Protein 1L0W (pdb70)

Foldseek 3Di:
DDWPDEALPDAPVQAFPKTKYKAWFLDWDDPDQKIWTWGDDLNATAIEIEHPVAPAVVVSVPADGGFIKMWIFGKHADPDFDPQRRHRGIHGYTNHMGTPGHDDDDPAHQRQQRSVHDDDDDDPLSCQQPVVSVCSHNLLVLLQVLLVQLVVLLCVLCVVVQADEDDDDQFADDFPDDADWDWAFDLVDFPDITTGAQDCVLVVLLVLLVPSAKYWYFDKHAGPDLDLVQDARIFTKTWMKGFPDALVVFLVSVQVSVQSSCCRRVVDGDDDDAAEAACVRCCQFQVDLFDFVLDHFTKFWCLVLAPVPDDVQSPVFPTKIKTKAQADDDPVLLVVLQVLLCVLPFPTKFKWAAADLFIHDGPRVSCNVRVVVVCVRHVYDHRIMMMMTGHYSSSRSNSVSSSSVVSCVVVVPDRDDKHKYKYFFAQQWDCPDPDDFTAGPPDLFWAWDPVCLVCVPVPSPRTTTQKMFMHISRHTFKIKHWTDLALVVSVVSCVRNVPDPVSCCVRPVVSSVSSVSDRGGMMHMMGRSLVVSCVVSVHPHSCSNDSNGAHSVNARSNVRPVDDDDQVVVVSSVDDDDPD/DDWDDEAQPDAPVQAFPKTKYKAWFLDWDDPDQKIWTWGDDLNATAIEIEHPVAPAVVVSVPADGGFIKMWIFGKHADPDFDPQGRHRGIHGYTNHMGTPGHDDDDPAHQRQQRSVHDGDDDDPLSCQQPVVSVCSHNLLVLLQVLLVQLVVLLCVLVVVVQADEDDDDQFADDFPDDADWDWAFDLVDFPDITTGAQDCVLVVLLVLLVPSAKYWYFDKHAGPDLDLVQDARIATKTWMKGFPDALVVFLVSVQVSVQSSCCRRVVDGDDDDAAEAACVRCCQFQVDLFDFVLDHFTKFWCLVLPPVPDDVQSDVFPTKIKTKAQADDDPVLLVVLQVLLCVLPFPTKFKWAAADLFIHDGPRVSCNVRVVVVCVRHVYDHRIMMMMTGHYSSSRSNSVSSSSVVSCVVVVPDRDDKRKYKYFFAQQWDCPDPDDFTAGPPDLFWAWDPVCLVCVPVPSPRTTTQKMFMHIRSHTFKIKHWTDLALVVSVVSCVRNVQDPVSCCVRPVVSSVSSVSDRGGMMHMMGRSLVVSCVVSVHPHSVSNDSNGAHSVNARSNVRPPDDDDQVVVVSSVDDDDPD

Organism: Thermus thermophilus (NCBI:txid274)

Structure (mmCIF, N/CA/C/O backbone):
data_1L0W
#
_entry.id  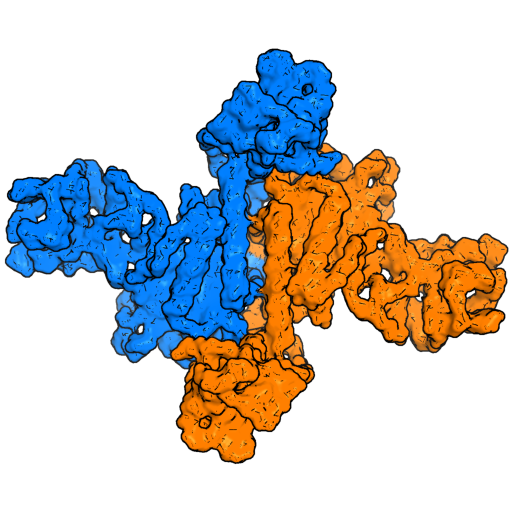 1L0W
#
_cell.length_a   62.020
_cell.length_b   156.100
_cell.length_c   177.980
_cell.angle_alpha   90.00
_cell.angle_beta   90.00
_cell.angle_gamma   90.00
#
_symmetry.space_group_name_H-M   'P 21 21 21'
#
loop_
_entity.id
_entity.type
_entity.pdbx_description
1 polymer 'Aspartyl-tRNA synthetase'
2 water water
#
loop_
_atom_site.group_PDB
_atom_site.id
_atom_site.type_symbol
_atom_site.label_atom_id
_atom_site.label_alt_id
_atom_site.label_comp_id
_atom_site.label_asym_id
_atom_site.label_entity_id
_atom_site.label_seq_id
_atom_site.pdbx_PDB_ins_code
_atom_site.Cartn_x
_atom_site.Cartn_y
_atom_site.Cartn_z
_atom_site.occupancy
_atom_site.B_iso_or_equiv
_atom_site.auth_seq_id
_atom_site.auth_comp_id
_atom_site.auth_asym_id
_atom_site.auth_atom_id
_atom_site.pdbx_PDB_model_num
ATOM 1 N N . MET A 1 1 ? -8.850 -30.510 -65.623 1.00 57.03 1 MET A N 1
ATOM 2 C CA . MET A 1 1 ? -10.262 -30.425 -65.147 1.00 54.29 1 MET A CA 1
ATOM 3 C C . MET A 1 1 ? -10.375 -30.726 -63.660 1.00 51.30 1 MET A C 1
ATOM 4 O O . MET A 1 1 ? -10.744 -29.854 -62.878 1.00 54.29 1 MET A O 1
ATOM 9 N N . ARG A 1 2 ? -10.057 -31.957 -63.271 1.00 47.83 2 ARG A N 1
ATOM 10 C CA . ARG A 1 2 ? -10.131 -32.368 -61.877 1.00 41.63 2 ARG A CA 1
ATOM 11 C C . ARG A 1 2 ? -9.626 -31.266 -60.932 1.00 40.62 2 ARG A C 1
ATOM 12 O O . ARG A 1 2 ? -8.610 -30.620 -61.178 1.00 39.58 2 ARG A O 1
ATOM 20 N N . ARG A 1 3 ? -10.371 -31.050 -59.853 1.00 38.33 3 ARG A N 1
ATOM 21 C CA . ARG A 1 3 ? -10.040 -30.046 -58.854 1.00 35.61 3 ARG A CA 1
ATOM 22 C C . ARG A 1 3 ? -8.850 -30.558 -58.059 1.00 34.19 3 ARG A C 1
ATOM 23 O O . ARG A 1 3 ? -8.618 -31.764 -57.989 1.00 32.62 3 ARG A O 1
ATOM 31 N N . THR A 1 4 ? -8.110 -29.644 -57.445 1.00 30.53 4 THR A N 1
ATOM 32 C CA . THR A 1 4 ? -6.973 -30.044 -56.635 1.00 30.90 4 THR A CA 1
ATOM 33 C C . THR A 1 4 ? -7.360 -30.030 -55.172 1.00 30.13 4 THR A C 1
ATOM 34 O O . THR A 1 4 ? -6.857 -30.817 -54.390 1.00 31.26 4 THR A O 1
ATOM 38 N N . HIS A 1 5 ? -8.258 -29.121 -54.800 1.00 30.78 5 HIS A N 1
ATOM 39 C CA . HIS A 1 5 ? -8.698 -29.019 -53.412 1.00 29.78 5 HIS A CA 1
ATOM 40 C C . HIS A 1 5 ? -10.151 -28.579 -53.341 1.00 28.11 5 HIS A C 1
ATOM 41 O O . HIS A 1 5 ? -10.703 -28.093 -54.320 1.00 27.25 5 HIS A O 1
ATOM 48 N N . TYR A 1 6 ? -10.780 -28.765 -52.188 1.00 26.99 6 TYR A N 1
ATOM 49 C CA . TYR A 1 6 ? -12.138 -28.266 -52.010 1.00 26.97 6 TYR A CA 1
ATOM 50 C C . TYR A 1 6 ? -11.898 -26.779 -51.757 1.00 28.76 6 TYR A C 1
ATOM 51 O O . TYR A 1 6 ? -10.906 -26.415 -51.115 1.00 29.17 6 TYR A O 1
ATOM 60 N N . ALA A 1 7 ? -12.786 -25.921 -52.249 1.00 28.23 7 ALA A N 1
ATOM 61 C CA . ALA A 1 7 ? -12.619 -24.489 -52.063 1.00 28.50 7 ALA A CA 1
ATOM 62 C C . ALA A 1 7 ? -12.430 -24.074 -50.606 1.00 28.00 7 ALA A C 1
ATOM 63 O O . ALA A 1 7 ? -11.492 -23.352 -50.282 1.00 30.74 7 ALA A O 1
ATOM 65 N N . GLY A 1 8 ? -13.298 -24.524 -49.710 1.00 28.97 8 GLY A N 1
ATOM 66 C CA . GLY A 1 8 ? -13.153 -24.114 -48.324 1.00 26.98 8 GLY A CA 1
ATOM 67 C C . GLY A 1 8 ? -12.031 -24.751 -47.521 1.00 29.81 8 GLY A C 1
ATOM 68 O O . GLY A 1 8 ? -11.923 -24.504 -46.314 1.00 29.51 8 GLY A O 1
ATOM 69 N N . SER A 1 9 ? -11.187 -25.549 -48.169 1.00 28.82 9 SER A N 1
ATOM 70 C CA . SER A 1 9 ? -10.102 -26.227 -47.459 1.00 33.55 9 SER A CA 1
ATOM 71 C C . SER A 1 9 ? -8.755 -25.507 -47.509 1.00 33.94 9 SER A C 1
ATOM 72 O O . SER A 1 9 ? -7.821 -25.892 -46.802 1.00 35.44 9 SER A O 1
ATOM 75 N N . LEU A 1 10 ? -8.653 -24.470 -48.334 1.00 32.84 10 LEU A N 1
ATOM 76 C CA . LEU A 1 10 ? -7.412 -23.721 -48.466 1.00 33.55 10 LEU A CA 1
ATOM 77 C C . LEU A 1 10 ? -6.975 -23.067 -47.164 1.00 34.82 10 LEU A C 1
ATOM 78 O O . LEU A 1 10 ? -7.781 -22.491 -46.425 1.00 33.23 10 LEU A O 1
ATOM 83 N N . ARG A 1 11 ? -5.680 -23.159 -46.897 1.00 35.77 11 ARG A N 1
ATOM 84 C CA . ARG A 1 11 ? -5.122 -22.606 -45.674 1.00 38.86 11 ARG A CA 1
ATOM 85 C C . ARG A 1 11 ? -3.774 -21.933 -45.966 1.00 39.75 11 ARG A C 1
ATOM 86 O O . ARG A 1 11 ? -3.241 -22.026 -47.077 1.00 37.93 11 ARG A O 1
ATOM 94 N N . GLU A 1 12 ? -3.235 -21.247 -44.964 1.00 42.86 12 GLU A N 1
ATOM 95 C CA . GLU A 1 12 ? -1.965 -20.547 -45.107 1.00 44.29 12 GLU A CA 1
ATOM 96 C C . GLU A 1 12 ? -0.857 -21.491 -45.575 1.00 44.87 12 GLU A C 1
ATOM 97 O O . GLU A 1 12 ? 0.148 -21.058 -46.138 1.00 46.21 12 GLU A O 1
ATOM 103 N N . THR A 1 13 ? -1.055 -22.785 -45.353 1.00 44.92 13 THR A N 1
ATOM 104 C CA . THR A 1 13 ? -0.081 -23.786 -45.750 1.00 43.66 13 THR A CA 1
ATOM 105 C C . THR A 1 13 ? -0.071 -24.051 -47.259 1.00 43.83 13 THR A C 1
ATOM 106 O O . THR A 1 13 ? 0.839 -24.711 -47.768 1.00 44.01 13 THR A O 1
ATOM 110 N N . HIS A 1 14 ? -1.066 -23.531 -47.982 1.00 42.33 14 HIS A N 1
ATOM 111 C CA . HIS A 1 14 ? -1.122 -23.741 -49.430 1.00 40.03 14 HIS A CA 1
ATOM 112 C C . HIS A 1 14 ? -0.548 -22.574 -50.226 1.00 40.24 14 HIS A C 1
ATOM 113 O O . HIS A 1 14 ? -0.565 -22.581 -51.457 1.00 39.64 14 HIS A O 1
ATOM 120 N N . VAL A 1 15 ? -0.036 -21.566 -49.528 1.00 42.16 15 VAL A N 1
ATOM 121 C CA . VAL A 1 15 ? 0.530 -20.405 -50.202 1.00 42.51 15 VAL A CA 1
ATOM 122 C C . VAL A 1 15 ? 1.636 -20.826 -51.166 1.00 42.96 15 VAL A C 1
ATOM 123 O O . VAL A 1 15 ? 2.534 -21.587 -50.803 1.00 42.85 15 VAL A O 1
ATOM 127 N N . GLY A 1 16 ? 1.558 -20.338 -52.399 1.00 42.25 16 GLY A N 1
ATOM 128 C CA . GLY A 1 16 ? 2.560 -20.675 -53.391 1.00 42.51 16 GLY A CA 1
ATOM 129 C C . GLY A 1 16 ? 2.135 -21.762 -54.358 1.00 44.19 16 GLY A C 1
ATOM 130 O O . GLY A 1 16 ? 2.671 -21.859 -55.464 1.00 45.92 16 GLY A O 1
ATOM 131 N N . GLU A 1 17 ? 1.172 -22.588 -53.966 1.00 44.46 17 GLU A N 1
ATOM 132 C CA . GLU A 1 17 ? 0.722 -23.659 -54.843 1.00 44.74 17 GLU A CA 1
ATOM 133 C C . GLU A 1 17 ? -0.212 -23.179 -55.941 1.00 43.01 17 GLU A C 1
ATOM 134 O O . GLU A 1 17 ? -0.899 -22.171 -55.788 1.00 43.19 17 GLU A O 1
ATOM 140 N N . GLU A 1 18 ? -0.209 -23.902 -57.056 1.00 41.49 18 GLU A N 1
ATOM 141 C CA . GLU A 1 18 ? -1.081 -23.606 -58.189 1.00 43.64 18 GLU A CA 1
ATOM 142 C C . GLU A 1 18 ? -2.295 -24.499 -57.926 1.00 42.79 18 GLU A C 1
ATOM 143 O O . GLU A 1 18 ? -2.144 -25.710 -57.737 1.00 42.26 18 GLU A O 1
ATOM 149 N N . VAL A 1 19 ? -3.490 -23.916 -57.908 1.00 40.31 19 VAL A N 1
ATOM 150 C CA . VAL A 1 19 ? -4.689 -24.692 -57.623 1.00 37.50 19 VAL A CA 1
ATOM 151 C C . VAL A 1 19 ? -5.767 -24.623 -58.710 1.00 35.65 19 VAL A C 1
ATOM 152 O O . VAL A 1 19 ? -5.784 -23.701 -59.531 1.00 34.94 19 VAL A O 1
ATOM 156 N N . VAL A 1 20 ? -6.638 -25.632 -58.723 1.00 32.43 20 VAL A N 1
ATOM 157 C CA . VAL A 1 20 ? -7.771 -25.696 -59.645 1.00 31.44 20 VAL A CA 1
ATOM 158 C C . VAL A 1 20 ? -8.985 -25.906 -58.738 1.00 31.76 20 VAL A C 1
ATOM 159 O O . VAL A 1 20 ? -9.049 -26.901 -58.006 1.00 31.60 20 VAL A O 1
ATOM 163 N N . LEU A 1 21 ? -9.934 -24.972 -58.775 1.00 29.43 21 LEU A N 1
ATOM 164 C CA . LEU A 1 21 ? -11.131 -25.049 -57.938 1.00 26.48 21 LEU A CA 1
ATOM 165 C C . LEU A 1 21 ? -12.412 -25.070 -58.774 1.00 27.22 21 LEU A C 1
ATOM 166 O O . LEU A 1 21 ? -12.462 -24.482 -59.860 1.00 25.56 21 LEU A O 1
ATOM 171 N N . GLU A 1 22 ? -13.438 -25.755 -58.266 1.00 24.07 22 GLU A N 1
ATOM 172 C CA . GLU A 1 22 ? -14.734 -25.852 -58.939 1.00 22.55 22 GLU A CA 1
ATOM 173 C C . GLU A 1 22 ? -15.837 -25.597 -57.905 1.00 22.03 22 GLU A C 1
ATOM 174 O O . GLU A 1 22 ? -15.820 -26.172 -56.824 1.00 19.76 22 GLU A O 1
ATOM 180 N N . GLY A 1 23 ? -16.783 -24.719 -58.224 1.00 23.39 23 GLY A N 1
ATOM 181 C CA . GLY A 1 23 ? -17.838 -24.426 -57.269 1.00 23.40 23 GLY A CA 1
ATOM 182 C C . GLY A 1 23 ? -18.822 -23.390 -57.785 1.00 21.15 23 GLY A C 1
ATOM 183 O O . GLY A 1 23 ? -18.904 -23.151 -58.979 1.00 20.27 23 GLY A O 1
ATOM 184 N N . TRP A 1 24 ? -19.567 -22.786 -56.864 1.00 20.27 24 TRP A N 1
ATOM 185 C CA . TRP A 1 24 ? -20.594 -21.786 -57.187 1.00 20.33 24 TRP A CA 1
ATOM 186 C C . TRP A 1 24 ? -20.162 -20.381 -56.791 1.00 19.57 24 TRP A C 1
ATOM 187 O O . TRP A 1 24 ? -19.464 -20.186 -55.791 1.00 18.66 24 TRP A O 1
ATOM 198 N N . VAL A 1 25 ? -20.590 -19.387 -57.553 1.00 17.97 25 VAL A N 1
ATOM 199 C CA . VAL A 1 25 ? -20.258 -18.016 -57.206 1.00 18.15 25 VAL A CA 1
ATOM 200 C C . VAL A 1 25 ? -21.228 -17.564 -56.112 1.00 19.94 25 VAL A C 1
ATOM 201 O O . VAL A 1 25 ? -22.424 -17.404 -56.361 1.00 19.93 25 VAL A O 1
ATOM 205 N N . ASN A 1 26 ? -20.718 -17.380 -54.898 1.00 19.75 26 ASN A N 1
ATOM 206 C CA . ASN A 1 26 ? -21.546 -16.960 -53.773 1.00 20.99 26 ASN A CA 1
ATOM 207 C C . ASN A 1 26 ? -21.837 -15.453 -53.836 1.00 21.75 26 ASN A C 1
ATOM 208 O O . ASN A 1 26 ? -22.930 -14.995 -53.487 1.00 20.08 26 ASN A O 1
ATOM 213 N N . ARG A 1 27 ? -20.849 -14.688 -54.289 1.00 23.37 27 ARG A N 1
ATOM 214 C CA . ARG A 1 27 ? -20.993 -13.247 -54.390 1.00 24.55 27 ARG A CA 1
ATOM 215 C C . ARG A 1 27 ? -19.884 -12.648 -55.253 1.00 26.43 27 ARG A C 1
ATOM 216 O O . ARG A 1 27 ? -18.768 -13.163 -55.302 1.00 25.97 27 ARG A O 1
ATOM 224 N N . ARG A 1 28 ? -20.192 -11.568 -55.951 1.00 27.86 28 ARG A N 1
ATOM 225 C CA . ARG A 1 28 ? -19.169 -10.903 -56.739 1.00 30.51 28 ARG A CA 1
ATOM 226 C C . ARG A 1 28 ? -19.142 -9.440 -56.333 1.00 30.75 28 ARG A C 1
ATOM 227 O O . ARG A 1 28 ? -20.201 -8.831 -56.160 1.00 28.68 28 ARG A O 1
ATOM 235 N N . ARG A 1 29 ? -17.938 -8.895 -56.147 1.00 30.42 29 ARG A N 1
ATOM 236 C CA . ARG A 1 29 ? -17.776 -7.487 -55.791 1.00 32.98 29 ARG A CA 1
ATOM 237 C C . ARG A 1 29 ? -16.775 -6.835 -56.741 1.00 34.57 29 ARG A C 1
ATOM 238 O O . ARG A 1 29 ? -15.651 -7.334 -56.922 1.00 34.01 29 ARG A O 1
ATOM 246 N N . ASP A 1 30 ? -17.197 -5.733 -57.351 1.00 33.29 30 ASP A N 1
ATOM 247 C CA . ASP A 1 30 ? -16.351 -4.972 -58.269 1.00 35.46 30 ASP A CA 1
ATOM 248 C C . ASP A 1 30 ? -15.801 -3.794 -57.468 1.00 35.27 30 ASP A C 1
ATOM 249 O O . ASP A 1 30 ? -16.541 -2.860 -57.141 1.00 34.03 30 ASP A O 1
ATOM 254 N N . LEU A 1 31 ? -14.516 -3.845 -57.134 1.00 36.80 31 LEU A N 1
ATOM 255 C CA . LEU A 1 31 ? -13.899 -2.780 -56.347 1.00 40.21 31 LEU A CA 1
ATOM 256 C C . LEU A 1 31 ? -13.192 -1.717 -57.180 1.00 41.86 31 LEU A C 1
ATOM 257 O O . LEU A 1 31 ? -12.339 -0.986 -56.672 1.00 44.03 31 LEU A O 1
ATOM 262 N N . GLY A 1 32 ? -13.556 -1.618 -58.453 1.00 41.94 32 GLY A N 1
ATOM 263 C CA . GLY A 1 32 ? -12.939 -0.626 -59.318 1.00 44.62 32 GLY A CA 1
ATOM 264 C C . GLY A 1 32 ? -11.644 -1.126 -59.927 1.00 45.25 32 GLY A C 1
ATOM 265 O O . GLY A 1 32 ? -10.572 -0.979 -59.329 1.00 44.81 32 GLY A O 1
ATOM 266 N N . GLY A 1 33 ? -11.751 -1.720 -61.114 1.00 45.26 33 GLY A N 1
ATOM 267 C CA . GLY A 1 33 ? -10.580 -2.244 -61.794 1.00 46.73 33 GLY A CA 1
ATOM 268 C C . GLY A 1 33 ? -10.009 -3.436 -61.059 1.00 47.20 33 GLY A C 1
ATOM 269 O O . GLY A 1 33 ? -8.815 -3.748 -61.157 1.00 49.10 33 GLY A O 1
ATOM 270 N N . LEU A 1 34 ? -10.871 -4.113 -60.312 1.00 45.53 34 LEU A N 1
ATOM 271 C CA . LEU A 1 34 ? -10.452 -5.272 -59.543 1.00 42.09 34 LEU A CA 1
ATOM 272 C C . LEU A 1 34 ? -11.723 -5.996 -59.136 1.00 40.51 34 LEU A C 1
ATOM 273 O O . LEU A 1 34 ? -12.582 -5.414 -58.461 1.00 39.26 34 LEU A O 1
ATOM 278 N N . ILE A 1 35 ? -11.850 -7.253 -59.556 1.00 38.28 35 ILE A N 1
ATOM 279 C CA . ILE A 1 35 ? -13.036 -8.048 -59.230 1.00 35.80 35 ILE A CA 1
ATOM 280 C C . ILE A 1 35 ? -12.765 -9.175 -58.232 1.00 35.33 35 ILE A C 1
ATOM 281 O O . ILE A 1 35 ? -11.869 -10.000 -58.429 1.00 36.17 35 ILE A O 1
ATOM 286 N N . PHE A 1 36 ? -13.547 -9.215 -57.161 1.00 34.97 36 PHE A N 1
ATOM 287 C CA . PHE A 1 36 ? -13.394 -10.259 -56.152 1.00 33.78 36 PHE A CA 1
ATOM 288 C C . PHE A 1 36 ? -14.590 -11.208 -56.256 1.00 32.83 36 PHE A C 1
ATOM 289 O O . PHE A 1 36 ? -15.734 -10.769 -56.337 1.00 31.06 36 PHE A O 1
ATOM 297 N N . LEU A 1 37 ? -14.324 -12.508 -56.298 1.00 31.06 37 LEU A N 1
ATOM 298 C CA . LEU A 1 37 ? -15.403 -13.480 -56.368 1.00 30.83 37 LEU A CA 1
ATOM 299 C C . LEU A 1 37 ? -15.270 -14.454 -55.208 1.00 29.29 37 LEU A C 1
ATOM 300 O O . LEU A 1 37 ? -14.187 -14.994 -54.964 1.00 31.64 37 LEU A O 1
ATOM 305 N N . ASP A 1 38 ? -16.358 -14.667 -54.477 1.00 26.99 38 ASP A N 1
ATOM 306 C CA . ASP A 1 38 ? -16.334 -15.619 -53.358 1.00 27.80 38 ASP A CA 1
ATOM 307 C C . ASP A 1 38 ? -16.868 -16.942 -53.919 1.00 25.75 38 ASP A C 1
ATOM 308 O O . ASP A 1 38 ? -18.066 -17.052 -54.222 1.00 24.96 38 ASP A O 1
ATOM 313 N N . LEU A 1 39 ? -15.977 -17.927 -54.060 1.00 24.05 39 LEU A N 1
ATOM 314 C CA . LEU A 1 39 ? -16.313 -19.249 -54.602 1.00 23.88 39 LEU A CA 1
ATOM 315 C C . LEU A 1 39 ? -16.743 -20.171 -53.465 1.00 23.95 39 LEU A C 1
ATOM 316 O O . LEU A 1 39 ? -16.113 -20.212 -52.411 1.00 25.20 39 LEU A O 1
ATOM 321 N N . ARG A 1 40 ? -17.808 -20.927 -53.691 1.00 24.24 40 ARG A N 1
ATOM 322 C CA . ARG A 1 40 ? -18.341 -21.805 -52.657 1.00 24.12 40 ARG A CA 1
ATOM 323 C C . ARG A 1 40 ? -18.476 -23.260 -53.058 1.00 20.93 40 ARG A C 1
ATOM 324 O O . ARG A 1 40 ? -18.774 -23.565 -54.203 1.00 17.36 40 ARG A O 1
ATOM 332 N N . ASP A 1 41 ? -18.210 -24.140 -52.091 1.00 23.73 41 ASP A N 1
ATOM 333 C CA . ASP A 1 41 ? -18.465 -25.565 -52.222 1.00 18.87 41 ASP A CA 1
ATOM 334 C C . ASP A 1 41 ? -18.790 -26.072 -50.812 1.00 21.55 41 ASP A C 1
ATOM 335 O O . ASP A 1 41 ? -18.832 -25.276 -49.857 1.00 21.25 41 ASP A O 1
ATOM 340 N N . ARG A 1 42 ? -19.067 -27.365 -50.670 1.00 21.59 42 ARG A N 1
ATOM 341 C CA . ARG A 1 42 ? -19.470 -27.927 -49.381 1.00 24.08 42 ARG A CA 1
ATOM 342 C C . ARG A 1 42 ? -18.564 -27.552 -48.203 1.00 24.45 42 ARG A C 1
ATOM 343 O O . ARG A 1 42 ? -19.031 -27.411 -47.079 1.00 24.41 42 ARG A O 1
ATOM 351 N N . GLU A 1 43 ? -17.270 -27.400 -48.447 1.00 24.85 43 GLU A N 1
ATOM 352 C CA . GLU A 1 43 ? -16.370 -27.073 -47.349 1.00 25.09 43 GLU A CA 1
ATOM 353 C C . GLU A 1 43 ? -16.298 -25.600 -46.965 1.00 24.94 43 GLU A C 1
ATOM 354 O O . GLU A 1 43 ? -15.766 -25.264 -45.912 1.00 27.61 43 GLU A O 1
ATOM 360 N N . GLY A 1 44 ? -16.850 -24.714 -47.789 1.00 26.06 44 GLY A N 1
ATOM 361 C CA . GLY A 1 44 ? -16.815 -23.305 -47.442 1.00 24.07 44 GLY A CA 1
ATOM 362 C C . GLY A 1 44 ? -16.512 -22.359 -48.587 1.00 23.99 44 GLY A C 1
ATOM 363 O O . GLY A 1 44 ? -16.610 -22.731 -49.755 1.00 23.89 44 GLY A O 1
ATOM 364 N N . LEU A 1 45 ? -16.121 -21.135 -48.228 1.00 24.33 45 LEU A N 1
ATOM 365 C CA . LEU A 1 45 ? -15.823 -20.062 -49.179 1.00 24.41 45 LEU A CA 1
ATOM 366 C C . LEU A 1 45 ? -14.343 -19.716 -49.330 1.00 26.37 45 LEU A C 1
ATOM 367 O O . LEU A 1 45 ? -13.573 -19.840 -48.381 1.00 27.22 45 LEU A O 1
ATOM 372 N N . VAL A 1 46 ? -13.963 -19.271 -50.529 1.00 26.27 46 VAL A N 1
ATOM 373 C CA . VAL A 1 46 ? -12.596 -18.813 -50.803 1.00 27.64 46 VAL A CA 1
ATOM 374 C C . VAL A 1 46 ? -12.722 -17.576 -51.669 1.00 27.34 46 VAL A C 1
ATOM 375 O O . VAL A 1 46 ? -13.550 -17.527 -52.577 1.00 25.28 46 VAL A O 1
ATOM 379 N N . GLN A 1 47 ? -11.878 -16.584 -51.407 1.00 29.54 47 GLN A N 1
ATOM 380 C CA . GLN A 1 47 ? -11.887 -15.347 -52.185 1.00 27.28 47 GLN A CA 1
ATOM 381 C C . GLN A 1 47 ? -10.999 -15.507 -53.417 1.00 27.23 47 GLN A C 1
ATOM 382 O O . GLN A 1 47 ? -9.843 -15.919 -53.296 1.00 28.73 47 GLN A O 1
ATOM 388 N N . LEU A 1 48 ? -11.541 -15.209 -54.598 1.00 25.44 48 LEU A N 1
ATOM 389 C CA . LEU A 1 48 ? -10.770 -15.274 -55.837 1.00 27.04 48 LEU A CA 1
ATOM 390 C C . LEU A 1 48 ? -10.587 -13.818 -56.253 1.00 29.72 48 LEU A C 1
ATOM 391 O O . LEU A 1 48 ? -11.506 -13.005 -56.099 1.00 29.08 48 LEU A O 1
ATOM 396 N N . VAL A 1 49 ? -9.408 -13.495 -56.776 1.00 30.88 49 VAL A N 1
ATOM 397 C CA . VAL A 1 49 ? -9.118 -12.130 -57.195 1.00 33.05 49 VAL A CA 1
ATOM 398 C C . VAL A 1 49 ? -8.709 -12.077 -58.658 1.00 33.21 49 VAL A C 1
ATOM 399 O O . VAL A 1 49 ? -7.768 -12.751 -59.081 1.00 34.07 49 VAL A O 1
ATOM 403 N N . ALA A 1 50 ? -9.442 -11.286 -59.434 1.00 33.60 50 ALA A N 1
ATOM 404 C CA . ALA A 1 50 ? -9.169 -11.133 -60.854 1.00 35.14 50 ALA A CA 1
ATOM 405 C C . ALA A 1 50 ? -8.728 -9.699 -61.135 1.00 38.13 50 ALA A C 1
ATOM 406 O O . ALA A 1 50 ? -9.430 -8.747 -60.790 1.00 40.22 50 ALA A O 1
ATOM 408 N N . HIS A 1 51 ? -7.552 -9.564 -61.746 1.00 42.37 51 HIS A N 1
ATOM 409 C CA . HIS A 1 51 ? -6.977 -8.263 -62.097 1.00 45.58 51 HIS A CA 1
ATOM 410 C C . HIS A 1 51 ? -7.117 -8.074 -63.603 1.00 45.52 51 HIS A C 1
ATOM 411 O O . HIS A 1 51 ? -7.189 -9.049 -64.354 1.00 46.86 51 HIS A O 1
ATOM 418 N N . PRO A 1 52 ? -7.145 -6.817 -64.070 1.00 46.16 52 PRO A N 1
ATOM 419 C CA . PRO A 1 52 ? -7.277 -6.523 -65.502 1.00 45.53 52 PRO A CA 1
ATOM 420 C C . PRO A 1 52 ? -6.193 -7.167 -66.371 1.00 44.50 52 PRO A C 1
ATOM 421 O O . PRO A 1 52 ? -6.408 -7.399 -67.557 1.00 45.09 52 PRO A O 1
ATOM 425 N N . ALA A 1 53 ? -5.037 -7.456 -65.776 1.00 45.37 53 ALA A N 1
ATOM 426 C CA . ALA A 1 53 ? -3.924 -8.062 -66.508 1.00 46.64 53 ALA A CA 1
ATOM 427 C C . ALA A 1 53 ? -4.100 -9.568 -66.681 1.00 46.67 53 ALA A C 1
ATOM 428 O O . ALA A 1 53 ? -3.370 -10.203 -67.452 1.00 47.15 53 ALA A O 1
ATOM 430 N N . SER A 1 54 ? -5.065 -10.134 -65.960 1.00 46.37 54 SER A N 1
ATOM 431 C CA . SER A 1 54 ? -5.333 -11.566 -66.020 1.00 44.14 54 SER A CA 1
ATOM 432 C C . SER A 1 54 ? -6.261 -11.940 -67.161 1.00 42.42 54 SER A C 1
ATOM 433 O O . SER A 1 54 ? -7.177 -11.195 -67.502 1.00 42.00 54 SER A O 1
ATOM 436 N N . PRO A 1 55 ? -6.022 -13.106 -67.782 1.00 41.77 55 PRO A N 1
ATOM 437 C CA . PRO A 1 55 ? -6.860 -13.569 -68.889 1.00 39.98 55 PRO A CA 1
ATOM 438 C C . PRO A 1 55 ? -8.263 -13.942 -68.399 1.00 40.60 55 PRO A C 1
ATOM 439 O O . PRO A 1 55 ? -9.186 -14.113 -69.199 1.00 39.56 55 PRO A O 1
ATOM 443 N N . ALA A 1 56 ? -8.418 -14.058 -67.082 1.00 39.46 56 ALA A N 1
ATOM 444 C CA . ALA A 1 56 ? -9.705 -14.415 -66.487 1.00 39.95 56 ALA A CA 1
ATOM 445 C C . ALA A 1 56 ? -10.586 -13.198 -66.185 1.00 39.44 56 ALA A C 1
ATOM 446 O O . ALA A 1 56 ? -11.763 -13.345 -65.862 1.00 39.47 56 ALA A O 1
ATOM 448 N N . TYR A 1 57 ? -10.024 -12.000 -66.301 1.00 38.53 57 TYR A N 1
ATOM 449 C CA . TYR A 1 57 ? -10.777 -10.792 -65.998 1.00 38.71 57 TYR A CA 1
ATOM 450 C C . TYR A 1 57 ? -12.054 -10.632 -66.808 1.00 38.19 57 TYR A C 1
ATOM 451 O O . TYR A 1 57 ? -13.095 -10.251 -66.268 1.00 39.55 57 TYR A O 1
ATOM 460 N N . ALA A 1 58 ? -11.977 -10.908 -68.102 1.00 36.83 58 ALA A N 1
ATOM 461 C CA . ALA A 1 58 ? -13.141 -10.764 -68.963 1.00 39.03 58 ALA A CA 1
ATOM 462 C C . ALA A 1 58 ? -14.313 -11.609 -68.474 1.00 41.27 58 ALA A C 1
ATOM 463 O O . ALA A 1 58 ? -15.451 -11.137 -68.436 1.00 43.22 58 ALA A O 1
ATOM 465 N N . THR A 1 59 ? -14.033 -12.857 -68.106 1.00 41.49 59 THR A N 1
ATOM 466 C CA . THR A 1 59 ? -15.066 -13.773 -67.631 1.00 39.81 59 THR A CA 1
ATOM 467 C C . THR A 1 59 ? -15.582 -13.369 -66.254 1.00 38.17 59 THR A C 1
ATOM 468 O O . THR A 1 59 ? -16.782 -13.446 -65.988 1.00 39.32 59 THR A O 1
ATOM 472 N N . ALA A 1 60 ? -14.678 -12.937 -65.383 1.00 36.58 60 ALA A N 1
ATOM 473 C CA . ALA A 1 60 ? -15.056 -12.530 -64.035 1.00 38.23 60 ALA A CA 1
ATOM 474 C C . ALA A 1 60 ? -16.035 -11.363 -64.080 1.00 39.56 60 ALA A C 1
ATOM 475 O O . ALA A 1 60 ? -16.849 -11.175 -63.177 1.00 39.64 60 ALA A O 1
ATOM 477 N N . GLU A 1 61 ? -15.951 -10.587 -65.150 1.00 41.04 61 GLU A N 1
ATOM 478 C CA . GLU A 1 61 ? -16.798 -9.421 -65.324 1.00 42.95 61 GLU A CA 1
ATOM 479 C C . GLU A 1 61 ? -18.234 -9.768 -65.720 1.00 42.40 61 GLU A C 1
ATOM 480 O O . GLU A 1 61 ? -19.137 -8.949 -65.553 1.00 44.55 61 GLU A O 1
ATOM 486 N N . ARG A 1 62 ? -18.466 -10.975 -66.224 1.00 39.16 62 ARG A N 1
ATOM 487 C CA . ARG A 1 62 ? -19.823 -11.327 -66.636 1.00 38.19 62 ARG A CA 1
ATOM 488 C C . ARG A 1 62 ? -20.527 -12.329 -65.719 1.00 35.24 62 ARG A C 1
ATOM 489 O O . ARG A 1 62 ? -21.703 -12.623 -65.898 1.00 34.25 62 ARG A O 1
ATOM 497 N N . VAL A 1 63 ? -19.811 -12.840 -64.729 1.00 33.60 63 VAL A N 1
ATOM 498 C CA . VAL A 1 63 ? -20.374 -13.819 -63.807 1.00 31.48 63 VAL A CA 1
ATOM 499 C C . VAL A 1 63 ? -21.393 -13.254 -62.803 1.00 29.57 63 VAL A C 1
ATOM 500 O O . VAL A 1 63 ? -21.254 -12.131 -62.313 1.00 26.94 63 VAL A O 1
ATOM 504 N N . ARG A 1 64 ? -22.409 -14.056 -62.499 1.00 26.56 64 ARG A N 1
ATOM 505 C CA . ARG A 1 64 ? -23.479 -13.680 -61.565 1.00 26.19 64 ARG A CA 1
ATOM 506 C C . ARG A 1 64 ? -23.570 -14.744 -60.453 1.00 26.52 64 ARG A C 1
ATOM 507 O O . ARG A 1 64 ? -23.000 -15.827 -60.578 1.00 28.20 64 ARG A O 1
ATOM 515 N N . PRO A 1 65 ? -24.295 -14.446 -59.359 1.00 25.65 65 PRO A N 1
ATOM 516 C CA . PRO A 1 65 ? -24.455 -15.390 -58.246 1.00 23.70 65 PRO A CA 1
ATOM 517 C C . PRO A 1 65 ? -25.016 -16.738 -58.705 1.00 22.44 65 PRO A C 1
ATOM 518 O O . PRO A 1 65 ? -25.841 -16.797 -59.619 1.00 20.98 65 PRO A O 1
ATOM 522 N N . GLU A 1 66 ? -24.547 -17.814 -58.071 1.00 22.25 66 GLU A N 1
ATOM 523 C CA . GLU A 1 66 ? -24.973 -19.190 -58.347 1.00 20.70 66 GLU A CA 1
ATOM 524 C C . GLU A 1 66 ? -24.525 -19.831 -59.657 1.00 22.51 66 GLU A C 1
ATOM 525 O O . GLU A 1 66 ? -24.899 -20.970 -59.946 1.00 21.28 66 GLU A O 1
ATOM 531 N N . TRP A 1 67 ? -23.732 -19.112 -60.448 1.00 22.66 67 TRP A N 1
ATOM 532 C CA . TRP A 1 67 ? -23.190 -19.684 -61.683 1.00 23.49 67 TRP A CA 1
ATOM 533 C C . TRP A 1 67 ? -22.140 -20.693 -61.207 1.00 22.70 67 TRP A C 1
ATOM 534 O O . TRP A 1 67 ? -21.517 -20.477 -60.179 1.00 23.10 67 TRP A O 1
ATOM 545 N N . VAL A 1 68 ? -21.951 -21.776 -61.955 1.00 24.01 68 VAL A N 1
ATOM 546 C CA . VAL A 1 68 ? -20.959 -22.796 -61.613 1.00 22.14 68 VAL A CA 1
ATOM 547 C C . VAL A 1 68 ? -19.727 -22.541 -62.487 1.00 23.04 68 VAL A C 1
ATOM 548 O O . VAL A 1 68 ? -19.837 -22.441 -63.703 1.00 23.29 68 VAL A O 1
ATOM 552 N N . VAL A 1 69 ? -18.558 -22.443 -61.867 1.00 22.62 69 VAL A N 1
ATOM 553 C CA . VAL A 1 69 ? -17.336 -22.173 -62.612 1.00 22.42 69 VAL A CA 1
ATOM 554 C C . VAL A 1 69 ? -16.155 -23.047 -62.187 1.00 24.51 69 VAL A C 1
ATOM 555 O O . VAL A 1 69 ? -16.193 -23.733 -61.156 1.00 23.61 69 VAL A O 1
ATOM 559 N N . ARG A 1 70 ? -15.107 -23.004 -63.000 1.00 22.58 70 ARG A N 1
ATOM 560 C CA . ARG A 1 70 ? -13.868 -23.712 -62.717 1.00 24.81 70 ARG A CA 1
ATOM 561 C C . ARG A 1 70 ? -12.812 -22.609 -62.717 1.00 25.79 70 ARG A C 1
ATOM 562 O O . ARG A 1 70 ? -12.703 -21.837 -63.669 1.00 24.66 70 ARG A O 1
ATOM 570 N N . ALA A 1 71 ? -12.032 -22.530 -61.653 1.00 26.92 71 ALA A N 1
ATOM 571 C CA . ALA A 1 71 ? -11.031 -21.492 -61.560 1.00 27.84 71 ALA A CA 1
ATOM 572 C C . ALA A 1 71 ? -9.640 -22.066 -61.368 1.00 31.31 71 ALA A C 1
ATOM 573 O O . ALA A 1 71 ? -9.475 -23.092 -60.719 1.00 32.56 71 ALA A O 1
ATOM 575 N N . LYS A 1 72 ? -8.642 -21.399 -61.945 1.00 32.82 72 LYS A N 1
ATOM 576 C CA . LYS A 1 72 ? -7.247 -21.813 -61.816 1.00 34.27 72 LYS A CA 1
ATOM 577 C C . LYS A 1 72 ? -6.454 -20.585 -61.389 1.00 33.16 72 LYS A C 1
ATOM 578 O O . LYS A 1 72 ? -6.629 -19.511 -61.951 1.00 35.65 72 LYS A O 1
ATOM 584 N N . GLY A 1 73 ? -5.586 -20.740 -60.398 1.00 34.19 73 GLY A N 1
ATOM 585 C CA . GLY A 1 73 ? -4.809 -19.604 -59.944 1.00 34.63 73 GLY A CA 1
ATOM 586 C C . GLY A 1 73 ? -3.745 -19.967 -58.932 1.00 34.76 73 GLY A C 1
ATOM 587 O O . GLY A 1 73 ? -3.544 -21.138 -58.623 1.00 34.62 73 GLY A O 1
ATOM 588 N N . LEU A 1 74 ? -3.074 -18.944 -58.411 1.00 35.47 74 LEU A N 1
ATOM 589 C CA . LEU A 1 74 ? -2.008 -19.112 -57.428 1.00 36.35 74 LEU A CA 1
ATOM 590 C C . LEU A 1 74 ? -2.507 -18.646 -56.069 1.00 36.78 74 LEU A C 1
ATOM 591 O O . LEU A 1 74 ? -3.121 -17.581 -55.958 1.00 37.90 74 LEU A O 1
ATOM 596 N N . VAL A 1 75 ? -2.256 -19.439 -55.035 1.00 36.49 75 VAL A N 1
ATOM 597 C CA . VAL A 1 75 ? -2.676 -19.070 -53.694 1.00 37.19 75 VAL A CA 1
ATOM 598 C C . VAL A 1 75 ? -1.644 -18.097 -53.130 1.00 40.03 75 VAL A C 1
ATOM 599 O O . VAL A 1 75 ? -0.436 -18.314 -53.260 1.00 40.58 75 VAL A O 1
ATOM 603 N N . ARG A 1 76 ? -2.117 -17.018 -52.515 1.00 42.46 76 ARG A N 1
ATOM 604 C CA . ARG A 1 76 ? -1.220 -16.035 -51.920 1.00 44.95 76 ARG A CA 1
ATOM 605 C C . ARG A 1 76 ? -1.833 -15.497 -50.635 1.00 47.29 76 ARG A C 1
ATOM 606 O O . ARG A 1 76 ? -3.054 -15.524 -50.462 1.00 48.58 76 ARG A O 1
ATOM 614 N N . LEU A 1 77 ? -0.987 -15.021 -49.725 1.00 49.65 77 LEU A N 1
ATOM 615 C CA . LEU A 1 77 ? -1.466 -14.470 -48.464 1.00 50.42 77 LEU A CA 1
ATOM 616 C C . LEU A 1 77 ? -2.273 -13.197 -48.713 1.00 51.16 77 LEU A C 1
ATOM 617 O O . LEU A 1 77 ? -1.992 -12.425 -49.634 1.00 49.97 77 LEU A O 1
ATOM 622 N N . ARG A 1 78 ? -3.290 -12.994 -47.890 1.00 52.82 78 ARG A N 1
ATOM 623 C CA . ARG A 1 78 ? -4.164 -11.839 -48.008 1.00 55.41 78 ARG A CA 1
ATOM 624 C C . ARG A 1 78 ? -3.507 -10.641 -47.323 1.00 58.05 78 ARG A C 1
ATOM 625 O O . ARG A 1 78 ? -2.906 -10.776 -46.253 1.00 57.59 78 ARG A O 1
ATOM 633 N N . PRO A 1 79 ? -3.596 -9.456 -47.943 1.00 60.04 79 PRO A N 1
ATOM 634 C CA . PRO A 1 79 ? -2.997 -8.263 -47.340 1.00 62.40 79 PRO A CA 1
ATOM 635 C C . PRO A 1 79 ? -3.688 -7.975 -46.003 1.00 64.53 79 PRO A C 1
ATOM 636 O O . PRO A 1 79 ? -3.103 -7.371 -45.106 1.00 64.98 79 PRO A O 1
ATOM 640 N N . GLU A 1 80 ? -4.936 -8.430 -45.889 1.00 67.33 80 GLU A N 1
ATOM 641 C CA . GLU A 1 80 ? -5.751 -8.252 -44.687 1.00 69.78 80 GLU A CA 1
ATOM 642 C C . GLU A 1 80 ? -6.588 -9.513 -44.436 1.00 69.05 80 GLU A C 1
ATOM 643 O O . GLU A 1 80 ? -7.455 -9.866 -45.237 1.00 69.62 80 GLU A O 1
ATOM 649 N N . PRO A 1 81 ? -6.335 -10.206 -43.316 1.00 67.76 81 PRO A N 1
ATOM 650 C CA . PRO A 1 81 ? -7.053 -11.430 -42.948 1.00 67.37 81 PRO A CA 1
ATOM 651 C C . PRO A 1 81 ? -8.502 -11.201 -42.528 1.00 66.90 81 PRO A C 1
ATOM 652 O O . PRO A 1 81 ? -8.823 -10.190 -41.905 1.00 66.92 81 PRO A O 1
ATOM 656 N N . ASN A 1 82 ? -9.369 -12.150 -42.875 1.00 66.71 82 ASN A N 1
ATOM 657 C CA . ASN A 1 82 ? -10.783 -12.081 -42.521 1.00 66.40 82 ASN A CA 1
ATOM 658 C C . ASN A 1 82 ? -11.024 -13.118 -41.427 1.00 66.06 82 ASN A C 1
ATOM 659 O O . ASN A 1 82 ? -11.189 -14.303 -41.708 1.00 66.37 82 ASN A O 1
ATOM 664 N N . PRO A 1 83 ? -11.040 -12.673 -40.161 1.00 65.91 83 PRO A N 1
ATOM 665 C CA . PRO A 1 83 ? -11.242 -13.481 -38.953 1.00 66.42 83 PRO A CA 1
ATOM 666 C C . PRO A 1 83 ? -12.645 -14.037 -38.712 1.00 67.10 83 PRO A C 1
ATOM 667 O O . PRO A 1 83 ? -13.306 -13.661 -37.744 1.00 68.70 83 PRO A O 1
ATOM 671 N N . ARG A 1 84 ? -13.101 -14.924 -39.586 1.00 67.33 84 ARG A N 1
ATOM 672 C CA . ARG A 1 84 ? -14.411 -15.551 -39.427 1.00 66.50 84 ARG A CA 1
ATOM 673 C C . ARG A 1 84 ? -14.664 -16.481 -40.602 1.00 62.11 84 ARG A C 1
ATOM 674 O O . ARG A 1 84 ? -15.766 -16.999 -40.785 1.00 62.33 84 ARG A O 1
ATOM 682 N N . LEU A 1 85 ? -13.623 -16.663 -41.406 1.00 56.64 85 LEU A N 1
ATOM 683 C CA . LEU A 1 85 ? -13.648 -17.558 -42.553 1.00 50.19 85 LEU A CA 1
ATOM 684 C C . LEU A 1 85 ? -12.416 -18.427 -42.357 1.00 46.11 85 LEU A C 1
ATOM 685 O O . LEU A 1 85 ? -11.324 -17.914 -42.106 1.00 44.27 85 LEU A O 1
ATOM 690 N N . ALA A 1 86 ? -12.588 -19.738 -42.444 1.00 42.16 86 ALA A N 1
ATOM 691 C CA . ALA A 1 86 ? -11.471 -20.655 -42.273 1.00 38.91 86 ALA A CA 1
ATOM 692 C C . ALA A 1 86 ? -10.354 -20.375 -43.272 1.00 37.12 86 ALA A C 1
ATOM 693 O O . ALA A 1 86 ? -9.191 -20.660 -42.990 1.00 38.54 86 ALA A O 1
ATOM 695 N N . THR A 1 87 ? -10.696 -19.830 -44.439 1.00 35.40 87 THR A N 1
ATOM 696 C CA . THR A 1 87 ? -9.680 -19.542 -45.456 1.00 34.70 87 THR A CA 1
ATOM 697 C C . THR A 1 87 ? -9.312 -18.060 -45.453 1.00 33.20 87 THR A C 1
ATOM 698 O O . THR A 1 87 ? -8.608 -17.587 -46.342 1.00 32.62 87 THR A O 1
ATOM 702 N N . GLY A 1 88 ? -9.778 -17.355 -44.427 1.00 32.82 88 GLY A N 1
ATOM 703 C CA . GLY A 1 88 ? -9.553 -15.925 -44.308 1.00 38.09 88 GLY A CA 1
ATOM 704 C C . GLY A 1 88 ? -8.169 -15.329 -44.503 1.00 38.71 88 GLY A C 1
ATOM 705 O O . GLY A 1 88 ? -8.056 -14.146 -44.836 1.00 39.86 88 GLY A O 1
ATOM 706 N N . ARG A 1 89 ? -7.122 -16.123 -44.302 1.00 39.19 89 ARG A N 1
ATOM 707 C CA . ARG A 1 89 ? -5.757 -15.619 -44.441 1.00 40.75 89 ARG A CA 1
ATOM 708 C C . ARG A 1 89 ? -5.229 -15.655 -45.872 1.00 40.73 89 ARG A C 1
ATOM 709 O O . ARG A 1 89 ? -4.196 -15.053 -46.170 1.00 42.38 89 ARG A O 1
ATOM 717 N N . VAL A 1 90 ? -5.924 -16.346 -46.770 1.00 38.69 90 VAL A N 1
ATOM 718 C CA . VAL A 1 90 ? -5.457 -16.407 -48.147 1.00 37.12 90 VAL A CA 1
ATOM 719 C C . VAL A 1 90 ? -6.508 -15.998 -49.173 1.00 35.56 90 VAL A C 1
ATOM 720 O O . VAL A 1 90 ? -7.653 -15.705 -48.839 1.00 34.96 90 VAL A O 1
ATOM 724 N N . GLU A 1 91 ? -6.080 -15.968 -50.429 1.00 34.39 91 GLU A N 1
ATOM 725 C CA . GLU A 1 91 ? -6.927 -15.632 -51.560 1.00 35.49 91 GLU A CA 1
ATOM 726 C C . GLU A 1 91 ? -6.280 -16.254 -52.794 1.00 34.62 91 GLU A C 1
ATOM 727 O O . GLU A 1 91 ? -5.118 -16.662 -52.755 1.00 37.08 91 GLU A O 1
ATOM 733 N N . VAL A 1 92 ? -7.016 -16.342 -53.892 1.00 34.92 92 VAL A N 1
ATOM 734 C CA . VAL A 1 92 ? -6.463 -16.953 -55.092 1.00 34.59 92 VAL A CA 1
ATOM 735 C C . VAL A 1 92 ? -6.372 -15.982 -56.260 1.00 36.12 92 VAL A C 1
ATOM 736 O O . VAL A 1 92 ? -7.386 -15.457 -56.725 1.00 36.34 92 VAL A O 1
ATOM 740 N N . GLU A 1 93 ? -5.151 -15.738 -56.730 1.00 36.25 93 GLU A N 1
ATOM 741 C CA . GLU A 1 93 ? -4.955 -14.843 -57.861 1.00 35.80 93 GLU A CA 1
ATOM 742 C C . GLU A 1 93 ? -5.287 -15.641 -59.105 1.00 36.01 93 GLU A C 1
ATOM 743 O O . GLU A 1 93 ? -4.592 -16.597 -59.435 1.00 38.06 93 GLU A O 1
ATOM 749 N N . LEU A 1 94 ? -6.339 -15.240 -59.812 1.00 35.73 94 LEU A N 1
ATOM 750 C CA . LEU A 1 94 ? -6.772 -15.980 -60.986 1.00 35.36 94 LEU A CA 1
ATOM 751 C C . LEU A 1 94 ? -5.934 -15.881 -62.257 1.00 35.91 94 LEU A C 1
ATOM 752 O O . LEU A 1 94 ? -5.506 -14.798 -62.665 1.00 34.92 94 LEU A O 1
ATOM 757 N N . SER A 1 95 ? -5.716 -17.034 -62.884 1.00 33.59 95 SER A N 1
ATOM 758 C CA . SER A 1 95 ? -4.988 -17.085 -64.136 1.00 34.11 95 SER A CA 1
ATOM 759 C C . SER A 1 95 ? -5.989 -17.517 -65.200 1.00 34.38 95 SER A C 1
ATOM 760 O O . SER A 1 95 ? -5.811 -17.216 -66.381 1.00 35.01 95 SER A O 1
ATOM 763 N N . ALA A 1 96 ? -7.054 -18.209 -64.779 1.00 32.56 96 ALA A N 1
ATOM 764 C CA . ALA A 1 96 ? -8.091 -18.679 -65.706 1.00 31.18 96 ALA A CA 1
ATOM 765 C C . ALA A 1 96 ? -9.445 -18.862 -65.001 1.00 30.81 96 ALA A C 1
ATOM 766 O O . ALA A 1 96 ? -9.493 -19.155 -63.812 1.00 30.42 96 ALA A O 1
ATOM 768 N N . LEU A 1 97 ? -10.540 -18.695 -65.738 1.00 28.59 97 LEU A N 1
ATOM 769 C CA . LEU A 1 97 ? -11.872 -18.846 -65.163 1.00 29.88 97 LEU A CA 1
ATOM 770 C C . LEU A 1 97 ? -12.798 -19.260 -66.275 1.00 29.37 97 LEU A C 1
ATOM 771 O O . LEU A 1 97 ? -12.868 -18.590 -67.293 1.00 32.60 97 LEU A O 1
ATOM 776 N N . GLU A 1 98 ? -13.516 -20.360 -66.080 1.00 28.41 98 GLU A N 1
ATOM 777 C CA . GLU A 1 98 ? -14.422 -20.872 -67.099 1.00 30.00 98 GLU A CA 1
ATOM 778 C C . GLU A 1 98 ? -15.818 -21.135 -66.526 1.00 28.82 98 GLU A C 1
ATOM 779 O O . GLU A 1 98 ? -15.942 -21.631 -65.407 1.00 28.34 98 GLU A O 1
ATOM 785 N N . VAL A 1 99 ? -16.855 -20.803 -67.294 1.00 27.17 99 VAL A N 1
ATOM 786 C CA . VAL A 1 99 ? -18.244 -21.005 -66.863 1.00 28.20 99 VAL A CA 1
ATOM 787 C C . VAL A 1 99 ? -18.749 -22.378 -67.281 1.00 27.02 99 VAL A C 1
ATOM 788 O O . VAL A 1 99 ? -18.791 -22.696 -68.473 1.00 27.62 99 VAL A O 1
ATOM 792 N N . LEU A 1 100 ? -19.137 -23.194 -66.304 1.00 24.33 100 LEU A N 1
ATOM 793 C CA . LEU A 1 100 ? -19.636 -24.531 -66.597 1.00 22.00 100 LEU A CA 1
ATOM 794 C C . LEU A 1 100 ? -21.160 -24.508 -66.714 1.00 21.83 100 LEU A C 1
ATOM 795 O O . LEU A 1 100 ? -21.740 -25.315 -67.421 1.00 24.06 100 LEU A O 1
ATOM 800 N N . ALA A 1 101 ? -21.811 -23.582 -66.013 1.00 22.09 101 ALA A N 1
ATOM 801 C CA . ALA A 1 101 ? -23.263 -23.478 -66.083 1.00 23.43 101 ALA A CA 1
ATOM 802 C C . ALA A 1 101 ? -23.741 -22.133 -65.565 1.00 26.16 101 ALA A C 1
ATOM 803 O O . ALA A 1 101 ? -23.247 -21.632 -64.554 1.00 27.52 101 ALA A O 1
ATOM 805 N N . GLU A 1 102 ? -24.701 -21.544 -66.261 1.00 25.12 102 GLU A N 1
ATOM 806 C CA . GLU A 1 102 ? -25.244 -20.267 -65.825 1.00 28.01 102 GLU A CA 1
ATOM 807 C C . GLU A 1 102 ? -26.430 -20.586 -64.906 1.00 26.37 102 GLU A C 1
ATOM 808 O O . GLU A 1 102 ? -26.868 -21.729 -64.823 1.00 25.96 102 GLU A O 1
ATOM 814 N N . ALA A 1 103 ? -26.946 -19.584 -64.214 1.00 24.89 103 ALA A N 1
ATOM 815 C CA . ALA A 1 103 ? -28.067 -19.824 -63.325 1.00 26.19 103 ALA A CA 1
ATOM 816 C C . ALA A 1 103 ? -28.961 -18.610 -63.277 1.00 25.41 103 ALA A C 1
ATOM 817 O O . ALA A 1 103 ? -28.473 -17.490 -63.268 1.00 27.02 103 ALA A O 1
ATOM 819 N N . LYS A 1 104 ? -30.268 -18.814 -63.255 1.00 25.83 104 LYS A N 1
ATOM 820 C CA . LYS A 1 104 ? -31.144 -17.661 -63.142 1.00 25.42 104 LYS A CA 1
ATOM 821 C C . LYS A 1 104 ? -31.214 -17.257 -61.669 1.00 25.90 104 LYS A C 1
ATOM 822 O O . LYS A 1 104 ? -30.669 -17.949 -60.806 1.00 22.89 104 LYS A O 1
ATOM 828 N N . THR A 1 105 ? -31.865 -16.131 -61.389 1.00 22.81 105 THR A N 1
ATOM 829 C CA . THR A 1 105 ? -31.981 -15.609 -60.024 1.00 23.23 105 THR A CA 1
ATOM 830 C C . THR A 1 105 ? -32.804 -16.528 -59.118 1.00 22.53 105 THR A C 1
ATOM 831 O O . THR A 1 105 ? -33.926 -16.875 -59.444 1.00 23.21 105 THR A O 1
ATOM 835 N N . PRO A 1 106 ? -32.242 -16.934 -57.969 1.00 25.07 106 PRO A N 1
ATOM 836 C CA . PRO A 1 106 ? -32.936 -17.812 -57.015 1.00 23.77 106 PRO A CA 1
ATOM 837 C C . PRO A 1 106 ? -34.107 -17.053 -56.371 1.00 25.37 106 PRO A C 1
ATOM 838 O O . PRO A 1 106 ? -34.019 -15.841 -56.193 1.00 25.31 106 PRO A O 1
ATOM 842 N N . PRO A 1 107 ? -35.203 -17.750 -56.009 1.00 24.70 107 PRO A N 1
ATOM 843 C CA . PRO A 1 107 ? -36.379 -17.135 -55.378 1.00 24.20 107 PRO A CA 1
ATOM 844 C C . PRO A 1 107 ? -36.107 -16.549 -53.984 1.00 26.23 107 PRO A C 1
ATOM 845 O O . PRO A 1 107 ? -36.882 -15.723 -53.489 1.00 25.38 107 PRO A O 1
ATOM 849 N N . PHE A 1 108 ? -35.015 -16.990 -53.357 1.00 24.99 108 PHE A N 1
ATOM 850 C CA . PHE A 1 108 ? -34.582 -16.511 -52.034 1.00 23.59 108 PHE A CA 1
ATOM 851 C C . PHE A 1 108 ? -33.053 -16.693 -51.948 1.00 24.19 108 PHE A C 1
ATOM 852 O O . PHE A 1 108 ? -32.482 -17.532 -52.634 1.00 25.52 108 PHE A O 1
ATOM 860 N N . PRO A 1 109 ? -32.375 -15.880 -51.126 1.00 25.40 109 PRO A N 1
ATOM 861 C CA . PRO A 1 109 ? -30.913 -15.953 -50.977 1.00 25.48 109 PRO A CA 1
ATOM 862 C C . PRO A 1 109 ? -30.355 -17.142 -50.203 1.00 25.71 109 PRO A C 1
ATOM 863 O O . PRO A 1 109 ? -30.916 -17.566 -49.195 1.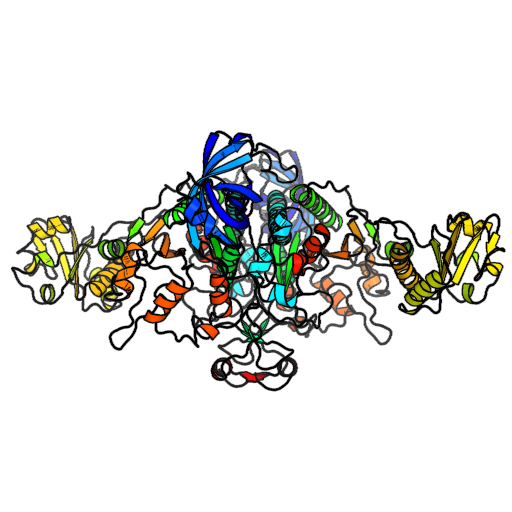00 23.89 109 PRO A O 1
ATOM 867 N N . VAL A 1 110 ? -29.222 -17.654 -50.667 1.00 23.68 110 VAL A N 1
ATOM 868 C CA . VAL A 1 110 ? -28.599 -18.787 -50.006 1.00 23.61 110 VAL A CA 1
ATOM 869 C C . VAL A 1 110 ? -27.150 -18.474 -49.660 1.00 22.54 110 VAL A C 1
ATOM 870 O O . VAL A 1 110 ? -26.428 -19.357 -49.243 1.00 21.59 110 VAL A O 1
ATOM 874 N N . ASP A 1 111 ? -26.737 -17.210 -49.807 1.00 20.49 111 ASP A N 1
ATOM 875 C CA . ASP A 1 111 ? -25.335 -16.835 -49.575 1.00 24.35 111 ASP A CA 1
ATOM 876 C C . ASP A 1 111 ? -24.865 -16.403 -48.196 1.00 26.46 111 ASP A C 1
ATOM 877 O O . ASP A 1 111 ? -23.693 -16.600 -47.845 1.00 26.78 111 ASP A O 1
ATOM 882 N N . ALA A 1 112 ? -25.763 -15.800 -47.429 1.00 24.86 112 ALA A N 1
ATOM 883 C CA . ALA A 1 112 ? -25.452 -15.278 -46.108 1.00 26.56 112 ALA A CA 1
ATOM 884 C C . ALA A 1 112 ? -24.880 -16.259 -45.086 1.00 26.46 112 ALA A C 1
ATOM 885 O O . ALA A 1 112 ? -23.892 -15.947 -44.408 1.00 23.25 112 ALA A O 1
ATOM 887 N N . GLY A 1 113 ? -25.502 -17.430 -44.965 1.00 21.26 113 GLY A N 1
ATOM 888 C CA . GLY A 1 113 ? -25.035 -18.408 -43.997 1.00 23.34 113 GLY A CA 1
ATOM 889 C C . GLY A 1 113 ? -23.572 -18.786 -44.139 1.00 24.36 113 GLY A C 1
ATOM 890 O O . GLY A 1 113 ? -22.870 -19.010 -43.142 1.00 24.88 113 GLY A O 1
ATOM 891 N N . TRP A 1 114 ? -23.109 -18.858 -45.380 1.00 23.63 114 TRP A N 1
ATOM 892 C CA . TRP A 1 114 ? -21.729 -19.216 -45.663 1.00 26.23 114 TRP A CA 1
ATOM 893 C C . TRP A 1 114 ? -20.727 -18.169 -45.187 1.00 29.98 114 TRP A C 1
ATOM 894 O O . TRP A 1 114 ? -19.536 -18.465 -45.041 1.00 29.93 114 TRP A O 1
ATOM 905 N N . ARG A 1 115 ? -21.211 -16.950 -44.952 1.00 32.43 115 ARG A N 1
ATOM 906 C CA . ARG A 1 115 ? -20.358 -15.865 -44.460 1.00 36.62 115 ARG A CA 1
ATOM 907 C C . ARG A 1 115 ? -20.453 -15.758 -42.932 1.00 39.03 115 ARG A C 1
ATOM 908 O O . ARG A 1 115 ? -19.722 -14.990 -42.312 1.00 40.47 115 ARG A O 1
ATOM 916 N N . GLY A 1 116 ? -21.357 -16.524 -42.332 1.00 40.31 116 GLY A N 1
ATOM 917 C CA . GLY A 1 116 ? -21.528 -16.462 -40.892 1.00 45.28 116 GLY A CA 1
ATOM 918 C C . GLY A 1 116 ? -22.575 -15.421 -40.521 1.00 48.29 116 GLY A C 1
ATOM 919 O O . GLY A 1 116 ? -22.839 -15.178 -39.343 1.00 49.52 116 GLY A O 1
ATOM 920 N N . GLU A 1 117 ? -23.175 -14.800 -41.529 1.00 49.89 117 GLU A N 1
ATOM 921 C CA . GLU A 1 117 ? -24.199 -13.785 -41.299 1.00 52.42 117 GLU A CA 1
ATOM 922 C C . GLU A 1 117 ? -25.542 -14.407 -40.934 1.00 54.70 117 GLU A C 1
ATOM 923 O O . GLU A 1 117 ? -25.808 -15.567 -41.247 1.00 55.60 117 GLU A O 1
ATOM 929 N N . GLU A 1 118 ? -26.392 -13.624 -40.278 1.00 57.37 118 GLU A N 1
ATOM 930 C CA . GLU A 1 118 ? -27.715 -14.099 -39.899 1.00 59.50 118 GLU A CA 1
ATOM 931 C C . GLU A 1 118 ? -28.496 -14.315 -41.186 1.00 58.52 118 GLU A C 1
ATOM 932 O O . GLU A 1 118 ? -28.495 -13.464 -42.075 1.00 58.30 118 GLU A O 1
ATOM 938 N N . GLU A 1 119 ? -29.168 -15.453 -41.288 1.00 57.49 119 GLU A N 1
ATOM 939 C CA . GLU A 1 119 ? -29.910 -15.748 -42.499 1.00 56.96 119 GLU A CA 1
ATOM 940 C C . GLU A 1 119 ? -31.408 -15.510 -42.397 1.00 57.62 119 GLU A C 1
ATOM 941 O O . GLU A 1 119 ? -32.051 -15.895 -41.423 1.00 58.03 119 GLU A O 1
ATOM 947 N N . LYS A 1 120 ? -31.949 -14.860 -43.421 1.00 58.49 120 LYS A N 1
ATOM 948 C CA . LYS A 1 120 ? -33.371 -14.559 -43.496 1.00 60.12 120 LYS A CA 1
ATOM 949 C C . LYS A 1 120 ? -34.085 -15.693 -44.223 1.00 59.20 120 LYS A C 1
ATOM 950 O O . LYS A 1 120 ? -33.929 -15.857 -45.433 1.00 59.20 120 LYS A O 1
ATOM 956 N N . GLU A 1 121 ? -34.863 -16.475 -43.482 1.00 58.33 121 GLU A N 1
ATOM 957 C CA . GLU A 1 121 ? -35.592 -17.596 -44.071 1.00 57.35 121 GLU A CA 1
ATOM 958 C C . GLU A 1 121 ? -36.877 -17.165 -44.760 1.00 53.90 121 GLU A C 1
ATOM 959 O O . GLU A 1 121 ? -37.573 -16.261 -44.294 1.00 53.22 121 GLU A O 1
ATOM 965 N N . ALA A 1 122 ? -37.184 -17.823 -45.872 1.00 49.01 122 ALA A N 1
ATOM 966 C CA . ALA A 1 122 ? -38.402 -17.541 -46.623 1.00 45.01 122 ALA A CA 1
ATOM 967 C C . ALA A 1 122 ? -39.493 -18.479 -46.118 1.00 41.94 122 ALA A C 1
ATOM 968 O O . ALA A 1 122 ? -39.221 -19.392 -45.331 1.00 39.77 122 ALA A O 1
ATOM 970 N N . SER A 1 123 ? -40.721 -18.265 -46.578 1.00 39.07 123 SER A N 1
ATOM 971 C CA . SER A 1 123 ? -41.822 -19.116 -46.161 1.00 39.12 123 SER A CA 1
ATOM 972 C C . SER A 1 123 ? -41.461 -20.564 -46.424 1.00 38.34 123 SER A C 1
ATOM 973 O O . SER A 1 123 ? -40.692 -20.880 -47.339 1.00 37.11 123 SER A O 1
ATOM 976 N N . GLU A 1 124 ? -42.030 -21.432 -45.600 1.00 38.62 124 GLU A N 1
ATOM 977 C CA . GLU A 1 124 ? -41.804 -22.860 -45.673 1.00 38.50 124 GLU A CA 1
ATOM 978 C C . GLU A 1 124 ? -42.290 -23.457 -46.973 1.00 35.38 124 GLU A C 1
ATOM 979 O O . GLU A 1 124 ? -41.687 -24.399 -47.481 1.00 35.06 124 GLU A O 1
ATOM 985 N N . GLU A 1 125 ? -43.379 -22.916 -47.513 1.00 33.57 125 GLU A N 1
ATOM 986 C CA . GLU A 1 125 ? -43.924 -23.429 -48.760 1.00 34.41 125 GLU A CA 1
ATOM 987 C C . GLU A 1 125 ? -42.965 -23.165 -49.918 1.00 32.50 125 GLU A C 1
ATOM 988 O O . GLU A 1 125 ? -42.855 -23.980 -50.827 1.00 30.95 125 GLU A O 1
ATOM 994 N N . LEU A 1 126 ? -42.269 -22.029 -49.873 1.00 31.03 126 LEU A N 1
ATOM 995 C CA . LEU A 1 126 ? -41.293 -21.689 -50.910 1.00 29.78 126 LEU A CA 1
ATOM 996 C C . LEU A 1 126 ? -40.053 -22.578 -50.749 1.00 27.11 126 LEU A C 1
ATOM 997 O O . LEU A 1 126 ? -39.524 -23.113 -51.718 1.00 27.58 126 LEU A O 1
ATOM 1002 N N . ARG A 1 127 ? -39.585 -22.716 -49.516 1.00 25.48 127 ARG A N 1
ATOM 1003 C CA . ARG A 1 127 ? -38.413 -23.545 -49.263 1.00 23.68 127 ARG A CA 1
ATOM 1004 C C . ARG A 1 127 ? -38.654 -24.971 -49.769 1.00 22.74 127 ARG A C 1
ATOM 1005 O O . ARG A 1 127 ? -37.769 -25.580 -50.374 1.00 22.39 127 ARG A O 1
ATOM 1013 N N . LEU A 1 128 ? -39.851 -25.499 -49.521 1.00 21.74 128 LEU A N 1
ATOM 1014 C CA . LEU A 1 128 ? -40.185 -26.851 -49.937 1.00 22.75 128 LEU A CA 1
ATOM 1015 C C . LEU A 1 128 ? -40.349 -26.978 -51.456 1.00 22.55 128 LEU A C 1
ATOM 1016 O O . LEU A 1 128 ? -39.884 -27.944 -52.063 1.00 24.32 128 LEU A O 1
ATOM 1021 N N . LYS A 1 129 ? -41.013 -26.007 -52.071 1.00 22.95 129 LYS A N 1
ATOM 1022 C CA . LYS A 1 129 ? -41.193 -26.025 -53.514 1.00 21.93 129 LYS A CA 1
ATOM 1023 C C . LYS A 1 129 ? -39.830 -25.998 -54.212 1.00 22.07 129 LYS A C 1
ATOM 1024 O O . LYS A 1 129 ? -39.655 -26.640 -55.251 1.00 23.52 129 LYS A O 1
ATOM 1030 N N . TYR A 1 130 ? -38.863 -25.264 -53.651 1.00 21.39 130 TYR A N 1
ATOM 1031 C CA . TYR A 1 130 ? -37.515 -25.195 -54.243 1.00 21.14 130 TYR A CA 1
ATOM 1032 C C . TYR A 1 130 ? -36.513 -25.803 -53.253 1.00 20.39 130 TYR A C 1
ATOM 1033 O O . TYR A 1 130 ? -35.486 -25.199 -52.932 1.00 18.25 130 TYR A O 1
ATOM 1042 N N . ARG A 1 131 ? -36.814 -27.005 -52.775 1.00 19.14 131 ARG A N 1
ATOM 1043 C CA . ARG A 1 131 ? -35.952 -27.624 -51.770 1.00 20.65 131 ARG A CA 1
ATOM 1044 C C . ARG A 1 131 ? -34.489 -27.796 -52.164 1.00 18.54 131 ARG A C 1
ATOM 1045 O O . ARG A 1 131 ? -33.626 -27.769 -51.293 1.00 20.59 131 ARG A O 1
ATOM 1053 N N . TYR A 1 132 ? -34.200 -27.958 -53.456 1.00 18.80 132 TYR A N 1
ATOM 1054 C CA . TYR A 1 132 ? -32.814 -28.139 -53.919 1.00 19.51 132 TYR A CA 1
ATOM 1055 C C . TYR A 1 132 ? -31.989 -26.855 -53.820 1.00 20.76 132 TYR A C 1
ATOM 1056 O O . TYR A 1 132 ? -30.761 -26.889 -53.911 1.00 19.23 132 TYR A O 1
ATOM 1065 N N . LEU A 1 133 ? -32.667 -25.725 -53.642 1.00 18.58 133 LEU A N 1
ATOM 1066 C CA . LEU A 1 133 ? -31.978 -24.456 -53.467 1.00 19.11 133 LEU A CA 1
ATOM 1067 C C . LEU A 1 133 ? -31.876 -24.223 -51.967 1.00 18.20 133 LEU A C 1
ATOM 1068 O O . LEU A 1 133 ? -30.891 -23.672 -51.480 1.00 19.48 133 LEU A O 1
ATOM 1073 N N . ASP A 1 134 ? -32.888 -24.656 -51.221 1.00 17.20 134 ASP A N 1
ATOM 1074 C CA . ASP A 1 134 ? -32.869 -24.482 -49.764 1.00 19.66 134 ASP A CA 1
ATOM 1075 C C . ASP A 1 134 ? -31.697 -25.298 -49.185 1.00 17.93 134 ASP A C 1
ATOM 1076 O O . ASP A 1 134 ? -31.004 -24.860 -48.251 1.00 20.36 134 ASP A O 1
ATOM 1081 N N . LEU A 1 135 ? -31.468 -26.472 -49.767 1.00 16.45 135 LEU A N 1
ATOM 1082 C CA . LEU A 1 135 ? -30.397 -27.357 -49.330 1.00 17.26 135 LEU A CA 1
ATOM 1083 C C . LEU A 1 135 ? -28.964 -26.840 -49.633 1.00 18.92 135 LEU A C 1
ATOM 1084 O O . LEU A 1 135 ? -27.995 -27.471 -49.233 1.00 18.59 135 LEU A O 1
ATOM 1089 N N . ARG A 1 136 ? -28.841 -25.706 -50.335 1.00 18.71 136 ARG A N 1
ATOM 1090 C CA . ARG A 1 136 ? -27.533 -25.086 -50.605 1.00 15.19 136 ARG A CA 1
ATOM 1091 C C . ARG A 1 136 ? -27.083 -24.246 -49.401 1.00 18.37 136 ARG A C 1
ATOM 1092 O O . ARG A 1 136 ? -25.907 -23.815 -49.309 1.00 16.52 136 ARG A O 1
ATOM 1100 N N . ARG A 1 137 ? -28.011 -23.971 -48.485 1.00 17.18 137 ARG A N 1
ATOM 1101 C CA . ARG A 1 137 ? -27.688 -23.159 -47.318 1.00 18.38 137 ARG A CA 1
ATOM 1102 C C . ARG A 1 137 ? -26.845 -23.917 -46.303 1.00 21.13 137 ARG A C 1
ATOM 1103 O O . ARG A 1 137 ? -27.083 -25.101 -46.033 1.00 19.55 137 ARG A O 1
ATOM 1111 N N . ARG A 1 138 ? -25.874 -23.212 -45.730 1.00 19.69 138 ARG A N 1
ATOM 1112 C CA . ARG A 1 138 ? -24.968 -23.812 -44.775 1.00 22.39 138 ARG A CA 1
ATOM 1113 C C . ARG A 1 138 ? -25.640 -24.606 -43.653 1.00 21.47 138 ARG A C 1
ATOM 1114 O O . ARG A 1 138 ? -25.225 -25.729 -43.362 1.00 20.18 138 ARG A O 1
ATOM 1122 N N . ARG A 1 139 ? -26.676 -24.041 -43.033 1.00 19.85 139 ARG A N 1
ATOM 1123 C CA . ARG A 1 139 ? -27.353 -24.727 -41.932 1.00 21.08 139 ARG A CA 1
ATOM 1124 C C . ARG A 1 139 ? -28.043 -26.022 -42.359 1.00 19.96 139 ARG A C 1
ATOM 1125 O O . ARG A 1 139 ? -28.055 -26.998 -41.615 1.00 19.12 139 ARG A O 1
ATOM 1133 N N . MET A 1 140 ? -28.622 -26.045 -43.554 1.00 19.30 140 MET A N 1
ATOM 1134 C CA . MET A 1 140 ? -29.266 -27.263 -44.011 1.00 19.14 140 MET A CA 1
ATOM 1135 C C . MET A 1 140 ? -28.218 -28.345 -44.286 1.00 17.78 140 MET A C 1
ATOM 1136 O O . MET A 1 140 ? -28.436 -29.509 -43.963 1.00 19.05 140 MET A O 1
ATOM 1141 N N . GLN A 1 141 ? -27.076 -27.974 -44.866 1.00 18.61 141 GLN A N 1
ATOM 1142 C CA . GLN A 1 141 ? -26.047 -28.978 -45.140 1.00 18.38 141 GLN A CA 1
ATOM 1143 C C . GLN A 1 141 ? -25.443 -29.497 -43.840 1.00 18.48 141 GLN A C 1
ATOM 1144 O O . GLN A 1 141 ? -25.120 -30.686 -43.736 1.00 18.76 141 GLN A O 1
ATOM 1150 N N . GLU A 1 142 ? -25.289 -28.619 -42.852 1.00 18.75 142 GLU A N 1
ATOM 1151 C CA . GLU A 1 142 ? -24.760 -29.035 -41.557 1.00 21.36 142 GLU A CA 1
ATOM 1152 C C . GLU A 1 142 ? -25.705 -30.085 -40.949 1.00 20.46 142 GLU A C 1
ATOM 1153 O O . GLU A 1 142 ? -25.259 -31.084 -40.390 1.00 21.28 142 GLU A O 1
ATOM 1159 N N . ASN A 1 143 ? -27.012 -29.858 -41.067 1.00 19.07 143 ASN A N 1
ATOM 1160 C CA . ASN A 1 143 ? -27.995 -30.804 -40.530 1.00 18.59 143 ASN A CA 1
ATOM 1161 C C . ASN A 1 143 ? -27.861 -32.181 -41.197 1.00 21.65 143 ASN A C 1
ATOM 1162 O O . ASN A 1 143 ? -27.803 -33.218 -40.512 1.00 20.43 143 ASN A O 1
ATOM 1167 N N . LEU A 1 144 ? -27.801 -32.194 -42.530 1.00 18.65 144 LEU A N 1
ATOM 1168 C CA . LEU A 1 144 ? -27.691 -33.447 -43.255 1.00 19.46 144 LEU A CA 1
ATOM 1169 C C . LEU A 1 144 ? -26.381 -34.180 -42.987 1.00 17.44 144 LEU A C 1
ATOM 1170 O O . LEU A 1 144 ? -26.350 -35.400 -42.940 1.00 18.54 144 LEU A O 1
ATOM 1175 N N . ARG A 1 145 ? -25.290 -33.443 -42.841 1.00 18.47 145 ARG A N 1
ATOM 1176 C CA . ARG A 1 145 ? -24.008 -34.084 -42.561 1.00 20.72 145 ARG A CA 1
ATOM 1177 C C . ARG A 1 145 ? -24.003 -34.646 -41.149 1.00 20.44 145 ARG A C 1
ATOM 1178 O O . ARG A 1 145 ? -23.394 -35.692 -40.884 1.00 20.40 145 ARG A O 1
ATOM 1186 N N . LEU A 1 146 ? -24.692 -33.966 -40.238 1.00 20.37 146 LEU A N 1
ATOM 1187 C CA . LEU A 1 146 ? -24.769 -34.440 -38.861 1.00 19.40 146 LEU A CA 1
ATOM 1188 C C . LEU A 1 146 ? -25.585 -35.735 -38.825 1.00 16.24 146 LEU A C 1
ATOM 1189 O O . LEU A 1 146 ? -25.274 -36.649 -38.072 1.00 15.46 146 LEU A O 1
ATOM 1194 N N . ARG A 1 147 ? -26.633 -35.800 -39.641 1.00 17.73 147 ARG A N 1
ATOM 1195 C CA . ARG A 1 147 ? -27.481 -36.998 -39.691 1.00 15.02 147 ARG A CA 1
ATOM 1196 C C . ARG A 1 147 ? -26.636 -38.194 -40.182 1.00 17.43 147 ARG A C 1
ATOM 1197 O O . ARG A 1 147 ? -26.757 -39.315 -39.656 1.00 17.92 147 ARG A O 1
ATOM 1205 N N . HIS A 1 148 ? -25.764 -37.945 -41.168 1.00 16.66 148 HIS A N 1
ATOM 1206 C CA . HIS A 1 148 ? -24.869 -38.970 -41.704 1.00 15.83 148 HIS A CA 1
ATOM 1207 C C . HIS A 1 148 ? -23.951 -39.497 -40.585 1.00 17.97 148 HIS A C 1
ATOM 1208 O O . HIS A 1 148 ? -23.834 -40.720 -40.372 1.00 17.32 148 HIS A O 1
ATOM 1215 N N . ARG A 1 149 ? -23.313 -38.568 -39.868 1.00 18.44 149 ARG A N 1
ATOM 1216 C CA . ARG A 1 149 ? -22.392 -38.890 -38.769 1.00 18.38 149 ARG A CA 1
ATOM 1217 C C . ARG A 1 149 ? -23.060 -39.686 -37.652 1.00 18.72 149 ARG A C 1
ATOM 1218 O O . ARG A 1 149 ? -22.481 -40.625 -37.124 1.00 19.64 149 ARG A O 1
ATOM 1226 N N . VAL A 1 150 ? -24.281 -39.311 -37.287 1.00 17.95 150 VAL A N 1
ATOM 1227 C CA . VAL A 1 150 ? -24.995 -40.044 -36.248 1.00 15.75 150 VAL A CA 1
ATOM 1228 C C . VAL A 1 150 ? -25.279 -41.491 -36.666 1.00 17.10 150 VAL A C 1
ATOM 1229 O O . VAL A 1 150 ? -25.061 -42.426 -35.880 1.00 17.62 150 VAL A O 1
ATOM 1233 N N . ILE A 1 151 ? -25.752 -41.692 -37.900 1.00 16.21 151 ILE A N 1
ATOM 1234 C CA . ILE A 1 151 ? -26.077 -43.032 -38.383 1.00 13.95 151 ILE A CA 1
ATOM 1235 C C . ILE A 1 151 ? -24.804 -43.876 -38.533 1.00 16.70 151 ILE A C 1
ATOM 1236 O O . ILE A 1 151 ? -24.801 -45.067 -38.193 1.00 16.03 151 ILE A O 1
ATOM 1241 N N . LYS A 1 152 ? -23.714 -43.264 -38.996 1.00 16.41 152 LYS A N 1
ATOM 1242 C CA . LYS A 1 152 ? -22.452 -43.992 -39.108 1.00 16.29 152 LYS A CA 1
ATOM 1243 C C . LYS A 1 152 ? -21.983 -44.387 -37.684 1.00 18.16 152 LYS A C 1
ATOM 1244 O O . LYS A 1 152 ? -21.532 -45.512 -37.476 1.00 19.64 152 LYS A O 1
ATOM 1250 N N . ALA A 1 153 ? -22.106 -43.480 -36.709 1.00 17.23 153 ALA A N 1
ATOM 1251 C CA . ALA A 1 153 ? -21.701 -43.777 -35.319 1.00 18.06 153 ALA A CA 1
ATOM 1252 C C . ALA A 1 153 ? -22.473 -44.970 -34.753 1.00 17.04 153 ALA A C 1
ATOM 1253 O O . ALA A 1 153 ? -21.913 -45.798 -34.028 1.00 20.01 153 ALA A O 1
ATOM 1255 N N . ILE A 1 154 ? -23.762 -45.040 -35.074 1.00 17.62 154 ILE A N 1
ATOM 1256 C CA . ILE A 1 154 ? -24.634 -46.126 -34.641 1.00 15.78 154 ILE A CA 1
ATOM 1257 C C . ILE A 1 154 ? -24.146 -47.431 -35.281 1.00 17.21 154 ILE A C 1
ATOM 1258 O O . ILE A 1 154 ? -24.012 -48.454 -34.602 1.00 18.60 154 ILE A O 1
ATOM 1263 N N . TRP A 1 155 ? -23.871 -47.419 -36.581 1.00 16.19 155 TRP A N 1
ATOM 1264 C CA . TRP A 1 155 ? -23.365 -48.637 -37.209 1.00 15.05 155 TRP A CA 1
ATOM 1265 C C . TRP A 1 155 ? -22.051 -49.087 -36.540 1.00 17.25 155 TRP A C 1
ATOM 1266 O O . TRP A 1 155 ? -21.894 -50.268 -36.233 1.00 17.06 155 TRP A O 1
ATOM 1277 N N . ASP A 1 156 ? -21.107 -48.168 -36.317 1.00 15.87 156 ASP A N 1
ATOM 1278 C CA . ASP A 1 156 ? -19.822 -48.574 -35.712 1.00 16.90 156 ASP A CA 1
ATOM 1279 C C . ASP A 1 156 ? -19.971 -49.268 -34.354 1.00 17.48 156 ASP A C 1
ATOM 1280 O O . ASP A 1 156 ? -19.394 -50.341 -34.128 1.00 16.95 156 ASP A O 1
ATOM 1285 N N . PHE A 1 157 ? -20.722 -48.635 -33.452 1.00 19.31 157 PHE A N 1
ATOM 1286 C CA . PHE A 1 157 ? -20.954 -49.132 -32.091 1.00 18.97 157 PHE A CA 1
ATOM 1287 C C . PHE A 1 157 ? -21.693 -50.474 -32.081 1.00 19.33 157 PHE A C 1
ATOM 1288 O O . PHE A 1 157 ? -21.229 -51.445 -31.456 1.00 19.19 157 PHE A O 1
ATOM 1296 N N . LEU A 1 158 ? -22.853 -50.536 -32.739 1.00 15.05 158 LEU A N 1
ATOM 1297 C CA . LEU A 1 158 ? -23.615 -51.781 -32.741 1.00 16.94 158 LEU A CA 1
ATOM 1298 C C . LEU A 1 158 ? -22.872 -52.929 -33.430 1.00 16.77 158 LEU A C 1
ATOM 1299 O O . LEU A 1 158 ? -22.940 -54.063 -32.977 1.00 16.56 158 LEU A O 1
ATOM 1304 N N . ASP A 1 159 ? -22.138 -52.642 -34.499 1.00 16.56 159 ASP A N 1
ATOM 1305 C CA . ASP A 1 159 ? -21.382 -53.702 -35.175 1.00 20.14 159 ASP A CA 1
ATOM 1306 C C . ASP A 1 159 ? -20.334 -54.271 -34.193 1.00 21.55 159 ASP A C 1
ATOM 1307 O O . ASP A 1 159 ? -20.074 -55.478 -34.146 1.00 19.70 159 ASP A O 1
ATOM 1312 N N . ARG A 1 160 ? -19.725 -53.375 -33.427 1.00 22.56 160 ARG A N 1
ATOM 1313 C CA . ARG A 1 160 ? -18.712 -53.745 -32.457 1.00 24.10 160 ARG A CA 1
ATOM 1314 C C . ARG A 1 160 ? -19.324 -54.581 -31.333 1.00 22.83 160 ARG A C 1
ATOM 1315 O O . ARG A 1 160 ? -18.682 -55.487 -30.821 1.00 23.95 160 ARG A O 1
ATOM 1323 N N . GLU A 1 161 ? -20.568 -54.299 -30.966 1.00 20.15 161 GLU A N 1
ATOM 1324 C CA . GLU A 1 161 ? -21.234 -55.053 -29.911 1.00 21.06 161 GLU A CA 1
ATOM 1325 C C . GLU A 1 161 ? -21.899 -56.344 -30.411 1.00 21.37 161 GLU A C 1
ATOM 1326 O O . GLU A 1 161 ? -22.644 -56.982 -29.678 1.00 19.59 161 GLU A O 1
ATOM 1332 N N . GLY A 1 162 ? -21.653 -56.709 -31.664 1.00 20.09 162 GLY A N 1
ATOM 1333 C CA . GLY A 1 162 ? -22.217 -57.951 -32.184 1.00 21.73 162 GLY A CA 1
ATOM 1334 C C . GLY A 1 162 ? -23.615 -57.966 -32.775 1.00 20.16 162 GLY A C 1
ATOM 1335 O O . GLY A 1 162 ? -24.188 -59.043 -32.996 1.00 21.62 162 GLY A O 1
ATOM 1336 N N . PHE A 1 163 ? -24.178 -56.796 -33.039 1.00 19.33 163 PHE A N 1
ATOM 1337 C CA . PHE A 1 163 ? -25.505 -56.728 -33.624 1.00 17.47 163 PHE A CA 1
ATOM 1338 C C . PHE A 1 163 ? -25.435 -56.958 -35.132 1.00 18.75 163 PHE A C 1
ATOM 1339 O O . PHE A 1 163 ? -24.469 -56.570 -35.797 1.00 17.82 163 PHE A O 1
ATOM 1347 N N . VAL A 1 164 ? -26.473 -57.591 -35.665 1.00 17.67 164 VAL A N 1
ATOM 1348 C CA . VAL A 1 164 ? -26.556 -57.856 -37.087 1.00 17.81 164 VAL A CA 1
ATOM 1349 C C . VAL A 1 164 ? -27.669 -56.970 -37.656 1.00 17.17 164 VAL A C 1
ATOM 1350 O O . VAL A 1 164 ? -28.798 -57.011 -37.179 1.00 16.61 164 VAL A O 1
ATOM 1354 N N . GLN A 1 165 ? -27.339 -56.163 -38.657 1.00 12.67 165 GLN A N 1
ATOM 1355 C CA . GLN A 1 165 ? -28.339 -55.305 -39.279 1.00 16.34 165 GLN A CA 1
ATOM 1356 C C . GLN A 1 165 ? -29.200 -56.197 -40.168 1.00 14.35 165 GLN A C 1
ATOM 1357 O O . GLN A 1 165 ? -28.650 -56.949 -40.979 1.00 15.62 165 GLN A O 1
ATOM 1363 N N . VAL A 1 166 ? -30.522 -56.138 -40.030 1.00 14.33 166 VAL A N 1
ATOM 1364 C CA . VAL A 1 166 ? -31.378 -56.939 -40.924 1.00 16.19 166 VAL A CA 1
ATOM 1365 C C . VAL A 1 166 ? -32.461 -56.036 -41.562 1.00 16.71 166 VAL A C 1
ATOM 1366 O O . VAL A 1 166 ? -33.139 -55.298 -40.861 1.00 19.17 166 VAL A O 1
ATOM 1370 N N . GLU A 1 167 ? -32.588 -56.082 -42.891 1.00 15.61 167 GLU A N 1
ATOM 1371 C CA . GLU A 1 167 ? -33.602 -55.297 -43.614 1.00 17.13 167 GLU A CA 1
ATOM 1372 C C . GLU A 1 167 ? -34.922 -56.047 -43.616 1.00 19.03 167 GLU A C 1
ATOM 1373 O O . GLU A 1 167 ? -34.968 -57.225 -44.011 1.00 17.87 167 GLU A O 1
ATOM 1379 N N . THR A 1 168 ? -35.975 -55.342 -43.196 1.00 17.43 168 THR A N 1
ATOM 1380 C CA . THR A 1 168 ? -37.371 -55.835 -43.034 1.00 19.50 168 THR A CA 1
ATOM 1381 C C . THR A 1 168 ? -38.300 -55.489 -44.219 1.00 17.92 168 THR A C 1
ATOM 1382 O O . THR A 1 168 ? -38.059 -54.515 -44.916 1.00 16.61 168 THR A O 1
ATOM 1386 N N . PRO A 1 169 ? -39.382 -56.268 -44.449 1.00 19.55 169 PRO A N 1
ATOM 1387 C CA . PRO A 1 169 ? -40.279 -55.967 -45.583 1.00 18.23 169 PRO A CA 1
ATOM 1388 C C . PRO A 1 169 ? -41.041 -54.638 -45.559 1.00 19.40 169 PRO A C 1
ATOM 1389 O O . PRO A 1 169 ? -41.420 -54.130 -44.494 1.00 17.21 169 PRO A O 1
ATOM 1393 N N . PHE A 1 170 ? -41.264 -54.068 -46.736 1.00 19.76 170 PHE A N 1
ATOM 1394 C CA . PHE A 1 170 ? -42.012 -52.824 -46.842 1.00 23.14 170 PHE A CA 1
ATOM 1395 C C . PHE A 1 170 ? -43.444 -53.120 -47.275 1.00 23.58 170 PHE A C 1
ATOM 1396 O O . PHE A 1 170 ? -44.336 -52.325 -47.036 1.00 25.48 170 PHE A O 1
ATOM 1404 N N . LEU A 1 171 ? -43.656 -54.259 -47.926 1.00 20.51 171 LEU A N 1
ATOM 1405 C CA . LEU A 1 171 ? -44.998 -54.626 -48.341 1.00 22.10 171 LEU A CA 1
ATOM 1406 C C . LEU A 1 171 ? -45.431 -55.754 -47.429 1.00 22.52 171 LEU A C 1
ATOM 1407 O O . LEU A 1 171 ? -44.966 -56.874 -47.585 1.00 22.55 171 LEU A O 1
ATOM 1412 N N . THR A 1 172 ? -46.292 -55.438 -46.462 1.00 26.18 172 THR A N 1
ATOM 1413 C CA . THR A 1 172 ? -46.770 -56.415 -45.484 1.00 29.99 172 THR A CA 1
ATOM 1414 C C . THR A 1 172 ? -48.288 -56.501 -45.363 1.00 32.13 172 THR A C 1
ATOM 1415 O O . THR A 1 172 ? -49.029 -55.994 -46.207 1.00 30.20 172 THR A O 1
ATOM 1419 N N . LYS A 1 173 ? -48.751 -57.143 -44.300 1.00 35.50 173 LYS A N 1
ATOM 1420 C CA . LYS A 1 173 ? -50.181 -57.319 -44.095 1.00 41.97 173 LYS A CA 1
ATOM 1421 C C . LYS A 1 173 ? -50.816 -56.202 -43.289 1.00 43.51 173 LYS A C 1
ATOM 1422 O O . LYS A 1 173 ? -50.244 -55.731 -42.313 1.00 41.63 173 LYS A O 1
ATOM 1428 N N . SER A 1 174 ? -52.007 -55.793 -43.707 1.00 48.55 174 SER A N 1
ATOM 1429 C CA . SER A 1 174 ? -52.757 -54.746 -43.022 1.00 56.23 174 SER A CA 1
ATOM 1430 C C . SER A 1 174 ? -53.391 -55.321 -41.759 1.00 61.31 174 SER A C 1
ATOM 1431 O O . SER A 1 174 ? -53.776 -56.486 -41.732 1.00 61.74 174 SER A O 1
ATOM 1434 N N . THR A 1 175 ? -53.497 -54.503 -40.717 1.00 69.20 175 THR A N 1
ATOM 1435 C CA . THR A 1 175 ? -54.096 -54.940 -39.455 1.00 76.31 175 THR A CA 1
ATOM 1436 C C . THR A 1 175 ? -55.307 -54.082 -39.099 1.00 80.08 175 THR A C 1
ATOM 1437 O O . THR A 1 175 ? -55.247 -52.853 -39.167 1.00 80.48 175 THR A O 1
ATOM 1441 N N . PRO A 1 176 ? -56.427 -54.724 -38.716 1.00 84.26 176 PRO A N 1
ATOM 1442 C CA . PRO A 1 176 ? -57.682 -54.063 -38.339 1.00 86.79 176 PRO A CA 1
ATOM 1443 C C . PRO A 1 176 ? -57.571 -52.963 -37.278 1.00 88.52 176 PRO A C 1
ATOM 1444 O O . PRO A 1 176 ? -58.363 -52.018 -37.285 1.00 89.03 176 PRO A O 1
ATOM 1448 N N . GLU A 1 177 ? -56.605 -53.080 -36.368 1.00 89.69 177 GLU A N 1
ATOM 1449 C CA . GLU A 1 177 ? -56.453 -52.062 -35.333 1.00 90.62 177 GLU A CA 1
ATOM 1450 C C . GLU A 1 177 ? -55.032 -51.635 -34.978 1.00 88.54 177 GLU A C 1
ATOM 1451 O O . GLU A 1 177 ? -54.074 -52.404 -35.077 1.00 89.52 177 GLU A O 1
ATOM 1457 N N . GLY A 1 178 ? -54.938 -50.381 -34.547 1.00 85.37 178 GLY A N 1
ATOM 1458 C CA . GLY A 1 178 ? -53.682 -49.753 -34.181 1.00 79.85 178 GLY A CA 1
ATOM 1459 C C . GLY A 1 178 ? -53.821 -48.346 -34.732 1.00 75.29 178 GLY A C 1
ATOM 1460 O O . GLY A 1 178 ? -54.621 -47.555 -34.239 1.00 76.33 178 GLY A O 1
ATOM 1461 N N . ALA A 1 179 ? -53.049 -48.028 -35.759 1.00 69.82 179 ALA A N 1
ATOM 1462 C CA . ALA A 1 179 ? -53.159 -46.725 -36.394 1.00 63.01 179 ALA A CA 1
ATOM 1463 C C . ALA A 1 179 ? -53.624 -47.055 -37.803 1.00 57.81 179 ALA A C 1
ATOM 1464 O O . ALA A 1 179 ? -53.632 -48.224 -38.190 1.00 58.02 179 ALA A O 1
ATOM 1466 N N . ARG A 1 180 ? -54.032 -46.059 -38.573 1.00 51.58 180 ARG A N 1
ATOM 1467 C CA . ARG A 1 180 ? -54.484 -46.359 -39.921 1.00 45.36 180 ARG A CA 1
ATOM 1468 C C . ARG A 1 180 ? -53.296 -46.704 -40.818 1.00 41.37 180 ARG A C 1
ATOM 1469 O O . ARG A 1 180 ? -52.255 -46.061 -40.763 1.00 40.30 180 ARG A O 1
ATOM 1477 N N . ASP A 1 181 ? -53.454 -47.733 -41.639 1.00 36.95 181 ASP A N 1
ATOM 1478 C CA . ASP A 1 181 ? -52.394 -48.149 -42.554 1.00 34.50 181 ASP A CA 1
ATOM 1479 C C . ASP A 1 181 ? -52.492 -47.460 -43.905 1.00 30.58 181 ASP A C 1
ATOM 1480 O O . ASP A 1 181 ? -53.579 -47.062 -44.323 1.00 30.88 181 ASP A O 1
ATOM 1485 N N . PHE A 1 182 ? -51.348 -47.302 -44.574 1.00 28.83 182 PHE A N 1
ATOM 1486 C CA . PHE A 1 182 ? -51.314 -46.769 -45.931 1.00 26.07 182 PHE A CA 1
ATOM 1487 C C . PHE A 1 182 ? -51.424 -48.076 -46.700 1.00 26.45 182 PHE A C 1
ATOM 1488 O O . PHE A 1 182 ? -50.762 -49.053 -46.341 1.00 26.44 182 PHE A O 1
ATOM 1496 N N . LEU A 1 183 ? -52.257 -48.127 -47.732 1.00 25.17 183 LEU A N 1
ATOM 1497 C CA . LEU A 1 183 ? -52.435 -49.363 -48.477 1.00 25.07 183 LEU A CA 1
ATOM 1498 C C . LEU A 1 183 ? -51.839 -49.301 -49.877 1.00 24.60 183 LEU A C 1
ATOM 1499 O O . LEU A 1 183 ? -51.675 -48.225 -50.444 1.00 24.21 183 LEU A O 1
ATOM 1504 N N . VAL A 1 184 ? -51.552 -50.476 -50.424 1.00 22.20 184 VAL A N 1
ATOM 1505 C CA . VAL A 1 184 ? -50.976 -50.609 -51.753 1.00 22.65 184 VAL A CA 1
ATOM 1506 C C . VAL A 1 184 ? -51.757 -51.706 -52.481 1.00 24.43 184 VAL A C 1
ATOM 1507 O O . VAL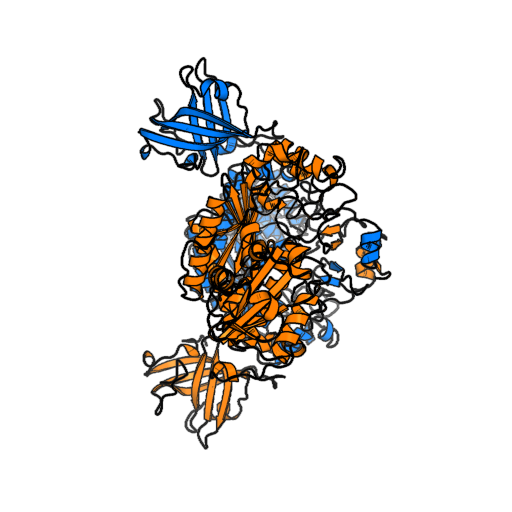 A 1 184 ? -51.720 -52.864 -52.079 1.00 24.07 184 VAL A O 1
ATOM 1511 N N . PRO A 1 185 ? -52.478 -51.351 -53.560 1.00 26.95 185 PRO A N 1
ATOM 1512 C CA . PRO A 1 185 ? -53.274 -52.306 -54.344 1.00 27.64 185 PRO A CA 1
ATOM 1513 C C . PRO A 1 185 ? -52.475 -53.451 -54.957 1.00 28.98 185 PRO A C 1
ATOM 1514 O O . PRO A 1 185 ? -51.391 -53.238 -55.495 1.00 29.12 185 PRO A O 1
ATOM 1518 N N . TYR A 1 186 ? -53.026 -54.659 -54.889 1.00 29.93 186 TYR A N 1
ATOM 1519 C CA . TYR A 1 186 ? -52.395 -55.832 -55.481 1.00 30.89 186 TYR A CA 1
ATOM 1520 C C . TYR A 1 186 ? -53.070 -56.051 -56.838 1.00 32.04 186 TYR A C 1
ATOM 1521 O O . TYR A 1 186 ? -54.200 -56.548 -56.915 1.00 32.32 186 TYR A O 1
ATOM 1530 N N . ARG A 1 187 ? -52.353 -55.681 -57.892 1.00 32.28 187 ARG A N 1
ATOM 1531 C CA . ARG A 1 187 ? -52.819 -55.753 -59.272 1.00 37.16 187 ARG A CA 1
ATOM 1532 C C . ARG A 1 187 ? -53.467 -57.057 -59.731 1.00 39.92 187 ARG A C 1
ATOM 1533 O O . ARG A 1 187 ? -54.563 -57.051 -60.296 1.00 38.55 187 ARG A O 1
ATOM 1541 N N . HIS A 1 188 ? -52.795 -58.170 -59.479 1.00 41.80 188 HIS A N 1
ATOM 1542 C CA . HIS A 1 188 ? -53.279 -59.470 -59.914 1.00 44.13 188 HIS A CA 1
ATOM 1543 C C . HIS A 1 188 ? -54.587 -59.977 -59.306 1.00 44.77 188 HIS A C 1
ATOM 1544 O O . HIS A 1 188 ? -55.129 -60.980 -59.763 1.00 45.60 188 HIS A O 1
ATOM 1551 N N . GLU A 1 189 ? -55.102 -59.298 -58.289 1.00 45.91 189 GLU A N 1
ATOM 1552 C CA . GLU A 1 189 ? -56.355 -59.716 -57.665 1.00 47.48 189 GLU A CA 1
ATOM 1553 C C . GLU A 1 189 ? -57.030 -58.568 -56.925 1.00 48.79 189 GLU A C 1
ATOM 1554 O O . GLU A 1 189 ? -56.611 -58.196 -55.829 1.00 49.19 189 GLU A O 1
ATOM 1560 N N . PRO A 1 190 ? -58.124 -58.032 -57.490 1.00 48.39 190 PRO A N 1
ATOM 1561 C CA . PRO A 1 190 ? -58.878 -56.919 -56.904 1.00 46.89 190 PRO A CA 1
ATOM 1562 C C . PRO A 1 190 ? -59.356 -57.248 -55.503 1.00 45.96 190 PRO A C 1
ATOM 1563 O O . PRO A 1 190 ? -59.747 -58.385 -55.228 1.00 47.30 190 PRO A O 1
ATOM 1567 N N . GLY A 1 191 ? -59.350 -56.251 -54.624 1.00 42.78 191 GLY A N 1
ATOM 1568 C CA . GLY A 1 191 ? -59.789 -56.489 -53.263 1.00 39.89 191 GLY A CA 1
ATOM 1569 C C . GLY A 1 191 ? -58.639 -56.888 -52.360 1.00 36.78 191 GLY A C 1
ATOM 1570 O O . GLY A 1 191 ? -58.788 -56.913 -51.140 1.00 39.12 191 GLY A O 1
ATOM 1571 N N . LEU A 1 192 ? -57.495 -57.217 -52.958 1.00 34.52 192 LEU A N 1
ATOM 1572 C CA . LEU A 1 192 ? -56.300 -57.593 -52.189 1.00 30.80 192 LEU A CA 1
ATOM 1573 C C . LEU A 1 192 ? -55.350 -56.400 -52.142 1.00 29.61 192 LEU A C 1
ATOM 1574 O O . LEU A 1 192 ? -55.100 -55.747 -53.162 1.00 25.85 192 LEU A O 1
ATOM 1579 N N . PHE A 1 193 ? -54.822 -56.129 -50.952 1.00 27.99 193 PHE A N 1
ATOM 1580 C CA . PHE A 1 193 ? -53.931 -55.000 -50.728 1.00 28.13 193 PHE A CA 1
ATOM 1581 C C . PHE A 1 193 ? -52.749 -55.384 -49.822 1.00 29.98 193 PHE A C 1
ATOM 1582 O O . PHE A 1 193 ? -52.858 -56.298 -48.995 1.00 28.63 193 PHE A O 1
ATOM 1590 N N . TYR A 1 194 ? -51.632 -54.680 -49.999 1.00 27.32 194 TYR A N 1
ATOM 1591 C CA . TYR A 1 194 ? -50.467 -54.835 -49.129 1.00 25.33 194 TYR A CA 1
ATOM 1592 C C . TYR A 1 194 ? -50.637 -53.602 -48.242 1.00 24.43 194 TYR A C 1
ATOM 1593 O O . TYR A 1 194 ? -51.385 -52.671 -48.586 1.00 25.07 194 TYR A O 1
ATOM 1602 N N . ALA A 1 195 ? -49.947 -53.581 -47.115 1.00 22.76 195 ALA A N 1
ATOM 1603 C CA . ALA A 1 195 ? -49.966 -52.416 -46.241 1.00 22.26 195 ALA A CA 1
ATOM 1604 C C . ALA A 1 195 ? -48.493 -52.045 -45.984 1.00 24.17 195 ALA A C 1
ATOM 1605 O O . ALA A 1 195 ? -47.631 -52.934 -45.891 1.00 22.59 195 ALA A O 1
ATOM 1607 N N . LEU A 1 196 ? -48.197 -50.746 -45.915 1.00 22.82 196 LEU A N 1
ATOM 1608 C CA . LEU A 1 196 ? -46.841 -50.294 -45.620 1.00 23.08 196 LEU A CA 1
ATOM 1609 C C . LEU A 1 196 ? -46.716 -50.525 -44.112 1.00 21.61 196 LEU A C 1
ATOM 1610 O O . LEU A 1 196 ? -47.709 -50.448 -43.398 1.00 23.53 196 LEU A O 1
ATOM 1615 N N . PRO A 1 197 ? -45.505 -50.817 -43.607 1.00 21.97 197 PRO A N 1
ATOM 1616 C CA . PRO A 1 197 ? -45.298 -51.074 -42.171 1.00 23.89 197 PRO A CA 1
ATOM 1617 C C . PRO A 1 197 ? -45.380 -49.900 -41.188 1.00 24.90 197 PRO A C 1
ATOM 1618 O O . PRO A 1 197 ? -44.793 -48.848 -41.420 1.00 22.64 197 PRO A O 1
ATOM 1622 N N . GLN A 1 198 ? -46.104 -50.085 -40.081 1.00 25.23 198 GLN A N 1
ATOM 1623 C CA . GLN A 1 198 ? -46.180 -49.027 -39.070 1.00 25.39 198 GLN A CA 1
ATOM 1624 C C . GLN A 1 198 ? -44.956 -49.154 -38.181 1.00 25.72 198 GLN A C 1
ATOM 1625 O O . GLN A 1 198 ? -44.511 -48.185 -37.560 1.00 25.84 198 GLN A O 1
ATOM 1631 N N . SER A 1 199 ? -44.407 -50.364 -38.137 1.00 24.99 199 SER A N 1
ATOM 1632 C CA . SER A 1 199 ? -43.207 -50.657 -37.365 1.00 26.59 199 SER A CA 1
ATOM 1633 C C . SER A 1 199 ? -42.786 -52.091 -37.710 1.00 26.08 199 SER A C 1
ATOM 1634 O O . SER A 1 199 ? -43.611 -52.895 -38.151 1.00 26.84 199 SER A O 1
ATOM 1637 N N . PRO A 1 200 ? -41.493 -52.417 -37.554 1.00 24.71 200 PRO A N 1
ATOM 1638 C CA . PRO A 1 200 ? -40.956 -53.758 -37.850 1.00 24.03 200 PRO A CA 1
ATOM 1639 C C . PRO A 1 200 ? -41.131 -54.724 -36.683 1.00 22.97 200 PRO A C 1
ATOM 1640 O O . PRO A 1 200 ? -40.554 -55.822 -36.666 1.00 23.34 200 PRO A O 1
ATOM 1644 N N . GLN A 1 201 ? -41.916 -54.291 -35.706 1.00 22.29 201 GLN A N 1
ATOM 1645 C CA . GLN A 1 201 ? -42.167 -55.056 -34.490 1.00 26.11 201 GLN A CA 1
ATOM 1646 C C . GLN A 1 201 ? -42.216 -56.578 -34.605 1.00 22.50 201 GLN A C 1
ATOM 1647 O O . GLN A 1 201 ? -41.380 -57.268 -34.015 1.00 22.58 201 GLN A O 1
ATOM 1653 N N . LEU A 1 202 ? -43.191 -57.103 -35.344 1.00 20.04 202 LEU A N 1
ATOM 1654 C CA . LEU A 1 202 ? -43.328 -58.558 -35.460 1.00 20.84 202 LEU A CA 1
ATOM 1655 C C . LEU A 1 202 ? -42.142 -59.244 -36.145 1.00 21.36 202 LEU A C 1
ATOM 1656 O O . LEU A 1 202 ? -41.773 -60.378 -35.797 1.00 21.46 202 LEU A O 1
ATOM 1661 N N . PHE A 1 203 ? -41.533 -58.559 -37.105 1.00 19.98 203 PHE A N 1
ATOM 1662 C CA . PHE A 1 203 ? -40.380 -59.121 -37.774 1.00 19.29 203 PHE A CA 1
ATOM 1663 C C . PHE A 1 203 ? -39.153 -59.199 -36.851 1.00 19.28 203 PHE A C 1
ATOM 1664 O O . PHE A 1 203 ? -38.475 -60.212 -36.837 1.00 19.32 203 PHE A O 1
ATOM 1672 N N . LYS A 1 204 ? -38.865 -58.168 -36.054 1.00 17.40 204 LYS A N 1
ATOM 1673 C CA . LYS A 1 204 ? -37.685 -58.273 -35.203 1.00 13.80 204 LYS A CA 1
ATOM 1674 C C . LYS A 1 204 ? -37.889 -59.330 -34.105 1.00 16.62 204 LYS A C 1
ATOM 1675 O O . LYS A 1 204 ? -36.926 -59.983 -33.694 1.00 17.54 204 LYS A O 1
ATOM 1681 N N . GLN A 1 205 ? -39.127 -59.521 -33.644 1.00 16.46 205 GLN A N 1
ATOM 1682 C CA . GLN A 1 205 ? -39.378 -60.568 -32.652 1.00 16.78 205 GLN A CA 1
ATOM 1683 C C . GLN A 1 205 ? -39.191 -61.940 -33.332 1.00 18.03 205 GLN A C 1
ATOM 1684 O O . GLN A 1 205 ? -38.633 -62.847 -32.731 1.00 21.16 205 GLN A O 1
ATOM 1690 N N . MET A 1 206 ? -39.629 -62.103 -34.582 1.00 17.41 206 MET A N 1
ATOM 1691 C CA . MET A 1 206 ? -39.419 -63.398 -35.249 1.00 18.51 206 MET A CA 1
ATOM 1692 C C . MET A 1 206 ? -37.927 -63.658 -35.500 1.00 19.10 206 MET A C 1
ATOM 1693 O O . MET A 1 206 ? -37.499 -64.812 -35.602 1.00 20.52 206 MET A O 1
ATOM 1698 N N . LEU A 1 207 ? -37.144 -62.586 -35.605 1.00 14.86 207 LEU A N 1
ATOM 1699 C CA . LEU A 1 207 ? -35.692 -62.697 -35.818 1.00 15.95 207 LEU A CA 1
ATOM 1700 C C . LEU A 1 207 ? -35.032 -63.201 -34.518 1.00 14.57 207 LEU A C 1
ATOM 1701 O O . LEU A 1 207 ? -33.959 -63.806 -34.561 1.00 17.92 207 LEU A O 1
ATOM 1706 N N . MET A 1 208 ? -35.673 -62.961 -33.370 1.00 12.94 208 MET A N 1
ATOM 1707 C CA . MET A 1 208 ? -35.178 -63.473 -32.090 1.00 14.98 208 MET A CA 1
ATOM 1708 C C . MET A 1 208 ? -35.552 -64.957 -32.044 1.00 13.60 208 MET A C 1
ATOM 1709 O O . MET A 1 208 ? -34.746 -65.811 -31.653 1.00 14.48 208 MET A O 1
ATOM 1714 N N . VAL A 1 209 ? -36.778 -65.281 -32.458 1.00 14.73 209 VAL A N 1
ATOM 1715 C CA . VAL A 1 209 ? -37.187 -66.678 -32.485 1.00 17.52 209 VAL A CA 1
ATOM 1716 C C . VAL A 1 209 ? -36.251 -67.468 -33.413 1.00 19.41 209 VAL A C 1
ATOM 1717 O O . VAL A 1 209 ? -35.982 -68.649 -33.170 1.00 21.40 209 VAL A O 1
ATOM 1721 N N . ALA A 1 210 ? -35.744 -66.801 -34.463 1.00 19.88 210 ALA A N 1
ATOM 1722 C CA . ALA A 1 210 ? -34.842 -67.424 -35.453 1.00 18.73 210 ALA A CA 1
ATOM 1723 C C . ALA A 1 210 ? -33.437 -67.641 -34.898 1.00 20.55 210 ALA A C 1
ATOM 1724 O O . ALA A 1 210 ? -32.609 -68.319 -35.521 1.00 22.99 210 ALA A O 1
ATOM 1726 N N . GLY A 1 211 ? -33.145 -67.061 -33.739 1.00 18.98 211 GLY A N 1
ATOM 1727 C CA . GLY A 1 211 ? -31.830 -67.280 -33.154 1.00 19.08 211 GLY A CA 1
ATOM 1728 C C . GLY A 1 211 ? -30.757 -66.258 -33.474 1.00 21.26 211 GLY A C 1
ATOM 1729 O O . GLY A 1 211 ? -29.561 -66.513 -33.254 1.00 19.08 211 GLY A O 1
ATOM 1730 N N . LEU A 1 212 ? -31.159 -65.123 -34.038 1.00 19.51 212 LEU A N 1
ATOM 1731 C CA . LEU A 1 212 ? -30.217 -64.060 -34.328 1.00 26.86 212 LEU A CA 1
ATOM 1732 C C . LEU A 1 212 ? -30.223 -63.311 -32.986 1.00 30.29 212 LEU A C 1
ATOM 1733 O O . LEU A 1 212 ? -31.115 -62.526 -32.697 1.00 40.70 212 LEU A O 1
ATOM 1738 N N . ASP A 1 213 ? -29.249 -63.582 -32.163 1.00 29.12 213 ASP A N 1
ATOM 1739 C CA . ASP A 1 213 ? -29.121 -62.985 -30.840 1.00 21.92 213 ASP A CA 1
ATOM 1740 C C . ASP A 1 213 ? -29.434 -61.482 -30.662 1.00 19.63 213 ASP A C 1
ATOM 1741 O O . ASP A 1 213 ? -30.040 -61.078 -29.669 1.00 20.12 213 ASP A O 1
ATOM 1746 N N . ARG A 1 214 ? -28.992 -60.652 -31.595 1.00 16.26 214 ARG A N 1
ATOM 1747 C CA . ARG A 1 214 ? -29.201 -59.212 -31.514 1.00 16.69 214 ARG A CA 1
ATOM 1748 C C . ARG A 1 214 ? -29.253 -58.609 -32.911 1.00 17.24 214 ARG A C 1
ATOM 1749 O O . ARG A 1 214 ? -28.425 -58.927 -33.780 1.00 16.09 214 ARG A O 1
ATOM 1757 N N . TYR A 1 215 ? -30.234 -57.740 -33.106 1.00 17.32 215 TYR A N 1
ATOM 1758 C CA . TYR A 1 215 ? -30.514 -57.105 -34.386 1.00 17.39 215 TYR A CA 1
ATOM 1759 C C . TYR A 1 215 ? -30.775 -55.616 -34.283 1.00 16.34 215 TYR A C 1
ATOM 1760 O O . TYR A 1 215 ? -31.174 -55.112 -33.225 1.00 16.07 215 TYR A O 1
ATOM 1769 N N . PHE A 1 216 ? -30.567 -54.912 -35.385 1.00 15.69 216 PHE A N 1
ATOM 1770 C CA . PHE A 1 216 ? -30.890 -53.491 -35.465 1.00 12.50 216 PHE A CA 1
ATOM 1771 C C . PHE A 1 216 ? -31.161 -53.140 -36.919 1.00 16.97 216 PHE A C 1
ATOM 1772 O O . PHE A 1 216 ? -30.816 -53.895 -37.829 1.00 16.81 216 PHE A O 1
ATOM 1780 N N . GLN A 1 217 ? -31.781 -51.986 -37.125 1.00 17.66 217 GLN A N 1
ATOM 1781 C CA . GLN A 1 217 ? -32.108 -51.511 -38.463 1.00 16.54 217 GLN A CA 1
ATOM 1782 C C . GLN A 1 217 ? -32.491 -50.057 -38.332 1.00 16.25 217 GLN A C 1
ATOM 1783 O O . GLN A 1 217 ? -33.103 -49.672 -37.329 1.00 15.70 217 GLN A O 1
ATOM 1789 N N . ILE A 1 218 ? -32.101 -49.242 -39.310 1.00 15.59 218 ILE A N 1
ATOM 1790 C CA . ILE A 1 218 ? -32.516 -47.842 -39.330 1.00 16.85 218 ILE A CA 1
ATOM 1791 C C . ILE A 1 218 ? -33.756 -48.081 -40.214 1.00 19.34 218 ILE A C 1
ATOM 1792 O O . ILE A 1 218 ? -33.615 -48.254 -41.427 1.00 17.66 218 ILE A O 1
ATOM 1797 N N . ALA A 1 219 ? -34.946 -48.129 -39.609 1.00 17.13 219 ALA A N 1
ATOM 1798 C CA . ALA A 1 219 ? -36.178 -48.440 -40.349 1.00 17.36 219 ALA A CA 1
ATOM 1799 C C . ALA A 1 219 ? -37.125 -47.284 -40.687 1.00 20.30 219 ALA A C 1
ATOM 1800 O O . ALA A 1 219 ? -37.307 -46.378 -39.884 1.00 21.77 219 ALA A O 1
ATOM 1802 N N . ARG A 1 220 ? -37.746 -47.334 -41.866 1.00 18.44 220 ARG A N 1
ATOM 1803 C CA . ARG A 1 220 ? -38.701 -46.293 -42.262 1.00 22.66 220 ARG A CA 1
ATOM 1804 C C . ARG A 1 220 ? -40.089 -46.835 -41.870 1.00 22.75 220 ARG A C 1
ATOM 1805 O O . ARG A 1 220 ? -40.419 -47.976 -42.188 1.00 20.97 220 ARG A O 1
ATOM 1813 N N . CYS A 1 221 ? -40.868 -46.030 -41.150 1.00 21.08 221 CYS A N 1
ATOM 1814 C CA . CYS A 1 221 ? -42.201 -46.418 -40.683 1.00 22.42 221 CYS A CA 1
ATOM 1815 C C . CYS A 1 221 ? -43.252 -45.511 -41.316 1.00 22.97 221 CYS A C 1
ATOM 1816 O O . CYS A 1 221 ? -42.968 -44.351 -41.626 1.00 20.78 221 CYS A O 1
ATOM 1819 N N . PHE A 1 222 ? -44.451 -46.053 -41.524 1.00 21.20 222 PHE A N 1
ATOM 1820 C CA . PHE A 1 222 ? -45.540 -45.312 -42.172 1.00 24.86 222 PHE A CA 1
ATOM 1821 C C . PHE A 1 222 ? -46.839 -45.372 -41.388 1.00 27.81 222 PHE A C 1
ATOM 1822 O O . PHE A 1 222 ? -47.326 -46.462 -41.065 1.00 26.61 222 PHE A O 1
ATOM 1830 N N . ARG A 1 223 ? -47.416 -44.203 -41.113 1.00 30.98 223 ARG A N 1
ATOM 1831 C CA . ARG A 1 223 ? -48.665 -44.131 -40.370 1.00 34.23 223 ARG A CA 1
ATOM 1832 C C . ARG A 1 223 ? -49.581 -43.058 -40.967 1.00 35.37 223 ARG A C 1
ATOM 1833 O O . ARG A 1 223 ? -49.214 -41.886 -41.016 1.00 32.09 223 ARG A O 1
ATOM 1841 N N . ASP A 1 224 ? -50.760 -43.463 -41.433 1.00 35.33 224 ASP A N 1
ATOM 1842 C CA . ASP A 1 224 ? -51.698 -42.520 -42.031 1.00 42.40 224 ASP A CA 1
ATOM 1843 C C . ASP A 1 224 ? -52.536 -41.897 -40.927 1.00 47.95 224 ASP A C 1
ATOM 1844 O O . ASP A 1 224 ? -53.690 -42.263 -40.724 1.00 47.34 224 ASP A O 1
ATOM 1849 N N . GLU A 1 225 ? -51.942 -40.949 -40.215 1.00 56.50 225 GLU A N 1
ATOM 1850 C CA . GLU A 1 225 ? -52.628 -40.296 -39.116 1.00 66.95 225 GLU A CA 1
ATOM 1851 C C . GLU A 1 225 ? -53.028 -38.865 -39.454 1.00 72.37 225 GLU A C 1
ATOM 1852 O O . GLU A 1 225 ? -52.452 -38.246 -40.344 1.00 72.50 225 GLU A O 1
ATOM 1858 N N . ASP A 1 226 ? -54.035 -38.356 -38.749 1.00 79.79 226 ASP A N 1
ATOM 1859 C CA . ASP A 1 226 ? -54.512 -36.991 -38.943 1.00 86.83 226 ASP A CA 1
ATOM 1860 C C . ASP A 1 226 ? -53.549 -36.095 -38.174 1.00 91.05 226 ASP A C 1
ATOM 1861 O O . ASP A 1 226 ? -53.950 -35.319 -37.303 1.00 91.93 226 ASP A O 1
ATOM 1866 N N . LEU A 1 227 ? -52.271 -36.208 -38.518 1.00 95.24 227 LEU A N 1
ATOM 1867 C CA . LEU A 1 227 ? -51.205 -35.468 -37.857 1.00 99.57 227 LEU A CA 1
ATOM 1868 C C . LEU A 1 227 ? -50.898 -34.078 -38.402 1.00 100.76 227 LEU A C 1
ATOM 1869 O O . LEU A 1 227 ? -50.745 -33.882 -39.608 1.00 101.23 227 LEU A O 1
ATOM 1874 N N . ARG A 1 228 ? -50.796 -33.127 -37.479 1.00 101.68 228 ARG A N 1
ATOM 1875 C CA . ARG A 1 228 ? -50.472 -31.744 -37.791 1.00 102.19 228 ARG A CA 1
ATOM 1876 C C . ARG A 1 228 ? -49.462 -31.314 -36.726 1.00 100.18 228 ARG A C 1
ATOM 1877 O O . ARG A 1 228 ? -48.777 -30.296 -36.863 1.00 100.76 228 ARG A O 1
ATOM 1885 N N . ALA A 1 229 ? -49.379 -32.120 -35.669 1.00 96.51 229 ALA A N 1
ATOM 1886 C CA . ALA A 1 229 ? -48.469 -31.872 -34.555 1.00 91.67 229 ALA A CA 1
ATOM 1887 C C . ALA A 1 229 ? -47.023 -32.142 -34.964 1.00 87.58 229 ALA A C 1
ATOM 1888 O O . ALA A 1 229 ? -46.296 -32.867 -34.279 1.00 87.22 229 ALA A O 1
ATOM 1890 N N . ASP A 1 230 ? -46.613 -31.545 -36.079 1.00 81.77 230 ASP A N 1
ATOM 1891 C CA . ASP A 1 230 ? -45.262 -31.708 -36.601 1.00 74.86 230 ASP A CA 1
ATOM 1892 C C . ASP A 1 230 ? -44.887 -33.171 -36.794 1.00 69.75 230 ASP A C 1
ATOM 1893 O O . ASP A 1 230 ? -43.900 -33.647 -36.235 1.00 68.49 230 ASP A O 1
ATOM 1898 N N . ARG A 1 231 ? -45.691 -33.887 -37.571 1.00 63.99 231 ARG A N 1
ATOM 1899 C CA . ARG A 1 231 ? -45.418 -35.285 -37.852 1.00 57.64 231 ARG A CA 1
ATOM 1900 C C . ARG A 1 231 ? -45.503 -35.514 -39.361 1.00 48.48 231 ARG A C 1
ATOM 1901 O O . ARG A 1 231 ? -46.243 -34.837 -40.065 1.00 45.96 231 ARG A O 1
ATOM 1909 N N . GLN A 1 232 ? -44.722 -36.463 -39.851 1.00 39.32 232 GLN A N 1
ATOM 1910 C CA . GLN A 1 232 ? -44.678 -36.772 -41.274 1.00 32.07 232 GLN A CA 1
ATOM 1911 C C . GLN A 1 232 ? -45.435 -38.065 -41.552 1.00 29.56 232 GLN A C 1
ATOM 1912 O O . GLN A 1 232 ? -45.640 -38.866 -40.645 1.00 31.65 232 GLN A O 1
ATOM 1918 N N . PRO A 1 233 ? -45.886 -38.274 -42.799 1.00 27.71 233 PRO A N 1
ATOM 1919 C CA . PRO A 1 233 ? -46.616 -39.512 -43.115 1.00 27.11 233 PRO A CA 1
ATOM 1920 C C . PRO A 1 233 ? -45.704 -40.736 -42.890 1.00 25.80 233 PRO A C 1
ATOM 1921 O O . PRO A 1 233 ? -46.179 -41.815 -42.546 1.00 28.22 233 PRO A O 1
ATOM 1925 N N . ASP A 1 234 ? -44.402 -40.566 -43.111 1.00 27.12 234 ASP A N 1
ATOM 1926 C CA . ASP A 1 234 ? -43.440 -41.646 -42.856 1.00 29.10 234 ASP A CA 1
ATOM 1927 C C . ASP A 1 234 ? -42.248 -41.057 -42.092 1.00 28.36 234 ASP A C 1
ATOM 1928 O O . ASP A 1 234 ? -41.880 -39.903 -42.299 1.00 32.40 234 ASP A O 1
ATOM 1933 N N . PHE A 1 235 ? -41.667 -41.835 -41.189 1.00 26.02 235 PHE A N 1
ATOM 1934 C CA . PHE A 1 235 ? -40.563 -41.353 -40.375 1.00 24.65 235 PHE A CA 1
ATOM 1935 C C . PHE A 1 235 ? -39.526 -42.460 -40.147 1.00 23.33 235 PHE A C 1
ATOM 1936 O O . PHE A 1 235 ? -39.792 -43.621 -40.428 1.00 24.39 235 PHE A O 1
ATOM 1944 N N . THR A 1 236 ? -38.365 -42.095 -39.605 1.00 21.80 236 THR A N 1
ATOM 1945 C CA . THR A 1 236 ? -37.278 -43.056 -39.393 1.00 20.08 236 THR A CA 1
ATOM 1946 C C . THR A 1 236 ? -37.028 -43.401 -37.933 1.00 22.61 236 THR A C 1
ATOM 1947 O O . THR A 1 236 ? -37.037 -42.526 -37.068 1.00 21.81 236 THR A O 1
ATOM 1951 N N . GLN A 1 237 ? -36.789 -44.681 -37.663 1.00 20.96 237 GLN A N 1
ATOM 1952 C CA . GLN A 1 237 ? -36.500 -45.099 -36.296 1.00 21.22 237 GLN A CA 1
ATOM 1953 C C . GLN A 1 237 ? -35.277 -45.976 -36.250 1.00 19.17 237 GLN A C 1
ATOM 1954 O O . GLN A 1 237 ? -34.984 -46.672 -37.213 1.00 20.50 237 GLN A O 1
ATOM 1960 N N . LEU A 1 238 ? -34.559 -45.925 -35.130 1.00 18.80 238 LEU A N 1
ATOM 1961 C CA . LEU A 1 238 ? -33.454 -46.841 -34.910 1.00 16.41 238 LEU A CA 1
ATOM 1962 C C . LEU A 1 238 ? -34.234 -47.950 -34.212 1.00 18.16 238 LEU A C 1
ATOM 1963 O O . LEU A 1 238 ? -34.842 -47.721 -33.160 1.00 18.48 238 LEU A O 1
ATOM 1968 N N . ASP A 1 239 ? -34.233 -49.142 -34.788 1.00 15.93 239 ASP A N 1
ATOM 1969 C CA . ASP A 1 239 ? -34.990 -50.254 -34.237 1.00 17.83 239 ASP A CA 1
ATOM 1970 C C . ASP A 1 239 ? -33.972 -51.268 -33.737 1.00 19.71 239 ASP A C 1
ATOM 1971 O O . ASP A 1 239 ? -33.026 -51.569 -34.456 1.00 20.99 239 ASP A O 1
ATOM 1976 N N . LEU A 1 240 ? -34.172 -51.793 -32.522 1.00 17.26 240 LEU A N 1
ATOM 1977 C CA . LEU A 1 240 ? -33.231 -52.739 -31.939 1.00 18.22 240 LEU A CA 1
ATOM 1978 C C . LEU A 1 240 ? -33.916 -53.814 -31.090 1.00 17.77 240 LEU A C 1
ATOM 1979 O O . LEU A 1 240 ? -34.901 -53.535 -30.403 1.00 15.98 240 LEU A O 1
ATOM 1984 N N . GLU A 1 241 ? -33.421 -55.047 -31.153 1.00 17.20 241 GLU A N 1
ATOM 1985 C CA . GLU A 1 241 ? -33.996 -56.138 -30.361 1.00 17.34 241 GLU A CA 1
ATOM 1986 C C . GLU A 1 241 ? -32.855 -57.051 -29.899 1.00 18.55 241 GLU A C 1
ATOM 1987 O O . GLU A 1 241 ? -31.894 -57.265 -30.644 1.00 18.59 241 GLU A O 1
ATOM 1993 N N . MET A 1 242 ? -32.947 -57.573 -28.678 1.00 17.57 242 MET A N 1
ATOM 1994 C CA . MET A 1 242 ? -31.915 -58.451 -28.127 1.00 20.73 242 MET A CA 1
ATOM 1995 C C . MET A 1 242 ? -32.551 -59.629 -27.410 1.00 18.88 242 MET A C 1
ATOM 1996 O O . MET A 1 242 ? -33.667 -59.498 -26.896 1.00 18.44 242 MET A O 1
ATOM 2001 N N . SER A 1 243 ? -31.825 -60.754 -27.341 1.00 17.86 243 SER A N 1
ATOM 2002 C CA . SER A 1 243 ? -32.290 -61.973 -26.647 1.00 18.21 243 SER A CA 1
ATOM 2003 C C . SER A 1 243 ? -31.597 -62.237 -25.297 1.00 19.97 243 SER A C 1
ATOM 2004 O O . SER A 1 243 ? -30.449 -61.820 -25.082 1.00 19.32 243 SER A O 1
ATOM 2007 N N . PHE A 1 244 ? -32.296 -62.947 -24.405 1.00 18.54 244 PHE A N 1
ATOM 2008 C CA . PHE A 1 244 ? -31.768 -63.336 -23.093 1.00 18.75 244 PHE A CA 1
ATOM 2009 C C . PHE A 1 244 ? -31.365 -62.145 -22.233 1.00 22.04 244 PHE A C 1
ATOM 2010 O O . PHE A 1 244 ? -30.338 -62.169 -21.541 1.00 20.44 244 PHE A O 1
ATOM 2018 N N . VAL A 1 245 ? -32.178 -61.102 -22.268 1.00 21.72 245 VAL A N 1
ATOM 2019 C CA . VAL A 1 245 ? -31.887 -59.891 -21.525 1.00 21.58 245 VAL A CA 1
ATOM 2020 C C . VAL A 1 245 ? -32.960 -59.550 -20.502 1.00 23.21 245 VAL A C 1
ATOM 2021 O O . VAL A 1 245 ? -34.105 -60.020 -20.595 1.00 22.74 245 VAL A O 1
ATOM 2025 N N . GLU A 1 246 ? -32.565 -58.736 -19.525 1.00 24.81 246 GLU A N 1
ATOM 2026 C CA . GLU A 1 246 ? -33.473 -58.217 -18.516 1.00 27.70 246 GLU A CA 1
ATOM 2027 C C . GLU A 1 246 ? -33.509 -56.712 -18.808 1.00 27.62 246 GLU A C 1
ATOM 2028 O O . GLU A 1 246 ? -32.673 -56.213 -19.561 1.00 26.05 246 GLU A O 1
ATOM 2034 N N . VAL A 1 247 ? -34.461 -55.995 -18.222 1.00 27.71 247 VAL A N 1
ATOM 2035 C CA . VAL A 1 247 ? -34.584 -54.552 -18.452 1.00 28.60 247 VAL A CA 1
ATOM 2036 C C . VAL A 1 247 ? -33.236 -53.827 -18.367 1.00 28.13 247 VAL A C 1
ATOM 2037 O O . VAL A 1 247 ? -32.880 -53.065 -19.266 1.00 28.95 247 VAL A O 1
ATOM 2041 N N . GLU A 1 248 ? -32.478 -54.094 -17.309 1.00 27.35 248 GLU A N 1
ATOM 2042 C CA . GLU A 1 248 ? -31.190 -53.440 -17.122 1.00 29.64 248 GLU A CA 1
ATOM 2043 C C . GLU A 1 248 ? -30.171 -53.654 -18.250 1.00 28.49 248 GLU A C 1
ATOM 2044 O O . GLU A 1 248 ? -29.350 -52.770 -18.512 1.00 31.05 248 GLU A O 1
ATOM 2050 N N . ASP A 1 249 ? -30.191 -54.805 -18.916 1.00 25.03 249 ASP A N 1
ATOM 2051 C CA . ASP A 1 249 ? -29.238 -55.009 -20.011 1.00 23.93 249 ASP A CA 1
ATOM 2052 C C . ASP A 1 249 ? -29.575 -54.059 -21.169 1.00 22.40 249 ASP A C 1
ATOM 2053 O O . ASP A 1 249 ? -28.688 -53.517 -21.824 1.00 22.78 249 ASP A O 1
ATOM 2058 N N . VAL A 1 250 ? -30.859 -53.844 -21.416 1.00 22.50 250 VAL A N 1
ATOM 2059 C CA . VAL A 1 250 ? -31.274 -52.967 -22.512 1.00 21.20 250 VAL A CA 1
ATOM 2060 C C . VAL A 1 250 ? -30.935 -51.510 -22.212 1.00 23.70 250 VAL A C 1
ATOM 2061 O O . VAL A 1 250 ? -30.389 -50.806 -23.063 1.00 23.98 250 VAL A O 1
ATOM 2065 N N . LEU A 1 251 ? -31.241 -51.065 -20.995 1.00 22.82 251 LEU A N 1
ATOM 2066 C CA . LEU A 1 251 ? -30.952 -49.688 -20.602 1.00 21.15 251 LEU A CA 1
ATOM 2067 C C . LEU A 1 251 ? -29.463 -49.371 -20.678 1.00 21.85 251 LEU A C 1
ATOM 2068 O O . LEU A 1 251 ? -29.058 -48.325 -21.191 1.00 23.80 251 LEU A O 1
ATOM 2073 N N . GLU A 1 252 ? -28.641 -50.267 -20.154 1.00 20.84 252 GLU A N 1
ATOM 2074 C CA . GLU A 1 252 ? -27.201 -50.039 -20.163 1.00 25.86 252 GLU A CA 1
ATOM 2075 C C . GLU A 1 252 ? -26.634 -49.976 -21.581 1.00 24.27 252 GLU A C 1
ATOM 2076 O O . GLU A 1 252 ? -25.816 -49.117 -21.899 1.00 24.77 252 GLU A O 1
ATOM 2082 N N . LEU A 1 253 ? -27.058 -50.891 -22.438 1.00 24.34 253 LEU A N 1
ATOM 2083 C CA . LEU A 1 253 ? -26.570 -50.884 -23.819 1.00 25.22 253 LEU A CA 1
ATOM 2084 C C . LEU A 1 253 ? -26.919 -49.563 -24.517 1.00 22.38 253 LEU A C 1
ATOM 2085 O O . LEU A 1 253 ? -26.077 -48.970 -25.198 1.00 21.39 253 LEU A O 1
ATOM 2090 N N . ASN A 1 254 ? -28.157 -49.108 -24.340 1.00 21.18 254 ASN A N 1
ATOM 2091 C CA . ASN A 1 254 ? -28.624 -47.865 -24.943 1.00 22.35 254 ASN A CA 1
ATOM 2092 C C . ASN A 1 254 ? -27.927 -46.618 -24.397 1.00 24.16 254 ASN A C 1
ATOM 2093 O O . ASN A 1 254 ? -27.697 -45.665 -25.146 1.00 23.26 254 ASN A O 1
ATOM 2098 N N . GLU A 1 255 ? -27.588 -46.618 -23.106 1.00 21.56 255 GLU A N 1
ATOM 2099 C CA . GLU A 1 255 ? -26.894 -45.467 -22.548 1.00 21.96 255 GLU A CA 1
ATOM 2100 C C . GLU A 1 255 ? -25.513 -45.347 -23.185 1.00 21.32 255 GLU A C 1
ATOM 2101 O O . GLU A 1 255 ? -25.075 -44.253 -23.536 1.00 21.75 255 GLU A O 1
ATOM 2107 N N . ARG A 1 256 ? -24.822 -46.469 -23.332 1.00 20.18 256 ARG A N 1
ATOM 2108 C CA . ARG A 1 256 ? -23.486 -46.440 -23.930 1.00 21.83 256 ARG A CA 1
ATOM 2109 C C . ARG A 1 256 ? -23.577 -46.090 -25.430 1.00 21.59 256 ARG A C 1
ATOM 2110 O O . ARG A 1 256 ? -22.709 -45.409 -25.970 1.00 20.25 256 ARG A O 1
ATOM 2118 N N . LEU A 1 257 ? -24.643 -46.522 -26.096 1.00 20.31 257 LEU A N 1
ATOM 2119 C CA . LEU A 1 257 ? -24.808 -46.215 -27.522 1.00 18.70 257 LEU A CA 1
ATOM 2120 C C . LEU A 1 257 ? -25.022 -44.708 -27.645 1.00 19.52 257 LEU A C 1
ATOM 2121 O O . LEU A 1 257 ? -24.363 -44.041 -28.435 1.00 17.63 257 LEU A O 1
ATOM 2126 N N . MET A 1 258 ? -25.927 -44.166 -26.839 1.00 20.01 258 MET A N 1
ATOM 2127 C CA . MET A 1 258 ? -26.215 -42.735 -26.890 1.00 23.51 258 MET A CA 1
ATOM 2128 C C . MET A 1 258 ? -24.992 -41.863 -26.563 1.00 23.67 258 MET A C 1
ATOM 2129 O O . MET A 1 258 ? -24.773 -40.835 -27.208 1.00 22.16 258 MET A O 1
ATOM 2134 N N . ALA A 1 259 ? -24.212 -42.256 -25.556 1.00 23.24 259 ALA A N 1
ATOM 2135 C CA . ALA A 1 259 ? -23.024 -41.493 -25.193 1.00 24.31 259 ALA A CA 1
ATOM 2136 C C . ALA A 1 259 ? -22.036 -41.543 -26.352 1.00 25.10 259 ALA A C 1
ATOM 2137 O O . ALA A 1 259 ? -21.340 -40.562 -26.611 1.00 26.89 259 ALA A O 1
ATOM 2139 N N . HIS A 1 260 ? -21.967 -42.683 -27.047 1.00 24.01 260 HIS A N 1
ATOM 2140 C CA . HIS A 1 260 ? -21.074 -42.822 -28.206 1.00 23.85 260 HIS A CA 1
ATOM 2141 C C . HIS A 1 260 ? -21.507 -41.870 -29.339 1.00 21.99 260 HIS A C 1
ATOM 2142 O O . HIS A 1 260 ? -20.681 -41.161 -29.918 1.00 22.21 260 HIS A O 1
ATOM 2149 N N . VAL A 1 261 ? -22.801 -41.868 -29.657 1.00 21.67 261 VAL A N 1
ATOM 2150 C CA . VAL A 1 261 ? -23.331 -41.001 -30.704 1.00 21.27 261 VAL A CA 1
ATOM 2151 C C . VAL A 1 261 ? -23.022 -39.525 -30.362 1.00 24.02 261 VAL A C 1
ATOM 2152 O O . VAL A 1 261 ? -22.449 -38.806 -31.186 1.00 20.72 261 VAL A O 1
ATOM 2156 N N . PHE A 1 262 ? -23.375 -39.075 -29.155 1.00 23.62 262 PHE A N 1
ATOM 2157 C CA . PHE A 1 262 ? -23.125 -37.669 -28.792 1.00 26.58 262 PHE A CA 1
ATOM 2158 C C . PHE A 1 262 ? -21.653 -37.255 -28.804 1.00 29.05 262 PHE A C 1
ATOM 2159 O O . PHE A 1 262 ? -21.318 -36.114 -29.157 1.00 31.34 262 PHE A O 1
ATOM 2167 N N . ARG A 1 263 ? -20.773 -38.176 -28.431 1.00 30.47 263 ARG A N 1
ATOM 2168 C CA . ARG A 1 263 ? -19.344 -37.902 -28.421 1.00 32.03 263 ARG A CA 1
ATOM 2169 C C . ARG A 1 263 ? -18.813 -37.786 -29.859 1.00 33.29 263 ARG A C 1
ATOM 2170 O O . ARG A 1 263 ? -18.091 -36.846 -30.188 1.00 32.39 263 ARG A O 1
ATOM 2178 N N . GLU A 1 264 ? -19.194 -38.723 -30.720 1.00 32.69 264 GLU A N 1
ATOM 2179 C CA . GLU A 1 264 ? -18.739 -38.715 -32.110 1.00 33.96 264 GLU A CA 1
ATOM 2180 C C . GLU A 1 264 ? -19.352 -37.620 -32.962 1.00 33.74 264 GLU A C 1
ATOM 2181 O O . GLU A 1 264 ? -18.663 -36.999 -33.767 1.00 34.27 264 GLU A O 1
ATOM 2187 N N . ALA A 1 265 ? -20.650 -37.389 -32.789 1.00 32.30 265 ALA A N 1
ATOM 2188 C CA . ALA A 1 265 ? -21.364 -36.403 -33.578 1.00 31.69 265 ALA A CA 1
ATOM 2189 C C . ALA A 1 265 ? -21.248 -34.951 -33.156 1.00 32.16 265 ALA A C 1
ATOM 2190 O O . ALA A 1 265 ? -21.086 -34.077 -34.010 1.00 32.98 265 ALA A O 1
ATOM 2192 N N . LEU A 1 266 ? -21.359 -34.683 -31.858 1.00 30.68 266 LEU A N 1
ATOM 2193 C CA . LEU A 1 266 ? -21.300 -33.308 -31.352 1.00 30.42 266 LEU A CA 1
ATOM 2194 C C . LEU A 1 266 ? -20.077 -33.023 -30.509 1.00 31.89 266 LEU A C 1
ATOM 2195 O O . LEU A 1 266 ? -19.790 -31.864 -30.189 1.00 31.47 266 LEU A O 1
ATOM 2200 N N . GLY A 1 267 ? -19.367 -34.077 -30.127 1.00 31.94 267 GLY A N 1
ATOM 2201 C CA . GLY A 1 267 ? -18.202 -33.894 -29.296 1.00 31.93 267 GLY A CA 1
ATOM 2202 C C . GLY A 1 267 ? -18.631 -33.524 -27.890 1.00 33.29 267 GLY A C 1
ATOM 2203 O O . GLY A 1 267 ? -17.924 -32.793 -27.193 1.00 33.79 267 GLY A O 1
ATOM 2204 N N . VAL A 1 268 ? -19.798 -34.022 -27.483 1.00 33.34 268 VAL A N 1
ATOM 2205 C CA . VAL A 1 268 ? -20.348 -33.780 -26.148 1.00 34.97 268 VAL A CA 1
ATOM 2206 C C . VAL A 1 268 ? -20.246 -35.036 -25.282 1.00 36.02 268 VAL A C 1
ATOM 2207 O O . VAL A 1 268 ? -20.530 -36.144 -25.739 1.00 36.64 268 VAL A O 1
ATOM 2211 N N . GLU A 1 269 ? -19.833 -34.860 -24.034 1.00 36.13 269 GLU A N 1
ATOM 2212 C CA . GLU A 1 269 ? -19.688 -35.982 -23.118 1.00 37.20 269 GLU A CA 1
ATOM 2213 C C . GLU A 1 269 ? -20.889 -36.045 -22.196 1.00 37.32 269 GLU A C 1
ATOM 2214 O O . GLU A 1 269 ? -21.129 -35.114 -21.421 1.00 37.53 269 GLU A O 1
ATOM 2220 N N . LEU A 1 270 ? -21.638 -37.141 -22.277 1.00 34.21 270 LEU A N 1
ATOM 2221 C CA . LEU A 1 270 ? -22.821 -37.316 -21.449 1.00 33.01 270 LEU A CA 1
ATOM 2222 C C . LEU A 1 270 ? -22.483 -38.088 -20.178 1.00 34.01 270 LEU A C 1
ATOM 2223 O O . LEU A 1 270 ? -21.735 -39.063 -20.207 1.00 33.49 270 LEU A O 1
ATOM 2228 N N . PRO A 1 271 ? -23.025 -37.654 -19.033 1.00 34.48 271 PRO A N 1
ATOM 2229 C CA . PRO A 1 271 ? -22.711 -38.390 -17.811 1.00 34.73 271 PRO A CA 1
ATOM 2230 C C . PRO A 1 271 ? -23.574 -39.644 -17.690 1.00 35.09 271 PRO A C 1
ATOM 2231 O O . PRO A 1 271 ? -24.787 -39.598 -17.897 1.00 36.73 271 PRO A O 1
ATOM 2235 N N . LEU A 1 272 ? -22.944 -40.767 -17.375 1.00 35.47 272 LEU A N 1
ATOM 2236 C CA . LEU A 1 272 ? -23.653 -42.033 -17.209 1.00 37.55 272 LEU A CA 1
ATOM 2237 C C . LEU A 1 272 ? -23.543 -42.497 -15.760 1.00 38.02 272 LEU A C 1
ATOM 2238 O O . LEU A 1 272 ? -22.550 -42.224 -15.086 1.00 39.73 272 LEU A O 1
ATOM 2243 N N . PRO A 1 273 ? -24.552 -43.234 -15.261 1.00 38.33 273 PRO A N 1
ATOM 2244 C CA . PRO A 1 273 ? -25.760 -43.630 -15.995 1.00 37.25 273 PRO A CA 1
ATOM 2245 C C . PRO A 1 273 ? -26.776 -42.505 -16.044 1.00 36.59 273 PRO A C 1
ATOM 2246 O O . PRO A 1 273 ? -26.571 -41.451 -15.444 1.00 37.65 273 PRO A O 1
ATOM 2250 N N . PHE A 1 274 ? -27.875 -42.725 -16.759 1.00 33.67 274 PHE A N 1
ATOM 2251 C CA . PHE A 1 274 ? -28.935 -41.728 -16.836 1.00 33.47 274 PHE A CA 1
ATOM 2252 C C . PHE A 1 274 ? -29.846 -41.932 -15.622 1.00 34.14 274 PHE A C 1
ATOM 2253 O O . PHE A 1 274 ? -30.005 -43.053 -15.130 1.00 29.89 274 PHE A O 1
ATOM 2261 N N . PRO A 1 275 ? -30.447 -40.849 -15.112 1.00 34.97 275 PRO A N 1
ATOM 2262 C CA . PRO A 1 275 ? -31.328 -41.030 -13.961 1.00 34.04 275 PRO A CA 1
ATOM 2263 C C . PRO A 1 275 ? -32.508 -41.884 -14.394 1.00 35.17 275 PRO A C 1
ATOM 2264 O O . PRO A 1 275 ? -32.922 -41.822 -15.556 1.00 35.19 275 PRO A O 1
ATOM 2268 N N . ARG A 1 276 ? -33.030 -42.681 -13.461 1.00 35.23 276 ARG A N 1
ATOM 2269 C CA . ARG A 1 276 ? -34.165 -43.569 -13.695 1.00 34.71 276 ARG A CA 1
ATOM 2270 C C . ARG A 1 276 ? -35.279 -43.211 -12.718 1.00 36.06 276 ARG A C 1
ATOM 2271 O O . ARG A 1 276 ? -35.067 -43.205 -11.505 1.00 38.72 276 ARG A O 1
ATOM 2279 N N . LEU A 1 277 ? -36.465 -42.905 -13.231 1.00 34.03 277 LEU A N 1
ATOM 2280 C CA . LEU A 1 277 ? -37.585 -42.555 -12.365 1.00 33.85 277 LEU A CA 1
ATOM 2281 C C . LEU A 1 277 ? -38.773 -43.451 -12.673 1.00 34.31 277 LEU A C 1
ATOM 2282 O O . LEU A 1 277 ? -39.030 -43.750 -13.838 1.00 32.64 277 LEU A O 1
ATOM 2287 N N . SER A 1 278 ? -39.503 -43.882 -11.644 1.00 31.22 278 SER A N 1
ATOM 2288 C CA . SER A 1 278 ? -40.670 -44.718 -11.898 1.00 31.70 278 SER A CA 1
ATOM 2289 C C . SER A 1 278 ? -41.786 -43.798 -12.347 1.00 31.05 278 SER A C 1
ATOM 2290 O O . SER A 1 278 ? -41.767 -42.601 -12.060 1.00 34.10 278 SER A O 1
ATOM 2293 N N . TYR A 1 279 ? -42.760 -44.351 -13.053 1.00 30.89 279 TYR A N 1
ATOM 2294 C CA . TYR A 1 279 ? -43.895 -43.577 -13.532 1.00 32.25 279 TYR A CA 1
ATOM 2295 C C . TYR A 1 279 ? -44.533 -42.767 -12.392 1.00 35.30 279 TYR A C 1
ATOM 2296 O O . TYR A 1 279 ? -44.855 -41.583 -12.555 1.00 34.68 279 TYR A O 1
ATOM 2305 N N . GLU A 1 280 ? -44.722 -43.407 -11.241 1.00 36.88 280 GLU A N 1
ATOM 2306 C CA . GLU A 1 280 ? -45.318 -42.734 -10.085 1.00 39.92 280 GLU A CA 1
ATOM 2307 C C . GLU A 1 280 ? -44.429 -41.590 -9.585 1.00 37.33 280 GLU A C 1
ATOM 2308 O O . GLU A 1 280 ? -44.905 -40.482 -9.381 1.00 38.53 280 GLU A O 1
ATOM 2314 N N . GLU A 1 281 ? -43.141 -41.867 -9.405 1.00 37.85 281 GLU A N 1
ATOM 2315 C CA . GLU A 1 281 ? -42.172 -40.880 -8.930 1.00 39.42 281 GLU A CA 1
ATOM 2316 C C . GLU A 1 281 ? -42.125 -39.653 -9.856 1.00 39.60 281 GLU A C 1
ATOM 2317 O O . GLU A 1 281 ? -41.997 -38.517 -9.396 1.00 40.79 281 GLU A O 1
ATOM 2323 N N . ALA A 1 282 ? -42.233 -39.889 -11.162 1.00 37.50 282 ALA A N 1
ATOM 2324 C CA . ALA A 1 282 ? -42.179 -38.816 -12.149 1.00 37.29 282 ALA A CA 1
ATOM 2325 C C . ALA A 1 282 ? -43.433 -37.965 -12.124 1.00 38.32 282 ALA A C 1
ATOM 2326 O O . ALA A 1 282 ? -43.372 -36.747 -12.295 1.00 37.88 282 ALA A O 1
ATOM 2328 N N . MET A 1 283 ? -44.572 -38.611 -11.921 1.00 37.83 283 MET A N 1
ATOM 2329 C CA . MET A 1 283 ? -45.835 -37.897 -11.878 1.00 39.95 283 MET A CA 1
ATOM 2330 C C . MET A 1 283 ? -45.937 -37.053 -10.601 1.00 41.71 283 MET A C 1
ATOM 2331 O O . MET A 1 283 ? -46.451 -35.932 -10.638 1.00 42.46 283 MET A O 1
ATOM 2336 N N . GLU A 1 284 ? -45.433 -37.580 -9.486 1.00 40.51 284 GLU A N 1
ATOM 2337 C CA . GLU A 1 284 ? -45.497 -36.862 -8.217 1.00 42.27 284 GLU A CA 1
ATOM 2338 C C . GLU A 1 284 ? -44.520 -35.705 -8.125 1.00 42.33 284 GLU A C 1
ATOM 2339 O O . GLU A 1 284 ? -44.851 -34.648 -7.586 1.00 41.83 284 GLU A O 1
ATOM 2345 N N . ARG A 1 285 ? -43.317 -35.900 -8.656 1.00 40.72 285 ARG A N 1
ATOM 2346 C CA . ARG A 1 285 ? -42.297 -34.872 -8.586 1.00 38.92 285 ARG A CA 1
ATOM 2347 C C . ARG A 1 285 ? -42.382 -33.807 -9.670 1.00 37.95 285 ARG A C 1
ATOM 2348 O O . ARG A 1 285 ? -42.049 -32.646 -9.418 1.00 38.05 285 ARG A O 1
ATOM 2356 N N . TYR A 1 286 ? -42.829 -34.186 -10.868 1.00 34.62 286 TYR A N 1
ATOM 2357 C CA . TYR A 1 286 ? -42.898 -33.234 -11.977 1.00 32.79 286 TYR A CA 1
ATOM 2358 C C . TYR A 1 286 ? -44.239 -33.140 -12.683 1.00 31.29 286 TYR A C 1
ATOM 2359 O O . TYR A 1 286 ? -44.413 -32.326 -13.585 1.00 32.19 286 TYR A O 1
ATOM 2368 N N . GLY A 1 287 ? -45.177 -33.985 -12.299 1.00 30.41 287 GLY A N 1
ATOM 2369 C CA . GLY A 1 287 ? -46.486 -33.946 -12.929 1.00 31.65 287 GLY A CA 1
ATOM 2370 C C . GLY A 1 287 ? -46.484 -34.366 -14.388 1.00 34.01 287 GLY A C 1
ATOM 2371 O O . GLY A 1 287 ? -47.359 -33.966 -15.155 1.00 33.22 287 GLY A O 1
ATOM 2372 N N . SER A 1 288 ? -45.519 -35.194 -14.779 1.00 34.85 288 SER A N 1
ATOM 2373 C CA . SER A 1 288 ? -45.451 -35.619 -16.171 1.00 36.17 288 SER A CA 1
ATOM 2374 C C . SER A 1 288 ? -44.662 -36.910 -16.346 1.00 34.83 288 SER A C 1
ATOM 2375 O O . SER A 1 288 ? -43.729 -37.184 -15.585 1.00 35.41 288 SER A O 1
ATOM 2378 N N . ASP A 1 289 ? -45.040 -37.702 -17.346 1.00 35.41 289 ASP A N 1
ATOM 2379 C CA . ASP A 1 289 ? -44.334 -38.954 -17.619 1.00 36.06 289 ASP A CA 1
ATOM 2380 C C . ASP A 1 289 ? -43.170 -38.700 -18.584 1.00 34.41 289 ASP A C 1
ATOM 2381 O O . ASP A 1 289 ? -42.497 -39.633 -19.017 1.00 32.15 289 ASP A O 1
ATOM 2386 N N . LYS A 1 290 ? -42.946 -37.432 -18.926 1.00 32.40 290 LYS A N 1
ATOM 2387 C CA . LYS A 1 290 ? -41.822 -37.053 -19.788 1.00 33.48 290 LYS A CA 1
ATOM 2388 C C . LYS A 1 290 ? -41.229 -35.765 -19.226 1.00 32.41 290 LYS A C 1
ATOM 2389 O O . LYS A 1 290 ? -41.186 -34.734 -19.889 1.00 32.80 290 LYS A O 1
ATOM 2395 N N . PRO A 1 291 ? -40.742 -35.825 -17.979 1.00 33.26 291 PRO A N 1
ATOM 2396 C CA . PRO A 1 291 ? -40.148 -34.695 -17.267 1.00 32.55 291 PRO A CA 1
ATOM 2397 C C . PRO A 1 291 ? -38.950 -34.036 -17.920 1.00 32.57 291 PRO A C 1
ATOM 2398 O O . PRO A 1 291 ? -38.057 -34.715 -18.439 1.00 33.17 291 PRO A O 1
ATOM 2402 N N . ASP A 1 292 ? -38.936 -32.709 -17.867 1.00 30.80 292 ASP A N 1
ATOM 2403 C CA . ASP A 1 292 ? -37.839 -31.885 -18.384 1.00 29.45 292 ASP A CA 1
ATOM 2404 C C . ASP A 1 292 ? -37.011 -31.594 -17.121 1.00 30.18 292 ASP A C 1
ATOM 2405 O O . ASP A 1 292 ? -37.505 -30.936 -16.191 1.00 30.71 292 ASP A O 1
ATOM 2410 N N . LEU A 1 293 ? -35.779 -32.101 -17.066 1.00 30.04 293 LEU A N 1
ATOM 2411 C CA . LEU A 1 293 ? -34.916 -31.921 -15.890 1.00 30.13 293 LEU A CA 1
ATOM 2412 C C . LEU A 1 293 ? -33.867 -30.814 -16.006 1.00 33.05 293 LEU A C 1
ATOM 2413 O O . LEU A 1 293 ? -32.911 -30.774 -15.213 1.00 33.39 293 LEU A O 1
ATOM 2418 N N . ARG A 1 294 ? -34.025 -29.927 -16.987 1.00 32.50 294 ARG A N 1
ATOM 2419 C CA . ARG A 1 294 ? -33.081 -28.831 -17.177 1.00 32.35 294 ARG A CA 1
ATOM 2420 C C . ARG A 1 294 ? -33.265 -27.745 -16.093 1.00 34.85 294 ARG A C 1
ATOM 2421 O O . ARG A 1 294 ? -32.485 -26.792 -16.017 1.00 35.10 294 ARG A O 1
ATOM 2429 N N . PHE A 1 295 ? -34.296 -27.894 -15.261 1.00 33.83 295 PHE A N 1
ATOM 2430 C CA . PHE A 1 295 ? -34.558 -26.957 -14.158 1.00 34.95 295 PHE A CA 1
ATOM 2431 C C . PHE A 1 295 ? -35.311 -27.673 -13.035 1.00 36.37 295 PHE A C 1
ATOM 2432 O O . PHE A 1 295 ? -35.788 -28.796 -13.227 1.00 37.29 295 PHE A O 1
ATOM 2440 N N . GLY A 1 296 ? -35.428 -27.025 -11.873 1.00 38.31 296 GLY A N 1
ATOM 2441 C CA . GLY A 1 296 ? -36.089 -27.636 -10.729 1.00 35.80 296 GLY A CA 1
ATOM 2442 C C . GLY A 1 296 ? -37.599 -27.503 -10.621 1.00 37.20 296 GLY A C 1
ATOM 2443 O O . GLY A 1 296 ? -38.340 -28.253 -11.253 1.00 35.96 296 GLY A O 1
ATOM 2444 N N . LEU A 1 297 ? -38.054 -26.572 -9.781 1.00 36.77 297 LEU A N 1
ATOM 2445 C CA . LEU A 1 297 ? -39.480 -26.323 -9.575 1.00 35.65 297 LEU A CA 1
ATOM 2446 C C . LEU A 1 297 ? -40.300 -27.596 -9.367 1.00 35.19 297 LEU A C 1
ATOM 2447 O O . LEU A 1 297 ? -41.356 -27.786 -9.978 1.00 32.76 297 LEU A O 1
ATOM 2452 N N . GLU A 1 298 ? -39.824 -28.457 -8.484 1.00 35.91 298 GLU A N 1
ATOM 2453 C CA . GLU A 1 298 ? -40.511 -29.711 -8.195 1.00 39.89 298 GLU A CA 1
ATOM 2454 C C . GLU A 1 298 ? -41.873 -29.510 -7.511 1.00 39.66 298 GLU A C 1
ATOM 2455 O O . GLU A 1 298 ? -42.047 -28.594 -6.699 1.00 40.20 298 GLU A O 1
ATOM 2461 N N . LEU A 1 299 ? -42.841 -30.361 -7.841 1.00 38.72 299 LEU A N 1
ATOM 2462 C CA . LEU A 1 299 ? -44.170 -30.270 -7.241 1.00 38.36 299 LEU A CA 1
ATOM 2463 C C . LEU A 1 299 ? -44.157 -30.868 -5.826 1.00 41.00 299 LEU A C 1
ATOM 2464 O O . LEU A 1 299 ? -43.424 -31.825 -5.550 1.00 39.71 299 LEU A O 1
ATOM 2469 N N . LYS A 1 300 ? -44.979 -30.303 -4.941 1.00 41.34 300 LYS A N 1
ATOM 2470 C CA . LYS A 1 300 ? -45.071 -30.757 -3.556 1.00 41.39 300 LYS A CA 1
ATOM 2471 C C . LYS A 1 300 ? -46.514 -31.081 -3.173 1.00 41.60 300 LYS A C 1
ATOM 2472 O O . LYS A 1 300 ? -47.433 -30.338 -3.505 1.00 42.75 300 LYS A O 1
ATOM 2478 N N . GLU A 1 301 ? -46.714 -32.194 -2.472 1.00 42.01 301 GLU A N 1
ATOM 2479 C CA . GLU A 1 301 ? -48.047 -32.566 -2.011 1.00 42.19 301 GLU A CA 1
ATOM 2480 C C . GLU A 1 301 ? -48.196 -31.899 -0.637 1.00 42.51 301 GLU A C 1
ATOM 2481 O O . GLU A 1 301 ? -47.364 -32.117 0.247 1.00 42.35 301 GLU A O 1
ATOM 2487 N N . VAL A 1 302 ? -49.221 -31.063 -0.476 1.00 41.89 302 VAL A N 1
ATOM 2488 C CA . VAL A 1 302 ? -49.447 -30.368 0.795 1.00 43.28 302 VAL A CA 1
ATOM 2489 C C . VAL A 1 302 ? -50.872 -30.576 1.297 1.00 44.96 302 VAL A C 1
ATOM 2490 O O . VAL A 1 302 ? -51.301 -29.938 2.263 1.00 45.16 302 VAL A O 1
ATOM 2494 N N . GLY A 1 303 ? -51.603 -31.464 0.634 1.00 46.39 303 GLY A N 1
ATOM 2495 C CA . GLY A 1 303 ? -52.967 -31.744 1.040 1.00 51.07 303 GLY A CA 1
ATOM 2496 C C . GLY A 1 303 ? -53.097 -32.122 2.511 1.00 54.46 303 GLY A C 1
ATOM 2497 O O . GLY A 1 303 ? -54.038 -31.673 3.167 1.00 54.61 303 GLY A O 1
ATOM 2498 N N . PRO A 1 304 ? -52.174 -32.932 3.064 1.00 57.40 304 PRO A N 1
ATOM 2499 C CA . PRO A 1 304 ? -52.243 -33.332 4.474 1.00 60.04 304 PRO A CA 1
ATOM 2500 C C . PRO A 1 304 ? -52.232 -32.156 5.454 1.00 62.57 304 PRO A C 1
ATOM 2501 O O . PRO A 1 304 ? -52.921 -32.189 6.476 1.00 62.89 304 PRO A O 1
ATOM 2505 N N . LEU A 1 305 ? -51.456 -31.122 5.139 1.00 65.19 305 LEU A N 1
ATOM 2506 C CA . LEU A 1 305 ? -51.356 -29.946 5.999 1.00 68.07 305 LEU A CA 1
ATOM 2507 C C . LEU A 1 305 ? -52.666 -29.182 6.142 1.00 71.46 305 LEU A C 1
ATOM 2508 O O . LEU A 1 305 ? -52.760 -28.273 6.970 1.00 71.71 305 LEU A O 1
ATOM 2513 N N . PHE A 1 306 ? -53.681 -29.539 5.363 1.00 76.26 306 PHE A N 1
ATOM 2514 C CA . PHE A 1 306 ? -54.926 -28.787 5.436 1.00 82.05 306 PHE A CA 1
ATOM 2515 C C . PHE A 1 306 ? -56.169 -29.381 6.095 1.00 85.73 306 PHE A C 1
ATOM 2516 O O . PHE A 1 306 ? -57.161 -28.670 6.250 1.00 86.05 306 PHE A O 1
ATOM 2524 N N . ARG A 1 307 ? -56.152 -30.652 6.487 1.00 91.09 307 ARG A N 1
ATOM 2525 C CA . ARG A 1 307 ? -57.346 -31.196 7.129 1.00 96.97 307 ARG A CA 1
ATOM 2526 C C . ARG A 1 307 ? -57.227 -31.373 8.640 1.00 99.73 307 ARG A C 1
ATOM 2527 O O . ARG A 1 307 ? -57.010 -32.479 9.145 1.00 100.52 307 ARG A O 1
ATOM 2535 N N . GLN A 1 308 ? -57.385 -30.254 9.339 1.00 102.79 308 GLN A N 1
ATOM 2536 C CA . GLN A 1 308 ? -57.338 -30.151 10.799 1.00 105.40 308 GLN A CA 1
ATOM 2537 C C . GLN A 1 308 ? -57.904 -28.755 10.996 1.00 104.88 308 GLN A C 1
ATOM 2538 O O . GLN A 1 308 ? -58.509 -28.429 12.022 1.00 105.14 308 GLN A O 1
ATOM 2544 N N . SER A 1 309 ? -57.684 -27.941 9.966 1.00 103.54 309 SER A N 1
ATOM 2545 C CA . SER A 1 309 ? -58.159 -26.568 9.894 1.00 101.40 309 SER A CA 1
ATOM 2546 C C . SER A 1 309 ? -59.389 -26.641 8.992 1.00 100.00 309 SER A C 1
ATOM 2547 O O . SER A 1 309 ? -60.332 -27.372 9.295 1.00 100.02 309 SER A O 1
ATOM 2550 N N . GLY A 1 310 ? -59.384 -25.910 7.881 1.00 97.95 310 GLY A N 1
ATOM 2551 C CA . GLY A 1 310 ? -60.534 -25.987 7.004 1.00 95.40 310 GLY A CA 1
ATOM 2552 C C . GLY A 1 310 ? -60.796 -24.894 5.988 1.00 93.91 310 GLY A C 1
ATOM 2553 O O . GLY A 1 310 ? -61.404 -23.870 6.299 1.00 93.79 310 GLY A O 1
ATOM 2554 N N . PHE A 1 311 ? -60.330 -25.112 4.764 1.00 92.30 311 PHE A N 1
ATOM 2555 C CA . PHE A 1 311 ? -60.572 -24.178 3.669 1.00 91.07 311 PHE A CA 1
ATOM 2556 C C . PHE A 1 311 ? -61.263 -25.005 2.590 1.00 91.04 311 PHE A C 1
ATOM 2557 O O . PHE A 1 311 ? -60.620 -25.788 1.893 1.00 91.43 311 PHE A O 1
ATOM 2565 N N . ARG A 1 312 ? -62.578 -24.843 2.482 1.00 91.04 312 ARG A N 1
ATOM 2566 C CA . ARG A 1 312 ? -63.394 -25.571 1.513 1.00 91.59 312 ARG A CA 1
ATOM 2567 C C . ARG A 1 312 ? -62.635 -26.341 0.432 1.00 89.79 312 ARG A C 1
ATOM 2568 O O . ARG A 1 312 ? -62.337 -27.528 0.593 1.00 89.80 312 ARG A O 1
ATOM 2576 N N . VAL A 1 313 ? -62.329 -25.657 -0.667 1.00 87.02 313 VAL A N 1
ATOM 2577 C CA . VAL A 1 313 ? -61.626 -26.254 -1.800 1.00 83.39 313 VAL A CA 1
ATOM 2578 C C . VAL A 1 313 ? -60.467 -27.183 -1.437 1.00 81.53 313 VAL A C 1
ATOM 2579 O O . VAL A 1 313 ? -60.343 -28.269 -1.999 1.00 81.04 313 VAL A O 1
ATOM 2583 N N . PHE A 1 314 ? -59.628 -26.759 -0.498 1.00 79.65 314 PHE A N 1
ATOM 2584 C CA . PHE A 1 314 ? -58.462 -27.543 -0.093 1.00 78.87 314 PHE A CA 1
ATOM 2585 C C . PHE A 1 314 ? -58.702 -28.824 0.711 1.00 81.39 314 PHE A C 1
ATOM 2586 O O . PHE A 1 314 ? -57.740 -29.435 1.177 1.00 81.45 314 PHE A O 1
ATOM 2594 N N . GLN A 1 315 ? -59.956 -29.244 0.880 1.00 84.90 315 GLN A N 1
ATOM 2595 C CA . GLN A 1 315 ? -60.213 -30.466 1.646 1.00 88.27 315 GLN A CA 1
ATOM 2596 C C . GLN A 1 315 ? -61.080 -31.493 0.928 1.00 89.50 315 GLN A C 1
ATOM 2597 O O . GLN A 1 315 ? -60.918 -32.695 1.129 1.00 90.44 315 GLN A O 1
ATOM 2603 N N . GLU A 1 316 ? -62.013 -31.029 0.107 1.00 90.96 316 GLU A N 1
ATOM 2604 C CA . GLU A 1 316 ? -62.857 -31.956 -0.633 1.00 92.54 316 GLU A CA 1
ATOM 2605 C C . GLU A 1 316 ? -61.958 -32.692 -1.620 1.00 91.43 316 GLU A C 1
ATOM 2606 O O . GLU A 1 316 ? -62.291 -33.778 -2.099 1.00 92.34 316 GLU A O 1
ATOM 2612 N N . ALA A 1 317 ? -60.810 -32.085 -1.914 1.00 88.63 317 ALA A N 1
ATOM 2613 C CA . ALA A 1 317 ? -59.838 -32.655 -2.837 1.00 84.47 317 ALA A CA 1
ATOM 2614 C C . ALA A 1 317 ? -58.915 -33.611 -2.099 1.00 81.42 317 ALA A C 1
ATOM 2615 O O . ALA A 1 317 ? -58.453 -33.315 -0.998 1.00 80.74 317 ALA A O 1
ATOM 2617 N N . GLU A 1 318 ? -58.649 -34.760 -2.708 1.00 78.15 318 GLU A N 1
ATOM 2618 C CA . GLU A 1 318 ? -57.774 -35.744 -2.093 1.00 75.21 318 GLU A CA 1
ATOM 2619 C C . GLU A 1 318 ? -56.335 -35.278 -2.191 1.00 70.29 318 GLU A C 1
ATOM 2620 O O . GLU A 1 318 ? -55.469 -35.745 -1.451 1.00 68.59 318 GLU A O 1
ATOM 2626 N N . SER A 1 319 ? -56.090 -34.351 -3.113 1.00 65.23 319 SER A N 1
ATOM 2627 C CA . SER A 1 319 ? -54.749 -33.827 -3.324 1.00 59.17 319 SER A CA 1
ATOM 2628 C C . SER A 1 319 ? -54.684 -32.320 -3.535 1.00 54.70 319 SER A C 1
ATOM 2629 O O . SER A 1 319 ? -55.557 -31.717 -4.168 1.00 52.92 319 SER A O 1
ATOM 2632 N N . VAL A 1 320 ? -53.629 -31.732 -2.982 1.00 50.90 320 VAL A N 1
ATOM 2633 C CA . VAL A 1 320 ? -53.341 -30.311 -3.112 1.00 46.80 320 VAL A CA 1
ATOM 2634 C C . VAL A 1 320 ? -51.853 -30.255 -3.418 1.00 43.51 320 VAL A C 1
ATOM 2635 O O . VAL A 1 320 ? -51.018 -30.570 -2.563 1.00 40.93 320 VAL A O 1
ATOM 2639 N N . LYS A 1 321 ? -51.533 -29.882 -4.654 1.00 42.01 321 LYS A N 1
ATOM 2640 C CA . LYS A 1 321 ? -50.147 -29.798 -5.102 1.00 39.87 321 LYS A CA 1
ATOM 2641 C C . LYS A 1 321 ? -49.703 -28.342 -5.056 1.00 38.37 321 LYS A C 1
ATOM 2642 O O . LYS A 1 321 ? -50.456 -27.443 -5.441 1.00 38.62 321 LYS A O 1
ATOM 2648 N N . ALA A 1 322 ? -48.480 -28.116 -4.595 1.00 36.18 322 ALA A N 1
ATOM 2649 C CA . ALA A 1 322 ? -47.951 -26.766 -4.506 1.00 37.18 322 ALA A CA 1
ATOM 2650 C C . ALA A 1 322 ? -46.660 -26.620 -5.292 1.00 37.44 322 ALA A C 1
ATOM 2651 O O . ALA A 1 322 ? -45.912 -27.587 -5.47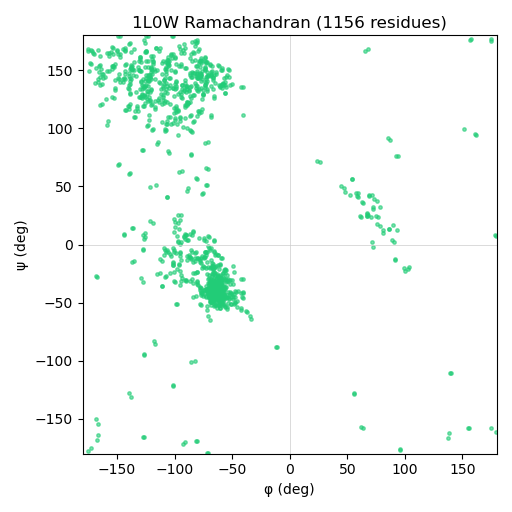4 1.00 37.49 322 ALA A O 1
ATOM 2653 N N . LEU A 1 323 ? -46.408 -25.396 -5.742 1.00 36.55 323 LEU A N 1
ATOM 2654 C CA . LEU A 1 323 ? -45.223 -25.065 -6.505 1.00 36.31 323 LEU A CA 1
ATOM 2655 C C . LEU A 1 323 ? -44.701 -23.722 -6.013 1.00 36.44 323 LEU A C 1
ATOM 2656 O O . LEU A 1 323 ? -45.459 -22.759 -5.909 1.00 36.46 323 LEU A O 1
ATOM 2661 N N . ALA A 1 324 ? -43.410 -23.653 -5.712 1.00 36.37 324 ALA A N 1
ATOM 2662 C CA . ALA A 1 324 ? -42.808 -22.413 -5.232 1.00 38.41 324 ALA A CA 1
ATOM 2663 C C . ALA A 1 324 ? -41.957 -21.743 -6.311 1.00 39.62 324 ALA A C 1
ATOM 2664 O O . ALA A 1 324 ? -40.886 -22.245 -6.654 1.00 42.34 324 ALA A O 1
ATOM 2666 N N . LEU A 1 325 ? -42.430 -20.612 -6.839 1.00 40.89 325 LEU A N 1
ATOM 2667 C CA . LEU A 1 325 ? -41.694 -19.877 -7.874 1.00 40.46 325 LEU A CA 1
ATOM 2668 C C . LEU A 1 325 ? -40.776 -18.824 -7.246 1.00 42.15 325 LEU A C 1
ATOM 2669 O O . LEU A 1 325 ? -41.203 -18.054 -6.376 1.00 42.30 325 LEU A O 1
ATOM 2674 N N . PRO A 1 326 ? -39.511 -18.760 -7.694 1.00 41.05 326 PRO A N 1
ATOM 2675 C CA . PRO A 1 326 ? -38.526 -17.804 -7.176 1.00 43.16 326 PRO A CA 1
ATOM 2676 C C . PRO A 1 326 ? -38.720 -16.372 -7.693 1.00 43.68 326 PRO A C 1
ATOM 2677 O O . PRO A 1 326 ? -37.750 -15.699 -8.059 1.00 45.53 326 PRO A O 1
ATOM 2681 N N . LYS A 1 327 ? -39.970 -15.913 -7.723 1.00 42.93 327 LYS A N 1
ATOM 2682 C CA . LYS A 1 327 ? -40.278 -14.566 -8.191 1.00 42.27 327 LYS A CA 1
ATOM 2683 C C . LYS A 1 327 ? -41.664 -14.106 -7.749 1.00 42.22 327 LYS A C 1
ATOM 2684 O O . LYS A 1 327 ? -42.587 -14.906 -7.651 1.00 40.65 327 LYS A O 1
ATOM 2690 N N . ALA A 1 328 ? -41.805 -12.810 -7.484 1.00 43.15 328 ALA A N 1
ATOM 2691 C CA . ALA A 1 328 ? -43.099 -12.248 -7.091 1.00 41.18 328 ALA A CA 1
ATOM 2692 C C . ALA A 1 328 ? -43.862 -11.975 -8.388 1.00 41.03 328 ALA A C 1
ATOM 2693 O O . ALA A 1 328 ? -43.562 -11.024 -9.109 1.00 41.32 328 ALA A O 1
ATOM 2695 N N . LEU A 1 329 ? -44.849 -12.809 -8.682 1.00 40.17 329 LEU A N 1
ATOM 2696 C CA . LEU A 1 329 ? -45.615 -12.671 -9.910 1.00 42.10 329 LEU A CA 1
ATOM 2697 C C . LEU A 1 329 ? -46.561 -11.480 -9.939 1.00 43.75 329 LEU A C 1
ATOM 2698 O O . LEU A 1 329 ? -46.961 -10.964 -8.897 1.00 45.09 329 LEU A O 1
ATOM 2703 N N . SER A 1 330 ? -46.911 -11.052 -11.148 1.00 43.72 330 SER A N 1
ATOM 2704 C CA . SER A 1 330 ? -47.844 -9.950 -11.354 1.00 45.95 330 SER A CA 1
ATOM 2705 C C . SER A 1 330 ? -49.200 -10.607 -11.575 1.00 47.63 330 SER A C 1
ATOM 2706 O O . SER A 1 330 ? -49.288 -11.824 -11.728 1.00 47.10 330 SER A O 1
ATOM 2709 N N . ARG A 1 331 ? -50.255 -9.805 -11.596 1.00 49.67 331 ARG A N 1
ATOM 2710 C CA . ARG A 1 331 ? -51.598 -10.332 -11.797 1.00 51.90 331 ARG A CA 1
ATOM 2711 C C . ARG A 1 331 ? -51.765 -10.932 -13.190 1.00 51.40 331 ARG A C 1
ATOM 2712 O O . ARG A 1 331 ? -52.519 -11.889 -13.370 1.00 50.82 331 ARG A O 1
ATOM 2720 N N . LYS A 1 332 ? -51.065 -10.369 -14.173 1.00 50.82 332 LYS A N 1
ATOM 2721 C CA . LYS A 1 332 ? -51.159 -10.851 -15.548 1.00 50.29 332 LYS A CA 1
ATOM 2722 C C . LYS A 1 332 ? -50.464 -12.199 -15.691 1.00 48.34 332 LYS A C 1
ATOM 2723 O O . LYS A 1 332 ? -50.951 -13.087 -16.398 1.00 47.79 332 LYS A O 1
ATOM 2729 N N . GLU A 1 333 ? -49.327 -12.345 -15.015 1.00 46.68 333 GLU A N 1
ATOM 2730 C CA . GLU A 1 333 ? -48.571 -13.589 -15.054 1.00 46.29 333 GLU A CA 1
ATOM 2731 C C . GLU A 1 333 ? -49.386 -14.704 -14.392 1.00 45.85 333 GLU A C 1
ATOM 2732 O O . GLU A 1 333 ? -49.402 -15.836 -14.869 1.00 47.34 333 GLU A O 1
ATOM 2738 N N . VAL A 1 334 ? -50.065 -14.379 -13.295 1.00 46.24 334 VAL A N 1
ATOM 2739 C CA . VAL A 1 334 ? -50.895 -15.352 -12.579 1.00 45.09 334 VAL A CA 1
ATOM 2740 C C . VAL A 1 334 ? -52.079 -15.794 -13.435 1.00 45.39 334 VAL A C 1
ATOM 2741 O O . VAL A 1 334 ? -52.423 -16.981 -13.477 1.00 45.31 334 VAL A O 1
ATOM 2745 N N . ALA A 1 335 ? -52.699 -14.833 -14.114 1.00 44.96 335 ALA A N 1
ATOM 2746 C CA . ALA A 1 335 ? -53.847 -15.110 -14.971 1.00 45.28 335 ALA A CA 1
ATOM 2747 C C . ALA A 1 335 ? -53.454 -16.007 -16.132 1.00 46.46 335 ALA A C 1
ATOM 2748 O O . ALA A 1 335 ? -54.216 -16.886 -16.529 1.00 47.83 335 ALA A O 1
ATOM 2750 N N . GLU A 1 336 ? -52.262 -15.783 -16.677 1.00 46.90 336 GLU A N 1
ATOM 2751 C CA . GLU A 1 336 ? -51.792 -16.591 -17.791 1.00 48.14 336 GLU A CA 1
ATOM 2752 C C . GLU A 1 336 ? -51.617 -18.048 -17.332 1.00 47.36 336 GLU A C 1
ATOM 2753 O O . GLU A 1 336 ? -52.028 -18.978 -18.038 1.00 45.73 336 GLU A O 1
ATOM 2759 N N . LEU A 1 337 ? -51.011 -18.233 -16.155 1.00 45.49 337 LEU A N 1
ATOM 2760 C CA . LEU A 1 337 ? -50.783 -19.565 -15.590 1.00 46.58 337 LEU A CA 1
ATOM 2761 C C . LEU A 1 337 ? -52.095 -20.265 -15.244 1.00 48.42 337 LEU A C 1
ATOM 2762 O O . LEU A 1 337 ? -52.198 -21.489 -15.329 1.00 48.66 337 LEU A O 1
ATOM 2767 N N . GLU A 1 338 ? -53.096 -19.487 -14.847 1.00 50.51 338 GLU A N 1
ATOM 2768 C CA . GLU A 1 338 ? -54.387 -20.057 -14.502 1.00 53.18 338 GLU A CA 1
ATOM 2769 C C . GLU A 1 338 ? -55.079 -20.609 -15.745 1.00 53.80 338 GLU A C 1
ATOM 2770 O O . GLU A 1 338 ? -55.857 -21.562 -15.661 1.00 52.82 338 GLU A O 1
ATOM 2776 N N . GLU A 1 339 ? -54.796 -20.006 -16.896 1.00 54.95 339 GLU A N 1
ATOM 2777 C CA . GLU A 1 339 ? -55.378 -20.462 -18.155 1.00 56.77 339 GLU A CA 1
ATOM 2778 C C . GLU A 1 339 ? -54.824 -21.844 -18.488 1.00 55.20 339 GLU A C 1
ATOM 2779 O O . GLU A 1 339 ? -55.565 -22.745 -18.881 1.00 54.94 339 GLU A O 1
ATOM 2785 N N . VAL A 1 340 ? -53.516 -22.006 -18.320 1.00 54.38 340 VAL A N 1
ATOM 2786 C CA . VAL A 1 340 ? -52.863 -23.282 -18.582 1.00 53.32 340 VAL A CA 1
ATOM 2787 C C . VAL A 1 340 ? -53.463 -24.368 -17.687 1.00 54.02 340 VAL A C 1
ATOM 2788 O O . VAL A 1 340 ? -53.768 -25.468 -18.150 1.00 53.58 340 VAL A O 1
ATOM 2792 N N . ALA A 1 341 ? -53.639 -24.047 -16.407 1.00 53.78 341 ALA A N 1
ATOM 2793 C CA . ALA A 1 341 ? -54.207 -24.988 -15.448 1.00 55.16 341 ALA A CA 1
ATOM 2794 C C . ALA A 1 341 ? -55.604 -25.456 -15.872 1.00 57.13 341 ALA A C 1
ATOM 2795 O O . ALA A 1 341 ? -55.932 -26.642 -15.779 1.00 56.91 341 ALA A O 1
ATOM 2797 N N . LYS A 1 342 ? -56.423 -24.517 -16.335 1.00 59.37 342 LYS A N 1
ATOM 2798 C CA . LYS A 1 342 ? -57.783 -24.826 -16.760 1.00 62.09 342 LYS A CA 1
ATOM 2799 C C . LYS A 1 342 ? -57.819 -25.627 -18.054 1.00 62.90 342 LYS A C 1
ATOM 2800 O O . LYS A 1 342 ? -58.749 -26.400 -18.287 1.00 62.88 342 LYS A O 1
ATOM 2806 N N . ARG A 1 343 ? -56.812 -25.434 -18.900 1.00 64.79 343 ARG A N 1
ATOM 2807 C CA . ARG A 1 343 ? -56.736 -26.161 -20.163 1.00 66.32 343 ARG A CA 1
ATOM 2808 C C . ARG A 1 343 ? -56.717 -27.651 -19.842 1.00 65.83 343 ARG A C 1
ATOM 2809 O O . ARG A 1 343 ? -57.408 -28.444 -20.478 1.00 65.53 343 ARG A O 1
ATOM 2817 N N . HIS A 1 344 ? -55.915 -28.022 -18.848 1.00 66.34 344 HIS A N 1
ATOM 2818 C CA . HIS A 1 344 ? -55.803 -29.410 -18.416 1.00 67.55 344 HIS A CA 1
ATOM 2819 C C . HIS A 1 344 ? -56.877 -29.638 -17.363 1.00 69.31 344 HIS A C 1
ATOM 2820 O O . HIS A 1 344 ? -56.626 -30.183 -16.287 1.00 69.59 344 HIS A O 1
ATOM 2827 N N . LYS A 1 345 ? -58.079 -29.201 -17.717 1.00 72.34 345 LYS A N 1
ATOM 2828 C CA . LYS A 1 345 ? -59.275 -29.280 -16.894 1.00 75.39 345 LYS A CA 1
ATOM 2829 C C . LYS A 1 345 ? -59.100 -29.377 -15.380 1.00 75.44 345 LYS A C 1
ATOM 2830 O O . LYS A 1 345 ? -59.330 -30.425 -14.774 1.00 75.94 345 LYS A O 1
ATOM 2836 N N . ALA A 1 346 ? -58.691 -28.261 -14.786 1.00 74.82 346 ALA A N 1
ATOM 2837 C CA . ALA A 1 346 ? -58.530 -28.137 -13.341 1.00 73.58 346 ALA A CA 1
ATOM 2838 C C . ALA A 1 346 ? -59.450 -26.952 -13.045 1.00 73.13 346 ALA A C 1
ATOM 2839 O O . ALA A 1 346 ? -59.503 -26.008 -13.832 1.00 73.36 346 ALA A O 1
ATOM 2841 N N . GLN A 1 347 ? -60.179 -26.994 -11.934 1.00 72.51 347 GLN A N 1
ATOM 2842 C CA . GLN A 1 347 ? -61.118 -25.916 -11.620 1.00 71.25 347 GLN A CA 1
ATOM 2843 C C . GLN A 1 347 ? -60.504 -24.529 -11.482 1.00 69.09 347 GLN A C 1
ATOM 2844 O O . GLN A 1 347 ? -61.177 -23.530 -11.741 1.00 70.10 347 GLN A O 1
ATOM 2850 N N . GLY A 1 348 ? -59.242 -24.457 -11.068 1.00 65.67 348 GLY A N 1
ATOM 2851 C CA . GLY A 1 348 ? -58.610 -23.159 -10.922 1.00 60.48 348 GLY A CA 1
ATOM 2852 C C . GLY A 1 348 ? -57.212 -23.163 -10.336 1.00 57.29 348 GLY A C 1
ATOM 2853 O O . GLY A 1 348 ? -56.678 -24.204 -9.951 1.00 57.27 348 GLY A O 1
ATOM 2854 N N . LEU A 1 349 ? -56.618 -21.979 -10.263 1.00 54.05 349 LEU A N 1
ATOM 2855 C CA . LEU A 1 349 ? -55.277 -21.833 -9.729 1.00 51.58 349 LEU A CA 1
ATOM 2856 C C . LEU A 1 349 ? -55.305 -20.891 -8.520 1.00 50.16 349 LEU A C 1
ATOM 2857 O O . LEU A 1 349 ? -55.720 -19.738 -8.631 1.00 51.94 349 LEU A O 1
ATOM 2862 N N . ALA A 1 350 ? -54.882 -21.390 -7.364 1.00 46.08 350 ALA A N 1
ATOM 2863 C CA . ALA A 1 350 ? -54.848 -20.568 -6.156 1.00 44.35 350 ALA A CA 1
ATOM 2864 C C . ALA A 1 350 ? -53.417 -20.099 -5.981 1.00 42.89 350 ALA A C 1
ATOM 2865 O O . ALA A 1 350 ? -52.481 -20.807 -6.358 1.00 43.06 350 ALA A O 1
ATOM 2867 N N . TRP A 1 351 ? -53.241 -18.914 -5.410 1.00 41.61 351 TRP A N 1
ATOM 2868 C CA . TRP A 1 351 ? -51.903 -18.372 -5.222 1.00 42.64 351 TRP A CA 1
ATOM 2869 C C . TRP A 1 351 ? -51.786 -17.468 -4.005 1.00 42.12 351 TRP A C 1
ATOM 2870 O O . TRP A 1 351 ? -52.788 -17.040 -3.423 1.00 43.03 351 TRP A O 1
ATOM 2881 N N . ALA A 1 352 ? -50.548 -17.163 -3.642 1.00 40.95 352 ALA A N 1
ATOM 2882 C CA . ALA A 1 352 ? -50.268 -16.296 -2.510 1.00 41.39 352 ALA A CA 1
ATOM 2883 C C . ALA A 1 352 ? -48.788 -15.941 -2.550 1.00 44.40 352 ALA A C 1
ATOM 2884 O O . ALA A 1 352 ? -47.954 -16.798 -2.848 1.00 44.05 352 ALA A O 1
ATOM 2886 N N . ARG A 1 353 ? -48.460 -14.682 -2.266 1.00 47.20 353 ARG A N 1
ATOM 2887 C CA . ARG A 1 353 ? -47.064 -14.253 -2.264 1.00 48.50 353 ARG A CA 1
ATOM 2888 C C . ARG A 1 353 ? -46.457 -14.518 -0.888 1.00 49.07 353 ARG A C 1
ATOM 2889 O O . ARG A 1 353 ? -47.149 -14.451 0.125 1.00 49.46 353 ARG A O 1
ATOM 2897 N N . VAL A 1 354 ? -45.166 -14.829 -0.860 1.00 49.57 354 VAL A N 1
ATOM 2898 C CA . VAL A 1 354 ? -44.489 -15.114 0.392 1.00 51.93 354 VAL A CA 1
ATOM 2899 C C . VAL A 1 354 ? -43.648 -13.922 0.821 1.00 55.49 354 VAL A C 1
ATOM 2900 O O . VAL A 1 354 ? -42.570 -13.676 0.277 1.00 55.40 354 VAL A O 1
ATOM 2904 N N . GLU A 1 355 ? -44.149 -13.180 1.798 1.00 59.69 355 GLU A N 1
ATOM 2905 C CA . GLU A 1 355 ? -43.438 -12.017 2.306 1.00 63.48 355 GLU A CA 1
ATOM 2906 C C . GLU A 1 355 ? -42.751 -12.378 3.614 1.00 65.62 355 GLU A C 1
ATOM 2907 O O . GLU A 1 355 ? -42.852 -13.511 4.085 1.00 65.70 355 GLU A O 1
ATOM 2913 N N . GLU A 1 356 ? -42.047 -11.411 4.189 1.00 68.77 356 GLU A N 1
ATOM 2914 C CA . GLU A 1 356 ? -41.339 -11.621 5.444 1.00 72.21 356 GLU A CA 1
ATOM 2915 C C . GLU A 1 356 ? -42.335 -11.810 6.593 1.00 71.85 356 GLU A C 1
ATOM 2916 O O . GLU A 1 356 ? -43.029 -10.868 6.986 1.00 71.93 356 GLU A O 1
ATOM 2922 N N . GLY A 1 357 ? -42.407 -13.034 7.112 1.00 70.98 357 GLY A N 1
ATOM 2923 C CA . GLY A 1 357 ? -43.310 -13.338 8.208 1.00 69.09 357 GLY A CA 1
ATOM 2924 C C . GLY A 1 357 ? -44.789 -13.300 7.856 1.00 68.71 357 GLY A C 1
ATOM 2925 O O . GLY A 1 357 ? -45.594 -12.784 8.633 1.00 69.98 357 GLY A O 1
ATOM 2926 N N . GLY A 1 358 ? -45.161 -13.846 6.700 1.00 67.19 358 GLY A N 1
ATOM 2927 C CA . GLY A 1 358 ? -46.563 -13.846 6.315 1.00 64.49 358 GLY A CA 1
ATOM 2928 C C . GLY A 1 358 ? -46.802 -13.963 4.821 1.00 63.27 358 GLY A C 1
ATOM 2929 O O . GLY A 1 358 ? -45.854 -13.977 4.033 1.00 62.88 358 GLY A O 1
ATOM 2930 N N . PHE A 1 359 ? -48.072 -14.049 4.430 1.00 61.75 359 PHE A N 1
ATOM 2931 C CA . PHE A 1 359 ? -48.437 -14.164 3.019 1.00 61.64 359 PHE A CA 1
ATOM 2932 C C . PHE A 1 359 ? -49.289 -12.975 2.569 1.00 61.05 359 PHE A C 1
ATOM 2933 O O . PHE A 1 359 ? -49.863 -12.266 3.396 1.00 62.67 359 PHE A O 1
ATOM 2941 N N . SER A 1 360 ? -49.373 -12.770 1.256 1.00 59.19 360 SER A N 1
ATOM 2942 C CA . SER A 1 360 ? -50.152 -11.669 0.692 1.00 58.66 360 SER A CA 1
ATOM 2943 C C . SER A 1 360 ? -50.864 -12.043 -0.606 1.00 57.22 360 SER A C 1
ATOM 2944 O O . SER A 1 360 ? -50.355 -12.828 -1.407 1.00 56.59 360 SER A O 1
ATOM 2947 N N . GLY A 1 361 ? -52.042 -11.464 -0.811 1.00 55.93 361 GLY A N 1
ATOM 2948 C CA . GLY A 1 361 ? -52.804 -11.740 -2.014 1.00 54.23 361 GLY A CA 1
ATOM 2949 C C . GLY A 1 361 ? -53.325 -13.162 -2.090 1.00 53.70 361 GLY A C 1
ATOM 2950 O O . GLY A 1 361 ? -52.932 -14.034 -1.309 1.00 53.04 361 GLY A O 1
ATOM 2951 N N . GLY A 1 362 ? -54.227 -13.389 -3.039 1.00 53.44 362 GLY A N 1
ATOM 2952 C CA . GLY A 1 362 ? -54.793 -14.712 -3.226 1.00 52.05 362 GLY A CA 1
ATOM 2953 C C . GLY A 1 362 ? -55.451 -15.320 -2.003 1.00 50.74 362 GLY A C 1
ATOM 2954 O O . GLY A 1 362 ? -56.299 -14.697 -1.372 1.00 51.89 362 GLY A O 1
ATOM 2955 N N . VAL A 1 363 ? -55.050 -16.544 -1.675 1.00 49.48 363 VAL A N 1
ATOM 2956 C CA . VAL A 1 363 ? -55.603 -17.289 -0.546 1.00 48.27 363 VAL A CA 1
ATOM 2957 C C . VAL A 1 363 ? -54.738 -17.162 0.713 1.00 47.40 363 VAL A C 1
ATOM 2958 O O . VAL A 1 363 ? -54.769 -18.028 1.589 1.00 48.07 363 VAL A O 1
ATOM 2962 N N . ALA A 1 364 ? -53.977 -16.075 0.801 1.00 47.75 364 ALA A N 1
ATOM 2963 C CA . ALA A 1 364 ? -53.080 -15.842 1.934 1.00 49.45 364 ALA A CA 1
ATOM 2964 C C . ALA A 1 364 ? -53.704 -16.070 3.309 1.00 50.11 364 ALA A C 1
ATOM 2965 O O . ALA A 1 364 ? -53.095 -16.700 4.172 1.00 51.34 364 ALA A O 1
ATOM 2967 N N . LYS A 1 365 ? -54.916 -15.568 3.511 1.00 51.81 365 LYS A N 1
ATOM 2968 C CA . LYS A 1 365 ? -55.593 -15.694 4.799 1.00 53.30 365 LYS A CA 1
ATOM 2969 C C . LYS A 1 365 ? -55.744 -17.131 5.301 1.00 53.22 365 LYS A C 1
ATOM 2970 O O . LYS A 1 365 ? -55.736 -17.377 6.513 1.00 52.99 365 LYS A O 1
ATOM 2976 N N . PHE A 1 366 ? -55.861 -18.082 4.383 1.00 52.85 366 PHE A N 1
ATOM 2977 C CA . PHE A 1 366 ? -56.020 -19.475 4.780 1.00 51.99 366 PHE A CA 1
ATOM 2978 C C . PHE A 1 366 ? -54.691 -20.181 4.984 1.00 51.26 366 PHE A C 1
ATOM 2979 O O . PHE A 1 366 ? -54.658 -21.305 5.487 1.00 50.90 366 PHE A O 1
ATOM 2987 N N . LEU A 1 367 ? -53.601 -19.520 4.604 1.00 50.61 367 LEU A N 1
ATOM 2988 C CA . LEU A 1 367 ? -52.268 -20.102 4.738 1.00 50.33 367 LEU A CA 1
ATOM 2989 C C . LEU A 1 367 ? -51.605 -19.762 6.067 1.00 50.08 367 LEU A C 1
ATOM 2990 O O . LEU A 1 367 ? -50.807 -20.548 6.592 1.00 49.94 367 LEU A O 1
ATOM 2995 N N . GLU A 1 368 ? -51.936 -18.592 6.610 1.00 50.73 368 GLU A N 1
ATOM 2996 C CA . GLU A 1 368 ? -51.357 -18.141 7.874 1.00 50.79 368 GLU A CA 1
ATOM 2997 C C . GLU A 1 368 ? -51.440 -19.175 9.001 1.00 49.35 368 GLU A C 1
ATOM 2998 O O . GLU A 1 368 ? -50.479 -19.350 9.753 1.00 49.24 368 GLU A O 1
ATOM 3004 N N . PRO A 1 369 ? -52.580 -19.880 9.129 1.00 49.55 369 PRO A N 1
ATOM 3005 C CA . PRO A 1 369 ? -52.727 -20.888 10.188 1.00 50.30 369 PRO A CA 1
ATOM 3006 C C . PRO A 1 369 ? -51.802 -22.102 10.064 1.00 52.90 369 PRO A C 1
ATOM 3007 O O . PRO A 1 369 ? -51.763 -22.943 10.966 1.00 53.23 369 PRO A O 1
ATOM 3011 N N . VAL A 1 370 ? -51.060 -22.198 8.959 1.00 55.49 370 VAL A N 1
ATOM 3012 C CA . VAL A 1 370 ? -50.145 -23.327 8.743 1.00 57.75 370 VAL A CA 1
ATOM 3013 C C . VAL A 1 370 ? -48.802 -22.863 8.172 1.00 59.33 370 VAL A C 1
ATOM 3014 O O . VAL A 1 370 ? -48.001 -23.670 7.692 1.00 58.72 370 VAL A O 1
ATOM 3018 N N . ARG A 1 371 ? -48.566 -21.558 8.242 1.00 61.57 371 ARG A N 1
ATOM 3019 C CA . ARG A 1 371 ? -47.349 -20.948 7.716 1.00 65.02 371 ARG A CA 1
ATOM 3020 C C . ARG A 1 371 ? -46.062 -21.754 7.903 1.00 65.35 371 ARG A C 1
ATOM 3021 O O . ARG A 1 371 ? -45.379 -22.069 6.928 1.00 64.97 371 ARG A O 1
ATOM 3029 N N . GLU A 1 372 ? -45.733 -22.081 9.148 1.00 65.88 372 GLU A N 1
ATOM 3030 C CA . GLU A 1 372 ? -44.514 -22.827 9.449 1.00 66.85 372 GLU A CA 1
ATOM 3031 C C . GLU A 1 372 ? -44.396 -24.162 8.716 1.00 65.28 372 GLU A C 1
ATOM 3032 O O . GLU A 1 372 ? -43.382 -24.440 8.069 1.00 64.88 372 GLU A O 1
ATOM 3038 N N . ALA A 1 373 ? -45.429 -24.988 8.827 1.00 63.12 373 ALA A N 1
ATOM 3039 C CA . ALA A 1 373 ? -45.434 -26.301 8.194 1.00 61.68 373 ALA A CA 1
ATOM 3040 C C . ALA A 1 373 ? -45.390 -26.213 6.671 1.00 60.82 373 ALA A C 1
ATOM 3041 O O . ALA A 1 373 ? -44.788 -27.058 6.010 1.00 60.50 373 ALA A O 1
ATOM 3043 N N . LEU A 1 374 ? -46.035 -25.189 6.121 1.00 59.37 374 LEU A N 1
ATOM 3044 C CA . LEU A 1 374 ? -46.078 -24.996 4.679 1.00 56.90 374 LEU A CA 1
ATOM 3045 C C . LEU A 1 374 ? -44.718 -24.574 4.133 1.00 56.67 374 LEU A C 1
ATOM 3046 O O . LEU A 1 374 ? -44.269 -25.091 3.110 1.00 56.91 374 LEU A O 1
ATOM 3051 N N . LEU A 1 375 ? -44.060 -23.641 4.813 1.00 56.50 375 LEU A N 1
ATOM 3052 C CA . LEU A 1 375 ? -42.752 -23.168 4.370 1.00 57.58 375 LEU A CA 1
ATOM 3053 C C . LEU A 1 375 ? -41.696 -24.265 4.363 1.00 58.06 375 LEU A C 1
ATOM 3054 O O . LEU A 1 375 ? -40.735 -24.197 3.598 1.00 59.17 375 LEU A O 1
ATOM 3059 N N . GLN A 1 376 ? -41.867 -25.269 5.216 1.00 58.87 376 GLN A N 1
ATOM 3060 C CA . GLN A 1 376 ? -40.915 -26.373 5.267 1.00 58.99 376 GLN A CA 1
ATOM 3061 C C . GLN A 1 376 ? -41.163 -27.322 4.100 1.00 57.35 376 GLN A C 1
ATOM 3062 O O . GLN A 1 376 ? -40.244 -27.665 3.357 1.00 58.21 376 GLN A O 1
ATOM 3068 N N . ALA A 1 377 ? -42.414 -27.744 3.949 1.00 55.50 377 ALA A N 1
ATOM 3069 C CA . ALA A 1 377 ? -42.797 -28.658 2.880 1.00 54.16 377 ALA A CA 1
ATOM 3070 C C . ALA A 1 377 ? -42.445 -28.119 1.499 1.00 53.44 377 ALA A C 1
ATOM 3071 O O . ALA A 1 377 ? -42.014 -28.869 0.625 1.00 54.35 377 ALA A O 1
ATOM 3073 N N . THR A 1 378 ? -42.620 -26.818 1.302 1.00 52.74 378 THR A N 1
ATOM 3074 C CA . THR A 1 378 ? -42.340 -26.199 0.009 1.00 53.01 378 THR A CA 1
ATOM 3075 C C . THR A 1 378 ? -40.962 -25.558 -0.093 1.00 54.11 378 THR A C 1
ATOM 3076 O O . THR A 1 378 ? -40.494 -25.263 -1.193 1.00 54.86 378 THR A O 1
ATOM 3080 N N . GLU A 1 379 ? -40.322 -25.327 1.048 1.00 55.34 379 GLU A N 1
ATOM 3081 C CA . GLU A 1 379 ? -39.000 -24.710 1.073 1.00 57.02 379 GLU A CA 1
ATOM 3082 C C . GLU A 1 379 ? -39.014 -23.307 0.470 1.00 57.51 379 GLU A C 1
ATOM 3083 O O . GLU A 1 379 ? -37.985 -22.816 0.003 1.00 57.66 379 GLU A O 1
ATOM 3089 N N . ALA A 1 380 ? -40.177 -22.663 0.481 1.00 57.90 380 ALA A N 1
ATOM 3090 C CA . ALA A 1 380 ? -40.297 -21.320 -0.080 1.00 58.90 380 ALA A CA 1
ATOM 3091 C C . ALA A 1 380 ? -39.656 -20.273 0.821 1.00 59.52 380 ALA A C 1
ATOM 3092 O O . ALA A 1 380 ? -39.611 -20.430 2.041 1.00 60.45 380 ALA A O 1
ATOM 3094 N N . ARG A 1 381 ? -39.156 -19.207 0.208 1.00 60.77 381 ARG A N 1
ATOM 3095 C CA . ARG A 1 381 ? -38.519 -18.124 0.945 1.00 62.94 381 ARG A CA 1
ATOM 3096 C C . ARG A 1 381 ? -39.206 -16.807 0.600 1.00 60.45 381 ARG A C 1
ATOM 3097 O O . ARG A 1 381 ? -39.971 -16.734 -0.362 1.00 60.27 381 ARG A O 1
ATOM 3105 N N . PRO A 1 382 ? -38.957 -15.749 1.394 1.00 58.44 382 PRO A N 1
ATOM 3106 C CA . PRO A 1 382 ? -39.578 -14.448 1.122 1.00 55.51 382 PRO A CA 1
ATOM 3107 C C . PRO A 1 382 ? -39.266 -13.984 -0.297 1.00 52.97 382 PRO A C 1
ATOM 3108 O O . PRO A 1 382 ? -38.132 -14.082 -0.757 1.00 52.84 382 PRO A O 1
ATOM 3112 N N . GLY A 1 383 ? -40.278 -13.486 -0.994 1.00 51.18 383 GLY A N 1
ATOM 3113 C CA . GLY A 1 383 ? -40.071 -13.041 -2.355 1.00 48.66 383 GLY A CA 1
ATOM 3114 C C . GLY A 1 383 ? -40.623 -14.041 -3.352 1.00 46.84 383 GLY A C 1
ATOM 3115 O O . GLY A 1 383 ? -40.860 -13.701 -4.509 1.00 48.42 383 GLY A O 1
ATOM 3116 N N . ASP A 1 384 ? -40.834 -15.278 -2.910 1.00 45.74 384 ASP A N 1
ATOM 3117 C CA . ASP A 1 384 ? -41.371 -16.308 -3.795 1.00 43.05 384 ASP A CA 1
ATOM 3118 C C . ASP A 1 384 ? -42.890 -16.245 -3.870 1.00 41.54 384 ASP A C 1
ATOM 3119 O O . ASP A 1 384 ? -43.535 -15.586 -3.058 1.00 40.93 384 ASP A O 1
ATOM 3124 N N . THR A 1 385 ? -43.447 -16.937 -4.858 1.00 39.29 385 THR A N 1
ATOM 3125 C CA . THR A 1 385 ? -44.885 -16.981 -5.054 1.00 38.08 385 THR A CA 1
ATOM 3126 C C . THR A 1 385 ? -45.318 -18.444 -5.020 1.00 40.20 385 THR A C 1
ATOM 3127 O O . THR A 1 385 ? -44.709 -19.298 -5.673 1.00 41.24 385 THR A O 1
ATOM 3131 N N . LEU A 1 386 ? -46.364 -18.727 -4.248 1.00 38.66 386 LEU A N 1
ATOM 3132 C CA . LEU A 1 386 ? -46.880 -20.081 -4.123 1.00 38.06 386 LEU A CA 1
ATOM 3133 C C . LEU A 1 386 ? -48.093 -20.289 -5.015 1.00 37.14 386 LEU A C 1
ATOM 3134 O O . LEU A 1 386 ? -48.981 -19.439 -5.076 1.00 38.81 386 LEU A O 1
ATOM 3139 N N . LEU A 1 387 ? -48.121 -21.412 -5.724 1.00 34.72 387 LEU A N 1
ATOM 3140 C CA . LEU A 1 387 ? -49.250 -21.732 -6.587 1.00 35.80 387 LEU A CA 1
ATOM 3141 C C . LEU A 1 387 ? -49.814 -23.067 -6.112 1.00 35.65 387 LEU A C 1
ATOM 3142 O O . LEU A 1 387 ? -49.064 -23.930 -5.655 1.00 34.22 387 LEU A O 1
ATOM 3147 N N . PHE A 1 388 ? -51.132 -23.229 -6.215 1.00 37.38 388 PHE A N 1
ATOM 3148 C CA . PHE A 1 388 ? -51.785 -24.462 -5.776 1.00 37.46 388 PHE A CA 1
ATOM 3149 C C . PHE A 1 388 ? -52.843 -24.928 -6.759 1.00 38.46 388 PHE A C 1
ATOM 3150 O O . PHE A 1 388 ? -53.490 -24.124 -7.437 1.00 38.33 388 PHE A O 1
ATOM 3158 N N . VAL A 1 389 ? -53.031 -26.241 -6.803 1.00 38.60 389 VAL A N 1
ATOM 3159 C CA . VAL A 1 389 ? -54.050 -26.853 -7.637 1.00 40.46 389 VAL A CA 1
ATOM 3160 C C . VAL A 1 389 ? -54.631 -27.979 -6.787 1.00 41.90 389 VAL A C 1
ATOM 3161 O O . VAL A 1 389 ? -53.907 -28.887 -6.371 1.00 42.57 389 VAL A O 1
ATOM 3165 N N . ALA A 1 390 ? -55.931 -27.897 -6.509 1.00 42.27 390 ALA A N 1
ATOM 3166 C CA . ALA A 1 390 ? -56.615 -28.898 -5.697 1.00 43.43 390 ALA A CA 1
ATOM 3167 C C . ALA A 1 390 ? -57.616 -29.700 -6.518 1.00 45.12 390 ALA A C 1
ATOM 3168 O O . ALA A 1 390 ? -58.338 -29.150 -7.348 1.00 46.66 390 ALA A O 1
ATOM 3170 N N . GLY A 1 391 ? -57.666 -31.004 -6.280 1.00 46.18 391 GLY A N 1
ATOM 3171 C CA . GLY A 1 391 ? -58.597 -31.845 -7.013 1.00 47.45 391 GLY A CA 1
ATOM 3172 C C . GLY A 1 391 ? -58.115 -33.279 -7.052 1.00 48.05 391 GLY A C 1
ATOM 3173 O O . GLY A 1 391 ? -57.327 -33.684 -6.191 1.00 47.47 391 GLY A O 1
ATOM 3174 N N . PRO A 1 392 ? -58.583 -34.083 -8.023 1.00 50.02 392 PRO A N 1
ATOM 3175 C CA . PRO A 1 392 ? -58.159 -35.486 -8.135 1.00 51.91 392 PRO A CA 1
ATOM 3176 C C . PRO A 1 392 ? -56.634 -35.548 -8.299 1.00 53.40 392 PRO A C 1
ATOM 3177 O O . PRO A 1 392 ? -56.065 -34.791 -9.086 1.00 54.32 392 PRO A O 1
ATOM 3181 N N . ARG A 1 393 ? -55.983 -36.440 -7.560 1.00 55.17 393 ARG A N 1
ATOM 3182 C CA . ARG A 1 393 ? -54.527 -36.586 -7.621 1.00 58.29 393 ARG A CA 1
ATOM 3183 C C . ARG A 1 393 ? -53.920 -36.497 -9.030 1.00 58.20 393 ARG A C 1
ATOM 3184 O O . ARG A 1 393 ? -52.863 -35.891 -9.211 1.00 58.41 393 ARG A O 1
ATOM 3192 N N . LYS A 1 394 ? -54.583 -37.100 -10.015 1.00 58.04 394 LYS A N 1
ATOM 3193 C CA . LYS A 1 394 ? -54.093 -37.093 -11.396 1.00 57.22 394 LYS A CA 1
ATOM 3194 C C . LYS A 1 394 ? -54.284 -35.751 -12.078 1.00 54.84 394 LYS A C 1
ATOM 3195 O O . LYS A 1 394 ? -53.428 -35.306 -12.843 1.00 54.47 394 LYS A O 1
ATOM 3201 N N . VAL A 1 395 ? -55.418 -35.112 -11.815 1.00 51.97 395 VAL A N 1
ATOM 3202 C CA . VAL A 1 395 ? -55.704 -33.816 -12.409 1.00 49.51 395 VAL A CA 1
ATOM 3203 C C . VAL A 1 395 ? -54.804 -32.745 -11.817 1.00 46.86 395 VAL A C 1
ATOM 3204 O O . VAL A 1 395 ? -54.261 -31.913 -12.540 1.00 48.03 395 VAL A O 1
ATOM 3208 N N . ALA A 1 396 ? -54.643 -32.766 -10.500 1.00 43.49 396 ALA A N 1
ATOM 3209 C CA . ALA A 1 396 ? -53.813 -31.777 -9.831 1.00 41.95 396 ALA A CA 1
ATOM 3210 C C . ALA A 1 396 ? -52.385 -31.812 -10.345 1.00 41.06 396 ALA A C 1
ATOM 3211 O O . ALA A 1 396 ? -51.828 -30.780 -10.710 1.00 41.85 396 ALA A O 1
ATOM 3213 N N . ALA A 1 397 ? -51.800 -33.006 -10.369 1.00 41.10 397 ALA A N 1
ATOM 3214 C CA . ALA A 1 397 ? -50.423 -33.186 -10.821 1.00 40.31 397 ALA A CA 1
ATOM 3215 C C . ALA A 1 397 ? -50.221 -32.769 -12.277 1.00 39.21 397 ALA A C 1
ATOM 3216 O O . ALA A 1 397 ? -49.327 -31.978 -12.582 1.00 37.22 397 ALA A O 1
ATOM 3218 N N . THR A 1 398 ? -51.054 -33.298 -13.169 1.00 39.83 398 THR A N 1
ATOM 3219 C CA . THR A 1 398 ? -50.943 -32.973 -14.592 1.00 41.96 398 THR A CA 1
ATOM 3220 C C . THR A 1 398 ? -51.108 -31.479 -14.836 1.00 41.90 398 THR A C 1
ATOM 3221 O O . THR A 1 398 ? -50.321 -30.876 -15.568 1.00 41.56 398 THR A O 1
ATOM 3225 N N . ALA A 1 399 ? -52.125 -30.884 -14.216 1.00 41.88 399 ALA A N 1
ATOM 3226 C CA . ALA A 1 399 ? -52.390 -29.454 -14.368 1.00 41.07 399 ALA A CA 1
ATOM 3227 C C . ALA A 1 399 ? -51.208 -28.611 -13.894 1.00 39.65 399 ALA A C 1
ATOM 3228 O O . ALA A 1 399 ? -50.729 -27.753 -14.634 1.00 39.60 399 ALA A O 1
ATOM 3230 N N . LEU A 1 400 ? -50.738 -28.851 -12.670 1.00 38.43 400 LEU A N 1
ATOM 3231 C CA . LEU A 1 400 ? -49.609 -28.085 -12.138 1.00 38.13 400 LEU A CA 1
ATOM 3232 C C . LEU A 1 400 ? -48.335 -28.416 -12.909 1.00 37.85 400 LEU A C 1
ATOM 3233 O O . LEU A 1 400 ? -47.400 -27.614 -12.956 1.00 39.33 400 LEU A O 1
ATOM 3238 N N . GLY A 1 401 ? -48.294 -29.610 -13.495 1.00 37.78 401 GLY A N 1
ATOM 3239 C CA . GLY A 1 401 ? -47.133 -30.006 -14.270 1.00 34.90 401 GLY A CA 1
ATOM 3240 C C . GLY A 1 401 ? -46.998 -29.077 -15.462 1.00 34.12 401 GLY A C 1
ATOM 3241 O O . GLY A 1 401 ? -45.896 -28.638 -15.791 1.00 32.15 401 GLY A O 1
ATOM 3242 N N . ALA A 1 402 ? -48.130 -28.780 -16.102 1.00 32.73 402 ALA A N 1
ATOM 3243 C CA . ALA A 1 402 ? -48.168 -27.890 -17.255 1.00 33.59 402 ALA A CA 1
ATOM 3244 C C . ALA A 1 402 ? -47.805 -26.472 -16.816 1.00 35.19 402 ALA A C 1
ATOM 3245 O O . ALA A 1 402 ? -47.135 -25.742 -17.549 1.00 38.04 402 ALA A O 1
ATOM 3247 N N . VAL A 1 403 ? -48.255 -26.081 -15.623 1.00 34.49 403 VAL A N 1
ATOM 3248 C CA . VAL A 1 403 ? -47.951 -24.755 -15.094 1.00 33.61 403 VAL A CA 1
ATOM 3249 C C . VAL A 1 403 ? -46.451 -24.606 -14.883 1.00 34.93 403 VAL A C 1
ATOM 3250 O O . VAL A 1 403 ? -45.885 -23.560 -15.192 1.00 36.19 403 VAL A O 1
ATOM 3254 N N . ARG A 1 404 ? -45.808 -25.653 -14.367 1.00 33.72 404 ARG A N 1
ATOM 3255 C CA . ARG A 1 404 ? -44.366 -25.623 -14.127 1.00 34.65 404 ARG A CA 1
ATOM 3256 C C . ARG A 1 404 ? -43.590 -25.309 -15.418 1.00 36.94 404 ARG A C 1
ATOM 3257 O O . ARG A 1 404 ? -42.624 -24.536 -15.401 1.00 38.72 404 ARG A O 1
ATOM 3265 N N . LEU A 1 405 ? -44.017 -25.910 -16.528 1.00 38.87 405 LEU A N 1
ATOM 3266 C CA . LEU A 1 405 ? -43.363 -25.707 -17.820 1.00 38.85 405 LEU A CA 1
ATOM 3267 C C . LEU A 1 405 ? -43.563 -24.290 -18.335 1.00 40.23 405 LEU A C 1
ATOM 3268 O O . LEU A 1 405 ? -42.600 -23.607 -18.696 1.00 39.45 405 LEU A O 1
ATOM 3273 N N . ARG A 1 406 ? -44.811 -23.843 -18.378 1.00 40.10 406 ARG A N 1
ATOM 3274 C CA . ARG A 1 406 ? -45.088 -22.495 -18.846 1.00 43.25 406 ARG A CA 1
ATOM 3275 C C . ARG A 1 406 ? -44.398 -21.467 -17.944 1.00 43.65 406 ARG A C 1
ATOM 3276 O O . ARG A 1 406 ? -43.983 -20.400 -18.404 1.00 44.77 406 ARG A O 1
ATOM 3284 N N . ALA A 1 407 ? -44.269 -21.803 -16.663 1.00 42.16 407 ALA A N 1
ATOM 3285 C CA . ALA A 1 407 ? -43.633 -20.918 -15.694 1.00 41.79 407 ALA A CA 1
ATOM 3286 C C . ALA A 1 407 ? -42.147 -20.754 -15.999 1.00 42.88 407 ALA A C 1
ATOM 3287 O O . ALA A 1 407 ? -41.563 -19.694 -15.749 1.00 41.97 407 ALA A O 1
ATOM 3289 N N . ALA A 1 408 ? -41.532 -21.808 -16.526 1.00 43.25 408 ALA A N 1
ATOM 3290 C CA . ALA A 1 408 ? -40.118 -21.752 -16.872 1.00 45.21 408 ALA A CA 1
ATOM 3291 C C . ALA A 1 408 ? -39.882 -20.686 -17.944 1.00 46.10 408 ALA A C 1
ATOM 3292 O O . ALA A 1 408 ? -38.845 -20.032 -17.948 1.00 45.83 408 ALA A O 1
ATOM 3294 N N . ASP A 1 409 ? -40.844 -20.509 -18.848 1.00 48.31 409 ASP A N 1
ATOM 3295 C CA . ASP A 1 409 ? -40.703 -19.503 -19.901 1.00 51.05 409 ASP A CA 1
ATOM 3296 C C . ASP A 1 409 ? -40.829 -18.091 -19.343 1.00 51.61 409 ASP A C 1
ATOM 3297 O O . ASP A 1 409 ? -39.951 -17.251 -19.559 1.00 52.65 409 ASP A O 1
ATOM 3302 N N . LEU A 1 410 ? -41.917 -17.831 -18.623 1.00 52.12 410 LEU A N 1
ATOM 3303 C CA . LEU A 1 410 ? -42.144 -16.504 -18.053 1.00 53.03 410 LEU A CA 1
ATOM 3304 C C . LEU A 1 410 ? -40.970 -16.014 -17.203 1.00 52.76 410 LEU A C 1
ATOM 3305 O O . LEU A 1 410 ? -40.553 -14.863 -17.341 1.00 55.17 410 LEU A O 1
ATOM 3310 N N . LEU A 1 411 ? -40.435 -16.877 -16.335 1.00 52.72 411 LEU A N 1
ATOM 3311 C CA . LEU A 1 411 ? -39.316 -16.512 -15.460 1.00 52.89 411 LEU A CA 1
ATOM 3312 C C . LEU A 1 411 ? -37.998 -16.436 -16.225 1.00 54.35 411 LEU A C 1
ATOM 3313 O O . LEU A 1 411 ? -36.986 -15.942 -15.711 1.00 54.46 411 LEU A O 1
ATOM 3318 N N . GLY A 1 412 ? -38.020 -16.932 -17.457 1.00 54.54 412 GLY A N 1
ATOM 3319 C CA . GLY A 1 412 ? -36.829 -16.911 -18.281 1.00 56.29 412 GLY A CA 1
ATOM 3320 C C . GLY A 1 412 ? -35.707 -17.744 -17.699 1.00 57.00 412 GLY A C 1
ATOM 3321 O O . GLY A 1 412 ? -34.539 -17.383 -17.812 1.00 56.67 412 GLY A O 1
ATOM 3322 N N . LEU A 1 413 ? -36.057 -18.857 -17.064 1.00 57.89 413 LEU A N 1
ATOM 3323 C CA . LEU A 1 413 ? -35.051 -19.732 -16.482 1.00 60.05 413 LEU A CA 1
ATOM 3324 C C . LEU A 1 413 ? -34.145 -20.260 -17.587 1.00 62.27 413 LEU A C 1
ATOM 3325 O O . LEU A 1 413 ? -34.556 -20.351 -18.744 1.00 62.26 413 LEU A O 1
ATOM 3330 N N . LYS A 1 414 ? -32.910 -20.599 -17.232 1.00 64.40 414 LYS A N 1
ATOM 3331 C CA . LYS A 1 414 ? -31.955 -21.121 -18.205 1.00 66.62 414 LYS A CA 1
ATOM 3332 C C . LYS A 1 414 ? -32.113 -22.628 -18.376 1.00 65.74 414 LYS A C 1
ATOM 3333 O O . LYS A 1 414 ? -31.826 -23.408 -17.465 1.00 66.12 414 LYS A O 1
ATOM 3339 N N . ARG A 1 415 ? -32.584 -23.023 -19.553 1.00 63.71 415 ARG A N 1
ATOM 3340 C CA . ARG A 1 415 ? -32.792 -24.426 -19.873 1.00 62.52 415 ARG A CA 1
ATOM 3341 C C . ARG A 1 415 ? -31.838 -24.816 -20.998 1.00 61.59 415 ARG A C 1
ATOM 3342 O O . ARG A 1 415 ? -32.186 -24.748 -22.179 1.00 63.10 415 ARG A O 1
ATOM 3350 N N . GLU A 1 416 ? -30.625 -25.210 -20.627 1.00 59.08 416 GLU A N 1
ATOM 3351 C CA . GLU A 1 416 ? -29.637 -25.601 -21.618 1.00 57.35 416 GLU A CA 1
ATOM 3352 C C . GLU A 1 416 ? -28.998 -26.949 -21.298 1.00 52.29 416 GLU A C 1
ATOM 3353 O O . GLU A 1 416 ? -29.059 -27.431 -20.167 1.00 50.52 416 GLU A O 1
ATOM 3359 N N . GLY A 1 417 ? -28.389 -27.553 -22.312 1.00 47.11 417 GLY A N 1
ATOM 3360 C CA . GLY A 1 417 ? -27.762 -28.848 -22.133 1.00 41.12 417 GLY A CA 1
ATOM 3361 C C . GLY A 1 417 ? -28.701 -29.968 -22.549 1.00 36.02 417 GLY A C 1
ATOM 3362 O O . GLY A 1 417 ? -29.799 -29.712 -23.038 1.00 34.53 417 GLY A O 1
ATOM 3363 N N . PHE A 1 418 ? -28.268 -31.208 -22.355 1.00 34.87 418 PHE A N 1
ATOM 3364 C CA . PHE A 1 418 ? -29.080 -32.366 -22.712 1.00 32.91 418 PHE A CA 1
ATOM 3365 C C . PHE A 1 418 ? -29.305 -33.233 -21.482 1.00 32.64 418 PHE A C 1
ATOM 3366 O O . PHE A 1 418 ? -28.376 -33.836 -20.961 1.00 33.76 418 PHE A O 1
ATOM 3374 N N . ARG A 1 419 ? -30.542 -33.280 -21.006 1.00 30.62 419 ARG A N 1
ATOM 3375 C CA . ARG A 1 419 ? -30.836 -34.070 -19.827 1.00 28.36 419 ARG A CA 1
ATOM 3376 C C . ARG A 1 419 ? -31.683 -35.275 -20.182 1.00 26.18 419 ARG A C 1
ATOM 3377 O O . ARG A 1 419 ? -32.888 -35.160 -20.456 1.00 20.96 419 ARG A O 1
ATOM 3385 N N . PHE A 1 420 ? -31.034 -36.435 -20.182 1.00 25.70 420 PHE A N 1
ATOM 3386 C CA . PHE A 1 420 ? -31.684 -37.694 -20.487 1.00 26.75 420 PHE A CA 1
ATOM 3387 C C . PHE A 1 420 ? -32.134 -38.356 -19.193 1.00 28.13 420 PHE A C 1
ATOM 3388 O O . PHE A 1 420 ? -31.546 -38.131 -18.140 1.00 29.50 420 PHE A O 1
ATOM 3396 N N . LEU A 1 421 ? -33.169 -39.184 -19.287 1.00 27.77 421 LEU A N 1
ATOM 3397 C CA . LEU A 1 421 ? -33.648 -39.952 -18.145 1.00 27.07 421 LEU A CA 1
ATOM 3398 C C . LEU A 1 421 ? -34.557 -41.051 -18.662 1.00 26.54 421 LEU A C 1
ATOM 3399 O O . LEU A 1 421 ? -35.140 -40.930 -19.742 1.00 26.28 421 LEU A O 1
ATOM 3404 N N . TRP A 1 422 ? -34.655 -42.124 -17.881 1.00 25.67 422 TRP A N 1
ATOM 3405 C CA . TRP A 1 422 ? -35.506 -43.267 -18.182 1.00 24.59 422 TRP A CA 1
ATOM 3406 C C . TRP A 1 422 ? -36.712 -43.206 -17.268 1.00 25.36 422 TRP A C 1
ATOM 3407 O O . TRP A 1 422 ? -36.559 -42.964 -16.061 1.00 26.32 422 TRP A O 1
ATOM 3418 N N . VAL A 1 423 ? -37.901 -43.427 -17.818 1.00 24.76 423 VAL A N 1
ATOM 3419 C CA . VAL A 1 423 ? -39.108 -43.483 -16.996 1.00 25.96 423 VAL A CA 1
ATOM 3420 C C . VAL A 1 423 ? -39.492 -44.962 -17.092 1.00 29.90 423 VAL A C 1
ATOM 3421 O O . VAL A 1 423 ? -39.712 -45.482 -18.197 1.00 29.36 423 VAL A O 1
ATOM 3425 N N . VAL A 1 424 ? -39.548 -45.636 -15.942 1.00 30.77 424 VAL A N 1
ATOM 3426 C CA . VAL A 1 424 ? -39.856 -47.062 -15.875 1.00 31.69 424 VAL A CA 1
ATOM 3427 C C . VAL A 1 424 ? -41.058 -47.403 -15.000 1.00 36.00 424 VAL A C 1
ATOM 3428 O O . VAL A 1 424 ? -41.674 -46.527 -14.392 1.00 36.14 424 VAL A O 1
ATOM 3432 N N . ASP A 1 425 ? -41.371 -48.696 -14.937 1.00 38.01 425 ASP A N 1
ATOM 3433 C CA . ASP A 1 425 ? -42.471 -49.204 -14.131 1.00 40.41 425 ASP A CA 1
ATOM 3434 C C . ASP A 1 425 ? -43.825 -48.638 -14.503 1.00 41.31 425 ASP A C 1
ATOM 3435 O O . ASP A 1 425 ? -44.595 -48.264 -13.622 1.00 43.57 425 ASP A O 1
ATOM 3440 N N . PHE A 1 426 ? -44.125 -48.550 -15.793 1.00 41.86 426 PHE A N 1
ATOM 3441 C CA . PHE A 1 426 ? -45.432 -48.049 -16.198 1.00 43.43 426 PHE A CA 1
ATOM 3442 C C . PHE A 1 426 ? -46.440 -49.157 -15.895 1.00 46.87 426 PHE A C 1
ATOM 3443 O O . PHE A 1 426 ? -46.066 -50.318 -15.723 1.00 45.53 426 PHE A O 1
ATOM 3451 N N . PRO A 1 427 ? -47.732 -48.811 -15.809 1.00 49.77 427 PRO A N 1
ATOM 3452 C CA . PRO A 1 427 ? -48.739 -49.837 -15.538 1.00 52.17 427 PRO A CA 1
ATOM 3453 C C . PRO A 1 427 ? -48.945 -50.590 -16.853 1.00 55.52 427 PRO A C 1
ATOM 3454 O O . PRO A 1 427 ? -48.680 -50.044 -17.926 1.00 53.97 427 PRO A O 1
ATOM 3458 N N . LEU A 1 428 ? -49.415 -51.831 -16.780 1.00 59.20 428 LEU A N 1
ATOM 3459 C CA . LEU A 1 428 ? -49.624 -52.626 -17.989 1.00 63.18 428 LEU A CA 1
ATOM 3460 C C . LEU A 1 428 ? -50.869 -52.239 -18.791 1.00 67.16 428 LEU A C 1
ATOM 3461 O O . LEU A 1 428 ? -50.827 -52.177 -20.022 1.00 65.59 428 LEU A O 1
ATOM 3466 N N . LEU A 1 429 ? -51.971 -51.977 -18.093 1.00 73.28 429 LEU A N 1
ATOM 3467 C CA . LEU A 1 429 ? -53.227 -51.623 -18.743 1.00 80.03 429 LEU A CA 1
ATOM 3468 C C . LEU A 1 429 ? -53.615 -50.150 -18.590 1.00 86.08 429 LEU A C 1
ATOM 3469 O O . LEU A 1 429 ? -53.273 -49.504 -17.600 1.00 86.80 429 LEU A O 1
ATOM 3474 N N . GLU A 1 430 ? -54.340 -49.639 -19.582 1.00 93.60 430 GLU A N 1
ATOM 3475 C CA . GLU A 1 430 ? -54.772 -48.244 -19.615 1.00 101.86 430 GLU A CA 1
ATOM 3476 C C . GLU A 1 430 ? -56.135 -47.963 -18.989 1.00 107.02 430 GLU A C 1
ATOM 3477 O O . GLU A 1 430 ? -56.731 -48.825 -18.338 1.00 107.30 430 GLU A O 1
ATOM 3483 N N . TRP A 1 431 ? -56.609 -46.737 -19.205 1.00 113.29 431 TRP A N 1
ATOM 3484 C CA . TRP A 1 431 ? -57.897 -46.259 -18.704 1.00 119.65 431 TRP A CA 1
ATOM 3485 C C . TRP A 1 431 ? -59.076 -46.856 -19.470 1.00 121.93 431 TRP A C 1
ATOM 3486 O O . TRP A 1 431 ? -59.561 -46.259 -20.425 1.00 122.17 431 TRP A O 1
ATOM 3497 N N . ASP A 1 432 ? -59.556 -48.024 -19.065 1.00 124.65 432 ASP A N 1
ATOM 3498 C CA . ASP A 1 432 ? -60.683 -48.612 -19.779 1.00 127.79 432 ASP A CA 1
ATOM 3499 C C . ASP A 1 432 ? -61.999 -48.148 -19.169 1.00 129.76 432 ASP A C 1
ATOM 3500 O O . ASP A 1 432 ? -63.070 -48.641 -19.523 1.00 130.15 432 ASP A O 1
ATOM 3505 N N . GLU A 1 433 ? -61.901 -47.195 -18.249 1.00 131.95 433 GLU A N 1
ATOM 3506 C CA . GLU A 1 433 ? -63.064 -46.637 -17.570 1.00 134.19 433 GLU A CA 1
ATOM 3507 C C . GLU A 1 433 ? -63.850 -47.651 -16.745 1.00 135.11 433 GLU A C 1
ATOM 3508 O O . GLU A 1 433 ? -63.316 -48.685 -16.347 1.00 135.17 433 GLU A O 1
ATOM 3514 N N . GLU A 1 434 ? -65.123 -47.361 -16.496 1.00 136.11 434 GLU A N 1
ATOM 3515 C CA . GLU A 1 434 ? -65.958 -48.225 -15.659 1.00 136.83 434 GLU A CA 1
ATOM 3516 C C . GLU A 1 434 ? -66.952 -49.211 -16.267 1.00 136.40 434 GLU A C 1
ATOM 3517 O O . GLU A 1 434 ? -67.562 -49.978 -15.524 1.00 136.47 434 GLU A O 1
ATOM 3523 N N . GLU A 1 435 ? -67.135 -49.224 -17.584 1.00 135.78 435 GLU A N 1
ATOM 3524 C CA . GLU A 1 435 ? -68.086 -50.191 -18.120 1.00 134.58 435 GLU A CA 1
ATOM 3525 C C . GLU A 1 435 ? -67.586 -51.627 -18.050 1.00 133.03 435 GLU A C 1
ATOM 3526 O O . GLU A 1 435 ? -68.185 -52.460 -17.365 1.00 133.04 435 GLU A O 1
ATOM 3532 N N . GLU A 1 436 ? -66.479 -51.918 -18.732 1.00 130.74 436 GLU A N 1
ATOM 3533 C CA . GLU A 1 436 ? -65.967 -53.287 -18.745 1.00 128.09 436 GLU A CA 1
ATOM 3534 C C . GLU A 1 436 ? -64.454 -53.515 -18.612 1.00 125.01 436 GLU A C 1
ATOM 3535 O O . GLU A 1 436 ? -63.803 -52.966 -17.723 1.00 124.63 436 GLU A O 1
ATOM 3541 N N . ALA A 1 437 ? -63.919 -54.341 -19.514 1.00 121.12 437 ALA A N 1
ATOM 3542 C CA . ALA A 1 437 ? -62.506 -54.730 -19.540 1.00 116.79 437 ALA A CA 1
ATOM 3543 C C . ALA A 1 437 ? -61.470 -53.675 -19.918 1.00 113.11 437 ALA A C 1
ATOM 3544 O O . ALA A 1 437 ? -61.754 -52.713 -20.630 1.00 112.78 437 ALA A O 1
ATOM 3546 N N . TRP A 1 438 ? -60.252 -53.895 -19.434 1.00 108.24 438 TRP A N 1
ATOM 3547 C CA . TRP A 1 438 ? -59.119 -53.009 -19.673 1.00 103.49 438 TRP A CA 1
ATOM 3548 C C . TRP A 1 438 ? -58.604 -53.048 -21.106 1.00 99.98 438 TRP A C 1
ATOM 3549 O O . TRP A 1 438 ? -59.125 -53.773 -21.954 1.00 99.55 438 TRP A O 1
ATOM 3560 N N . THR A 1 439 ? -57.565 -52.253 -21.353 1.00 95.96 439 THR A N 1
ATOM 3561 C CA . THR A 1 439 ? -56.909 -52.165 -22.655 1.00 92.25 439 THR A CA 1
ATOM 3562 C C . THR A 1 439 ? -55.412 -51.988 -22.396 1.00 89.75 439 THR A C 1
ATOM 3563 O O . THR A 1 439 ? -55.009 -51.697 -21.269 1.00 89.38 439 THR A O 1
ATOM 3567 N N . TYR A 1 440 ? -54.590 -52.167 -23.425 1.00 86.74 440 TYR A N 1
ATOM 3568 C CA . TYR A 1 440 ? -53.145 -52.034 -23.266 1.00 83.82 440 TYR A CA 1
ATOM 3569 C C . TYR A 1 440 ? -52.668 -50.587 -23.354 1.00 81.22 440 TYR A C 1
ATOM 3570 O O . TYR A 1 440 ? -53.242 -49.780 -24.086 1.00 80.89 440 TYR A O 1
ATOM 3579 N N . MET A 1 441 ? -51.614 -50.273 -22.603 1.00 78.01 441 MET A N 1
ATOM 3580 C CA . MET A 1 441 ? -51.048 -48.929 -22.588 1.00 75.55 441 MET A CA 1
ATOM 3581 C C . MET A 1 441 ? -49.790 -48.854 -23.449 1.00 73.77 441 MET A C 1
ATOM 3582 O O . MET A 1 441 ? -49.348 -47.770 -23.833 1.00 73.21 441 MET A O 1
ATOM 3587 N N . HIS A 1 442 ? -49.216 -50.014 -23.749 1.00 72.52 442 HIS A N 1
ATOM 3588 C CA . HIS A 1 442 ? -48.007 -50.089 -24.564 1.00 70.69 442 HIS A CA 1
ATOM 3589 C C . HIS A 1 442 ? -48.339 -50.852 -25.841 1.00 68.77 442 HIS A C 1
ATOM 3590 O O . HIS A 1 442 ? -48.648 -50.257 -26.877 1.00 69.53 442 HIS A O 1
ATOM 3597 N N . HIS A 1 443 ? -48.252 -52.174 -25.763 1.00 65.48 443 HIS A N 1
ATOM 3598 C CA . HIS A 1 443 ? -48.589 -53.032 -26.884 1.00 61.76 443 HIS A CA 1
ATOM 3599 C C . HIS A 1 443 ? -48.843 -54.420 -26.327 1.00 56.87 443 HIS A C 1
ATOM 3600 O O . HIS A 1 443 ? -48.215 -54.829 -25.352 1.00 56.88 443 HIS A O 1
ATOM 3607 N N . PRO A 1 444 ? -49.803 -55.147 -26.916 1.00 52.63 444 PRO A N 1
ATOM 3608 C CA . PRO A 1 444 ? -50.206 -56.503 -26.527 1.00 49.54 444 PRO A CA 1
ATOM 3609 C C . PRO A 1 444 ? -49.069 -57.453 -26.152 1.00 45.94 444 PRO A C 1
ATOM 3610 O O . PRO A 1 444 ? -49.251 -58.344 -25.325 1.00 45.09 444 PRO A O 1
ATOM 3614 N N . PHE A 1 445 ? -47.897 -57.255 -26.742 1.00 41.82 445 PHE A N 1
ATOM 3615 C CA . PHE A 1 445 ? -46.777 -58.144 -26.464 1.00 40.79 445 PHE A CA 1
ATOM 3616 C C . PHE A 1 445 ? -45.862 -57.697 -25.327 1.00 38.32 445 PHE A C 1
ATOM 3617 O O . PHE A 1 445 ? -44.832 -58.318 -25.080 1.00 38.51 445 PHE A O 1
ATOM 3625 N N . THR A 1 446 ? -46.232 -56.629 -24.627 1.00 33.89 446 THR A N 1
ATOM 3626 C CA . THR A 1 446 ? -45.409 -56.154 -23.527 1.00 32.12 446 THR A CA 1
ATOM 3627 C C . THR A 1 446 ? -45.588 -57.069 -22.323 1.00 32.07 446 THR A C 1
ATOM 3628 O O . THR A 1 446 ? -46.703 -57.404 -21.959 1.00 32.85 446 THR A O 1
ATOM 3632 N N . SER A 1 447 ? -44.476 -57.468 -21.716 1.00 31.81 447 SER A N 1
ATOM 3633 C CA . SER A 1 447 ? -44.496 -58.363 -20.567 1.00 34.86 447 SER A CA 1
ATOM 3634 C C . SER A 1 447 ? -44.832 -57.687 -19.242 1.00 38.24 447 SER A C 1
ATOM 3635 O O . SER A 1 447 ? -44.272 -56.649 -18.897 1.00 38.19 447 SER A O 1
ATOM 3638 N N . PRO A 1 448 ? -45.763 -58.270 -18.476 1.00 41.29 448 PRO A N 1
ATOM 3639 C CA . PRO A 1 448 ? -46.068 -57.629 -17.196 1.00 41.76 448 PRO A CA 1
ATOM 3640 C C . PRO A 1 448 ? -44.929 -57.982 -16.245 1.00 42.61 448 PRO A C 1
ATOM 3641 O O . PRO A 1 448 ? -44.196 -58.946 -16.481 1.00 41.91 448 PRO A O 1
ATOM 3645 N N . HIS A 1 449 ? -44.748 -57.197 -15.192 1.00 43.66 449 HIS A N 1
ATOM 3646 C CA . HIS A 1 449 ? -43.693 -57.496 -14.241 1.00 46.34 449 HIS A CA 1
ATOM 3647 C C . HIS A 1 449 ? -43.978 -58.908 -13.717 1.00 49.22 449 HIS A C 1
ATOM 3648 O O . HIS A 1 449 ? -45.133 -59.265 -13.479 1.00 47.05 449 HIS A O 1
ATOM 3655 N N . PRO A 1 450 ? -42.932 -59.734 -13.556 1.00 52.30 450 PRO A N 1
ATOM 3656 C CA . PRO A 1 450 ? -43.076 -61.109 -13.068 1.00 55.49 450 PRO A CA 1
ATOM 3657 C C . PRO A 1 450 ? -43.665 -61.231 -11.659 1.00 59.77 450 PRO A C 1
ATOM 3658 O O . PRO A 1 450 ? -44.594 -62.015 -11.430 1.00 59.50 450 PRO A O 1
ATOM 3662 N N . GLU A 1 451 ? -43.128 -60.453 -10.722 1.00 62.45 451 GLU A N 1
ATOM 3663 C CA . GLU A 1 451 ? -43.605 -60.489 -9.343 1.00 66.09 451 GLU A CA 1
ATOM 3664 C C . GLU A 1 451 ? -45.077 -60.075 -9.258 1.00 66.58 451 GLU A C 1
ATOM 3665 O O . GLU A 1 451 ? -45.765 -60.400 -8.294 1.00 67.96 451 GLU A O 1
ATOM 3671 N N . ASP A 1 452 ? -45.558 -59.363 -10.272 1.00 65.93 452 ASP A N 1
ATOM 3672 C CA . ASP A 1 452 ? -46.947 -58.906 -10.303 1.00 65.90 452 ASP A CA 1
ATOM 3673 C C . ASP A 1 452 ? -47.840 -59.874 -11.059 1.00 66.01 452 ASP A C 1
ATOM 3674 O O . ASP A 1 452 ? -49.034 -59.630 -11.219 1.00 65.41 452 ASP A O 1
ATOM 3679 N N . LEU A 1 453 ? -47.254 -60.968 -11.527 1.00 66.83 453 LEU A N 1
ATOM 3680 C CA . LEU A 1 453 ? -47.985 -61.962 -12.298 1.00 68.71 453 LEU A CA 1
ATOM 3681 C C . LEU A 1 453 ? -49.319 -62.400 -11.679 1.00 70.24 453 LEU A C 1
ATOM 3682 O O . LEU A 1 453 ? -50.356 -62.376 -12.348 1.00 70.17 453 LEU A O 1
ATOM 3687 N N . PRO A 1 454 ? -49.317 -62.794 -10.394 1.00 71.29 454 PRO A N 1
ATOM 3688 C CA . PRO A 1 454 ? -50.558 -63.229 -9.742 1.00 72.83 454 PRO A CA 1
ATOM 3689 C C . PRO A 1 454 ? -51.665 -62.175 -9.719 1.00 75.14 454 PRO A C 1
ATOM 3690 O O . PRO A 1 454 ? -52.832 -62.481 -9.976 1.00 75.16 454 PRO A O 1
ATOM 3694 N N . LEU A 1 455 ? -51.296 -60.934 -9.415 1.00 77.29 455 LEU A N 1
ATOM 3695 C CA . LEU A 1 455 ? -52.260 -59.840 -9.356 1.00 79.58 455 LEU A CA 1
ATOM 3696 C C . LEU A 1 455 ? -52.970 -59.632 -10.686 1.00 81.14 455 LEU A C 1
ATOM 3697 O O . LEU A 1 455 ? -53.957 -58.904 -10.763 1.00 80.78 455 LEU A O 1
ATOM 3702 N N . LEU A 1 456 ? -52.466 -60.274 -11.732 1.00 84.60 456 LEU A N 1
ATOM 3703 C CA . LEU A 1 456 ? -53.046 -60.130 -13.061 1.00 88.55 456 LEU A CA 1
ATOM 3704 C C . LEU A 1 456 ? -54.520 -60.532 -13.107 1.00 91.14 456 LEU A C 1
ATOM 3705 O O . LEU A 1 456 ? -55.270 -60.062 -13.961 1.00 91.30 456 LEU A O 1
ATOM 3710 N N . GLU A 1 457 ? -54.932 -61.391 -12.179 1.00 94.61 457 GLU A N 1
ATOM 3711 C CA . GLU A 1 457 ? -56.312 -61.870 -12.139 1.00 98.32 457 GLU A CA 1
ATOM 3712 C C . GLU A 1 457 ? -57.220 -61.139 -11.149 1.00 99.30 457 GLU A C 1
ATOM 3713 O O . GLU A 1 457 ? -58.309 -60.687 -11.507 1.00 99.57 457 GLU A O 1
ATOM 3719 N N . LYS A 1 458 ? -56.766 -61.032 -9.904 1.00 100.42 458 LYS A N 1
ATOM 3720 C CA . LYS A 1 458 ? -57.543 -60.395 -8.846 1.00 101.43 458 LYS A CA 1
ATOM 3721 C C . LYS A 1 458 ? -57.502 -58.869 -8.808 1.00 101.33 458 LYS A C 1
ATOM 3722 O O . LYS A 1 458 ? -58.491 -58.233 -8.442 1.00 101.62 458 LYS A O 1
ATOM 3728 N N . ASP A 1 459 ? -56.369 -58.281 -9.174 1.00 101.14 459 ASP A N 1
ATOM 3729 C CA . ASP A 1 459 ? -56.232 -56.826 -9.162 1.00 100.60 459 ASP A CA 1
ATOM 3730 C C . ASP A 1 459 ? -55.272 -56.361 -10.257 1.00 99.29 459 ASP A C 1
ATOM 3731 O O . ASP A 1 459 ? -54.172 -55.886 -9.970 1.00 99.45 459 ASP A O 1
ATOM 3736 N N . PRO A 1 460 ? -55.677 -56.496 -11.530 1.00 97.53 460 PRO A N 1
ATOM 3737 C CA . PRO A 1 460 ? -54.839 -56.083 -12.659 1.00 96.40 460 PRO A CA 1
ATOM 3738 C C . PRO A 1 460 ? -54.629 -54.574 -12.689 1.00 94.97 460 PRO A C 1
ATOM 3739 O O . PRO A 1 460 ? -54.007 -54.040 -13.606 1.00 95.21 460 PRO A O 1
ATOM 3743 N N . GLY A 1 461 ? -55.153 -53.895 -11.676 1.00 93.33 461 GLY A N 1
ATOM 3744 C CA . GLY A 1 461 ? -55.013 -52.455 -11.601 1.00 89.98 461 GLY A CA 1
ATOM 3745 C C . GLY A 1 461 ? -53.585 -52.007 -11.362 1.00 87.50 461 GLY A C 1
ATOM 3746 O O . GLY A 1 461 ? -53.088 -51.127 -12.063 1.00 87.47 461 GLY A O 1
ATOM 3747 N N . ARG A 1 462 ? -52.923 -52.610 -10.378 1.00 85.45 462 ARG A N 1
ATOM 3748 C CA . ARG A 1 462 ? -51.548 -52.247 -10.048 1.00 83.59 462 ARG A CA 1
ATOM 3749 C C . ARG A 1 462 ? -50.501 -53.278 -10.480 1.00 78.24 462 ARG A C 1
ATOM 3750 O O . ARG A 1 462 ? -49.557 -53.583 -9.747 1.00 77.84 462 ARG A O 1
ATOM 3758 N N . VAL A 1 463 ? -50.679 -53.827 -11.675 1.00 71.42 463 VAL A N 1
ATOM 3759 C CA . VAL A 1 463 ? -49.706 -54.768 -12.212 1.00 64.21 463 VAL A CA 1
ATOM 3760 C C . VAL A 1 463 ? -48.850 -53.942 -13.163 1.00 58.44 463 VAL A C 1
ATOM 3761 O O . VAL A 1 463 ? -49.354 -53.388 -14.143 1.00 55.43 463 VAL A O 1
ATOM 3765 N N . ARG A 1 464 ? -47.562 -53.833 -12.852 1.00 52.66 464 ARG A N 1
ATOM 3766 C CA . ARG A 1 464 ? -46.661 -53.056 -13.692 1.00 48.80 464 ARG A CA 1
ATOM 3767 C C . ARG A 1 464 ? -46.140 -53.826 -14.916 1.00 44.99 464 ARG A C 1
ATOM 3768 O O . ARG A 1 464 ? -46.168 -55.057 -14.959 1.00 43.30 464 ARG A O 1
ATOM 3776 N N . ALA A 1 465 ? -45.694 -53.082 -15.923 1.00 39.95 465 ALA A N 1
ATOM 3777 C CA . ALA A 1 465 ? -45.170 -53.686 -17.145 1.00 36.28 465 ALA A CA 1
ATOM 3778 C C . ALA A 1 465 ? -43.655 -53.548 -17.168 1.00 33.12 465 ALA A C 1
ATOM 3779 O O . ALA A 1 465 ? -43.084 -52.744 -16.427 1.00 32.69 465 ALA A O 1
ATOM 3781 N N . LEU A 1 466 ? -42.999 -54.352 -17.997 1.00 29.29 466 LEU A N 1
ATOM 3782 C CA . LEU A 1 466 ? -41.557 -54.257 -18.125 1.00 28.68 466 LEU A CA 1
ATOM 3783 C C . LEU A 1 466 ? -41.321 -53.357 -19.344 1.00 28.33 466 LEU A C 1
ATOM 3784 O O . LEU A 1 466 ? -40.760 -53.789 -20.362 1.00 26.89 466 LEU A O 1
ATOM 3789 N N . ALA A 1 467 ? -41.791 -52.113 -19.241 1.00 27.27 467 ALA A N 1
ATOM 3790 C CA . ALA A 1 467 ? -41.654 -51.129 -20.314 1.00 25.28 467 ALA A CA 1
ATOM 3791 C C . ALA A 1 467 ? -40.849 -49.931 -19.831 1.00 25.60 467 ALA A C 1
ATOM 3792 O O . ALA A 1 467 ? -40.798 -49.644 -18.627 1.00 25.21 467 ALA A O 1
ATOM 3794 N N . TYR A 1 468 ? -40.221 -49.225 -20.771 1.00 22.85 468 TYR A N 1
ATOM 3795 C CA . TYR A 1 468 ? -39.395 -48.076 -20.434 1.00 21.96 468 TYR A CA 1
ATOM 3796 C C . TYR A 1 468 ? -39.411 -47.034 -21.540 1.00 24.69 468 TYR A C 1
ATOM 3797 O O . TYR A 1 468 ? -39.449 -47.375 -22.734 1.00 23.61 468 TYR A O 1
ATOM 3806 N N . ASP A 1 469 ? -39.389 -45.767 -21.140 1.00 25.29 469 ASP A N 1
ATOM 3807 C CA . ASP A 1 469 ? -39.376 -44.651 -22.079 1.00 25.47 469 ASP A CA 1
ATOM 3808 C C . ASP A 1 469 ? -38.078 -43.879 -21.880 1.00 25.92 469 ASP A C 1
ATOM 3809 O O . ASP A 1 469 ? -37.605 -43.723 -20.749 1.00 26.33 469 ASP A O 1
ATOM 3814 N N . LEU A 1 470 ? -37.519 -43.404 -22.988 1.00 24.08 470 LEU A N 1
ATOM 3815 C CA . LEU A 1 470 ? -36.288 -42.626 -22.995 1.00 24.13 470 LEU A CA 1
ATOM 3816 C C . LEU A 1 470 ? -36.734 -41.206 -23.292 1.00 24.62 470 LEU A C 1
ATOM 3817 O O . LEU A 1 470 ? -37.368 -40.948 -24.320 1.00 26.58 470 LEU A O 1
ATOM 3822 N N . VAL A 1 471 ? -36.402 -40.287 -22.395 1.00 25.22 471 VAL A N 1
ATOM 3823 C CA . VAL A 1 471 ? -36.823 -38.900 -22.541 1.00 25.88 471 VAL A CA 1
ATOM 3824 C C . VAL A 1 471 ? -35.617 -37.976 -22.584 1.00 26.44 471 VAL A C 1
ATOM 3825 O O . VAL A 1 471 ? -34.607 -38.220 -21.901 1.00 28.97 471 VAL A O 1
ATOM 3829 N N . LEU A 1 472 ? -35.717 -36.925 -23.395 1.00 23.04 472 LEU A N 1
ATOM 3830 C CA . LEU A 1 472 ? -34.652 -35.937 -23.512 1.00 23.53 472 LEU A CA 1
ATOM 3831 C C . LEU A 1 472 ? -35.278 -34.545 -23.421 1.00 23.01 472 LEU A C 1
ATOM 3832 O O . LEU A 1 472 ? -36.130 -34.188 -24.227 1.00 22.12 472 LEU A O 1
ATOM 3837 N N . ASN A 1 473 ? -34.874 -33.771 -22.420 1.00 24.48 473 ASN A N 1
ATOM 3838 C CA . ASN A 1 473 ? -35.381 -32.415 -22.270 1.00 22.05 473 ASN A CA 1
ATOM 3839 C C . ASN A 1 473 ? -36.892 -32.304 -22.389 1.00 23.57 473 ASN A C 1
ATOM 3840 O O . ASN A 1 473 ? -37.397 -31.415 -23.077 1.00 26.02 473 ASN A O 1
ATOM 3845 N N . GLY A 1 474 ? -37.615 -33.209 -21.735 1.00 23.59 474 GLY A N 1
ATOM 3846 C CA . GLY A 1 474 ? -39.071 -33.156 -21.761 1.00 24.30 474 GLY A CA 1
ATOM 3847 C C . GLY A 1 474 ? -39.745 -33.737 -22.980 1.00 26.13 474 GLY A C 1
ATOM 3848 O O . GLY A 1 474 ? -40.955 -33.577 -23.159 1.00 29.29 474 GLY A O 1
ATOM 3849 N N . VAL A 1 475 ? -38.982 -34.418 -23.826 1.00 25.64 475 VAL A N 1
ATOM 3850 C CA . VAL A 1 475 ? -39.547 -35.015 -25.033 1.00 23.68 475 VAL A CA 1
ATOM 3851 C C . VAL A 1 475 ? -39.251 -36.515 -25.110 1.00 23.83 475 VAL A C 1
ATOM 3852 O O . VAL A 1 475 ? -38.134 -36.950 -24.838 1.00 20.66 475 VAL A O 1
ATOM 3856 N N . GLU A 1 476 ? -40.251 -37.300 -25.495 1.00 23.92 476 GLU A N 1
ATOM 3857 C CA . GLU A 1 476 ? -40.061 -38.742 -25.628 1.00 27.82 476 GLU A CA 1
ATOM 3858 C C . GLU A 1 476 ? -39.278 -39.031 -26.920 1.00 24.31 476 GLU A C 1
ATOM 3859 O O . GLU A 1 476 ? -39.762 -38.733 -28.003 1.00 23.78 476 GLU A O 1
ATOM 3865 N N . VAL A 1 477 ? -38.081 -39.599 -26.809 1.00 24.35 477 VAL A N 1
ATOM 3866 C CA . VAL A 1 477 ? -37.305 -39.907 -28.015 1.00 25.06 477 VAL A CA 1
ATOM 3867 C C . VAL A 1 477 ? -37.226 -41.407 -28.272 1.00 26.47 477 VAL A C 1
ATOM 3868 O O . VAL A 1 477 ? -36.746 -41.836 -29.322 1.00 24.45 477 VAL A O 1
ATOM 3872 N N . GLY A 1 478 ? -37.688 -42.209 -27.313 1.00 25.87 478 GLY A N 1
ATOM 3873 C CA . GLY A 1 478 ? -37.629 -43.650 -27.504 1.00 26.94 478 GLY A CA 1
ATOM 3874 C C . GLY A 1 478 ? -38.464 -44.426 -26.508 1.00 28.59 478 GLY A C 1
ATOM 3875 O O . GLY A 1 478 ? -38.916 -43.876 -25.500 1.00 26.52 478 GLY A O 1
ATOM 3876 N N . GLY A 1 479 ? -38.662 -45.709 -26.779 1.00 26.94 479 GLY A N 1
ATOM 3877 C CA . GLY A 1 479 ? -39.438 -46.536 -25.872 1.00 25.78 479 GLY A CA 1
ATOM 3878 C C . GLY A 1 479 ? -39.438 -47.990 -26.295 1.00 26.64 479 GLY A C 1
ATOM 3879 O O . GLY A 1 479 ? -39.365 -48.304 -27.489 1.00 25.42 479 GLY A O 1
ATOM 3880 N N . GLY A 1 480 ? -39.523 -48.888 -25.317 1.00 25.51 480 GLY A N 1
ATOM 3881 C CA . GLY A 1 480 ? -39.537 -50.300 -25.631 1.00 24.25 480 GLY A CA 1
ATOM 3882 C C . GLY A 1 480 ? -39.973 -51.107 -24.433 1.00 26.80 480 GLY A C 1
ATOM 3883 O O . GLY A 1 480 ? -40.521 -50.557 -23.465 1.00 25.22 480 GLY A O 1
ATOM 3884 N N . SER A 1 481 ? -39.719 -52.410 -24.483 1.00 24.91 481 SER A N 1
ATOM 3885 C CA . SER A 1 481 ? -40.087 -53.294 -23.390 1.00 25.59 481 SER A CA 1
ATOM 3886 C C . SER A 1 481 ? -39.604 -54.713 -23.608 1.00 26.81 481 SER A C 1
ATOM 3887 O O . SER A 1 481 ? -39.184 -55.069 -24.723 1.00 24.64 481 SER A O 1
ATOM 3890 N N . ILE A 1 482 ? -39.658 -55.504 -22.528 1.00 25.21 482 ILE A N 1
ATOM 3891 C CA . ILE A 1 482 ? -39.317 -56.923 -22.567 1.00 23.72 482 ILE A CA 1
ATOM 3892 C C . ILE A 1 482 ? -40.608 -57.523 -23.133 1.00 24.69 482 ILE A C 1
ATOM 3893 O O . ILE A 1 482 ? -41.713 -57.124 -22.727 1.00 26.34 482 ILE A O 1
ATOM 3898 N N . ARG A 1 483 ? -40.485 -58.448 -24.080 1.00 20.54 483 ARG A N 1
ATOM 3899 C CA . ARG A 1 483 ? -41.655 -59.060 -24.712 1.00 23.38 483 ARG A CA 1
ATOM 3900 C C . ARG A 1 483 ? -42.082 -60.346 -23.997 1.00 24.80 483 ARG A C 1
ATOM 3901 O O . ARG A 1 483 ? -41.329 -60.904 -23.210 1.00 24.96 483 ARG A O 1
ATOM 3909 N N . ILE A 1 484 ? -43.298 -60.797 -24.294 1.00 24.44 484 ILE A N 1
ATOM 3910 C CA . ILE A 1 484 ? -43.825 -62.039 -23.740 1.00 27.08 484 ILE A CA 1
ATOM 3911 C C . ILE A 1 484 ? -43.338 -63.152 -24.686 1.00 25.59 484 ILE A C 1
ATOM 3912 O O . ILE A 1 484 ? -43.604 -63.094 -25.881 1.00 25.53 484 ILE A O 1
ATOM 3917 N N . HIS A 1 485 ? -42.621 -64.144 -24.174 1.00 26.36 485 HIS A N 1
ATOM 3918 C CA . HIS A 1 485 ? -42.148 -65.228 -25.036 1.00 29.91 485 HIS A CA 1
ATOM 3919 C C . HIS A 1 485 ? -42.880 -66.546 -24.762 1.00 32.40 485 HIS A C 1
ATOM 3920 O O . HIS A 1 485 ? -42.634 -67.546 -25.431 1.00 31.97 485 HIS A O 1
ATOM 3927 N N . ASP A 1 486 ? -43.769 -66.546 -23.770 1.00 34.31 486 ASP A N 1
ATOM 3928 C CA . ASP A 1 486 ? -44.528 -67.748 -23.425 1.00 36.37 486 ASP A CA 1
ATOM 3929 C C . ASP A 1 486 ? -45.908 -67.673 -24.065 1.00 38.58 486 ASP A C 1
ATOM 3930 O O . ASP A 1 486 ? -46.711 -66.822 -23.701 1.00 40.08 486 ASP A O 1
ATOM 3935 N N . PRO A 1 487 ? -46.200 -68.573 -25.022 1.00 41.56 487 PRO A N 1
ATOM 3936 C CA . PRO A 1 487 ? -47.488 -68.618 -25.723 1.00 44.17 487 PRO A CA 1
ATOM 3937 C C . PRO A 1 487 ? -48.689 -68.705 -24.771 1.00 47.56 487 PRO A C 1
ATOM 3938 O O . PRO A 1 487 ? -49.770 -68.195 -25.081 1.00 47.49 487 PRO A O 1
ATOM 3942 N N . ARG A 1 488 ? -48.500 -69.351 -23.623 1.00 50.47 488 ARG A N 1
ATOM 3943 C CA . ARG A 1 488 ? -49.579 -69.506 -22.647 1.00 55.13 488 ARG A CA 1
ATOM 3944 C C . ARG A 1 488 ? -49.829 -68.194 -21.905 1.00 55.21 488 ARG A C 1
ATOM 3945 O O . ARG A 1 488 ? -50.981 -67.790 -21.717 1.00 56.87 488 ARG A O 1
ATOM 3953 N N . LEU A 1 489 ? -48.752 -67.531 -21.488 1.00 54.03 489 LEU A N 1
ATOM 3954 C CA . LEU A 1 489 ? -48.878 -66.262 -20.782 1.00 51.84 489 LEU A CA 1
ATOM 3955 C C . LEU A 1 489 ? -49.530 -65.250 -21.712 1.00 51.31 489 LEU A C 1
ATOM 3956 O O . LEU A 1 489 ? -50.390 -64.485 -21.295 1.00 52.25 489 LEU A O 1
ATOM 3961 N N . GLN A 1 490 ? -49.115 -65.244 -22.972 1.00 51.19 490 GLN A N 1
ATOM 3962 C CA . GLN A 1 490 ? -49.679 -64.319 -23.945 1.00 52.83 490 GLN A CA 1
ATOM 3963 C C . GLN A 1 490 ? -51.197 -64.465 -23.906 1.00 54.96 490 GLN A C 1
ATOM 3964 O O . GLN A 1 490 ? -51.929 -63.475 -23.854 1.00 54.57 490 GLN A O 1
ATOM 3970 N N . ALA A 1 491 ? -51.656 -65.714 -23.915 1.00 56.74 491 ALA A N 1
ATOM 3971 C CA . ALA A 1 491 ? -53.079 -66.020 -23.875 1.00 58.59 491 ALA A CA 1
ATOM 3972 C C . ALA A 1 491 ? -53.688 -65.466 -22.589 1.00 59.86 491 ALA A C 1
ATOM 3973 O O . ALA A 1 491 ? -54.657 -64.705 -22.628 1.00 60.24 491 ALA A O 1
ATOM 3975 N N . ARG A 1 492 ? -53.111 -65.849 -21.453 1.00 60.93 492 ARG A N 1
ATOM 3976 C CA . ARG A 1 492 ? -53.591 -65.382 -20.156 1.00 61.95 492 ARG A CA 1
ATOM 3977 C C . ARG A 1 492 ? -53.812 -63.876 -20.223 1.00 62.03 492 ARG A C 1
ATOM 3978 O O . ARG A 1 492 ? -54.793 -63.363 -19.690 1.00 62.85 492 ARG A O 1
ATOM 3986 N N . VAL A 1 493 ? -52.892 -63.176 -20.885 1.00 62.89 493 VAL A N 1
ATOM 3987 C CA . VAL A 1 493 ? -52.989 -61.728 -21.045 1.00 62.91 493 VAL A CA 1
ATOM 3988 C C . VAL A 1 493 ? -54.174 -61.414 -21.945 1.00 65.40 493 VAL A C 1
ATOM 3989 O O . VAL A 1 493 ? -55.012 -60.578 -21.609 1.00 66.16 493 VAL A O 1
ATOM 3993 N N . PHE A 1 494 ? -54.243 -62.084 -23.089 1.00 67.63 494 PHE A N 1
ATOM 3994 C CA . PHE A 1 494 ? -55.345 -61.873 -24.022 1.00 72.20 494 PHE A CA 1
ATOM 3995 C C . PHE A 1 494 ? -56.690 -62.125 -23.329 1.00 75.16 494 PHE A C 1
ATOM 3996 O O . PHE A 1 494 ? -57.731 -61.639 -23.780 1.00 73.76 494 PHE A O 1
ATOM 4004 N N . ARG A 1 495 ? -56.658 -62.886 -22.235 1.00 79.25 495 ARG A N 1
ATOM 4005 C CA . ARG A 1 495 ? -57.867 -63.184 -21.470 1.00 83.14 495 ARG A CA 1
ATOM 4006 C C . ARG A 1 495 ? -58.358 -61.879 -20.853 1.00 83.13 495 ARG A C 1
ATOM 4007 O O . ARG A 1 495 ? -59.547 -61.567 -20.900 1.00 83.32 495 ARG A O 1
ATOM 4015 N N . LEU A 1 496 ? -57.429 -61.122 -20.273 1.00 83.12 496 LEU A N 1
ATOM 4016 C CA . LEU A 1 496 ? -57.754 -59.847 -19.643 1.00 82.93 496 LEU A CA 1
ATOM 4017 C C . LEU A 1 496 ? -58.168 -58.788 -20.660 1.00 82.74 496 LEU A C 1
ATOM 4018 O O . LEU A 1 496 ? -59.188 -58.122 -20.487 1.00 83.85 496 LEU A O 1
ATOM 4023 N N . LEU A 1 497 ? -57.377 -58.631 -21.716 1.00 82.09 497 LEU A N 1
ATOM 4024 C CA . LEU A 1 497 ? -57.682 -57.644 -22.747 1.00 81.59 497 LEU A CA 1
ATOM 4025 C C . LEU A 1 497 ? -59.019 -57.918 -23.417 1.00 81.32 497 LEU A C 1
ATOM 4026 O O . LEU A 1 497 ? -59.576 -57.050 -24.083 1.00 81.09 497 LEU A O 1
ATOM 4031 N N . GLY A 1 498 ? -59.527 -59.131 -23.246 1.00 81.54 498 GLY A N 1
ATOM 4032 C CA . GLY A 1 498 ? -60.806 -59.480 -23.834 1.00 82.23 498 GLY A CA 1
ATOM 4033 C C . GLY A 1 498 ? -60.796 -59.730 -25.330 1.00 82.77 498 GLY A C 1
ATOM 4034 O O . GLY A 1 498 ? -61.831 -59.590 -25.985 1.00 82.57 498 GLY A O 1
ATOM 4035 N N . ILE A 1 499 ? -59.641 -60.098 -25.879 1.00 83.40 499 ILE A N 1
ATOM 4036 C CA . ILE A 1 499 ? -59.538 -60.372 -27.311 1.00 82.91 499 ILE A CA 1
ATOM 4037 C C . ILE A 1 499 ? -59.851 -61.844 -27.579 1.00 83.47 499 ILE A C 1
ATOM 4038 O O . ILE A 1 499 ? -59.198 -62.739 -27.035 1.00 82.95 499 ILE A O 1
ATOM 4043 N N . GLY A 1 500 ? -60.856 -62.081 -28.420 1.00 84.21 500 GLY A N 1
ATOM 4044 C CA . GLY A 1 500 ? -61.271 -63.437 -28.744 1.00 85.81 500 GLY A CA 1
ATOM 4045 C C . GLY A 1 500 ? -60.196 -64.313 -29.356 1.00 87.12 500 GLY A C 1
ATOM 4046 O O . GLY A 1 500 ? -59.298 -63.823 -30.038 1.00 87.27 500 GLY A O 1
ATOM 4047 N N . GLU A 1 501 ? -60.295 -65.617 -29.114 1.00 88.56 501 GLU A N 1
ATOM 4048 C CA . GLU A 1 501 ? -59.330 -66.578 -29.636 1.00 90.38 501 GLU A CA 1
ATOM 4049 C C . GLU A 1 501 ? -59.511 -66.768 -31.134 1.00 90.96 501 GLU A C 1
ATOM 4050 O O . GLU A 1 501 ? -58.831 -67.585 -31.753 1.00 91.86 501 GLU A O 1
ATOM 4056 N N . GLU A 1 502 ? -60.440 -66.016 -31.713 1.00 91.38 502 GLU A N 1
ATOM 4057 C CA . GLU A 1 502 ? -60.698 -66.094 -33.143 1.00 91.88 502 GLU A CA 1
ATOM 4058 C C . GLU A 1 502 ? -60.150 -64.832 -33.782 1.00 90.93 502 GLU A C 1
ATOM 4059 O O . GLU A 1 502 ? -59.778 -64.821 -34.954 1.00 91.00 502 GLU A O 1
ATOM 4065 N N . GLU A 1 503 ? -60.105 -63.768 -32.989 1.00 90.09 503 GLU A N 1
ATOM 4066 C CA . GLU A 1 503 ? -59.598 -62.479 -33.437 1.00 88.95 503 GLU A CA 1
ATOM 4067 C C . GLU A 1 503 ? -58.076 -62.496 -33.376 1.00 86.83 503 GLU A C 1
ATOM 4068 O O . GLU A 1 503 ? -57.404 -61.840 -34.174 1.00 86.40 503 GLU A O 1
ATOM 4074 N N . GLN A 1 504 ? -57.540 -63.245 -32.417 1.00 84.13 504 GLN A N 1
ATOM 4075 C CA . GLN A 1 504 ? -56.099 -63.371 -32.258 1.00 81.61 504 GLN A CA 1
ATOM 4076 C C . GLN A 1 504 ? -55.574 -64.137 -33.462 1.00 81.43 504 GLN A C 1
ATOM 4077 O O . GLN A 1 504 ? -54.539 -63.795 -34.033 1.00 80.12 504 GLN A O 1
ATOM 4083 N N . ARG A 1 505 ? -56.306 -65.181 -33.835 1.00 82.20 505 ARG A N 1
ATOM 4084 C CA . ARG A 1 505 ? -55.944 -66.026 -34.962 1.00 83.56 505 ARG A CA 1
ATOM 4085 C C . ARG A 1 505 ? -56.069 -65.278 -36.285 1.00 82.43 505 ARG A C 1
ATOM 4086 O O . ARG A 1 505 ? -55.742 -65.811 -37.345 1.00 82.72 505 ARG A O 1
ATOM 4094 N N . GLU A 1 506 ? -56.539 -64.039 -36.222 1.00 81.38 506 GLU A N 1
ATOM 4095 C CA . GLU A 1 506 ? -56.711 -63.243 -37.428 1.00 80.09 506 GLU A CA 1
ATOM 4096 C C . GLU A 1 506 ? -55.730 -62.084 -37.508 1.00 77.66 506 GLU A C 1
ATOM 4097 O O . GLU A 1 506 ? -55.253 -61.741 -38.590 1.00 77.97 506 GLU A O 1
ATOM 4103 N N . LYS A 1 507 ? -55.422 -61.487 -36.362 1.00 74.49 507 LYS A N 1
ATOM 4104 C CA . LYS A 1 507 ? -54.511 -60.350 -36.330 1.00 71.20 507 LYS A CA 1
ATOM 4105 C C . LYS A 1 507 ? -53.089 -60.693 -35.891 1.00 67.12 507 LYS A C 1
ATOM 4106 O O . LYS A 1 507 ? -52.174 -59.900 -36.097 1.00 67.29 507 LYS A O 1
ATOM 4112 N N . PHE A 1 508 ? -52.902 -61.869 -35.296 1.00 61.19 508 PHE A N 1
ATOM 4113 C CA . PHE A 1 508 ? -51.578 -62.279 -34.827 1.00 55.77 508 PHE A CA 1
ATOM 4114 C C . PHE A 1 508 ? -51.333 -63.778 -35.001 1.00 50.80 508 PHE A C 1
ATOM 4115 O O . PHE A 1 508 ? -50.340 -64.311 -34.510 1.00 48.87 508 PHE A O 1
ATOM 4123 N N . GLY A 1 509 ? -52.241 -64.444 -35.704 1.00 46.75 509 GLY A N 1
ATOM 4124 C CA . GLY A 1 509 ? -52.143 -65.879 -35.920 1.00 41.70 509 GLY A CA 1
ATOM 4125 C C . GLY A 1 509 ? -50.783 -66.460 -36.257 1.00 37.97 509 GLY A C 1
ATOM 4126 O O . GLY A 1 509 ? -50.302 -67.363 -35.571 1.00 37.32 509 GLY A O 1
ATOM 4127 N N . PHE A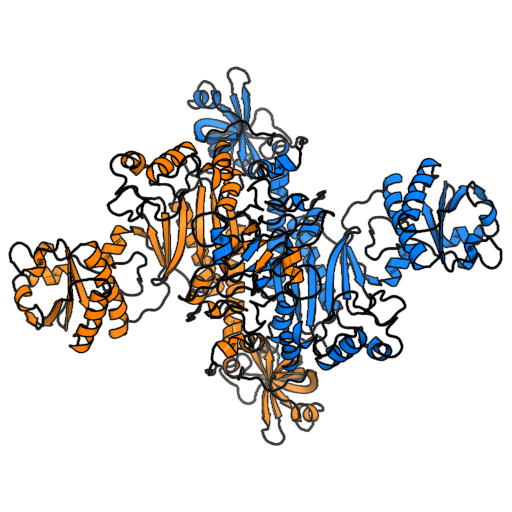 1 510 ? -50.163 -65.960 -37.320 1.00 35.74 510 PHE A N 1
ATOM 4128 C CA . PHE A 1 510 ? -48.859 -66.460 -37.721 1.00 32.88 510 PHE A CA 1
ATOM 4129 C C . PHE A 1 510 ? -47.805 -66.232 -36.631 1.00 33.39 510 PHE A C 1
ATOM 4130 O O . PHE A 1 510 ? -46.906 -67.053 -36.458 1.00 31.82 510 PHE A O 1
ATOM 4138 N N . PHE A 1 511 ? -47.918 -65.140 -35.873 1.00 31.33 511 PHE A N 1
ATOM 4139 C CA . PHE A 1 511 ? -46.930 -64.856 -34.833 1.00 31.27 511 PHE A CA 1
ATOM 4140 C C . PHE A 1 511 ? -47.109 -65.715 -33.574 1.00 32.41 511 PHE A C 1
ATOM 4141 O O . PHE A 1 511 ? -46.123 -66.128 -32.937 1.00 29.14 511 PHE A O 1
ATOM 4149 N N . LEU A 1 512 ? -48.362 -65.977 -33.212 1.00 30.03 512 LEU A N 1
ATOM 4150 C CA . LEU A 1 512 ? -48.644 -66.800 -32.045 1.00 30.18 512 LEU A CA 1
ATOM 4151 C C . LEU A 1 512 ? -48.124 -68.215 -32.285 1.00 28.63 512 LEU A C 1
ATOM 4152 O O . LEU A 1 512 ? -47.697 -68.888 -31.360 1.00 28.62 512 LEU A O 1
ATOM 4157 N N . GLU A 1 513 ? -48.159 -68.666 -33.533 1.00 29.97 513 GLU A N 1
ATOM 4158 C CA . GLU A 1 513 ? -47.678 -70.005 -33.837 1.00 29.55 513 GLU A CA 1
ATOM 4159 C C . GLU A 1 513 ? -46.156 -70.050 -33.717 1.00 27.75 513 GLU A C 1
ATOM 4160 O O . GLU A 1 513 ? -45.590 -71.070 -33.339 1.00 28.41 513 GLU A O 1
ATOM 4166 N N . ALA A 1 514 ? -45.500 -68.941 -34.041 1.00 24.72 514 ALA A N 1
ATOM 4167 C CA . ALA A 1 514 ? -44.046 -68.866 -33.964 1.00 25.63 514 ALA A CA 1
ATOM 4168 C C . ALA A 1 514 ? -43.572 -69.052 -32.525 1.00 24.26 514 ALA A C 1
ATOM 4169 O O . ALA A 1 514 ? -42.544 -69.684 -32.271 1.00 23.97 514 ALA A O 1
ATOM 4171 N N . LEU A 1 515 ? -44.334 -68.512 -31.578 1.00 23.74 515 LEU A N 1
ATOM 4172 C CA . LEU A 1 515 ? -43.977 -68.624 -30.172 1.00 25.56 515 LEU A CA 1
ATOM 4173 C C . LEU A 1 515 ? -43.984 -70.070 -29.680 1.00 26.77 515 LEU A C 1
ATOM 4174 O O . LEU A 1 515 ? -43.377 -70.384 -28.665 1.00 28.07 515 LEU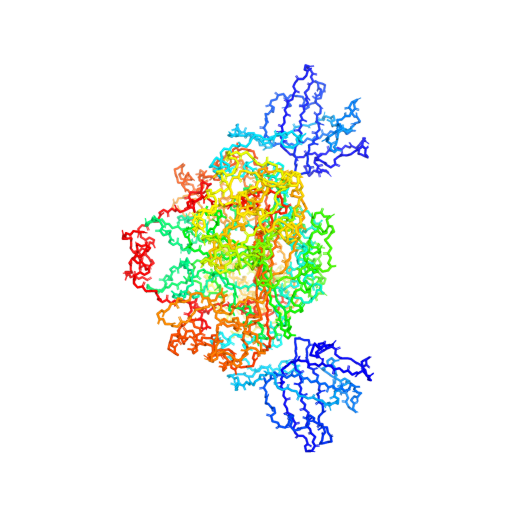 A O 1
ATOM 4179 N N . GLU A 1 516 ? -44.644 -70.959 -30.412 1.00 28.41 516 GLU A N 1
ATOM 4180 C CA . GLU A 1 516 ? -44.715 -72.357 -29.985 1.00 27.75 516 GLU A CA 1
ATOM 4181 C C . GLU A 1 516 ? -43.519 -73.213 -30.346 1.00 26.64 516 GLU A C 1
ATOM 4182 O O . GLU A 1 516 ? -43.421 -74.362 -29.907 1.00 24.71 516 GLU A O 1
ATOM 4188 N N . TYR A 1 517 ? -42.606 -72.650 -31.133 1.00 24.08 517 TYR A N 1
ATOM 4189 C CA . TYR A 1 517 ? -41.420 -73.376 -31.560 1.00 21.78 517 TYR A CA 1
ATOM 4190 C C . TYR A 1 517 ? -40.162 -73.031 -30.779 1.00 23.25 517 TYR A C 1
ATOM 4191 O O . TYR A 1 517 ? -39.051 -73.240 -31.256 1.00 23.58 517 TYR A O 1
ATOM 4200 N N . GLY A 1 518 ? -40.337 -72.500 -29.573 1.00 22.77 518 GLY A N 1
ATOM 4201 C CA . GLY A 1 518 ? -39.186 -72.175 -28.746 1.00 22.34 518 GLY A CA 1
ATOM 4202 C C . GLY A 1 518 ? -38.667 -70.755 -28.889 1.00 23.81 518 GLY A C 1
ATOM 4203 O O . GLY A 1 518 ? -37.644 -70.526 -29.542 1.00 25.11 518 GLY A O 1
ATOM 4204 N N . ALA A 1 519 ? -39.375 -69.803 -28.289 1.00 22.03 519 ALA A N 1
ATOM 4205 C CA . ALA A 1 519 ? -38.972 -68.407 -28.324 1.00 20.35 519 ALA A CA 1
ATOM 4206 C C . ALA A 1 519 ? -38.137 -68.105 -27.086 1.00 21.65 519 ALA A C 1
ATOM 4207 O O . ALA A 1 519 ? -38.491 -68.489 -25.979 1.00 19.58 519 ALA A O 1
ATOM 4209 N N . PRO A 1 520 ? -36.998 -67.428 -27.261 1.00 21.07 520 PRO A N 1
ATOM 4210 C CA . PRO A 1 520 ? -36.175 -67.116 -26.099 1.00 21.58 520 PRO A CA 1
ATOM 4211 C C . PRO A 1 520 ? -36.683 -65.808 -25.481 1.00 22.76 520 PRO A C 1
ATOM 4212 O O . PRO A 1 520 ? -37.462 -65.079 -26.105 1.00 20.57 520 PRO A O 1
ATOM 4216 N N . PRO A 1 521 ? -36.279 -65.518 -24.233 1.00 22.54 521 PRO A N 1
ATOM 4217 C CA . PRO A 1 521 ? -36.709 -64.274 -23.593 1.00 19.82 521 PRO A CA 1
ATOM 4218 C C . PRO A 1 521 ? -36.062 -63.201 -24.455 1.00 19.84 521 PRO A C 1
ATOM 4219 O O . PRO A 1 521 ? -34.906 -63.364 -24.877 1.00 19.76 521 PRO A O 1
ATOM 4223 N N . HIS A 1 522 ? -36.782 -62.125 -24.748 1.00 18.61 522 HIS A N 1
ATOM 4224 C CA . HIS A 1 522 ? -36.195 -61.076 -25.559 1.00 19.42 522 HIS A CA 1
ATOM 4225 C C . HIS A 1 522 ? -36.860 -59.739 -25.267 1.00 20.12 522 HIS A C 1
ATOM 4226 O O . HIS A 1 522 ? -37.867 -59.689 -24.555 1.00 20.99 522 HIS A O 1
ATOM 4233 N N . GLY A 1 523 ? -36.272 -58.658 -25.787 1.00 17.12 523 GLY A N 1
ATOM 4234 C CA . GLY A 1 523 ? -36.826 -57.328 -25.571 1.00 20.22 523 GLY A CA 1
ATOM 4235 C C . GLY A 1 523 ? -36.042 -56.305 -26.370 1.00 20.47 523 GLY A C 1
ATOM 4236 O O . GLY A 1 523 ? -34.963 -56.605 -26.882 1.00 22.68 523 GLY A O 1
ATOM 4237 N N . GLY A 1 524 ? -36.550 -55.090 -26.485 1.00 20.29 524 GLY A N 1
ATOM 4238 C CA . GLY A 1 524 ? -35.812 -54.117 -27.263 1.00 19.97 524 GLY A CA 1
ATOM 4239 C C . GLY A 1 524 ? -36.307 -52.708 -27.113 1.00 20.59 524 GLY A C 1
ATOM 4240 O O . GLY A 1 524 ? -36.870 -52.351 -26.076 1.00 20.97 524 GLY A O 1
ATOM 4241 N N . ILE A 1 525 ? -36.140 -51.911 -28.163 1.00 19.53 525 ILE A N 1
ATOM 4242 C CA . ILE A 1 525 ? -36.525 -50.508 -28.094 1.00 18.19 525 ILE A CA 1
ATOM 4243 C C . ILE A 1 525 ? -36.471 -49.881 -29.473 1.00 20.47 525 ILE A C 1
ATOM 4244 O O . ILE A 1 525 ? -35.868 -50.445 -30.396 1.00 17.73 525 ILE A O 1
ATOM 4249 N N . ALA A 1 526 ? -37.097 -48.716 -29.618 1.00 18.90 526 ALA A N 1
ATOM 4250 C CA . ALA A 1 526 ? -37.058 -47.985 -30.878 1.00 20.94 526 ALA A CA 1
ATOM 4251 C C . ALA A 1 526 ? -36.917 -46.496 -30.558 1.00 22.28 526 ALA A C 1
ATOM 4252 O O . ALA A 1 526 ? -37.588 -45.992 -29.655 1.00 24.78 526 ALA A O 1
ATOM 4254 N N . TRP A 1 527 ? -36.020 -45.810 -31.267 1.00 20.80 527 TRP A N 1
ATOM 4255 C CA . TRP A 1 527 ? -35.795 -44.364 -31.090 1.00 20.77 527 TRP A CA 1
ATOM 4256 C C . TRP A 1 527 ? -36.445 -43.630 -32.272 1.00 21.72 527 TRP A C 1
ATOM 4257 O O . TRP A 1 527 ? -36.378 -44.114 -33.398 1.00 22.33 527 TRP A O 1
ATOM 4268 N N . GLY A 1 528 ? -37.024 -42.458 -32.015 1.00 19.24 528 GLY A N 1
ATOM 4269 C CA . GLY A 1 528 ? -37.597 -41.643 -33.080 1.00 19.39 528 GLY A CA 1
ATOM 4270 C C . GLY A 1 528 ? -36.361 -40.886 -33.530 1.00 19.42 528 GLY A C 1
ATOM 4271 O O . GLY A 1 528 ? -35.969 -39.902 -32.921 1.00 20.29 528 GLY A O 1
ATOM 4272 N N . LEU A 1 529 ? -35.722 -41.354 -34.595 1.00 19.32 529 LEU A N 1
ATOM 4273 C CA . LEU A 1 529 ? -34.483 -40.722 -35.021 1.00 20.43 529 LEU A CA 1
ATOM 4274 C C . LEU A 1 529 ? -34.612 -39.267 -35.499 1.00 20.47 529 LEU A C 1
ATOM 4275 O O . LEU A 1 529 ? -33.735 -38.447 -35.215 1.00 19.68 529 LEU A O 1
ATOM 4280 N N . ASP A 1 530 ? -35.679 -38.953 -36.231 1.00 18.91 530 ASP A N 1
ATOM 4281 C CA . ASP A 1 530 ? -35.892 -37.594 -36.732 1.00 19.19 530 ASP A CA 1
ATOM 4282 C C . ASP A 1 530 ? -36.059 -36.642 -35.541 1.00 19.83 530 ASP A C 1
ATOM 4283 O O . ASP A 1 530 ? -35.511 -35.547 -35.538 1.00 19.10 530 ASP A O 1
ATOM 4288 N N . ARG A 1 531 ? -36.824 -37.056 -34.531 1.00 20.71 531 ARG A N 1
ATOM 4289 C CA . ARG A 1 531 ? -37.031 -36.192 -33.357 1.00 22.83 531 ARG A CA 1
ATOM 4290 C C . ARG A 1 531 ? -35.721 -35.994 -32.572 1.00 22.34 531 ARG A C 1
ATOM 4291 O O . ARG A 1 531 ? -35.439 -34.896 -32.103 1.00 22.18 531 ARG A O 1
ATOM 4299 N N . LEU A 1 532 ? -34.908 -37.040 -32.457 1.00 20.57 532 LEU A N 1
ATOM 4300 C CA . LEU A 1 532 ? -33.632 -36.927 -31.731 1.00 21.55 532 LEU A CA 1
ATOM 4301 C C . LEU A 1 532 ? -32.726 -35.920 -32.443 1.00 21.28 532 LEU A C 1
ATOM 4302 O O . LEU A 1 532 ? -32.069 -35.076 -31.811 1.00 20.77 532 LEU A O 1
ATOM 4307 N N . LEU A 1 533 ? -32.686 -36.021 -33.766 1.00 17.34 533 LEU A N 1
ATOM 4308 C CA . LEU A 1 533 ? -31.853 -35.134 -34.574 1.00 20.37 533 LEU A CA 1
ATOM 4309 C C . LEU A 1 533 ? -32.319 -33.673 -34.456 1.00 20.04 533 LEU A C 1
ATOM 4310 O O . LEU A 1 533 ? -31.495 -32.753 -34.398 1.00 19.03 533 LEU A O 1
ATOM 4315 N N . ALA A 1 534 ? -33.635 -33.467 -34.415 1.00 19.57 534 ALA A N 1
ATOM 4316 C CA . ALA A 1 534 ? -34.163 -32.115 -34.290 1.00 23.18 534 ALA A CA 1
ATOM 4317 C C . ALA A 1 534 ? -33.728 -31.505 -32.954 1.00 22.61 534 ALA A C 1
ATOM 4318 O O . ALA A 1 534 ? -33.391 -30.321 -32.903 1.00 24.10 534 ALA A O 1
ATOM 4320 N N . LEU A 1 535 ? -33.726 -32.302 -31.885 1.00 21.10 535 LEU A N 1
ATOM 4321 C CA . LEU A 1 535 ? -33.307 -31.802 -30.570 1.00 21.88 535 LEU A CA 1
ATOM 4322 C C . LEU A 1 535 ? -31.809 -31.537 -30.512 1.00 22.99 535 LEU A C 1
ATOM 4323 O O . LEU A 1 535 ? -31.382 -30.548 -29.914 1.00 23.65 535 LEU A O 1
ATOM 4328 N N . MET A 1 536 ? -31.010 -32.397 -31.150 1.00 24.11 536 MET A N 1
ATOM 4329 C CA . MET A 1 536 ? -29.549 -32.246 -31.154 1.00 24.19 536 MET A CA 1
ATOM 4330 C C . MET A 1 536 ? -29.131 -30.987 -31.900 1.00 28.05 536 MET A C 1
ATOM 4331 O O . MET A 1 536 ? -28.092 -30.385 -31.610 1.00 28.53 536 MET A O 1
ATOM 4336 N N . THR A 1 537 ? -29.954 -30.599 -32.866 1.00 28.22 537 THR A N 1
ATOM 4337 C CA . THR A 1 537 ? -29.661 -29.457 -33.710 1.00 28.99 537 THR A CA 1
ATOM 4338 C C . THR A 1 537 ? -30.431 -28.190 -33.318 1.00 31.22 537 THR A C 1
ATOM 4339 O O . THR A 1 537 ? -30.236 -27.131 -33.909 1.00 32.02 537 THR A O 1
ATOM 4343 N N . GLY A 1 538 ? -31.305 -28.301 -32.321 1.00 30.80 538 GLY A N 1
ATOM 4344 C CA . GLY A 1 538 ? -32.080 -27.149 -31.893 1.00 30.24 538 GLY A CA 1
ATOM 4345 C C . GLY A 1 538 ? -33.078 -26.694 -32.945 1.00 32.03 538 GLY A C 1
ATOM 4346 O O . GLY A 1 538 ? -33.474 -25.529 -32.966 1.00 32.24 538 GLY A O 1
ATOM 4347 N N . SER A 1 539 ? -33.489 -27.610 -33.821 1.00 29.07 539 SER A N 1
ATOM 4348 C CA . SER A 1 539 ? -34.446 -27.280 -34.868 1.00 29.16 539 SER A CA 1
ATOM 4349 C C . SER A 1 539 ? -35.878 -27.192 -34.338 1.00 31.19 539 SER A C 1
ATOM 4350 O O . SER A 1 539 ? -36.265 -27.935 -33.443 1.00 31.38 539 SER A O 1
ATOM 4353 N N . PRO A 1 540 ? -36.687 -26.284 -34.906 1.00 32.30 540 PRO A N 1
ATOM 4354 C CA . PRO A 1 540 ? -38.080 -26.096 -34.493 1.00 31.83 540 PRO A CA 1
ATOM 4355 C C . PRO A 1 540 ? -39.007 -27.183 -35.037 1.00 32.77 540 PRO A C 1
ATOM 4356 O O . PRO A 1 540 ? -40.134 -27.347 -34.557 1.00 33.25 540 PRO A O 1
ATOM 4360 N N . SER A 1 541 ? -38.531 -27.927 -36.034 1.00 27.63 541 SER A N 1
ATOM 4361 C CA . SER A 1 541 ? -39.341 -28.966 -36.660 1.00 25.90 541 SER A CA 1
ATOM 4362 C C . SER A 1 541 ? -38.465 -30.079 -37.210 1.00 24.80 541 SER A C 1
ATOM 4363 O O . SER A 1 541 ? -37.300 -29.841 -37.534 1.00 25.54 541 SER A O 1
ATOM 4366 N N . ILE A 1 542 ? -39.017 -31.282 -37.348 1.00 22.60 542 ILE A N 1
ATOM 4367 C CA . ILE A 1 542 ? -38.215 -32.373 -37.893 1.00 24.03 542 ILE A CA 1
ATOM 4368 C C . ILE A 1 542 ? -38.036 -32.160 -39.400 1.00 24.03 542 ILE A C 1
ATOM 4369 O O . ILE A 1 542 ? -37.275 -32.891 -40.046 1.00 25.97 542 ILE A O 1
ATOM 4374 N N . ARG A 1 543 ? -38.713 -31.157 -39.970 1.00 22.10 543 ARG A N 1
ATOM 4375 C CA . ARG A 1 543 ? -38.567 -30.903 -41.406 1.00 21.67 543 ARG A CA 1
ATOM 4376 C C . ARG A 1 543 ? -37.181 -30.360 -41.721 1.00 21.34 543 ARG A C 1
ATOM 4377 O O . ARG A 1 543 ? -36.734 -30.410 -42.870 1.00 20.95 543 ARG A O 1
ATOM 4385 N N . GLU A 1 544 ? -36.518 -29.826 -40.698 1.00 19.89 544 GLU A N 1
ATOM 4386 C CA . GLU A 1 544 ? -35.183 -29.261 -40.823 1.00 19.17 544 GLU A CA 1
ATOM 4387 C C . GLU A 1 544 ? -34.083 -30.335 -40.857 1.00 20.36 544 GLU A C 1
ATOM 4388 O O . GLU A 1 544 ? -32.934 -30.023 -41.177 1.00 18.79 544 GLU A O 1
ATOM 4394 N N . VAL A 1 545 ? -34.419 -31.584 -40.526 1.00 19.49 545 VAL A N 1
ATOM 4395 C CA . VAL A 1 545 ? -33.418 -32.663 -40.540 1.00 19.35 545 VAL A CA 1
ATOM 4396 C C . VAL A 1 545 ? -33.766 -33.810 -41.464 1.00 21.34 545 VAL A C 1
ATOM 4397 O O . VAL A 1 545 ? -33.243 -34.921 -41.312 1.00 21.80 545 VAL A O 1
ATOM 4401 N N . ILE A 1 546 ? -34.654 -33.556 -42.423 1.00 21.20 546 ILE A N 1
ATOM 4402 C CA . ILE A 1 546 ? -35.064 -34.549 -43.414 1.00 18.69 546 ILE A CA 1
ATOM 4403 C C . ILE A 1 546 ? -34.824 -33.857 -44.746 1.00 17.04 546 ILE A C 1
ATOM 4404 O O . ILE A 1 546 ? -35.283 -32.745 -44.938 1.00 19.86 546 ILE A O 1
ATOM 4409 N N . ALA A 1 547 ? -34.109 -34.500 -45.667 1.00 16.78 547 ALA A N 1
ATOM 4410 C CA . ALA A 1 547 ? -33.803 -33.868 -46.959 1.00 16.62 547 ALA A CA 1
ATOM 4411 C C . ALA A 1 547 ? -35.010 -33.362 -47.735 1.00 16.44 547 ALA A C 1
ATOM 4412 O O . ALA A 1 547 ? -35.062 -32.177 -48.108 1.00 18.71 547 ALA A O 1
ATOM 4414 N N . PHE A 1 548 ? -35.973 -34.247 -48.003 1.00 15.79 548 PHE A N 1
ATOM 4415 C CA . PHE A 1 548 ? -37.170 -33.859 -48.764 1.00 18.10 548 PHE A CA 1
ATOM 4416 C C . PHE A 1 548 ? -38.467 -34.230 -48.037 1.00 19.55 548 PHE A C 1
ATOM 4417 O O . PHE A 1 548 ? -39.098 -35.241 -48.346 1.00 18.75 548 PHE A O 1
ATOM 4425 N N . PRO A 1 549 ? -38.896 -33.404 -47.076 1.00 19.06 549 PRO A N 1
ATOM 4426 C CA . PRO A 1 549 ? -40.124 -33.673 -46.315 1.00 21.20 549 PRO A CA 1
ATOM 4427 C C . PRO A 1 549 ? -41.418 -33.230 -47.024 1.00 23.64 549 PRO A C 1
ATOM 4428 O O . PRO A 1 549 ? -41.365 -32.621 -48.091 1.00 23.13 549 PRO A O 1
ATOM 4432 N N . LYS A 1 550 ? -42.570 -33.546 -46.416 1.00 24.86 550 LYS A N 1
ATOM 4433 C CA . LYS A 1 550 ? -43.886 -33.163 -46.942 1.00 24.67 550 LYS A CA 1
ATOM 4434 C C . LYS A 1 550 ? -44.353 -31.972 -46.102 1.00 26.68 550 LYS A C 1
ATOM 4435 O O . LYS A 1 550 ? -43.845 -31.766 -44.992 1.00 26.73 550 LYS A O 1
ATOM 4441 N N . ASN A 1 551 ? -45.312 -31.194 -46.610 1.00 26.12 551 ASN A N 1
ATOM 4442 C CA . ASN A 1 551 ? -45.833 -30.074 -45.820 1.00 29.15 551 ASN A CA 1
ATOM 4443 C C . ASN A 1 551 ? -46.856 -30.580 -44.808 1.00 31.71 551 ASN A C 1
ATOM 4444 O O . ASN A 1 551 ? -47.005 -31.785 -44.614 1.00 33.21 551 ASN A O 1
ATOM 4449 N N . LYS A 1 552 ? -47.575 -29.656 -44.178 1.00 35.38 552 LYS A N 1
ATOM 4450 C CA . LYS A 1 552 ? -48.562 -30.015 -43.165 1.00 39.29 552 LYS A CA 1
ATOM 4451 C C . LYS A 1 552 ? -49.752 -30.828 -43.670 1.00 39.00 552 LYS A C 1
ATOM 4452 O O . LYS A 1 552 ? -50.358 -31.569 -42.905 1.00 42.62 552 LYS A O 1
ATOM 4458 N N . GLU A 1 553 ? -50.089 -30.698 -44.946 1.00 38.53 553 GLU A N 1
ATOM 4459 C CA . GLU A 1 553 ? -51.207 -31.451 -45.512 1.00 37.26 553 GLU A CA 1
ATOM 4460 C C . GLU A 1 553 ? -50.745 -32.800 -46.072 1.00 35.79 553 GLU A C 1
ATOM 4461 O O . GLU A 1 553 ? -51.522 -33.516 -46.717 1.00 35.50 553 GLU A O 1
ATOM 4467 N N . GLY A 1 554 ? -49.485 -33.150 -45.821 1.00 32.45 554 GLY A N 1
ATOM 4468 C CA . GLY A 1 554 ? -48.962 -34.407 -46.320 1.00 29.19 554 GLY A CA 1
ATOM 4469 C C . GLY A 1 554 ? -48.672 -34.338 -47.806 1.00 29.91 554 GLY A C 1
ATOM 4470 O O . GLY A 1 554 ? -48.526 -35.373 -48.463 1.00 29.15 554 GLY A O 1
ATOM 4471 N N . LYS A 1 555 ? -48.581 -33.124 -48.346 1.00 29.81 555 LYS A N 1
ATOM 4472 C CA . LYS A 1 555 ? -48.320 -32.954 -49.773 1.00 28.62 555 LYS A CA 1
ATOM 4473 C C . LYS A 1 555 ? -46.871 -32.566 -50.050 1.00 27.26 555 LYS A C 1
ATOM 4474 O O . LYS A 1 555 ? -46.153 -32.117 -49.152 1.00 24.34 555 LYS A O 1
ATOM 4480 N N . ASP A 1 556 ? -46.453 -32.732 -51.302 1.00 25.96 556 ASP A N 1
ATOM 4481 C CA . ASP A 1 556 ? -45.095 -32.404 -51.700 1.00 27.59 556 ASP A CA 1
ATOM 4482 C C . ASP A 1 556 ? -45.073 -31.321 -52.762 1.00 25.39 556 ASP A C 1
ATOM 4483 O O . ASP A 1 556 ? -45.265 -31.605 -53.942 1.00 24.85 556 ASP A O 1
ATOM 4488 N N . PRO A 1 557 ? -44.819 -30.063 -52.355 1.00 26.61 557 PRO A N 1
ATOM 4489 C CA . PRO A 1 557 ? -44.760 -28.916 -53.267 1.00 27.26 557 PRO A CA 1
ATOM 4490 C C . PRO A 1 557 ? -43.683 -29.068 -54.353 1.00 27.37 557 PRO A C 1
ATOM 4491 O O . PRO A 1 557 ? -43.865 -28.608 -55.473 1.00 24.98 557 PRO A O 1
ATOM 4495 N N . LEU A 1 558 ? -42.564 -29.706 -54.020 1.00 28.87 558 LEU A N 1
ATOM 4496 C CA . LEU A 1 558 ? -41.487 -29.900 -55.004 1.00 29.46 558 LEU A CA 1
ATOM 4497 C C . LEU A 1 558 ? -41.923 -30.744 -56.199 1.00 30.71 558 LEU A C 1
ATOM 4498 O O . LEU A 1 558 ? -41.763 -30.348 -57.352 1.00 31.82 558 LEU A O 1
ATOM 4503 N N . THR A 1 559 ? -42.486 -31.911 -55.928 1.00 31.36 559 THR A N 1
ATOM 4504 C CA . THR A 1 559 ? -42.903 -32.796 -56.998 1.00 35.60 559 THR A CA 1
ATOM 4505 C C . THR A 1 559 ? -44.378 -32.708 -57.330 1.00 37.66 559 THR A C 1
ATOM 4506 O O . THR A 1 559 ? -44.793 -33.078 -58.425 1.00 37.90 559 THR A O 1
ATOM 4510 N N . GLY A 1 560 ? -45.165 -32.212 -56.386 1.00 39.97 560 GLY A N 1
ATOM 4511 C CA . GLY A 1 560 ? -46.592 -32.114 -56.600 1.00 42.32 560 GLY A CA 1
ATOM 4512 C C . GLY A 1 560 ? -47.212 -33.493 -56.475 1.00 42.59 560 GLY A C 1
ATOM 4513 O O . GLY A 1 560 ? -48.129 -33.844 -57.213 1.00 45.35 560 GLY A O 1
ATOM 4514 N N . ALA A 1 561 ? -46.702 -34.286 -55.539 1.00 42.96 561 ALA A N 1
ATOM 4515 C CA . ALA A 1 561 ? -47.201 -35.643 -55.309 1.00 42.34 561 ALA A CA 1
ATOM 4516 C C . ALA A 1 561 ? -47.833 -35.631 -53.934 1.00 45.03 561 ALA A C 1
ATOM 4517 O O . ALA A 1 561 ? -47.147 -35.281 -52.973 1.00 49.60 561 ALA A O 1
ATOM 4519 N N . PRO A 1 562 ? -49.092 -36.054 -53.774 1.00 42.09 562 PRO A N 1
ATOM 4520 C CA . PRO A 1 562 ? -50.360 -36.593 -54.260 1.00 40.53 562 PRO A CA 1
ATOM 4521 C C . PRO A 1 562 ? -50.915 -36.082 -55.591 1.00 39.63 562 PRO A C 1
ATOM 4522 O O . PRO A 1 562 ? -51.350 -34.943 -55.670 1.00 40.87 562 PRO A O 1
ATOM 4526 N N . SER A 1 563 ? -50.938 -36.938 -56.603 1.00 38.90 563 SER A N 1
ATOM 4527 C CA . SER A 1 563 ? -51.459 -36.560 -57.924 1.00 40.45 563 SER A CA 1
ATOM 4528 C C . SER A 1 563 ? -52.458 -37.580 -58.482 1.00 41.48 563 SER A C 1
ATOM 4529 O O . SER A 1 563 ? -52.471 -38.736 -58.072 1.00 41.48 563 SER A O 1
ATOM 4532 N N . PRO A 1 564 ? -53.316 -37.150 -59.426 1.00 42.65 564 PRO A N 1
ATOM 4533 C CA . PRO A 1 564 ? -54.320 -38.020 -60.048 1.00 42.03 564 PRO A CA 1
ATOM 4534 C C . PRO A 1 564 ? -53.668 -38.988 -61.020 1.00 42.01 564 PRO A C 1
ATOM 4535 O O . PRO A 1 564 ? -52.619 -38.682 -61.585 1.00 43.25 564 PRO A O 1
ATOM 4539 N N . VAL A 1 565 ? -54.286 -40.147 -61.223 1.00 42.24 565 VAL A N 1
ATOM 4540 C CA . VAL A 1 565 ? -53.752 -41.130 -62.165 1.00 45.46 565 VAL A CA 1
ATOM 4541 C C . VAL A 1 565 ? -54.788 -41.418 -63.252 1.00 48.00 565 VAL A C 1
ATOM 4542 O O . VAL A 1 565 ? -55.986 -41.299 -63.015 1.00 49.21 565 VAL A O 1
ATOM 4546 N N . PRO A 1 566 ? -54.337 -41.793 -64.462 1.00 49.74 566 PRO A N 1
ATOM 4547 C CA . PRO A 1 566 ? -55.267 -42.088 -65.556 1.00 51.55 566 PRO A CA 1
ATOM 4548 C C . PRO A 1 566 ? -56.366 -43.062 -65.129 1.00 53.90 566 PRO A C 1
ATOM 4549 O O . PRO A 1 566 ? -56.107 -44.040 -64.425 1.00 53.22 566 PRO A O 1
ATOM 4553 N N . GLU A 1 567 ? -57.590 -42.787 -65.561 1.00 56.14 567 GLU A N 1
ATOM 4554 C CA . GLU A 1 567 ? -58.728 -43.625 -65.224 1.00 59.32 567 GLU A CA 1
ATOM 4555 C C . GLU A 1 567 ? -58.517 -45.081 -65.623 1.00 60.04 567 GLU A C 1
ATOM 4556 O O . GLU A 1 567 ? -59.054 -45.986 -64.986 1.00 60.04 567 GLU A O 1
ATOM 4562 N N . GLU A 1 568 ? -57.734 -45.311 -66.670 1.00 60.22 568 GLU A N 1
ATOM 4563 C CA . GLU A 1 568 ? -57.481 -46.671 -67.125 1.00 62.04 568 GLU A CA 1
ATOM 4564 C C . GLU A 1 568 ? -56.407 -47.363 -66.294 1.00 60.72 568 GLU A C 1
ATOM 4565 O O . GLU A 1 568 ? -56.363 -48.592 -66.228 1.00 60.33 568 GLU A O 1
ATOM 4571 N N . GLN A 1 569 ? -55.541 -46.575 -65.663 1.00 58.93 569 GLN A N 1
ATOM 4572 C CA . GLN A 1 569 ? -54.485 -47.135 -64.831 1.00 56.36 569 GLN A CA 1
ATOM 4573 C C . GLN A 1 569 ? -55.157 -47.743 -63.599 1.00 53.84 569 GLN A C 1
ATOM 4574 O O . GLN A 1 569 ? -54.772 -48.819 -63.141 1.00 52.80 569 GLN A O 1
ATOM 4580 N N . LEU A 1 570 ? -56.168 -47.051 -63.073 1.00 51.07 570 LEU A N 1
ATOM 4581 C CA . LEU A 1 570 ? -56.892 -47.542 -61.907 1.00 48.61 570 LEU A CA 1
ATOM 4582 C C . LEU A 1 570 ? -57.730 -48.749 -62.269 1.00 47.83 570 LEU A C 1
ATOM 4583 O O . LEU A 1 570 ? -57.778 -49.723 -61.520 1.00 47.37 570 LEU A O 1
ATOM 4588 N N . ARG A 1 571 ? -58.392 -48.683 -63.419 1.00 46.23 571 ARG A N 1
ATOM 4589 C CA . ARG A 1 571 ? -59.219 -49.792 -63.867 1.00 46.32 571 ARG A CA 1
ATOM 4590 C C . ARG A 1 571 ? -58.356 -51.045 -63.950 1.00 45.69 571 ARG A C 1
ATOM 4591 O O . ARG A 1 571 ? -58.814 -52.140 -63.640 1.00 45.87 571 ARG A O 1
ATOM 4599 N N . GLU A 1 572 ? -57.105 -50.866 -64.361 1.00 44.42 572 GLU A N 1
ATOM 4600 C CA . GLU A 1 572 ? -56.148 -51.966 -64.477 1.00 44.91 572 GLU A CA 1
ATOM 4601 C C . GLU A 1 572 ? -55.993 -52.637 -63.118 1.00 42.29 572 GLU A C 1
ATOM 4602 O O . GLU A 1 572 ? -55.815 -53.850 -63.016 1.00 43.07 572 GLU A O 1
ATOM 4608 N N . LEU A 1 573 ? -56.061 -51.829 -62.072 1.00 38.70 573 LEU A N 1
ATOM 4609 C CA . LEU A 1 573 ? -55.944 -52.329 -60.711 1.00 35.88 573 LEU A CA 1
ATOM 4610 C C . LEU A 1 573 ? -57.302 -52.793 -60.182 1.00 34.84 573 LEU A C 1
ATOM 4611 O O . LEU A 1 573 ? -57.391 -53.323 -59.078 1.00 34.23 573 LEU A O 1
ATOM 4616 N N . GLY A 1 574 ? -58.355 -52.595 -60.969 1.00 35.08 574 GLY A N 1
ATOM 4617 C CA . GLY A 1 574 ? -59.678 -52.995 -60.526 1.00 35.21 574 GLY A CA 1
ATOM 4618 C C . GLY A 1 574 ? -60.211 -52.101 -59.430 1.00 33.88 574 GLY A C 1
ATOM 4619 O O . GLY A 1 574 ? -60.775 -52.568 -58.448 1.00 32.47 574 GLY A O 1
ATOM 4620 N N . LEU A 1 575 ? -60.009 -50.800 -59.596 1.00 34.49 575 LEU A N 1
ATOM 4621 C CA . LEU A 1 575 ? -60.482 -49.816 -58.634 1.00 34.82 575 LEU A CA 1
ATOM 4622 C C . LEU A 1 575 ? -61.104 -48.624 -59.352 1.00 34.49 575 LEU A C 1
ATOM 4623 O O . LEU A 1 575 ? -60.719 -48.306 -60.475 1.00 33.50 575 LEU A O 1
ATOM 4628 N N . MET A 1 576 ? -62.058 -47.979 -58.687 1.00 37.32 576 MET A N 1
ATOM 4629 C CA . MET A 1 576 ? -62.738 -46.784 -59.193 1.00 40.45 576 MET A CA 1
ATOM 4630 C C . MET A 1 576 ? -62.924 -45.809 -58.024 1.00 40.01 576 MET A C 1
ATOM 4631 O O . MET A 1 576 ? -63.144 -46.224 -56.887 1.00 38.46 576 MET A O 1
ATOM 4636 N N . VAL A 1 577 ? -62.838 -44.515 -58.311 1.00 42.71 577 VAL A N 1
ATOM 4637 C CA . VAL A 1 577 ? -62.979 -43.483 -57.284 1.00 46.75 577 VAL A CA 1
ATOM 4638 C C . VAL A 1 577 ? -64.426 -43.183 -56.902 1.00 51.30 577 VAL A C 1
ATOM 4639 O O . VAL A 1 577 ? -65.309 -43.193 -57.756 1.00 50.83 577 VAL A O 1
ATOM 4643 N N . VAL A 1 578 ? -64.653 -42.918 -55.614 1.00 57.69 578 VAL A N 1
ATOM 4644 C CA . VAL A 1 578 ? -65.985 -42.586 -55.108 1.00 64.06 578 VAL A CA 1
ATOM 4645 C C . VAL A 1 578 ? -66.013 -41.268 -54.307 1.00 70.07 578 VAL A C 1
ATOM 4646 O O . VAL A 1 578 ? -66.145 -40.200 -54.903 1.00 70.99 578 VAL A O 1
ATOM 4650 N N . ARG A 1 579 ? -65.882 -41.329 -52.977 1.00 77.41 579 ARG A N 1
ATOM 4651 C CA . ARG A 1 579 ? -65.929 -40.117 -52.126 1.00 84.95 579 ARG A CA 1
ATOM 4652 C C . ARG A 1 579 ? -65.114 -40.275 -50.823 1.00 87.75 579 ARG A C 1
ATOM 4653 O O . ARG A 1 579 ? -65.260 -41.295 -50.152 1.00 88.20 579 ARG A O 1
ATOM 4661 N N . PRO A 1 580 ? -64.402 -39.208 -50.361 1.00 89.64 580 PRO A N 1
ATOM 4662 C CA . PRO A 1 580 ? -63.556 -39.133 -49.169 1.00 89.42 580 PRO A CA 1
ATOM 4663 C C . PRO A 1 580 ? -62.070 -39.329 -48.976 1.00 88.79 580 PRO A C 1
ATOM 4664 O O . PRO A 1 580 ? -61.631 -39.222 -47.814 1.00 85.04 580 PRO A O 1
ATOM 4668 N N . MET B 1 1 ? -27.999 -65.351 -14.281 1.00 57.22 1001 MET B N 1
ATOM 4669 C CA . MET B 1 1 ? -28.759 -65.467 -15.562 1.00 54.81 1001 MET B CA 1
ATOM 4670 C C . MET B 1 1 ? -27.892 -65.170 -16.779 1.00 51.53 1001 MET B C 1
ATOM 4671 O O . MET B 1 1 ? -27.679 -66.039 -17.620 1.00 54.40 1001 MET B O 1
ATOM 4676 N N . ARG B 1 2 ? -27.395 -63.942 -16.872 1.00 47.77 1002 ARG B N 1
ATOM 4677 C CA . ARG B 1 2 ? -26.554 -63.538 -17.986 1.00 41.35 1002 ARG B CA 1
ATOM 4678 C C . ARG B 1 2 ? -25.538 -64.640 -18.342 1.00 39.12 1002 ARG B C 1
ATOM 4679 O O . ARG B 1 2 ? -24.921 -65.263 -17.469 1.00 36.68 1002 ARG B O 1
ATOM 4687 N N . ARG B 1 3 ? -25.399 -64.890 -19.638 1.00 34.28 1003 ARG B N 1
ATOM 4688 C CA . ARG B 1 3 ? -24.476 -65.891 -20.135 1.00 32.23 1003 ARG B CA 1
ATOM 4689 C C . ARG B 1 3 ? -23.074 -65.356 -19.992 1.00 31.96 1003 ARG B C 1
ATOM 4690 O O . ARG B 1 3 ? -22.865 -64.146 -19.919 1.00 32.67 1003 ARG B O 1
ATOM 4698 N N . THR B 1 4 ? -22.106 -66.257 -19.968 1.00 30.24 1004 THR B N 1
ATOM 4699 C CA . THR B 1 4 ? -20.719 -65.836 -19.845 1.00 29.31 1004 THR B CA 1
ATOM 4700 C C . THR B 1 4 ? -20.046 -65.866 -21.207 1.00 27.09 1004 THR B C 1
ATOM 4701 O O . THR B 1 4 ? -19.135 -65.084 -21.463 1.00 27.62 1004 THR B O 1
ATOM 4705 N N . HIS B 1 5 ? -20.481 -66.792 -22.067 1.00 26.66 1005 HIS B N 1
ATOM 4706 C CA . HIS B 1 5 ? -19.895 -66.935 -23.404 1.00 25.74 1005 HIS B CA 1
ATOM 4707 C C . HIS B 1 5 ? -20.962 -67.392 -24.411 1.00 26.50 1005 HIS B C 1
ATOM 4708 O O . HIS B 1 5 ? -22.031 -67.879 -24.020 1.00 24.77 1005 HIS B O 1
ATOM 4715 N N . TYR B 1 6 ? -20.696 -67.194 -25.699 1.00 22.10 1006 TYR B N 1
ATOM 4716 C CA . TYR B 1 6 ? -21.612 -67.695 -26.709 1.00 24.82 1006 TYR B CA 1
ATOM 4717 C C . TYR B 1 6 ? -21.245 -69.184 -26.697 1.00 23.66 1006 TYR B C 1
ATOM 4718 O O . TYR B 1 6 ? -20.076 -69.520 -26.511 1.00 23.93 1006 TYR B O 1
ATOM 4727 N N . ALA B 1 7 ? -22.221 -70.060 -26.893 1.00 24.48 1007 ALA B N 1
ATOM 4728 C CA . ALA B 1 7 ? -21.966 -71.501 -26.901 1.00 23.60 1007 ALA B CA 1
ATOM 4729 C C . ALA B 1 7 ? -20.893 -71.937 -27.908 1.00 23.89 1007 ALA B C 1
ATOM 4730 O O . ALA B 1 7 ? -20.010 -72.718 -27.586 1.00 23.34 1007 ALA B O 1
ATOM 4732 N N . GLY B 1 8 ? -20.951 -71.435 -29.131 1.00 24.70 1008 GLY B N 1
ATOM 4733 C CA . GLY B 1 8 ? -19.961 -71.850 -30.113 1.00 25.26 1008 GLY B CA 1
ATOM 4734 C C . GLY B 1 8 ? -18.597 -71.194 -30.008 1.00 25.88 1008 GLY B C 1
ATOM 4735 O O . GLY B 1 8 ? -17.736 -71.421 -30.862 1.00 27.87 1008 GLY B O 1
ATOM 4736 N N . SER B 1 9 ? -18.383 -70.390 -28.969 1.00 25.30 1009 SER B N 1
ATOM 4737 C CA . SER B 1 9 ? -17.107 -69.696 -28.799 1.00 28.81 1009 SER B CA 1
ATOM 4738 C C . SER B 1 9 ? -16.104 -70.432 -27.910 1.00 29.24 1009 SER B C 1
ATOM 4739 O O . SER B 1 9 ? -14.919 -70.080 -27.884 1.00 28.87 1009 SER B O 1
ATOM 4742 N N . LEU B 1 10 ? -16.572 -71.449 -27.191 1.00 29.49 1010 LEU B N 1
ATOM 4743 C CA . LEU B 1 10 ? -15.697 -72.191 -26.287 1.00 29.69 1010 LEU B CA 1
ATOM 4744 C C . LEU B 1 10 ? -14.516 -72.871 -26.972 1.00 29.26 1010 LEU B C 1
ATOM 4745 O O . LEU B 1 10 ? -14.649 -73.474 -28.051 1.00 28.06 1010 LEU B O 1
ATOM 4750 N N . ARG B 1 11 ? -13.353 -72.756 -26.334 1.00 29.92 1011 ARG B N 1
ATOM 4751 C CA . ARG B 1 11 ? -12.119 -73.336 -26.848 1.00 32.07 1011 ARG B CA 1
ATOM 4752 C C . ARG B 1 11 ? -11.280 -73.988 -25.745 1.00 34.57 1011 ARG B C 1
ATOM 4753 O O . ARG B 1 11 ? -11.588 -73.891 -24.551 1.00 29.40 1011 ARG B O 1
ATOM 4761 N N . GLU B 1 12 ? -10.212 -74.657 -26.157 1.00 37.15 1012 GLU B N 1
ATOM 4762 C CA . GLU B 1 12 ? -9.353 -75.342 -25.209 1.00 40.57 1012 GLU B CA 1
ATOM 4763 C C . GLU B 1 12 ? -8.823 -74.393 -24.146 1.00 40.38 1012 GLU B C 1
ATOM 4764 O O . GLU B 1 12 ? -8.418 -74.821 -23.074 1.00 41.83 1012 GLU B O 1
ATOM 4770 N N . THR B 1 13 ? -8.837 -73.100 -24.443 1.00 39.94 1013 THR B N 1
ATOM 4771 C CA . THR B 1 13 ? -8.355 -72.099 -23.509 1.00 39.66 1013 THR B CA 1
ATOM 4772 C C . THR B 1 13 ? -9.344 -71.822 -22.373 1.00 38.94 1013 THR B C 1
ATOM 4773 O O . THR B 1 13 ? -9.013 -71.140 -21.409 1.00 39.71 1013 THR B O 1
ATOM 4777 N N . HIS B 1 14 ? -10.562 -72.342 -22.481 1.00 37.99 1014 HIS B N 1
ATOM 4778 C CA . HIS B 1 14 ? -11.552 -72.119 -21.431 1.00 35.30 1014 HIS B CA 1
ATOM 4779 C C . HIS B 1 14 ? -11.634 -73.282 -20.448 1.00 33.79 1014 HIS B C 1
ATOM 4780 O O . HIS B 1 14 ? -12.451 -73.264 -19.526 1.00 33.21 1014 HIS B O 1
ATOM 4787 N N . VAL B 1 15 ? -10.783 -74.287 -20.635 1.00 32.24 1015 VAL B N 1
ATOM 4788 C CA . VAL B 1 15 ? -10.788 -75.448 -19.742 1.00 35.01 1015 VAL B CA 1
ATOM 4789 C C . VAL B 1 15 ? -10.587 -75.012 -18.296 1.00 33.81 1015 VAL B C 1
ATOM 4790 O O . VAL B 1 15 ? -9.683 -74.238 -18.003 1.00 34.82 1015 VAL B O 1
ATOM 4794 N N . GLY B 1 16 ? -11.449 -75.494 -17.406 1.00 34.09 1016 GLY B N 1
ATOM 4795 C CA . GLY B 1 16 ? -11.337 -75.147 -16.003 1.00 35.36 1016 GLY B CA 1
ATOM 4796 C C . GLY B 1 16 ? -12.279 -74.048 -15.549 1.00 37.04 1016 GLY B C 1
ATOM 4797 O O . GLY B 1 16 ? -12.558 -73.917 -14.355 1.00 35.67 1016 GLY B O 1
ATOM 4798 N N . GLU B 1 17 ? -12.781 -73.255 -16.491 1.00 37.22 1017 GLU B N 1
ATOM 4799 C CA . GLU B 1 17 ? -13.690 -72.173 -16.133 1.00 36.73 1017 GLU B CA 1
ATOM 4800 C C . GLU B 1 17 ? -15.115 -72.662 -15.911 1.00 34.58 1017 GLU B C 1
ATOM 4801 O O . GLU B 1 17 ? -15.514 -73.690 -16.464 1.00 34.03 1017 GLU B O 1
ATOM 4807 N N . GLU B 1 18 ? -15.859 -71.929 -15.083 1.00 32.18 1018 GLU B N 1
ATOM 4808 C CA . GLU B 1 18 ? -17.261 -72.221 -14.796 1.00 33.04 1018 GLU B CA 1
ATOM 4809 C C . GLU B 1 18 ? -18.041 -71.339 -15.775 1.00 33.76 1018 GLU B C 1
ATOM 4810 O O . GLU B 1 18 ? -17.833 -70.125 -15.832 1.00 32.77 1018 GLU B O 1
ATOM 4816 N N . VAL B 1 19 ? -18.945 -71.940 -16.537 1.00 31.38 1019 VAL B N 1
ATOM 4817 C CA . VAL B 1 19 ? -19.672 -71.188 -17.541 1.00 30.90 1019 VAL B CA 1
ATOM 4818 C C . VAL B 1 19 ? -21.195 -71.260 -17.433 1.00 29.91 1019 VAL B C 1
ATOM 4819 O O . VAL B 1 19 ? -21.758 -72.168 -16.823 1.00 28.91 1019 VAL B O 1
ATOM 4823 N N . VAL B 1 20 ? -21.855 -70.263 -18.007 1.00 26.62 1020 VAL B N 1
ATOM 4824 C CA . VAL B 1 20 ? -23.302 -70.207 -18.055 1.00 23.87 1020 VAL B CA 1
ATOM 4825 C C . VAL B 1 20 ? -23.631 -69.988 -19.533 1.00 25.63 1020 VAL B C 1
ATOM 4826 O O . VAL B 1 20 ? -23.200 -68.990 -20.127 1.00 24.02 1020 VAL B O 1
ATOM 4830 N N . LEU B 1 21 ? -24.366 -70.930 -20.124 1.00 21.72 1021 LEU B N 1
ATOM 4831 C CA . LEU B 1 21 ? -24.724 -70.860 -21.538 1.00 21.56 1021 LEU B CA 1
ATOM 4832 C C . LEU B 1 21 ? -26.248 -70.848 -21.725 1.00 22.67 1021 LEU B C 1
ATOM 4833 O O . LEU B 1 21 ? -27.003 -71.367 -20.888 1.00 21.70 1021 LEU B O 1
ATOM 4838 N N . GLU B 1 22 ? -26.689 -70.250 -22.828 1.00 18.65 1022 GLU B N 1
ATOM 4839 C CA . GLU B 1 22 ? -28.106 -70.146 -23.157 1.00 17.82 1022 GLU B CA 1
ATOM 4840 C C . GLU B 1 22 ? -28.253 -70.388 -24.668 1.00 19.75 1022 GLU B C 1
ATOM 4841 O O . GLU B 1 22 ? -27.499 -69.846 -25.487 1.00 17.02 1022 GLU B O 1
ATOM 4847 N N . GLY B 1 23 ? -29.216 -71.219 -25.043 1.00 19.03 1023 GLY B N 1
ATOM 4848 C CA . GLY B 1 23 ? -29.391 -71.529 -26.445 1.00 19.79 1023 GLY B CA 1
ATOM 4849 C C . GLY B 1 23 ? -30.450 -72.582 -26.685 1.00 20.00 1023 GLY B C 1
ATOM 4850 O O . GLY B 1 23 ? -31.316 -72.804 -25.837 1.00 21.13 1023 GLY B O 1
ATOM 4851 N N . TRP B 1 24 ? -30.366 -73.237 -27.843 1.00 19.15 1024 TRP B N 1
ATOM 4852 C CA . TRP B 1 24 ? -31.344 -74.244 -28.250 1.00 16.80 1024 TRP B CA 1
ATOM 4853 C C . TRP B 1 24 ? -30.760 -75.649 -28.272 1.00 16.60 1024 TRP B C 1
ATOM 4854 O O . TRP B 1 24 ? -29.587 -75.847 -28.592 1.00 18.56 1024 TRP B O 1
ATOM 4865 N N . VAL B 1 25 ? -31.573 -76.640 -27.948 1.00 16.48 1025 VAL B N 1
ATOM 4866 C CA . VAL B 1 25 ? -31.082 -77.998 -27.996 1.00 16.66 1025 VAL B CA 1
ATOM 4867 C C . VAL B 1 25 ? -31.099 -78.448 -29.455 1.00 16.51 1025 VAL B C 1
ATOM 4868 O O . VAL B 1 25 ? -32.169 -78.589 -30.059 1.00 18.45 1025 VAL B O 1
ATOM 4872 N N . ASN B 1 26 ? -29.915 -78.662 -30.027 1.00 18.06 1026 ASN B N 1
ATOM 4873 C CA . ASN B 1 26 ? -29.795 -79.099 -31.418 1.00 17.30 1026 ASN B CA 1
ATOM 4874 C C . ASN B 1 26 ? -30.085 -80.599 -31.525 1.00 21.34 1026 ASN B C 1
ATOM 4875 O O . ASN B 1 26 ? -30.727 -81.061 -32.475 1.00 20.45 1026 ASN B O 1
ATOM 4880 N N . ARG B 1 27 ? -29.611 -81.360 -30.539 1.00 21.50 1027 ARG B N 1
ATOM 4881 C CA . ARG B 1 27 ? -29.806 -82.802 -30.538 1.00 22.19 1027 ARG B CA 1
ATOM 4882 C C . ARG B 1 27 ? -29.534 -83.375 -29.144 1.00 23.37 1027 ARG B C 1
ATOM 4883 O O . ARG B 1 27 ? -28.759 -82.824 -28.372 1.00 20.98 1027 ARG B O 1
ATOM 4891 N N . ARG B 1 28 ? -30.204 -84.469 -28.818 1.00 22.42 1028 ARG B N 1
ATOM 4892 C CA . ARG B 1 28 ? -29.975 -85.126 -27.541 1.00 25.82 1028 ARG B CA 1
ATOM 4893 C C . ARG B 1 28 ? -29.650 -86.589 -27.821 1.00 25.25 1028 ARG B C 1
ATOM 4894 O O . ARG B 1 28 ? -30.314 -87.202 -28.648 1.00 23.02 1028 ARG B O 1
ATOM 4902 N N . ARG B 1 29 ? -28.618 -87.118 -27.161 1.00 23.99 1029 ARG B N 1
ATOM 4903 C CA . ARG B 1 29 ? -28.234 -88.522 -27.302 1.00 27.73 1029 ARG B CA 1
ATOM 4904 C C . ARG B 1 29 ? -28.106 -89.169 -25.930 1.00 30.02 1029 ARG B C 1
ATOM 4905 O O . ARG B 1 29 ? -27.390 -88.666 -25.053 1.00 30.34 1029 ARG B O 1
ATOM 4913 N N . ASP B 1 30 ? -28.808 -90.281 -25.749 1.00 29.59 1030 ASP B N 1
ATOM 4914 C CA . ASP B 1 30 ? -28.782 -91.038 -24.496 1.00 30.53 1030 ASP B CA 1
ATOM 4915 C C . ASP B 1 30 ? -27.819 -92.200 -24.748 1.00 31.13 1030 ASP B C 1
ATOM 4916 O O . ASP B 1 30 ? -28.132 -93.119 -25.504 1.00 28.43 1030 ASP B O 1
ATOM 4921 N N . LEU B 1 31 ? -26.644 -92.155 -24.130 1.00 32.75 1031 LEU B N 1
ATOM 4922 C CA . LEU B 1 31 ? -25.660 -93.212 -24.325 1.00 35.12 1031 LEU B CA 1
ATOM 4923 C C . LEU B 1 31 ? -25.664 -94.272 -23.227 1.00 37.41 1031 LEU B C 1
ATOM 4924 O O . LEU B 1 31 ? -24.700 -95.024 -23.084 1.00 39.70 1031 LEU B O 1
ATOM 4929 N N . GLY B 1 32 ? -26.751 -94.345 -22.467 1.00 35.83 1032 GLY B N 1
ATOM 4930 C CA . GLY B 1 32 ? -26.848 -95.332 -21.407 1.00 39.93 1032 GLY B CA 1
ATOM 4931 C C . GLY B 1 32 ? -26.263 -94.840 -20.099 1.00 41.54 1032 GLY B C 1
ATOM 4932 O O . GLY B 1 32 ? -25.076 -95.022 -19.837 1.00 41.42 1032 GLY B O 1
ATOM 4933 N N . GLY B 1 33 ? -27.104 -94.216 -19.280 1.00 42.28 1033 GLY B N 1
ATOM 4934 C CA . GLY B 1 33 ? -26.659 -93.689 -18.003 1.00 42.77 1033 GLY B CA 1
ATOM 4935 C C . GLY B 1 33 ? -25.761 -92.480 -18.203 1.00 43.53 1033 GLY B C 1
ATOM 4936 O O . GLY B 1 33 ? -24.939 -92.142 -17.351 1.00 45.55 1033 GLY B O 1
ATOM 4937 N N . LEU B 1 34 ? -25.918 -91.827 -19.343 1.00 41.40 1034 LEU B N 1
ATOM 4938 C CA . LEU B 1 34 ? -25.117 -90.666 -19.676 1.00 39.10 1034 LEU B CA 1
ATOM 4939 C C . LEU B 1 34 ? -25.840 -89.954 -20.813 1.00 37.06 1034 LEU B C 1
ATOM 4940 O O . LEU B 1 34 ? -26.069 -90.550 -21.861 1.00 36.80 1034 LEU B O 1
ATOM 4945 N N . ILE B 1 35 ? -26.202 -88.693 -20.602 1.00 33.80 1035 ILE B N 1
ATOM 4946 C CA . ILE B 1 35 ? -26.906 -87.913 -21.613 1.00 30.95 1035 ILE B CA 1
ATOM 4947 C C . ILE B 1 35 ? -26.026 -86.808 -22.205 1.00 31.13 1035 ILE B C 1
ATOM 4948 O O . ILE B 1 35 ? -25.429 -86.028 -21.470 1.00 29.60 1035 ILE B O 1
ATOM 4953 N N . PHE B 1 36 ? -25.946 -86.750 -23.531 1.00 29.04 1036 PHE B N 1
ATOM 4954 C CA . PHE B 1 36 ? -25.164 -85.711 -24.206 1.00 29.38 1036 PHE B CA 1
ATOM 4955 C C . PHE B 1 36 ? -26.118 -84.772 -24.934 1.00 27.76 1036 PHE B C 1
ATOM 4956 O O . PHE B 1 36 ? -26.996 -85.224 -25.672 1.00 26.48 1036 PHE B O 1
ATOM 4964 N N . LEU B 1 37 ? -25.972 -83.469 -24.722 1.00 27.11 1037 LEU B N 1
ATOM 4965 C CA . LEU B 1 37 ? -26.842 -82.510 -25.410 1.00 25.10 1037 LEU B CA 1
ATOM 4966 C C . LEU B 1 37 ? -26.001 -81.548 -26.240 1.00 24.95 1037 LEU B C 1
ATOM 4967 O O . LEU B 1 37 ? -25.010 -81.009 -25.750 1.00 27.73 1037 LEU B O 1
ATOM 4972 N N . ASP B 1 38 ? -26.370 -81.342 -27.504 1.00 22.37 1038 ASP B N 1
ATOM 4973 C CA . ASP B 1 38 ? -25.632 -80.389 -28.322 1.00 22.44 1038 ASP B CA 1
ATOM 4974 C C . ASP B 1 38 ? -26.395 -79.068 -28.237 1.00 22.41 1038 ASP B C 1
ATOM 4975 O O . ASP B 1 38 ? -27.503 -78.944 -28.785 1.00 21.89 1038 ASP B O 1
ATOM 4980 N N . LEU B 1 39 ? -25.809 -78.091 -27.541 1.00 20.76 1039 LEU B N 1
ATOM 4981 C CA . LEU B 1 39 ? -26.402 -76.763 -27.365 1.00 21.10 1039 LEU B CA 1
ATOM 4982 C C . LEU B 1 39 ? -25.997 -75.853 -28.529 1.00 21.88 1039 LEU B C 1
ATOM 4983 O O . LEU B 1 39 ? -24.820 -75.788 -28.895 1.00 23.30 1039 LEU B O 1
ATOM 4988 N N . ARG B 1 40 ? -26.972 -75.142 -29.093 1.00 19.69 1040 ARG B N 1
ATOM 4989 C CA . ARG B 1 40 ? -26.710 -74.253 -30.218 1.00 20.71 1040 ARG B CA 1
ATOM 4990 C C . ARG B 1 40 ? -27.058 -72.789 -30.002 1.00 19.09 1040 ARG B C 1
ATOM 4991 O O . ARG B 1 40 ? -28.054 -72.467 -29.341 1.00 16.83 1040 ARG B O 1
ATOM 4999 N N . ASP B 1 41 ? -26.214 -71.912 -30.545 1.00 21.25 1041 ASP B N 1
ATOM 5000 C CA . ASP B 1 41 ? -26.503 -70.484 -30.608 1.00 20.74 1041 ASP B CA 1
ATOM 5001 C C . ASP B 1 41 ? -25.842 -69.986 -31.901 1.00 22.04 1041 ASP B C 1
ATOM 5002 O O . ASP B 1 41 ? -25.250 -70.803 -32.634 1.00 19.41 1041 ASP B O 1
ATOM 5007 N N . ARG B 1 42 ? -25.971 -68.696 -32.215 1.00 20.04 1042 ARG B N 1
ATOM 5008 C CA . ARG B 1 42 ? -25.431 -68.143 -33.468 1.00 20.26 1042 ARG B CA 1
ATOM 5009 C C . ARG B 1 42 ? -23.970 -68.487 -33.781 1.00 23.06 1042 ARG B C 1
ATOM 5010 O O . ARG B 1 42 ? -23.588 -68.566 -34.952 1.00 20.89 1042 ARG B O 1
ATOM 5018 N N . GLU B 1 43 ? -23.145 -68.679 -32.751 1.00 21.77 1043 GLU B N 1
ATOM 5019 C CA . GLU B 1 43 ? -21.732 -68.966 -32.993 1.00 23.56 1043 GLU B CA 1
ATOM 5020 C C . GLU B 1 43 ? -21.407 -70.445 -33.226 1.00 24.51 1043 GLU B C 1
ATOM 5021 O O . GLU B 1 43 ? -20.308 -70.777 -33.663 1.00 22.82 1043 GLU B O 1
ATOM 5027 N N . GLY B 1 44 ? -22.351 -71.337 -32.954 1.00 24.40 1044 GLY B N 1
ATOM 5028 C CA . GLY B 1 44 ? -22.077 -72.743 -33.177 1.00 21.14 1044 GLY B CA 1
ATOM 5029 C C . GLY B 1 44 ? -22.565 -73.672 -32.091 1.00 21.34 1044 GLY B C 1
ATOM 5030 O O . GLY B 1 44 ? -23.343 -73.276 -31.220 1.00 20.68 1044 GLY B O 1
ATOM 5031 N N . LEU B 1 45 ? -22.084 -74.910 -32.140 1.00 19.09 1045 LEU B N 1
ATOM 5032 C CA . LEU B 1 45 ? -22.477 -75.955 -31.202 1.00 20.29 1045 LEU B CA 1
ATOM 5033 C C . LEU B 1 45 ? -21.457 -76.273 -30.110 1.00 20.53 1045 LEU B C 1
ATOM 5034 O O . LEU B 1 45 ? -20.256 -76.133 -30.326 1.00 18.50 1045 LEU B O 1
ATOM 5039 N N . VAL B 1 46 ? -21.952 -76.702 -28.947 1.00 20.56 1046 VAL B N 1
ATOM 5040 C CA . VAL B 1 46 ? -21.096 -77.169 -27.839 1.00 22.33 1046 VAL B CA 1
ATOM 5041 C C . VAL B 1 46 ? -21.746 -78.368 -27.218 1.00 21.68 1046 VAL B C 1
ATOM 5042 O O . VAL B 1 46 ? -22.972 -78.379 -27.000 1.00 23.64 1046 VAL B O 1
ATOM 5046 N N . GLN B 1 47 ? -20.938 -79.382 -26.923 1.00 21.32 1047 GLN B N 1
ATOM 5047 C CA . GLN B 1 47 ? -21.452 -80.604 -26.308 1.00 22.06 1047 GLN B CA 1
ATOM 5048 C C . GLN B 1 47 ? -21.575 -80.439 -24.798 1.00 21.95 1047 GLN B C 1
ATOM 5049 O O . GLN B 1 47 ? -20.610 -80.021 -24.139 1.00 23.87 1047 GLN B O 1
ATOM 5055 N N . LEU B 1 48 ? -22.752 -80.757 -24.256 1.00 19.47 1048 LEU B N 1
ATOM 5056 C CA . LEU B 1 48 ? -23.001 -80.686 -22.821 1.00 20.97 1048 LEU B CA 1
ATOM 5057 C C . LEU B 1 48 ? -23.110 -82.129 -22.357 1.00 23.32 1048 LEU B C 1
ATOM 5058 O O . LEU B 1 48 ? -23.682 -82.964 -23.066 1.00 22.33 1048 LEU B O 1
ATOM 5063 N N . VAL B 1 49 ? -22.569 -82.426 -21.178 1.00 23.75 1049 VAL B N 1
ATOM 5064 C CA . VAL B 1 49 ? -22.605 -83.787 -20.647 1.00 26.39 1049 VAL B CA 1
ATOM 5065 C C . VAL B 1 49 ? -23.310 -83.831 -19.297 1.00 28.11 1049 VAL B C 1
ATOM 5066 O O . VAL B 1 49 ? -22.929 -83.123 -18.362 1.00 24.50 1049 VAL B O 1
ATOM 5070 N N . ALA B 1 50 ? -24.342 -84.661 -19.189 1.00 27.38 1050 ALA B N 1
ATOM 5071 C CA . ALA B 1 50 ? -25.045 -84.799 -17.924 1.00 29.04 1050 ALA B CA 1
ATOM 5072 C C . ALA B 1 50 ? -24.896 -86.238 -17.423 1.00 31.96 1050 ALA B C 1
ATOM 5073 O O . ALA B 1 50 ? -25.224 -87.196 -18.141 1.00 28.92 1050 ALA B O 1
ATOM 5075 N N . HIS B 1 51 ? -24.373 -86.370 -16.205 1.00 35.16 1051 HIS B N 1
ATOM 5076 C CA . HIS B 1 51 ? -24.175 -87.657 -15.532 1.00 38.41 1051 HIS B CA 1
ATOM 5077 C C . HIS B 1 51 ? -25.243 -87.816 -14.440 1.00 37.48 1051 HIS B C 1
ATOM 5078 O O . HIS B 1 51 ? -25.763 -86.828 -13.920 1.00 35.23 1051 HIS B O 1
ATOM 5085 N N . PRO B 1 52 ? -25.585 -89.066 -14.082 1.00 38.16 1052 PRO B N 1
ATOM 5086 C CA . PRO B 1 52 ? -26.595 -89.357 -13.060 1.00 37.86 1052 PRO B CA 1
ATOM 5087 C C . PRO B 1 52 ? -26.339 -88.681 -11.708 1.00 37.11 1052 PRO B C 1
ATOM 5088 O O . PRO B 1 52 ? -27.269 -88.424 -10.953 1.00 37.57 1052 PRO B O 1
ATOM 5092 N N . ALA B 1 53 ? -25.083 -88.382 -11.412 1.00 34.82 1053 ALA B N 1
ATOM 5093 C CA . ALA B 1 53 ? -24.737 -87.744 -10.147 1.00 37.32 1053 ALA B CA 1
ATOM 5094 C C . ALA B 1 53 ? -24.991 -86.240 -10.167 1.00 38.37 1053 ALA B C 1
ATOM 5095 O O . ALA B 1 53 ? -24.951 -85.582 -9.119 1.00 35.69 1053 ALA B O 1
ATOM 5097 N N . SER B 1 54 ? -25.249 -85.694 -11.357 1.00 36.90 1054 SER B N 1
ATOM 5098 C CA . SER B 1 54 ? -25.498 -84.266 -11.501 1.00 33.07 1054 SER B CA 1
ATOM 5099 C C . SER B 1 54 ? -26.951 -83.880 -11.241 1.00 32.20 1054 SER B C 1
ATOM 5100 O O . SER B 1 54 ? -27.873 -84.615 -11.586 1.00 33.10 1054 SER B O 1
ATOM 5103 N N . PRO B 1 55 ? -27.165 -82.706 -10.632 1.00 30.79 1055 PRO B N 1
ATOM 5104 C CA . PRO B 1 55 ? -28.515 -82.227 -10.336 1.00 31.28 1055 PRO B CA 1
ATOM 5105 C C . PRO B 1 55 ? -29.280 -81.910 -11.623 1.00 30.81 1055 PRO B C 1
ATOM 5106 O O . PRO B 1 55 ? -30.499 -81.794 -11.610 1.00 30.98 1055 PRO B O 1
ATOM 5110 N N . ALA B 1 56 ? -28.546 -81.773 -12.726 1.00 31.05 1056 ALA B N 1
ATOM 5111 C CA . ALA B 1 56 ? -29.145 -81.456 -14.024 1.00 33.24 1056 ALA B CA 1
ATOM 5112 C C . ALA B 1 56 ? -29.624 -82.677 -14.814 1.00 33.91 1056 ALA B C 1
ATOM 5113 O O . ALA B 1 56 ? -30.336 -82.534 -15.814 1.00 34.10 1056 ALA B O 1
ATOM 5115 N N . TYR B 1 57 ? -29.251 -83.869 -14.361 1.00 32.36 1057 TYR B N 1
ATOM 5116 C CA . TYR B 1 57 ? -29.618 -85.096 -15.053 1.00 33.05 1057 TYR B CA 1
ATOM 5117 C C . TYR B 1 57 ? -31.124 -85.257 -15.265 1.00 34.79 1057 TYR B C 1
ATOM 5118 O O . TYR B 1 57 ? -31.570 -85.604 -16.362 1.00 35.31 1057 TYR B O 1
ATOM 5127 N N . ALA B 1 58 ? -31.909 -85.009 -14.226 1.00 32.93 1058 ALA B N 1
ATOM 5128 C CA . ALA B 1 58 ? -33.351 -85.143 -14.341 1.00 35.67 1058 ALA B CA 1
ATOM 5129 C C . ALA B 1 58 ? -33.922 -84.299 -15.491 1.00 35.90 1058 ALA B C 1
ATOM 5130 O O . ALA B 1 58 ? -34.753 -84.773 -16.272 1.00 36.29 1058 ALA B O 1
ATOM 5132 N N . THR B 1 59 ? -33.475 -83.053 -15.597 1.00 34.89 1059 THR B N 1
ATOM 5133 C CA . THR B 1 59 ? -33.969 -82.168 -16.648 1.00 33.59 1059 THR B CA 1
ATOM 5134 C C . THR B 1 59 ? -33.432 -82.549 -18.020 1.00 32.74 1059 THR B C 1
ATOM 5135 O O . THR B 1 59 ? -34.141 -82.430 -19.024 1.00 32.65 1059 THR B O 1
ATOM 5139 N N . ALA B 1 60 ? -32.188 -83.012 -18.066 1.00 30.55 1060 ALA B N 1
ATOM 5140 C CA . ALA B 1 60 ? -31.580 -83.413 -19.327 1.00 32.76 1060 ALA B CA 1
ATOM 5141 C C . ALA B 1 60 ? -32.339 -84.594 -19.921 1.00 34.19 1060 ALA B C 1
ATOM 5142 O O . ALA B 1 60 ? -32.357 -84.782 -21.135 1.00 34.22 1060 ALA B O 1
ATOM 5144 N N . GLU B 1 61 ? -32.969 -85.381 -19.055 1.00 35.54 1061 GLU B N 1
ATOM 5145 C CA . GLU B 1 61 ? -33.712 -86.551 -19.493 1.00 37.60 1061 GLU B CA 1
ATOM 5146 C C . GLU B 1 61 ? -35.069 -86.208 -20.123 1.00 36.73 1061 GLU B C 1
ATOM 5147 O O . GLU B 1 61 ? -35.635 -87.022 -20.858 1.00 39.13 1061 GLU B O 1
ATOM 5153 N N . ARG B 1 62 ? -35.598 -85.022 -19.849 1.00 31.67 1062 ARG B N 1
ATOM 5154 C CA . ARG B 1 62 ? -36.884 -84.650 -20.430 1.00 33.71 1062 ARG B CA 1
ATOM 5155 C C . ARG B 1 62 ? -36.802 -83.676 -21.623 1.00 31.28 1062 ARG B C 1
ATOM 5156 O O . ARG B 1 62 ? -37.792 -83.452 -22.315 1.00 30.01 1062 ARG B O 1
ATOM 5164 N N . VAL B 1 63 ? -35.622 -83.120 -21.877 1.00 27.74 1063 VAL B N 1
ATOM 5165 C CA . VAL B 1 63 ? -35.446 -82.172 -22.980 1.00 27.93 1063 VAL B CA 1
ATOM 5166 C C . VAL B 1 63 ? -35.571 -82.764 -24.404 1.00 26.40 1063 VAL B C 1
ATOM 5167 O O . VAL B 1 63 ? -35.184 -83.908 -24.658 1.00 26.39 1063 VAL B O 1
ATOM 5171 N N . ARG B 1 64 ? -36.131 -81.966 -25.315 1.00 24.94 1064 ARG B N 1
ATOM 5172 C CA . ARG B 1 64 ? -36.332 -82.357 -26.721 1.00 26.06 1064 ARG B CA 1
ATOM 5173 C C . ARG B 1 64 ? -35.699 -81.311 -27.634 1.00 23.07 1064 ARG B C 1
ATOM 5174 O O . ARG B 1 64 ? -35.376 -80.212 -27.193 1.00 23.61 1064 ARG B O 1
ATOM 5182 N N . PRO B 1 65 ? -35.516 -81.635 -28.928 1.00 24.09 1065 PRO B N 1
ATOM 5183 C CA . PRO B 1 65 ? -34.918 -80.684 -29.879 1.00 21.21 1065 PRO B CA 1
ATOM 5184 C C . PRO B 1 65 ? -35.659 -79.340 -29.913 1.00 21.50 1065 PRO B C 1
ATOM 5185 O O . PRO B 1 65 ? -36.886 -79.293 -29.774 1.00 20.01 1065 PRO B O 1
ATOM 5189 N N . GLU B 1 66 ? -34.901 -78.263 -30.117 1.00 19.14 1066 GLU B N 1
ATOM 5190 C CA . GLU B 1 66 ? -35.415 -76.897 -30.211 1.00 19.47 1066 GLU B CA 1
ATOM 5191 C C . GLU B 1 66 ? -35.898 -76.238 -28.922 1.00 20.34 1066 GLU B C 1
ATOM 5192 O O . GLU B 1 66 ? -36.317 -75.086 -28.947 1.00 18.84 1066 GLU B O 1
ATOM 5198 N N . TRP B 1 67 ? -35.854 -76.962 -27.804 1.00 19.29 1067 TRP B N 1
ATOM 5199 C CA . TRP B 1 67 ? -36.218 -76.360 -26.524 1.00 19.87 1067 TRP B CA 1
ATOM 5200 C C . TRP B 1 67 ? -35.120 -75.341 -26.205 1.00 20.00 1067 TRP B C 1
ATOM 5201 O O . TRP B 1 67 ? -33.952 -75.567 -26.539 1.00 20.45 1067 TRP B O 1
ATOM 5212 N N . VAL B 1 68 ? -35.488 -74.235 -25.562 1.00 20.12 1068 VAL B N 1
ATOM 5213 C CA . VAL B 1 68 ? -34.534 -73.192 -25.175 1.00 18.69 1068 VAL B CA 1
ATOM 5214 C C . VAL B 1 68 ? -34.171 -73.468 -23.707 1.00 20.77 1068 VAL B C 1
ATOM 5215 O O . VAL B 1 68 ? -35.056 -73.652 -22.861 1.00 20.35 1068 VAL B O 1
ATOM 5219 N N . VAL B 1 69 ? -32.879 -73.512 -23.412 1.00 18.66 1069 VAL B N 1
ATOM 5220 C CA . VAL B 1 69 ? -32.435 -73.806 -22.054 1.00 19.72 1069 VAL B CA 1
ATOM 5221 C C . VAL B 1 69 ? -31.274 -72.928 -21.607 1.00 20.14 1069 VAL B C 1
ATOM 5222 O O . VAL B 1 69 ? -30.632 -72.249 -22.410 1.00 18.73 1069 VAL B O 1
ATOM 5226 N N . ARG B 1 70 ? -31.021 -72.941 -20.305 1.00 21.23 1070 ARG B N 1
ATOM 5227 C CA . ARG B 1 70 ? -29.906 -72.214 -19.732 1.00 23.51 1070 ARG B CA 1
ATOM 5228 C C . ARG B 1 70 ? -29.125 -73.297 -18.997 1.00 23.72 1070 ARG B C 1
ATOM 5229 O O . ARG B 1 70 ? -29.688 -74.007 -18.165 1.00 24.53 1070 ARG B O 1
ATOM 5237 N N . ALA B 1 71 ? -27.844 -73.430 -19.312 1.00 23.00 1071 ALA B N 1
ATOM 5238 C CA . ALA B 1 71 ? -27.000 -74.447 -18.695 1.00 21.96 1071 ALA B CA 1
ATOM 5239 C C . ALA B 1 71 ? -25.817 -73.849 -17.939 1.00 27.44 1071 ALA B C 1
ATOM 5240 O O . ALA B 1 71 ? -25.279 -72.812 -18.340 1.00 25.57 1071 ALA B O 1
ATOM 5242 N N . LYS B 1 72 ? -25.421 -74.506 -16.845 1.00 25.83 1072 LYS B N 1
ATOM 5243 C CA . LYS B 1 72 ? -24.281 -74.077 -16.037 1.00 29.60 1072 LYS B CA 1
ATOM 5244 C C . LYS B 1 72 ? -23.382 -75.298 -15.879 1.00 28.38 1072 LYS B C 1
ATOM 5245 O O . LYS B 1 72 ? -23.875 -76.400 -15.664 1.00 29.73 1072 LYS B O 1
ATOM 5251 N N . GLY B 1 73 ? -22.074 -75.124 -16.004 1.00 26.72 1073 GLY B N 1
ATOM 5252 C CA . GLY B 1 73 ? -21.199 -76.270 -15.868 1.00 27.39 1073 GLY B CA 1
ATOM 5253 C C . GLY B 1 73 ? -19.731 -75.922 -15.924 1.00 27.18 1073 GLY B C 1
ATOM 5254 O O . GLY B 1 73 ? -19.380 -74.755 -16.018 1.00 27.58 1073 GLY B O 1
ATOM 5255 N N . LEU B 1 74 ? -18.878 -76.940 -15.860 1.00 28.33 1074 LEU B N 1
ATOM 5256 C CA . LEU B 1 74 ? -17.422 -76.763 -15.895 1.00 28.85 1074 LEU B CA 1
ATOM 5257 C C . LEU B 1 74 ? -16.881 -77.209 -17.246 1.00 28.47 1074 LEU B C 1
ATOM 5258 O O . LEU B 1 74 ? -17.197 -78.303 -17.711 1.00 25.95 1074 LEU B O 1
ATOM 5263 N N . VAL B 1 75 ? -16.061 -76.379 -17.879 1.00 29.61 1075 VAL B N 1
ATOM 5264 C CA . VAL B 1 75 ? -15.499 -76.765 -19.172 1.00 30.95 1075 VAL B CA 1
ATOM 5265 C C . VAL B 1 75 ? -14.339 -77.727 -18.929 1.00 33.79 1075 VAL B C 1
ATOM 5266 O O . VAL B 1 75 ? -13.492 -77.484 -18.061 1.00 34.50 1075 VAL B O 1
ATOM 5270 N N . ARG B 1 76 ? -14.304 -78.822 -19.683 1.00 34.96 1076 ARG B N 1
ATOM 5271 C CA . ARG B 1 76 ? -13.235 -79.803 -19.541 1.00 36.76 1076 ARG B CA 1
ATOM 5272 C C . ARG B 1 76 ? -12.846 -80.366 -20.906 1.00 39.17 1076 ARG B C 1
ATOM 5273 O O . ARG B 1 76 ? -13.650 -80.357 -21.840 1.00 39.96 1076 ARG B O 1
ATOM 5281 N N . LEU B 1 77 ? -11.612 -80.850 -21.031 1.00 41.33 1077 LEU B N 1
ATOM 5282 C CA . LEU B 1 77 ? -11.147 -81.416 -22.289 1.00 42.91 1077 LEU B CA 1
ATOM 5283 C C . LEU B 1 77 ? -11.891 -82.699 -22.629 1.00 44.57 1077 LEU B C 1
ATOM 5284 O O . LEU B 1 77 ? -12.210 -83.505 -21.752 1.00 41.05 1077 LEU B O 1
ATOM 5289 N N . ARG B 1 78 ? -12.178 -82.876 -23.913 1.00 45.99 1078 ARG B N 1
ATOM 5290 C CA . ARG B 1 78 ? -12.876 -84.064 -24.376 1.00 48.40 1078 ARG B CA 1
ATOM 5291 C C . ARG B 1 78 ? -11.923 -85.253 -24.430 1.00 51.46 1078 ARG B C 1
ATOM 5292 O O . ARG B 1 78 ? -10.767 -85.113 -24.818 1.00 50.51 1078 ARG B O 1
ATOM 5300 N N . PRO B 1 79 ? -12.399 -86.439 -24.033 1.00 56.13 1079 PRO B N 1
ATOM 5301 C CA . PRO B 1 79 ? -11.537 -87.625 -24.077 1.00 60.19 1079 PRO B CA 1
ATOM 5302 C C . PRO B 1 79 ? -11.185 -87.934 -25.535 1.00 63.12 1079 PRO B C 1
ATOM 5303 O O . PRO B 1 79 ? -10.165 -88.559 -25.821 1.00 64.07 1079 PRO B O 1
ATOM 5307 N N . GLU B 1 80 ? -12.046 -87.479 -26.445 1.00 66.15 1080 GLU B N 1
ATOM 5308 C CA . GLU B 1 80 ? -11.871 -87.678 -27.883 1.00 68.12 1080 GLU B CA 1
ATOM 5309 C C . GLU B 1 80 ? -12.355 -86.431 -28.624 1.00 67.60 1080 GLU B C 1
ATOM 5310 O O . GLU B 1 80 ? -13.537 -86.091 -28.581 1.00 68.40 1080 GLU B O 1
ATOM 5316 N N . PRO B 1 81 ? -11.440 -85.735 -29.313 1.00 66.43 1081 PRO B N 1
ATOM 5317 C CA . PRO B 1 81 ? -11.763 -84.522 -30.066 1.00 66.07 1081 PRO B CA 1
ATOM 5318 C C . PRO B 1 81 ? -12.581 -84.778 -31.326 1.00 65.86 1081 PRO B C 1
ATOM 5319 O O . PRO B 1 81 ? -12.424 -85.809 -31.984 1.00 66.32 1081 PRO B O 1
ATOM 5323 N N . ASN B 1 82 ? -13.462 -83.836 -31.648 1.00 65.04 1082 ASN B N 1
ATOM 5324 C CA . ASN B 1 82 ? -14.293 -83.931 -32.842 1.00 64.19 1082 ASN B CA 1
ATOM 5325 C C . ASN B 1 82 ? -13.762 -82.898 -33.827 1.00 63.37 1082 ASN B C 1
ATOM 5326 O O . ASN B 1 82 ? -14.059 -81.713 -33.710 1.00 62.57 1082 ASN B O 1
ATOM 5331 N N . PRO B 1 83 ? -12.955 -83.344 -34.805 1.00 63.52 1083 PRO B N 1
ATOM 5332 C CA . PRO B 1 83 ? -12.324 -82.533 -35.851 1.00 64.21 1083 PRO B CA 1
ATOM 5333 C C . PRO B 1 83 ? -13.232 -82.000 -36.956 1.00 64.71 1083 PRO B C 1
ATOM 5334 O O . PRO B 1 83 ? -13.096 -82.386 -38.118 1.00 67.11 1083 PRO B O 1
ATOM 5338 N N . ARG B 1 84 ? -14.155 -81.118 -36.599 1.00 62.72 1084 ARG B N 1
ATOM 5339 C CA . ARG B 1 84 ? -15.054 -80.516 -37.576 1.00 61.02 1084 ARG B CA 1
ATOM 5340 C C . ARG B 1 84 ? -16.011 -79.569 -36.871 1.00 56.40 1084 ARG B C 1
ATOM 5341 O O . ARG B 1 84 ? -16.958 -79.055 -37.460 1.00 56.70 1084 ARG B O 1
ATOM 5349 N N . LEU B 1 85 ? -15.750 -79.367 -35.587 1.00 50.19 1085 LEU B N 1
ATOM 5350 C CA . LEU B 1 85 ? -16.515 -78.452 -34.762 1.00 43.80 1085 LEU B CA 1
ATOM 5351 C C . LEU B 1 85 ? -15.452 -77.577 -34.129 1.00 40.20 1085 LEU B C 1
ATOM 5352 O O . LEU B 1 85 ? -14.440 -78.083 -33.646 1.00 39.60 1085 LEU B O 1
ATOM 5357 N N . ALA B 1 86 ? -15.663 -76.268 -34.141 1.00 36.90 1086 ALA B N 1
ATOM 5358 C CA . ALA B 1 86 ? -14.697 -75.342 -33.563 1.00 34.91 1086 ALA B CA 1
ATOM 5359 C C . ALA B 1 86 ? -14.494 -75.601 -32.071 1.00 33.71 1086 ALA B C 1
ATOM 5360 O O . ALA B 1 86 ? -13.419 -75.332 -31.538 1.00 34.72 1086 ALA B O 1
ATOM 5362 N N . THR B 1 87 ? -15.526 -76.112 -31.397 1.00 31.74 1087 THR B N 1
ATOM 5363 C CA . THR B 1 87 ? -15.436 -76.399 -29.966 1.00 29.60 1087 THR B CA 1
ATOM 5364 C C . THR B 1 87 ? -15.140 -77.881 -29.713 1.00 30.19 1087 THR B C 1
ATOM 5365 O O . THR B 1 87 ? -15.163 -78.330 -28.565 1.00 27.93 1087 THR B O 1
ATOM 5369 N N . GLY B 1 88 ? -14.857 -78.618 -30.785 1.00 28.41 1088 GLY B N 1
ATOM 5370 C CA . GLY B 1 88 ? -14.596 -80.046 -30.708 1.00 32.25 1088 GLY B CA 1
ATOM 5371 C C . GLY B 1 88 ? -13.616 -80.626 -29.692 1.00 34.02 1088 GLY B C 1
ATOM 5372 O O . GLY B 1 88 ? -13.665 -81.831 -29.429 1.00 35.80 1088 GLY B O 1
ATOM 5373 N N . ARG B 1 89 ? -12.726 -79.811 -29.132 1.00 32.42 1089 ARG B N 1
ATOM 5374 C CA . ARG B 1 89 ? -11.767 -80.328 -28.159 1.00 35.66 1089 ARG B CA 1
ATOM 5375 C C . ARG B 1 89 ? -12.293 -80.287 -26.724 1.00 34.00 1089 ARG B C 1
ATOM 5376 O O . ARG B 1 89 ? -11.705 -80.896 -25.834 1.00 34.10 1089 ARG B O 1
ATOM 5384 N N . VAL B 1 90 ? -13.390 -79.570 -26.493 1.00 31.11 1090 VAL B N 1
ATOM 5385 C CA . VAL B 1 90 ? -13.954 -79.485 -25.149 1.00 30.10 1090 VAL B CA 1
ATOM 5386 C C . VAL B 1 90 ? -15.428 -79.883 -25.051 1.00 27.93 1090 VAL B C 1
ATOM 5387 O O . VAL B 1 90 ? -16.100 -80.152 -26.059 1.00 23.67 1090 VAL B O 1
ATOM 5391 N N . GLU B 1 91 ? -15.907 -79.935 -23.814 1.00 24.43 1091 GLU B N 1
ATOM 5392 C CA . GLU B 1 91 ? -17.285 -80.269 -23.498 1.00 26.19 1091 GLU B CA 1
ATOM 5393 C C . GLU B 1 91 ? -17.588 -79.641 -22.150 1.00 26.86 1091 GLU B C 1
ATOM 5394 O O . GLU B 1 91 ? -16.671 -79.233 -21.423 1.00 28.84 1091 GLU B O 1
ATOM 5400 N N . VAL B 1 92 ? -18.865 -79.561 -21.805 1.00 25.28 1092 VAL B N 1
ATOM 5401 C CA . VAL B 1 92 ? -19.262 -78.938 -20.552 1.00 25.19 1092 VAL B CA 1
ATOM 5402 C C . VAL B 1 92 ? -19.953 -79.921 -19.612 1.00 26.16 1092 VAL B C 1
ATOM 5403 O O . VAL B 1 92 ? -21.024 -80.451 -19.918 1.00 24.99 1092 VAL B O 1
ATOM 5407 N N . GLU B 1 93 ? -19.328 -80.171 -18.465 1.00 27.56 1093 GLU B N 1
ATOM 5408 C CA . GLU B 1 93 ? -19.900 -81.073 -17.469 1.00 27.20 1093 GLU B CA 1
ATOM 5409 C C . GLU B 1 93 ? -20.960 -80.254 -16.750 1.00 27.24 1093 GLU B C 1
ATOM 5410 O O . GLU B 1 93 ? -20.636 -79.289 -16.061 1.00 29.16 1093 GLU B O 1
ATOM 5416 N N . LEU B 1 94 ? -22.222 -80.645 -16.885 1.00 24.75 1094 LEU B N 1
ATOM 5417 C CA . LEU B 1 94 ? -23.305 -79.887 -16.284 1.00 25.01 1094 LEU B CA 1
ATOM 5418 C C . LEU B 1 94 ? -23.476 -79.957 -14.768 1.00 26.78 1094 LEU B C 1
ATOM 5419 O O . LEU B 1 94 ? -23.338 -81.014 -14.146 1.00 24.44 1094 LEU B O 1
ATOM 5424 N N . SER B 1 95 ? -23.779 -78.809 -14.177 1.00 25.66 1095 SER B N 1
ATOM 5425 C CA . SER B 1 95 ? -24.050 -78.750 -12.756 1.00 26.96 1095 SER B CA 1
ATOM 5426 C C . SER B 1 95 ? -25.511 -78.329 -12.633 1.00 27.21 1095 SER B C 1
ATOM 5427 O O . SER B 1 95 ? -26.166 -78.647 -11.642 1.00 26.88 1095 SER B O 1
ATOM 5430 N N . ALA B 1 96 ? -26.032 -77.640 -13.655 1.00 25.71 1096 ALA B N 1
ATOM 5431 C CA . ALA B 1 96 ? -27.435 -77.194 -13.635 1.00 24.27 1096 ALA B CA 1
ATOM 5432 C C . ALA B 1 96 ? -28.006 -77.035 -15.059 1.00 25.56 1096 ALA B C 1
ATOM 5433 O O . ALA B 1 96 ? -27.269 -76.796 -16.009 1.00 26.60 1096 ALA B O 1
ATOM 5435 N N . LEU B 1 97 ? -29.315 -77.176 -15.200 1.00 21.97 1097 LEU B N 1
ATOM 5436 C CA . LEU B 1 97 ? -29.953 -77.034 -16.506 1.00 25.44 1097 LEU B CA 1
ATOM 5437 C C . LEU B 1 97 ? -31.395 -76.622 -16.273 1.00 27.04 1097 LEU B C 1
ATOM 5438 O O . LEU B 1 97 ? -32.117 -77.282 -15.525 1.00 27.57 1097 LEU B O 1
ATOM 5443 N N . GLU B 1 98 ? -31.815 -75.533 -16.904 1.00 26.83 1098 GLU B N 1
ATOM 5444 C CA . GLU B 1 98 ? -33.175 -75.053 -16.727 1.00 28.07 1098 GLU B CA 1
ATOM 5445 C C . GLU B 1 98 ? -33.855 -74.800 -18.064 1.00 26.14 1098 GLU B C 1
ATOM 5446 O O . GLU B 1 98 ? -33.226 -74.277 -18.978 1.00 25.15 1098 GLU B O 1
ATOM 5452 N N . VAL B 1 99 ? -35.136 -75.147 -18.160 1.00 25.11 1099 VAL B N 1
ATOM 5453 C CA . VAL B 1 99 ? -35.901 -74.969 -19.392 1.00 26.61 1099 VAL B CA 1
ATOM 5454 C C . VAL B 1 99 ? -36.568 -73.596 -19.435 1.00 26.88 1099 VAL B C 1
ATOM 5455 O O . VAL B 1 99 ? -37.383 -73.267 -18.577 1.00 28.77 1099 VAL B O 1
ATOM 5459 N N . LEU B 1 100 ? -36.237 -72.795 -20.439 1.00 23.85 1100 LEU B N 1
ATOM 5460 C CA . LEU B 1 100 ? -36.829 -71.465 -20.537 1.00 21.10 1100 LEU B CA 1
ATOM 5461 C C . LEU B 1 100 ? -38.057 -71.469 -21.427 1.00 24.00 1100 LEU B C 1
ATOM 5462 O O . LEU B 1 100 ? -38.953 -70.636 -21.266 1.00 26.81 1100 LEU B O 1
ATOM 5467 N N . ALA B 1 101 ? -38.104 -72.410 -22.364 1.00 23.27 1101 ALA B N 1
ATOM 5468 C CA . ALA B 1 101 ? -39.226 -72.523 -23.284 1.00 21.50 1101 ALA B CA 1
ATOM 5469 C C . ALA B 1 101 ? -39.203 -73.874 -23.969 1.00 23.53 1101 ALA B C 1
ATOM 5470 O O . ALA B 1 101 ? -38.139 -74.362 -24.377 1.00 22.72 1101 ALA B O 1
ATOM 5472 N N . GLU B 1 102 ? -40.374 -74.491 -24.075 1.00 24.19 1102 GLU B N 1
ATOM 5473 C CA . GLU B 1 102 ? -40.494 -75.780 -24.737 1.00 27.22 1102 GLU B CA 1
ATOM 5474 C C . GLU B 1 102 ? -40.835 -75.479 -26.189 1.00 28.08 1102 GLU B C 1
ATOM 5475 O O . GLU B 1 102 ? -41.178 -74.342 -26.530 1.00 29.47 1102 GLU B O 1
ATOM 5481 N N . ALA B 1 103 ? -40.742 -76.485 -27.050 1.00 26.56 1103 ALA B N 1
ATOM 5482 C CA . ALA B 1 103 ? -41.035 -76.272 -28.451 1.00 25.68 1103 ALA B CA 1
ATOM 5483 C C . ALA B 1 103 ? -41.688 -77.487 -29.078 1.00 25.66 1103 ALA B C 1
ATOM 5484 O O . ALA B 1 103 ? -41.309 -78.618 -28.793 1.00 26.17 1103 ALA B O 1
ATOM 5486 N N . LYS B 1 104 ? -42.670 -77.268 -29.938 1.00 25.39 1104 LYS B N 1
ATOM 5487 C CA . LYS B 1 104 ? -43.261 -78.415 -30.591 1.00 26.66 1104 LYS B CA 1
ATOM 5488 C C . LYS B 1 104 ? -42.349 -78.779 -31.764 1.00 25.14 1104 LYS B C 1
ATOM 5489 O O . LYS B 1 104 ? -41.412 -78.032 -32.084 1.00 24.47 1104 LYS B O 1
ATOM 5495 N N . THR B 1 105 ? -42.609 -79.927 -32.385 1.00 24.45 1105 THR B N 1
ATOM 5496 C CA . THR B 1 105 ? -41.795 -80.431 -33.483 1.00 23.39 1105 THR B CA 1
ATOM 5497 C C . THR B 1 105 ? -41.861 -79.552 -34.723 1.00 25.14 1105 THR B C 1
ATOM 5498 O O . THR B 1 105 ? -42.933 -79.230 -35.209 1.00 23.82 1105 THR B O 1
ATOM 5502 N N . PRO B 1 106 ? -40.698 -79.158 -35.249 1.00 24.35 1106 PRO B N 1
ATOM 5503 C CA . PRO B 1 106 ? -40.563 -78.314 -36.440 1.00 25.92 1106 PRO B CA 1
ATOM 5504 C C . PRO B 1 106 ? -41.051 -79.104 -37.663 1.00 27.19 1106 PRO B C 1
ATOM 5505 O O . PRO B 1 106 ? -40.913 -80.328 -37.706 1.00 25.53 1106 PRO B O 1
ATOM 5509 N N . PRO B 1 107 ? -41.610 -78.415 -38.674 1.00 27.53 1107 PRO B N 1
ATOM 5510 C CA . PRO B 1 107 ? -42.109 -79.053 -39.899 1.00 26.97 1107 PRO B CA 1
ATOM 5511 C C . PRO B 1 107 ? -40.962 -79.632 -40.742 1.00 28.35 1107 PRO B C 1
ATOM 5512 O O . PRO B 1 107 ? -41.187 -80.476 -41.603 1.00 29.15 1107 PRO B O 1
ATOM 5516 N N . PHE B 1 108 ? -39.740 -79.155 -40.504 1.00 26.50 1108 PHE B N 1
ATOM 5517 C CA . PHE B 1 108 ? -38.545 -79.641 -41.218 1.00 24.28 1108 PHE B CA 1
ATOM 5518 C C . PHE B 1 108 ? -37.328 -79.450 -40.305 1.00 23.98 1108 PHE B C 1
ATOM 5519 O O . PHE B 1 108 ? -37.325 -78.574 -39.458 1.00 25.09 1108 PHE B O 1
ATOM 5527 N N . PRO B 1 109 ? -36.285 -80.277 -40.465 1.00 24.68 1109 PRO B N 1
ATOM 5528 C CA . PRO B 1 109 ? -35.084 -80.170 -39.624 1.00 25.29 1109 PRO B CA 1
ATOM 5529 C C . PRO B 1 109 ? -34.178 -78.972 -39.863 1.00 24.44 1109 PRO B C 1
ATOM 5530 O O . PRO B 1 109 ? -33.994 -78.517 -40.991 1.00 21.81 1109 PRO B O 1
ATOM 5534 N N . VAL B 1 110 ? -33.597 -78.465 -38.788 1.00 20.80 1110 VAL B N 1
ATOM 5535 C CA . VAL B 1 110 ? -32.713 -77.328 -38.911 1.00 21.60 1110 VAL B CA 1
ATOM 5536 C C . VAL B 1 110 ? -31.375 -77.642 -38.262 1.00 22.62 1110 VAL B C 1
ATOM 5537 O O . VAL B 1 110 ? -30.508 -76.778 -38.209 1.00 23.71 1110 VAL B O 1
ATOM 5541 N N . ASP B 1 111 ? -31.195 -78.884 -37.802 1.00 20.54 1111 ASP B N 1
ATOM 5542 C CA . ASP B 1 111 ? -29.977 -79.253 -37.071 1.00 22.68 1111 ASP B CA 1
ATOM 5543 C C . ASP B 1 111 ? -28.701 -79.682 -37.794 1.00 22.10 1111 ASP B C 1
ATOM 5544 O O . ASP B 1 111 ? -27.592 -79.470 -37.285 1.00 23.08 1111 ASP B O 1
ATOM 5549 N N . ALA B 1 112 ? -28.859 -80.290 -38.963 1.00 22.69 1112 ALA B N 1
ATOM 5550 C CA . ALA B 1 112 ? -27.747 -80.820 -39.742 1.00 22.77 1112 ALA B CA 1
ATOM 5551 C C . ALA B 1 112 ? -26.659 -79.840 -40.156 1.00 22.55 1112 ALA B C 1
ATOM 5552 O O . ALA B 1 112 ? -25.463 -80.143 -40.041 1.00 22.46 1112 ALA B O 1
ATOM 5554 N N . GLY B 1 113 ? -27.055 -78.670 -40.643 1.00 21.65 1113 GLY B N 1
ATOM 5555 C CA . GLY B 1 113 ? -26.079 -77.694 -41.089 1.00 19.53 1113 GLY B CA 1
ATOM 5556 C C . GLY B 1 113 ? -25.077 -77.327 -40.018 1.00 20.56 1113 GLY B C 1
ATOM 5557 O O . GLY B 1 113 ? -23.895 -77.120 -40.294 1.00 23.66 1113 GLY B O 1
ATOM 5558 N N . TRP B 1 114 ? -25.537 -77.254 -38.781 1.00 20.43 1114 TRP B N 1
ATOM 5559 C CA . TRP B 1 114 ? -24.646 -76.880 -37.682 1.00 23.73 1114 TRP B CA 1
ATOM 5560 C C . TRP B 1 114 ? -23.554 -77.911 -37.352 1.00 25.92 1114 TRP B C 1
ATOM 5561 O O . TRP B 1 114 ? -22.589 -77.587 -36.678 1.00 25.11 1114 TRP B O 1
ATOM 5572 N N . ARG B 1 115 ? -23.719 -79.135 -37.847 1.00 28.03 1115 ARG B N 1
ATOM 5573 C CA . ARG B 1 115 ? -22.786 -80.253 -37.637 1.00 29.79 1115 ARG B CA 1
ATOM 5574 C C . ARG B 1 115 ? -21.824 -80.345 -38.815 1.00 31.84 1115 ARG B C 1
ATOM 5575 O O . ARG B 1 115 ? -20.883 -81.145 -38.813 1.00 33.41 1115 ARG B O 1
ATOM 5583 N N . GLY B 1 116 ? -22.075 -79.531 -39.827 1.00 32.32 1116 GLY B N 1
ATOM 5584 C CA . GLY B 1 116 ? -21.243 -79.557 -41.008 1.00 37.32 1116 GLY B CA 1
ATOM 5585 C C . GLY B 1 116 ? -21.777 -80.568 -42.009 1.00 40.50 1116 GLY B C 1
ATOM 5586 O O . GLY B 1 116 ? -21.174 -80.781 -43.057 1.00 43.59 1116 GLY B O 1
ATOM 5587 N N . GLU B 1 117 ? -22.916 -81.182 -41.699 1.00 42.46 1117 GLU B N 1
ATOM 5588 C CA . GLU B 1 117 ? -23.512 -82.181 -42.587 1.00 45.03 1117 GLU B CA 1
ATOM 5589 C C . GLU B 1 117 ? -24.410 -81.530 -43.639 1.00 47.17 1117 GLU B C 1
ATOM 5590 O O . GLU B 1 117 ? -24.846 -80.389 -43.484 1.00 47.14 1117 GLU B O 1
ATOM 5596 N N . GLU B 1 118 ? -24.686 -82.257 -44.714 1.00 49.59 1118 GLU B N 1
ATOM 5597 C CA . GLU B 1 118 ? -25.537 -81.727 -45.776 1.00 53.36 1118 GLU B CA 1
ATOM 5598 C C . GLU B 1 118 ? -26.982 -81.767 -45.334 1.00 52.13 1118 GLU B C 1
ATOM 5599 O O . GLU B 1 118 ? -27.401 -82.707 -44.664 1.00 53.85 1118 GLU B O 1
ATOM 5605 N N . GLU B 1 119 ? -27.749 -80.751 -45.704 1.00 51.36 1119 GLU B N 1
ATOM 5606 C CA . GLU B 1 119 ? -29.149 -80.727 -45.319 1.00 52.14 1119 GLU B CA 1
ATOM 5607 C C . GLU B 1 119 ? -30.072 -81.039 -46.478 1.00 53.88 1119 GLU B C 1
ATOM 5608 O O . GLU B 1 119 ? -29.704 -80.911 -47.642 1.00 53.25 1119 GLU B O 1
ATOM 5614 N N . LYS B 1 120 ? -31.281 -81.462 -46.139 1.00 56.89 1120 LYS B N 1
ATOM 5615 C CA . LYS B 1 120 ? -32.293 -81.747 -47.137 1.00 59.98 1120 LYS B CA 1
ATOM 5616 C C . LYS B 1 120 ? -33.297 -80.611 -46.976 1.00 59.47 1120 LYS B C 1
ATOM 5617 O O . LYS B 1 120 ? -34.147 -80.651 -46.083 1.00 59.95 1120 LYS B O 1
ATOM 5623 N N . GLU B 1 121 ? -33.173 -79.587 -47.818 1.00 57.46 1121 GLU B N 1
ATOM 5624 C CA . GLU B 1 121 ? -34.068 -78.428 -47.763 1.00 54.03 1121 GLU B CA 1
ATOM 5625 C C . GLU B 1 121 ? -35.487 -78.789 -48.182 1.00 48.88 1121 GLU B C 1
ATOM 5626 O O . GLU B 1 121 ? -35.684 -79.495 -49.168 1.00 48.78 1121 GLU B O 1
ATOM 5632 N N . ALA B 1 122 ? -36.468 -78.295 -47.430 1.00 42.62 1122 ALA B N 1
ATOM 5633 C CA . ALA B 1 122 ? -37.873 -78.556 -47.722 1.00 37.43 1122 ALA B CA 1
ATOM 5634 C C . ALA B 1 122 ? -38.301 -77.637 -48.852 1.00 34.80 1122 ALA B C 1
ATOM 5635 O O . ALA B 1 122 ? -37.576 -76.706 -49.198 1.00 32.18 1122 ALA B O 1
ATOM 5637 N N . SER B 1 123 ? -39.476 -77.887 -49.416 1.00 33.40 1123 SER B N 1
ATOM 5638 C CA . SER B 1 123 ? -39.985 -77.061 -50.504 1.00 33.77 1123 SER B CA 1
ATOM 5639 C C . SER B 1 123 ? -39.963 -75.597 -50.085 1.00 33.96 1123 SER B C 1
ATOM 5640 O O . SER B 1 123 ? -40.119 -75.273 -48.900 1.00 32.96 1123 SER B O 1
ATOM 5643 N N . GLU B 1 124 ? -39.793 -74.710 -51.057 1.00 31.29 1124 GLU B N 1
ATOM 5644 C CA . GLU B 1 124 ? -39.705 -73.298 -50.741 1.00 32.71 1124 GLU B CA 1
ATOM 5645 C C . GLU B 1 124 ? -40.970 -72.677 -50.148 1.00 31.28 1124 GLU B C 1
ATOM 5646 O O . GLU B 1 124 ? -40.871 -71.747 -49.348 1.00 28.71 1124 GLU B O 1
ATOM 5652 N N . GLU B 1 125 ? -42.145 -73.185 -50.520 1.00 27.80 1125 GLU B N 1
ATOM 5653 C CA . GLU B 1 125 ? -43.377 -72.636 -49.961 1.00 30.72 1125 GLU B CA 1
ATOM 5654 C C . GLU B 1 125 ? -43.424 -72.902 -48.455 1.00 27.83 1125 GLU B C 1
ATOM 5655 O O . GLU B 1 125 ? -43.924 -72.081 -47.696 1.00 28.57 1125 GLU B O 1
ATOM 5661 N N . LEU B 1 126 ? -42.894 -74.044 -48.029 1.00 25.95 1126 LEU B N 1
ATOM 5662 C CA . LEU B 1 126 ? -42.846 -74.397 -46.614 1.00 26.11 1126 LEU B CA 1
ATOM 5663 C C . LEU B 1 126 ? -41.797 -73.535 -45.904 1.00 23.60 1126 LEU B C 1
ATOM 5664 O O . LEU B 1 126 ? -42.028 -73.045 -44.795 1.00 24.29 1126 LEU B O 1
ATOM 5669 N N . ARG B 1 127 ? -40.635 -73.381 -46.536 1.00 20.95 1127 ARG B N 1
ATOM 5670 C CA . ARG B 1 127 ? -39.574 -72.574 -45.953 1.00 21.30 1127 ARG B CA 1
ATOM 5671 C C . ARG B 1 127 ? -40.093 -71.138 -45.727 1.00 21.72 1127 ARG B C 1
ATOM 5672 O O . ARG B 1 127 ? -39.850 -70.539 -44.682 1.00 21.97 1127 ARG B O 1
ATOM 5680 N N . LEU B 1 128 ? -40.822 -70.605 -46.703 1.00 21.90 1128 LEU B N 1
ATOM 5681 C CA . LEU B 1 128 ? -41.362 -69.253 -46.612 1.00 21.79 1128 LEU B CA 1
ATOM 5682 C C . LEU B 1 128 ? -42.499 -69.139 -45.587 1.00 23.57 1128 LEU B C 1
ATOM 5683 O O . LEU B 1 128 ? -42.592 -68.147 -44.841 1.00 23.75 1128 LEU B O 1
ATOM 5688 N N . LYS B 1 129 ? -43.368 -70.141 -45.541 1.00 23.75 1129 LYS B N 1
ATOM 5689 C CA . LYS B 1 129 ? -44.467 -70.117 -44.585 1.00 23.67 1129 LYS B CA 1
ATOM 5690 C C . LYS B 1 129 ? -43.920 -70.144 -43.158 1.00 23.78 1129 LYS B C 1
ATOM 5691 O O . LYS B 1 129 ? -44.531 -69.590 -42.252 1.00 27.67 1129 LYS B O 1
ATOM 5697 N N . TYR B 1 130 ? -42.782 -70.804 -42.950 1.00 22.37 1130 TYR B N 1
ATOM 5698 C CA . TYR B 1 130 ? -42.161 -70.867 -41.621 1.00 21.65 1130 TYR B CA 1
ATOM 5699 C C . TYR B 1 130 ? -40.757 -70.274 -41.701 1.00 20.46 1130 TYR B C 1
ATOM 5700 O O . TYR B 1 130 ? -39.787 -70.875 -41.238 1.00 20.45 1130 TYR B O 1
ATOM 5709 N N . ARG B 1 131 ? -40.648 -69.092 -42.293 1.00 20.56 1131 ARG B N 1
ATOM 5710 C CA . ARG B 1 131 ? -39.349 -68.441 -42.457 1.00 19.73 1131 ARG B CA 1
ATOM 5711 C C . ARG B 1 131 ? -38.534 -68.322 -41.178 1.00 17.77 1131 ARG B C 1
ATOM 5712 O O . ARG B 1 131 ? -37.305 -68.385 -41.239 1.00 18.83 1131 ARG B O 1
ATOM 5720 N N . TYR B 1 132 ? -39.187 -68.128 -40.024 1.00 18.78 1132 TYR B N 1
ATOM 5721 C CA . TYR B 1 132 ? -38.448 -67.968 -38.759 1.00 20.91 1132 TYR B CA 1
ATOM 5722 C C . TYR B 1 132 ? -37.724 -69.245 -38.315 1.00 21.22 1132 TYR B C 1
ATOM 5723 O O . TYR B 1 132 ? -36.815 -69.202 -37.485 1.00 22.14 1132 TYR B O 1
ATOM 5732 N N . LEU B 1 133 ? -38.129 -70.384 -38.860 1.00 18.33 1133 LEU B N 1
ATOM 5733 C CA . LEU B 1 133 ? -37.460 -71.636 -38.538 1.00 15.44 1133 LEU B CA 1
ATOM 5734 C C . LEU B 1 133 ? -36.403 -71.869 -39.626 1.00 15.44 1133 LEU B C 1
ATOM 5735 O O . LEU B 1 133 ? -35.361 -72.443 -39.371 1.00 19.05 1133 LEU B O 1
ATOM 5740 N N . ASP B 1 134 ? -36.680 -71.413 -40.841 1.00 17.79 1134 ASP B N 1
ATOM 5741 C CA . ASP B 1 134 ? -35.721 -71.587 -41.939 1.00 15.09 1134 ASP B CA 1
ATOM 5742 C C . ASP B 1 134 ? -34.464 -70.767 -41.600 1.00 15.54 1134 ASP B C 1
ATOM 5743 O O . ASP B 1 134 ? -33.337 -71.195 -41.844 1.00 15.01 1134 ASP B O 1
ATOM 5748 N N . LEU B 1 135 ? -34.679 -69.592 -41.011 1.00 15.18 1135 LEU B N 1
ATOM 5749 C CA . LEU B 1 135 ? -33.599 -68.702 -40.627 1.00 16.24 1135 LEU B CA 1
ATOM 5750 C C . LEU B 1 135 ? -32.742 -69.221 -39.443 1.00 16.70 1135 LEU B C 1
ATOM 5751 O O . LEU B 1 135 ? -31.768 -68.577 -39.073 1.00 20.57 1135 LEU B O 1
ATOM 5756 N N . ARG B 1 136 ? -33.103 -70.372 -38.864 1.00 16.15 1136 ARG B N 1
ATOM 5757 C CA . ARG B 1 136 ? -32.305 -70.989 -37.789 1.00 17.28 1136 ARG B CA 1
ATOM 5758 C C . ARG B 1 136 ? -31.169 -71.831 -38.398 1.00 18.17 1136 ARG B C 1
ATOM 5759 O O . ARG B 1 136 ? -30.236 -72.227 -37.690 1.00 16.81 1136 ARG B O 1
ATOM 5767 N N . ARG B 1 137 ? -31.261 -72.118 -39.700 1.00 15.53 1137 ARG B N 1
ATOM 5768 C CA . ARG B 1 137 ? -30.248 -72.938 -40.380 1.00 15.91 1137 ARG B CA 1
ATOM 5769 C C . ARG B 1 137 ? -28.931 -72.186 -40.555 1.00 17.13 1137 ARG B C 1
ATOM 5770 O O . ARG B 1 137 ? -28.913 -70.988 -40.842 1.00 19.05 1137 ARG B O 1
ATOM 5778 N N . ARG B 1 138 ? -27.824 -72.891 -40.382 1.00 17.49 1138 ARG B N 1
ATOM 5779 C CA . ARG B 1 138 ? -26.510 -72.279 -40.486 1.00 19.65 1138 ARG B CA 1
ATOM 5780 C C . ARG B 1 138 ? -26.297 -71.464 -41.766 1.00 17.27 1138 ARG B C 1
ATOM 5781 O O . ARG B 1 138 ? -25.888 -70.311 -41.693 1.00 16.98 1138 ARG B O 1
ATOM 5789 N N . ARG B 1 139 ? -26.584 -72.057 -42.926 1.00 15.37 1139 ARG B N 1
ATOM 5790 C CA . ARG B 1 139 ? -26.395 -71.382 -44.209 1.00 18.29 1139 ARG B CA 1
ATOM 5791 C C . ARG B 1 139 ? -27.190 -70.069 -44.336 1.00 19.13 1139 ARG B C 1
ATOM 5792 O O . ARG B 1 139 ? -26.703 -69.104 -44.922 1.00 18.95 1139 ARG B O 1
ATOM 5800 N N . MET B 1 140 ? -28.410 -70.035 -43.806 1.00 18.06 1140 MET B N 1
ATOM 5801 C CA . MET B 1 140 ? -29.204 -68.809 -43.888 1.00 17.65 1140 MET B CA 1
ATOM 5802 C C . MET B 1 140 ? -28.594 -67.722 -43.002 1.00 16.98 1140 MET B C 1
ATOM 5803 O O . MET B 1 140 ? -28.511 -66.565 -43.415 1.00 18.88 1140 MET B O 1
ATOM 5808 N N . GLN B 1 141 ? -28.148 -68.074 -41.796 1.00 17.81 1141 GLN B N 1
ATOM 5809 C CA . GLN B 1 141 ? -27.552 -67.062 -40.931 1.00 17.65 1141 GLN B CA 1
ATOM 5810 C C . GLN B 1 141 ? -26.234 -66.562 -41.520 1.00 16.73 1141 GLN B C 1
ATOM 5811 O O . GLN B 1 141 ? -25.914 -65.370 -41.391 1.00 18.36 1141 GLN B O 1
ATOM 5817 N N . GLU B 1 142 ? -25.473 -67.447 -42.164 1.00 16.86 1142 GLU B N 1
ATOM 5818 C CA . GLU B 1 142 ? -24.224 -67.006 -42.789 1.00 17.23 1142 GLU B CA 1
ATOM 5819 C C . GLU B 1 142 ? -24.539 -65.978 -43.876 1.00 15.98 1142 GLU B C 1
ATOM 5820 O O . GLU B 1 142 ? -23.825 -64.985 -44.021 1.00 20.52 1142 GLU B O 1
ATOM 5826 N N . ASN B 1 143 ? -25.598 -66.203 -44.648 1.00 15.18 1143 ASN B N 1
ATOM 5827 C CA . ASN B 1 143 ? -25.967 -65.260 -45.711 1.00 12.84 1143 ASN B CA 1
ATOM 5828 C C . ASN B 1 143 ? -26.351 -63.893 -45.130 1.00 15.31 1143 ASN B C 1
ATOM 5829 O O . ASN B 1 143 ? -25.918 -62.850 -45.624 1.00 16.21 1143 ASN B O 1
ATOM 5834 N N . LEU B 1 144 ? -27.162 -63.884 -44.074 1.00 16.03 1144 LEU B N 1
ATOM 5835 C CA . LEU B 1 144 ? -27.570 -62.614 -43.480 1.00 16.03 1144 LEU B CA 1
ATOM 5836 C C . LEU B 1 144 ? -26.412 -61.870 -42.825 1.00 15.69 1144 LEU B C 1
ATOM 5837 O O . LEU B 1 144 ? -26.342 -60.650 -42.893 1.00 14.69 1144 LEU B O 1
ATOM 5842 N N . ARG B 1 145 ? -25.508 -62.592 -42.177 1.00 15.68 1145 ARG B N 1
ATOM 5843 C CA . ARG B 1 145 ? -24.367 -61.929 -41.555 1.00 18.92 1145 ARG B CA 1
ATOM 5844 C C . ARG B 1 145 ? -23.423 -61.396 -42.632 1.00 16.91 1145 ARG B C 1
ATOM 5845 O O . ARG B 1 145 ? -22.814 -60.345 -42.461 1.00 17.65 1145 ARG B O 1
ATOM 5853 N N . LEU B 1 146 ? -23.305 -62.121 -43.745 1.00 16.19 1146 LEU B N 1
ATOM 5854 C CA . LEU B 1 146 ? -22.459 -61.641 -44.840 1.00 16.64 1146 LEU B CA 1
ATOM 5855 C C . LEU B 1 146 ? -23.074 -60.342 -45.390 1.00 14.99 1146 LEU B C 1
ATOM 5856 O O . LEU B 1 146 ? -22.352 -59.399 -45.709 1.00 14.17 1146 LEU B O 1
ATOM 5861 N N . ARG B 1 147 ? -24.401 -60.295 -45.499 1.00 13.39 1147 ARG B N 1
ATOM 5862 C CA . ARG B 1 147 ? -25.049 -59.079 -46.013 1.00 15.56 1147 ARG B CA 1
ATOM 5863 C C . ARG B 1 147 ? -24.736 -57.904 -45.073 1.00 16.48 1147 ARG B C 1
ATOM 5864 O O . ARG B 1 147 ? -24.473 -56.788 -45.528 1.00 14.55 1147 ARG B O 1
ATOM 5872 N N . HIS B 1 148 ? -24.744 -58.158 -43.759 1.00 15.83 1148 HIS B N 1
ATOM 5873 C CA . HIS B 1 148 ? -24.412 -57.114 -42.786 1.00 15.75 1148 HIS B CA 1
ATOM 5874 C C . HIS B 1 148 ? -22.983 -56.585 -43.023 1.00 17.18 1148 HIS B C 1
ATOM 5875 O O . HIS B 1 148 ? -22.770 -55.374 -43.122 1.00 17.05 1148 HIS B O 1
ATOM 5882 N N . ARG B 1 149 ? -22.025 -57.507 -43.122 1.00 14.60 1149 ARG B N 1
ATOM 5883 C CA . ARG B 1 149 ? -20.613 -57.171 -43.331 1.00 17.10 1149 ARG B CA 1
ATOM 5884 C C . ARG B 1 149 ? -20.384 -56.356 -44.607 1.00 15.44 1149 ARG B C 1
ATOM 5885 O O . ARG B 1 149 ? -19.612 -55.389 -44.608 1.00 14.77 1149 ARG B O 1
ATOM 5893 N N . VAL B 1 150 ? -21.058 -56.750 -45.687 1.00 15.60 1150 VAL B N 1
ATOM 5894 C CA . VAL B 1 150 ? -20.948 -56.044 -46.961 1.00 13.55 1150 VAL B CA 1
ATOM 5895 C C . VAL B 1 150 ? -21.440 -54.599 -46.820 1.00 15.13 1150 VAL B C 1
ATOM 5896 O O . VAL B 1 150 ? -20.765 -53.662 -47.267 1.00 17.68 1150 VAL B O 1
ATOM 5900 N N . ILE B 1 151 ? -22.606 -54.393 -46.209 1.00 15.58 1151 ILE B N 1
ATOM 5901 C CA . ILE B 1 151 ? -23.139 -53.042 -46.080 1.00 13.69 1151 ILE B CA 1
ATOM 5902 C C . ILE B 1 151 ? -22.268 -52.192 -45.149 1.00 15.47 1151 ILE B C 1
ATOM 5903 O O . ILE B 1 151 ? -22.035 -51.008 -45.425 1.00 14.91 1151 ILE B O 1
ATOM 5908 N N . LYS B 1 152 ? -21.774 -52.787 -44.065 1.00 15.28 1152 LYS B N 1
ATOM 5909 C CA . LYS B 1 152 ? -20.894 -52.060 -43.142 1.00 15.02 1152 LYS B CA 1
ATOM 5910 C C . LYS B 1 152 ? -19.607 -51.653 -43.897 1.00 18.22 1152 LYS B C 1
ATOM 5911 O O . LYS B 1 152 ? -19.132 -50.527 -43.732 1.00 18.42 1152 LYS B O 1
ATOM 5917 N N . ALA B 1 153 ? -19.060 -52.554 -44.732 1.00 15.60 1153 ALA B N 1
ATOM 5918 C CA . ALA B 1 153 ? -17.838 -52.254 -45.514 1.00 17.20 1153 ALA B CA 1
ATOM 5919 C C . ALA B 1 153 ? -18.104 -51.081 -46.445 1.00 17.11 1153 ALA B C 1
ATOM 5920 O O . ALA B 1 153 ? -17.256 -50.195 -46.603 1.00 17.04 1153 ALA B O 1
ATOM 5922 N N . ILE B 1 154 ? -19.279 -51.075 -47.069 1.00 15.94 1154 ILE B N 1
ATOM 5923 C CA . ILE B 1 154 ? -19.647 -49.973 -47.958 1.00 17.33 1154 ILE B CA 1
ATOM 5924 C C . ILE B 1 154 ? -19.662 -48.660 -47.168 1.00 15.01 1154 ILE B C 1
ATOM 5925 O O . ILE B 1 154 ? -19.074 -47.679 -47.596 1.00 13.88 1154 ILE B O 1
ATOM 5930 N N . TRP B 1 155 ? -20.292 -48.643 -46.000 1.00 14.70 1155 TRP B N 1
ATOM 5931 C CA . TRP B 1 155 ? -20.304 -47.417 -45.215 1.00 15.85 1155 TRP B CA 1
ATOM 5932 C C . TRP B 1 155 ? -18.889 -46.945 -44.814 1.00 15.97 1155 TRP B C 1
ATOM 5933 O O . TRP B 1 155 ? -18.603 -45.747 -44.856 1.00 16.93 1155 TRP B O 1
ATOM 5944 N N . ASP B 1 156 ? -18.023 -47.865 -44.386 1.00 15.55 1156 ASP B N 1
ATOM 5945 C CA . ASP B 1 156 ? -16.666 -47.484 -43.964 1.00 16.72 1156 ASP B CA 1
ATOM 5946 C C . ASP B 1 156 ? -15.885 -46.816 -45.097 1.00 16.59 1156 ASP B C 1
ATOM 5947 O O . ASP B 1 156 ? -15.282 -45.773 -44.903 1.00 16.22 1156 ASP B O 1
ATOM 5952 N N . PHE B 1 157 ? -15.900 -47.442 -46.272 1.00 14.96 1157 PHE B N 1
ATOM 5953 C CA . PHE B 1 157 ? -15.181 -46.924 -47.431 1.00 16.50 1157 PHE B CA 1
ATOM 5954 C C . PHE B 1 157 ? -15.698 -45.574 -47.934 1.00 18.47 1157 PHE B C 1
ATOM 5955 O O . PHE B 1 157 ? -14.919 -44.647 -48.140 1.00 16.03 1157 PHE B O 1
ATOM 5963 N N . LEU B 1 158 ? -17.006 -45.471 -48.159 1.00 15.76 1158 LEU B N 1
ATOM 5964 C CA . LEU B 1 158 ? -17.546 -44.223 -48.687 1.00 16.63 1158 LEU B CA 1
ATOM 5965 C C . LEU B 1 158 ? -17.485 -43.075 -47.685 1.00 15.89 1158 LEU B C 1
ATOM 5966 O O . LEU B 1 158 ? -17.301 -41.927 -48.082 1.00 19.53 1158 LEU B O 1
ATOM 5971 N N . ASP B 1 159 ? -17.621 -43.368 -46.394 1.00 16.10 1159 ASP B N 1
ATOM 5972 C CA . ASP B 1 159 ? -17.524 -42.326 -45.383 1.00 18.34 1159 ASP B CA 1
ATOM 5973 C C . ASP B 1 159 ? -16.098 -41.791 -45.444 1.00 20.67 1159 ASP B C 1
ATOM 5974 O O . ASP B 1 159 ? -15.872 -40.584 -45.355 1.00 21.76 1159 ASP B O 1
ATOM 5979 N N . ARG B 1 160 ? -15.140 -42.703 -45.603 1.00 21.71 1160 ARG B N 1
ATOM 5980 C CA . ARG B 1 160 ? -13.732 -42.335 -45.677 1.00 22.99 1160 ARG B CA 1
ATOM 5981 C C . ARG B 1 160 ? -13.414 -41.489 -46.911 1.00 22.60 1160 ARG B C 1
ATOM 5982 O O . ARG B 1 160 ? -12.539 -40.629 -46.862 1.00 22.25 1160 ARG B O 1
ATOM 5990 N N . GLU B 1 161 ? -14.123 -41.737 -48.011 1.00 20.79 1161 GLU B N 1
ATOM 5991 C CA . GLU B 1 161 ? -13.925 -40.982 -49.250 1.00 20.20 1161 GLU B CA 1
ATOM 5992 C C . GLU B 1 161 ? -14.755 -39.694 -49.312 1.00 21.68 1161 GLU B C 1
ATOM 5993 O O . GLU B 1 161 ? -14.838 -39.068 -50.375 1.00 23.39 1161 GLU B O 1
ATOM 5999 N N . GLY B 1 162 ? -15.394 -39.311 -48.206 1.00 20.47 1162 GLY B N 1
ATOM 6000 C CA . GLY B 1 162 ? -16.166 -38.070 -48.193 1.00 20.31 1162 GLY B CA 1
ATOM 6001 C C . GLY B 1 162 ? -17.617 -38.081 -48.672 1.00 22.30 1162 GLY B C 1
ATOM 6002 O O . GLY B 1 162 ? -18.206 -37.011 -48.899 1.00 22.45 1162 GLY B O 1
ATOM 6003 N N . PHE B 1 163 ? -18.207 -39.258 -48.834 1.00 18.91 1163 PHE B N 1
ATOM 6004 C CA . PHE B 1 163 ? -19.596 -39.341 -49.276 1.00 16.41 1163 PHE B CA 1
ATOM 6005 C C . PHE B 1 163 ? -20.557 -39.126 -48.105 1.00 17.79 1163 PHE B C 1
ATOM 6006 O O . PHE B 1 163 ? -20.293 -39.554 -46.985 1.00 20.14 1163 PHE B O 1
ATOM 6014 N N . VAL B 1 164 ? -21.678 -38.477 -48.392 1.00 15.00 1164 VAL B N 1
ATOM 6015 C CA . VAL B 1 164 ? -22.713 -38.213 -47.400 1.00 16.34 1164 VAL B CA 1
ATOM 6016 C C . VAL B 1 164 ? -23.924 -39.106 -47.687 1.00 17.68 1164 VAL B C 1
ATOM 6017 O O . VAL B 1 164 ? -24.481 -39.066 -48.786 1.00 16.96 1164 VAL B O 1
ATOM 6021 N N . GLN B 1 165 ? -24.331 -39.907 -46.708 1.00 14.61 1165 GLN B N 1
ATOM 6022 C CA . GLN B 1 165 ? -25.489 -40.770 -46.857 1.00 16.76 1165 GLN B CA 1
ATOM 6023 C C . GLN B 1 165 ? -26.741 -39.896 -46.737 1.00 15.07 1165 GLN B C 1
ATOM 6024 O O . GLN B 1 165 ? -26.899 -39.182 -45.755 1.00 16.16 1165 GLN B O 1
ATOM 6030 N N . VAL B 1 166 ? -27.620 -39.940 -47.732 1.00 15.74 1166 VAL B N 1
ATOM 6031 C CA . VAL B 1 166 ? -28.858 -39.161 -47.663 1.00 16.42 1166 VAL B CA 1
ATOM 6032 C C . VAL B 1 166 ? -30.073 -40.057 -47.902 1.00 13.68 1166 VAL B C 1
ATOM 6033 O O . VAL B 1 166 ? -30.116 -40.804 -48.882 1.00 15.30 1166 VAL B O 1
ATOM 6037 N N . GLU B 1 167 ? -31.045 -40.006 -46.993 1.00 15.36 1167 GLU B N 1
ATOM 6038 C CA . GLU B 1 167 ? -32.274 -40.806 -47.118 1.00 15.85 1167 GLU B CA 1
ATOM 6039 C C . GLU B 1 167 ? -33.293 -40.056 -47.990 1.00 17.96 1167 GLU B C 1
ATOM 6040 O O . GLU B 1 167 ? -33.610 -38.892 -47.725 1.00 15.78 1167 GLU B O 1
ATOM 6046 N N . THR B 1 168 ? -33.772 -40.745 -49.028 1.00 18.32 1168 THR B N 1
ATOM 6047 C CA . THR B 1 168 ? -34.736 -40.244 -50.040 1.00 20.42 1168 THR B CA 1
ATOM 6048 C C . THR B 1 168 ? -36.199 -40.617 -49.750 1.00 20.14 1168 THR B C 1
ATOM 6049 O O . THR B 1 168 ? -36.460 -41.639 -49.113 1.00 20.71 1168 THR B O 1
ATOM 6053 N N . PRO B 1 169 ? -37.174 -39.814 -50.231 1.00 21.61 1169 PRO B N 1
ATOM 6054 C CA . PRO B 1 169 ? -38.596 -40.127 -49.976 1.00 20.60 1169 PRO B CA 1
ATOM 6055 C C . PRO B 1 169 ? -39.102 -41.469 -50.498 1.00 20.17 1169 PRO B C 1
ATOM 6056 O O . PRO B 1 169 ? -38.628 -41.964 -51.515 1.00 19.57 1169 PRO B O 1
ATOM 6060 N N . PHE B 1 170 ? -40.084 -42.037 -49.803 1.00 19.23 1170 PHE B N 1
ATOM 6061 C CA . PHE B 1 170 ? -40.722 -43.288 -50.206 1.00 22.33 1170 PHE B CA 1
ATOM 6062 C C . PHE B 1 170 ? -42.104 -42.996 -50.815 1.00 25.64 1170 PHE B C 1
ATOM 6063 O O . PHE B 1 170 ? -42.632 -43.810 -51.576 1.00 28.57 1170 PHE B O 1
ATOM 6071 N N . LEU B 1 171 ? -42.704 -41.860 -50.453 1.00 20.64 1171 LEU B N 1
ATOM 6072 C CA . LEU B 1 171 ? -43.997 -41.481 -51.017 1.00 22.99 1171 LEU B CA 1
ATOM 6073 C C . LEU B 1 171 ? -43.702 -40.337 -51.983 1.00 24.44 1171 LEU B C 1
ATOM 6074 O O . LEU B 1 171 ? -43.444 -39.214 -51.549 1.00 24.59 1171 LEU B O 1
ATOM 6079 N N . THR B 1 172 ? -43.706 -40.639 -53.281 1.00 26.68 1172 THR B N 1
ATOM 6080 C CA . THR B 1 172 ? -43.396 -39.656 -54.316 1.00 32.73 1172 THR B CA 1
ATOM 6081 C C . THR B 1 172 ? -44.485 -39.581 -55.388 1.00 32.97 1172 THR B C 1
ATOM 6082 O O . THR B 1 172 ? -45.579 -40.105 -55.222 1.00 31.17 1172 THR B O 1
ATOM 6086 N N . LYS B 1 173 ? -44.146 -38.948 -56.505 1.00 37.43 1173 LYS B N 1
ATOM 6087 C CA . LYS B 1 173 ? -45.079 -38.776 -57.611 1.00 43.50 1173 LYS B CA 1
ATOM 6088 C C . LYS B 1 173 ? -45.015 -39.908 -58.629 1.00 45.17 1173 LYS B C 1
ATOM 6089 O O . LYS B 1 173 ? -43.942 -40.417 -58.931 1.00 44.70 1173 LYS B O 1
ATOM 6095 N N . SER B 1 174 ? -46.177 -40.295 -59.151 1.00 51.42 1174 SER B N 1
ATOM 6096 C CA . SER B 1 174 ? -46.265 -41.355 -60.150 1.00 57.60 1174 SER B CA 1
ATOM 6097 C C . SER B 1 174 ? -45.922 -40.785 -61.519 1.00 62.38 1174 SER B C 1
ATOM 6098 O O . SER B 1 174 ? -46.202 -39.623 -61.801 1.00 62.85 1174 SER B O 1
ATOM 6101 N N . THR B 1 175 ? -45.322 -41.607 -62.370 1.00 69.78 1175 THR B N 1
ATOM 6102 C CA . THR B 1 175 ? -44.943 -41.175 -63.713 1.00 77.13 1175 THR B CA 1
ATOM 6103 C C . THR B 1 175 ? -45.633 -42.029 -64.774 1.00 81.38 1175 THR B C 1
ATOM 6104 O O . THR B 1 175 ? -45.651 -43.258 -64.679 1.00 81.53 1175 THR B O 1
ATOM 6108 N N . PRO B 1 176 ? -46.198 -41.383 -65.809 1.00 85.80 1176 PRO B N 1
ATOM 6109 C CA . PRO B 1 176 ? -46.902 -42.050 -66.912 1.00 88.22 1176 PRO B CA 1
ATOM 6110 C C . PRO B 1 176 ? -46.125 -43.155 -67.629 1.00 89.68 1176 PRO B C 1
ATOM 6111 O O . PRO B 1 176 ? -46.725 -44.112 -68.122 1.00 90.66 1176 PRO B O 1
ATOM 6115 N N . GLU B 1 177 ? -44.801 -43.031 -67.695 1.00 90.83 1177 GLU B N 1
ATOM 6116 C CA . GLU B 1 177 ? -44.004 -44.052 -68.368 1.00 91.48 1177 GLU B CA 1
ATOM 6117 C C . GLU B 1 177 ? -42.703 -44.477 -67.693 1.00 89.13 1177 GLU B C 1
ATOM 6118 O O . GLU B 1 177 ? -42.059 -43.707 -66.974 1.00 89.68 1177 GLU B O 1
ATOM 6124 N N . GLY B 1 178 ? -42.339 -45.728 -67.965 1.00 85.46 1178 GLY B N 1
ATOM 6125 C CA . GLY B 1 178 ? -41.155 -46.357 -67.410 1.00 79.68 1178 GLY B CA 1
ATOM 6126 C C . GLY B 1 178 ? -41.624 -47.764 -67.092 1.00 75.38 1178 GLY B C 1
ATOM 6127 O O . GLY B 1 178 ? -41.900 -48.555 -67.995 1.00 75.94 1178 GLY B O 1
ATOM 6128 N N . ALA B 1 179 ? -41.722 -48.084 -65.808 1.00 70.11 1179 ALA B N 1
ATOM 6129 C CA . ALA B 1 179 ? -42.220 -49.386 -65.392 1.00 62.60 1179 ALA B CA 1
ATOM 6130 C C . ALA B 1 179 ? -43.495 -49.056 -64.631 1.00 58.13 1179 ALA B C 1
ATOM 6131 O O . ALA B 1 179 ? -43.758 -47.890 -64.341 1.00 56.86 1179 ALA B O 1
ATOM 6133 N N . ARG B 1 180 ? -44.305 -50.057 -64.318 1.00 53.47 1180 ARG B N 1
ATOM 6134 C CA . ARG B 1 180 ? -45.534 -49.769 -63.590 1.00 46.50 1180 ARG B CA 1
ATOM 6135 C C . ARG B 1 180 ? -45.210 -49.434 -62.137 1.00 41.23 1180 ARG B C 1
ATOM 6136 O O . ARG B 1 180 ? -44.372 -50.083 -61.510 1.00 37.41 1180 ARG B O 1
ATOM 6144 N N . ASP B 1 181 ? -45.871 -48.407 -61.615 1.00 36.75 1181 ASP B N 1
ATOM 6145 C CA . ASP B 1 181 ? -45.674 -47.971 -60.236 1.00 34.46 1181 ASP B CA 1
ATOM 6146 C C . ASP B 1 181 ? -46.650 -48.657 -59.288 1.00 32.78 1181 ASP B C 1
ATOM 6147 O O . ASP B 1 181 ? -47.759 -49.031 -59.680 1.00 31.95 1181 ASP B O 1
ATOM 6152 N N . PHE B 1 182 ? -46.228 -48.807 -58.036 1.00 29.07 1182 PHE B N 1
ATOM 6153 C CA . PHE B 1 182 ? -47.094 -49.337 -56.991 1.00 25.83 1182 PHE B CA 1
ATOM 6154 C C . PHE B 1 182 ? -47.700 -48.033 -56.485 1.00 26.56 1182 PHE B C 1
ATOM 6155 O O . PHE B 1 182 ? -46.971 -47.036 -56.325 1.00 25.42 1182 PHE B O 1
ATOM 6163 N N . LEU B 1 183 ? -49.006 -48.011 -56.243 1.00 23.26 1183 LEU B N 1
ATOM 6164 C CA . LEU B 1 183 ? -49.644 -46.775 -55.797 1.00 22.82 1183 LEU B CA 1
ATOM 6165 C C . LEU B 1 183 ? -50.139 -46.806 -54.354 1.00 23.39 1183 LEU B C 1
ATOM 6166 O O . LEU B 1 183 ? -50.398 -47.861 -53.792 1.00 23.20 1183 LEU B O 1
ATOM 6171 N N . VAL B 1 184 ? -50.267 -45.625 -53.768 1.00 22.02 1184 VAL B N 1
ATOM 6172 C CA . VAL B 1 184 ? -50.733 -45.461 -52.398 1.00 22.42 1184 VAL B CA 1
ATOM 6173 C C . VAL B 1 184 ? -51.828 -44.373 -52.369 1.00 25.38 1184 VAL B C 1
ATOM 6174 O O . VAL B 1 184 ? -51.561 -43.197 -52.648 1.00 23.87 1184 VAL B O 1
ATOM 6178 N N . PRO B 1 185 ? -53.072 -44.748 -52.026 1.00 28.71 1185 PRO B N 1
ATOM 6179 C CA . PRO B 1 185 ? -54.204 -43.805 -51.964 1.00 30.40 1185 PRO B CA 1
ATOM 6180 C C . PRO B 1 185 ? -54.015 -42.661 -50.970 1.00 31.28 1185 PRO B C 1
ATOM 6181 O O . PRO B 1 185 ? -53.563 -42.870 -49.836 1.00 30.73 1185 PRO B O 1
ATOM 6185 N N . TYR B 1 186 ? -54.348 -41.452 -51.405 1.00 30.71 1186 TYR B N 1
ATOM 6186 C CA . TYR B 1 186 ? -54.257 -40.283 -50.538 1.00 34.16 1186 TYR B CA 1
ATOM 6187 C C . TYR B 1 186 ? -55.656 -40.101 -49.950 1.00 33.94 1186 TYR B C 1
ATOM 6188 O O . TYR B 1 186 ? -56.578 -39.664 -50.641 1.00 36.16 1186 TYR B O 1
ATOM 6197 N N . ARG B 1 187 ? -55.793 -40.438 -48.675 1.00 35.15 1187 ARG B N 1
ATOM 6198 C CA . ARG B 1 187 ? -57.056 -40.392 -47.955 1.00 38.25 1187 ARG B CA 1
ATOM 6199 C C . ARG B 1 187 ? -57.852 -39.089 -48.040 1.00 41.75 1187 ARG B C 1
ATOM 6200 O O . ARG B 1 187 ? -59.037 -39.102 -48.375 1.00 42.31 1187 ARG B O 1
ATOM 6208 N N . HIS B 1 188 ? -57.196 -37.971 -47.753 1.00 43.04 1188 HIS B N 1
ATOM 6209 C CA . HIS B 1 188 ? -57.853 -36.674 -47.761 1.00 45.33 1188 HIS B CA 1
ATOM 6210 C C . HIS B 1 188 ? -58.440 -36.167 -49.081 1.00 45.02 1188 HIS B C 1
ATOM 6211 O O . HIS B 1 188 ? -59.150 -35.172 -49.084 1.00 47.12 1188 HIS B O 1
ATOM 6218 N N . GLU B 1 189 ? -58.166 -36.842 -50.192 1.00 47.10 1189 GLU B N 1
ATOM 6219 C CA . GLU B 1 189 ? -58.701 -36.424 -51.493 1.00 47.16 1189 GLU B CA 1
ATOM 6220 C C . GLU B 1 189 ? -58.712 -37.551 -52.518 1.00 48.02 1189 GLU B C 1
ATOM 6221 O O . GLU B 1 189 ? -57.674 -37.880 -53.105 1.00 49.33 1189 GLU B O 1
ATOM 6227 N N . PRO B 1 190 ? -59.889 -38.149 -52.764 1.00 47.88 1190 PRO B N 1
ATOM 6228 C CA . PRO B 1 190 ? -60.049 -39.244 -53.724 1.00 47.26 1190 PRO B CA 1
ATOM 6229 C C . PRO B 1 190 ? -59.494 -38.896 -55.092 1.00 46.92 1190 PRO B C 1
ATOM 6230 O O . PRO B 1 190 ? -59.602 -37.756 -55.542 1.00 50.19 1190 PRO B O 1
ATOM 6234 N N . GLY B 1 191 ? -58.910 -39.885 -55.755 1.00 43.56 1191 GLY B N 1
ATOM 6235 C CA . GLY B 1 191 ? -58.346 -39.649 -57.067 1.00 40.23 1191 GLY B CA 1
ATOM 6236 C C . GLY B 1 191 ? -56.890 -39.248 -56.995 1.00 35.79 1191 GLY B C 1
ATOM 6237 O O . GLY B 1 191 ? -56.200 -39.242 -58.017 1.00 37.52 1191 GLY B O 1
ATOM 6238 N N . LEU B 1 192 ? -56.429 -38.900 -55.797 1.00 33.94 1192 LEU B N 1
ATOM 6239 C CA . LEU B 1 192 ? -55.034 -38.514 -55.586 1.00 34.09 1192 LEU B CA 1
ATOM 6240 C C . LEU B 1 192 ? -54.266 -39.703 -55.012 1.00 33.10 1192 LEU B C 1
ATOM 6241 O O . LEU B 1 192 ? -54.724 -40.360 -54.071 1.00 29.86 1192 LEU B O 1
ATOM 6246 N N . PHE B 1 193 ? -53.094 -39.965 -55.580 1.00 30.97 1193 PHE B N 1
ATOM 6247 C CA . PHE B 1 193 ? -52.266 -41.088 -55.143 1.00 30.50 1193 PHE B CA 1
ATOM 6248 C C . PHE B 1 193 ? -50.784 -40.742 -55.033 1.00 28.99 1193 PHE B C 1
ATOM 6249 O O . PHE B 1 193 ? -50.284 -39.872 -55.754 1.00 27.47 1193 PHE B O 1
ATOM 6257 N N . TYR B 1 194 ? -50.091 -41.440 -54.133 1.00 27.69 1194 TYR B N 1
ATOM 6258 C CA . TYR B 1 194 ? -48.644 -41.307 -54.002 1.00 25.86 1194 TYR B CA 1
ATOM 6259 C C . TYR B 1 194 ? -48.170 -42.531 -54.785 1.00 24.82 1194 TYR B C 1
ATOM 6260 O O . TYR B 1 194 ? -48.935 -43.474 -54.996 1.00 23.67 1194 TYR B O 1
ATOM 6269 N N . ALA B 1 195 ? -46.915 -42.527 -55.200 1.00 23.22 1195 ALA B N 1
ATOM 6270 C CA . ALA B 1 195 ? -46.348 -43.672 -55.883 1.00 21.59 1195 ALA B CA 1
ATOM 6271 C C . ALA B 1 195 ? -45.089 -44.043 -55.084 1.00 22.46 1195 ALA B C 1
ATOM 6272 O O . ALA B 1 195 ? -44.432 -43.155 -54.529 1.00 22.95 1195 ALA B O 1
ATOM 6274 N N . LEU B 1 196 ? -44.780 -45.339 -54.999 1.00 22.38 1196 LEU B N 1
ATOM 6275 C CA . LEU B 1 196 ? -43.568 -45.804 -54.308 1.00 22.10 1196 LEU B CA 1
ATOM 6276 C C . LEU B 1 196 ? -42.476 -45.570 -55.359 1.00 22.15 1196 LEU B C 1
ATOM 6277 O O . LEU B 1 196 ? -42.754 -45.672 -56.554 1.00 19.48 1196 LEU B O 1
ATOM 6282 N N . PRO B 1 197 ? -41.234 -45.272 -54.935 1.00 19.97 1197 PRO B N 1
ATOM 6283 C CA . PRO B 1 197 ? -40.134 -45.015 -55.874 1.00 20.98 1197 PRO B CA 1
ATOM 6284 C C . PRO B 1 197 ? -39.539 -46.191 -56.654 1.00 22.19 1197 PRO B C 1
ATOM 6285 O O . PRO B 1 197 ? -39.234 -47.243 -56.091 1.00 19.03 1197 PRO B O 1
ATOM 6289 N N . GLN B 1 198 ? -39.383 -46.012 -57.964 1.00 22.95 1198 GLN B N 1
ATOM 6290 C CA . GLN B 1 198 ? -38.771 -47.047 -58.777 1.00 24.56 1198 GLN B CA 1
ATOM 6291 C C . GLN B 1 198 ? -37.255 -46.904 -58.629 1.00 24.56 1198 GLN B C 1
ATOM 6292 O O . GLN B 1 198 ? -36.517 -47.862 -58.808 1.00 22.49 1198 GLN B O 1
ATOM 6298 N N . SER B 1 199 ? -36.808 -45.698 -58.292 1.00 22.77 1199 SER B N 1
ATOM 6299 C CA . SER B 1 199 ? -35.378 -45.447 -58.050 1.00 23.37 1199 SER B CA 1
ATOM 6300 C C . SER B 1 199 ? -35.289 -44.017 -57.533 1.00 22.04 1199 SER B C 1
ATOM 6301 O O . SER B 1 199 ? -36.207 -43.221 -57.764 1.00 22.49 1199 SER B O 1
ATOM 6304 N N . PRO B 1 200 ? -34.216 -43.683 -56.793 1.00 20.61 1200 PRO B N 1
ATOM 6305 C CA . PRO B 1 200 ? -34.029 -42.332 -56.244 1.00 20.75 1200 PRO B CA 1
ATOM 6306 C C . PRO B 1 200 ? -33.388 -41.383 -57.255 1.00 20.40 1200 PRO B C 1
ATOM 6307 O O . PRO B 1 200 ? -32.949 -40.287 -56.893 1.00 21.90 1200 PRO B O 1
ATOM 6311 N N . GLN B 1 201 ? -33.316 -41.822 -58.510 1.00 18.13 1201 GLN B N 1
ATOM 6312 C CA . GLN B 1 201 ? -32.687 -41.043 -59.580 1.00 21.06 1201 GLN B CA 1
ATOM 6313 C C . GLN B 1 201 ? -32.826 -39.520 -59.541 1.00 18.97 1201 GLN B C 1
ATOM 6314 O O . GLN B 1 201 ? -31.819 -38.812 -59.456 1.00 19.11 1201 GLN B O 1
ATOM 6320 N N . LEU B 1 202 ? -34.050 -38.999 -59.609 1.00 17.53 1202 LEU B N 1
ATOM 6321 C CA . LEU B 1 202 ? -34.223 -37.548 -59.621 1.00 18.53 1202 LEU B CA 1
ATOM 6322 C C . LEU B 1 202 ? -33.768 -36.864 -58.329 1.00 18.59 1202 LEU B C 1
ATOM 6323 O O . LEU B 1 202 ? -33.253 -35.747 -58.354 1.00 16.60 1202 LEU B O 1
ATOM 6328 N N . PHE B 1 203 ? -33.965 -37.534 -57.198 1.00 17.51 1203 PHE B N 1
ATOM 6329 C CA . PHE B 1 203 ? -33.541 -36.962 -55.938 1.00 18.29 1203 PHE B CA 1
ATOM 6330 C C . PHE B 1 203 ? -32.025 -36.853 -55.819 1.00 18.70 1203 PHE B C 1
ATOM 6331 O O . PHE B 1 203 ? -31.520 -35.825 -55.370 1.00 18.30 1203 PHE B O 1
ATOM 6339 N N . LYS B 1 204 ? -31.286 -37.887 -56.217 1.00 18.00 1204 LYS B N 1
ATOM 6340 C CA . LYS B 1 204 ? -29.835 -37.788 -56.092 1.00 16.90 1204 LYS B CA 1
ATOM 6341 C C . LYS B 1 204 ? -29.266 -36.757 -57.060 1.00 15.93 1204 LYS B C 1
ATOM 6342 O O . LYS B 1 204 ? -28.265 -36.105 -56.746 1.00 16.09 1204 LYS B O 1
ATOM 6348 N N . GLN B 1 205 ? -29.879 -36.581 -58.233 1.00 14.43 1205 GLN B N 1
ATOM 6349 C CA . GLN B 1 205 ? -29.397 -35.544 -59.121 1.00 14.34 1205 GLN B CA 1
ATOM 6350 C C . GLN B 1 205 ? -29.696 -34.169 -58.488 1.00 16.59 1205 GLN B C 1
ATOM 6351 O O . GLN B 1 205 ? -28.887 -33.252 -58.594 1.00 19.23 1205 GLN B O 1
ATOM 6357 N N . MET B 1 206 ? -30.839 -34.013 -57.815 1.00 15.04 1206 MET B N 1
ATOM 6358 C CA . MET B 1 206 ? -31.147 -32.717 -57.186 1.00 14.33 1206 MET B CA 1
ATOM 6359 C C . MET B 1 206 ? -30.180 -32.434 -56.004 1.00 16.38 1206 MET B C 1
ATOM 6360 O O . MET B 1 206 ? -29.905 -31.283 -55.671 1.00 15.74 1206 MET B O 1
ATOM 6365 N N . LEU B 1 207 ? -29.661 -33.493 -55.391 1.00 12.64 1207 LEU B N 1
ATOM 6366 C CA . LEU B 1 207 ? -28.710 -33.358 -54.288 1.00 15.06 1207 LEU B CA 1
ATOM 6367 C C . LEU B 1 207 ? -27.367 -32.829 -54.844 1.00 15.82 1207 LEU B C 1
ATOM 6368 O O . LEU B 1 207 ? -26.595 -32.201 -54.116 1.00 20.07 1207 LEU B O 1
ATOM 6373 N N . MET B 1 208 ? -27.090 -33.092 -56.123 1.00 14.73 1208 MET B N 1
ATOM 6374 C CA . MET B 1 208 ? -25.868 -32.582 -56.761 1.00 14.78 1208 MET B CA 1
ATOM 6375 C C . MET B 1 208 ? -26.130 -31.100 -57.078 1.00 15.17 1208 MET B C 1
ATOM 6376 O O . MET B 1 208 ? -25.225 -30.243 -56.949 1.00 14.03 1208 MET B O 1
ATOM 6381 N N . VAL B 1 209 ? -27.359 -30.769 -57.487 1.00 13.69 1209 VAL B N 1
ATOM 6382 C CA . VAL B 1 209 ? -27.701 -29.376 -57.768 1.00 16.11 1209 VAL B CA 1
ATOM 6383 C C . VAL B 1 209 ? -27.589 -28.592 -56.449 1.00 19.22 1209 VAL B C 1
ATOM 6384 O O . VAL B 1 209 ? -27.167 -27.430 -56.435 1.00 20.07 1209 VAL B O 1
ATOM 6388 N N . ALA B 1 210 ? -27.921 -29.253 -55.337 1.00 19.01 1210 ALA B N 1
ATOM 6389 C CA . ALA B 1 210 ? -27.867 -28.634 -54.010 1.00 18.54 1210 ALA B CA 1
ATOM 6390 C C . ALA B 1 210 ? -26.436 -28.443 -53.509 1.00 19.08 1210 ALA B C 1
ATOM 6391 O O . ALA B 1 210 ? -26.223 -27.784 -52.484 1.00 22.17 1210 ALA B O 1
ATOM 6393 N N . GLY B 1 211 ? -25.455 -29.011 -54.207 1.00 18.86 1211 GLY B N 1
ATOM 6394 C CA . GLY B 1 211 ? -24.076 -28.815 -53.784 1.00 19.08 1211 GLY B CA 1
ATOM 6395 C C . GLY B 1 211 ? -23.494 -29.818 -52.804 1.00 22.31 1211 GLY B C 1
ATOM 6396 O O . GLY B 1 211 ? -22.500 -29.532 -52.130 1.00 22.01 1211 GLY B O 1
ATOM 6397 N N . LEU B 1 212 ? -24.136 -30.972 -52.672 1.00 23.19 1212 LEU B N 1
ATOM 6398 C CA . LEU B 1 212 ? -23.609 -32.024 -51.813 1.00 28.47 1212 LEU B CA 1
ATOM 6399 C C . LEU B 1 212 ? -22.739 -32.748 -52.844 1.00 30.77 1212 LEU B C 1
ATOM 6400 O O . LEU B 1 212 ? -23.228 -33.494 -53.677 1.00 38.78 1212 LEU B O 1
ATOM 6405 N N . ASP B 1 213 ? -21.457 -32.485 -52.812 1.00 28.09 1213 ASP B N 1
ATOM 6406 C CA . ASP B 1 213 ? -20.504 -33.064 -53.736 1.00 20.99 1213 ASP B CA 1
ATOM 6407 C C . ASP B 1 213 ? -20.634 -34.558 -54.090 1.00 20.59 1213 ASP B C 1
ATOM 6408 O O . ASP B 1 213 ? -20.456 -34.956 -55.251 1.00 18.07 1213 ASP B O 1
ATOM 6413 N N . ARG B 1 214 ? -20.911 -35.386 -53.087 1.00 19.14 1214 ARG B N 1
ATOM 6414 C CA . ARG B 1 214 ? -21.020 -36.824 -53.288 1.00 19.48 1214 ARG B CA 1
ATOM 6415 C C . ARG B 1 214 ? -21.970 -37.445 -52.274 1.00 17.35 1214 ARG B C 1
ATOM 6416 O O . ARG B 1 214 ? -21.892 -37.171 -51.076 1.00 18.53 1214 ARG B O 1
ATOM 6424 N N . TYR B 1 215 ? -22.859 -38.287 -52.782 1.00 18.56 1215 TYR B N 1
ATOM 6425 C CA . TYR B 1 215 ? -23.902 -38.937 -52.001 1.00 16.66 1215 TYR B CA 1
ATOM 6426 C C . TYR B 1 215 ? -23.982 -40.431 -52.215 1.00 17.26 1215 TYR B C 1
ATOM 6427 O O . TYR B 1 215 ? -23.507 -40.947 -53.226 1.00 16.24 1215 TYR B O 1
ATOM 6436 N N . PHE B 1 216 ? -24.597 -41.126 -51.262 1.00 14.18 1216 PHE B N 1
ATOM 6437 C CA . PHE B 1 216 ? -24.869 -42.553 -51.416 1.00 15.31 1216 PHE B CA 1
ATOM 6438 C C . PHE B 1 216 ? -26.021 -42.912 -50.515 1.00 15.22 1216 PHE B C 1
ATOM 6439 O O . PHE B 1 216 ? -26.371 -42.157 -49.586 1.00 14.61 1216 PHE B O 1
ATOM 6447 N N . GLN B 1 217 ? -26.619 -44.060 -50.806 1.00 16.39 1217 GLN B N 1
ATOM 6448 C CA . GLN B 1 217 ? -27.746 -44.559 -50.046 1.00 17.39 1217 GLN B CA 1
ATOM 6449 C C . GLN B 1 217 ? -27.941 -46.027 -50.380 1.00 18.78 1217 GLN B C 1
ATOM 6450 O O . GLN B 1 217 ? -27.683 -46.438 -51.534 1.00 16.36 1217 GLN B O 1
ATOM 6456 N N . ILE B 1 218 ? -28.344 -46.827 -49.386 1.00 15.64 1218 ILE B N 1
ATOM 6457 C CA . ILE B 1 218 ? -28.682 -48.229 -49.608 1.00 17.60 1218 ILE B CA 1
ATOM 6458 C C . ILE B 1 218 ? -30.201 -48.035 -49.725 1.00 19.37 1218 ILE B C 1
ATOM 6459 O O . ILE B 1 218 ? -30.915 -47.954 -48.730 1.00 16.68 1218 ILE B O 1
ATOM 6464 N N . ALA B 1 219 ? -30.679 -47.893 -50.954 1.00 17.93 1219 ALA B N 1
ATOM 6465 C CA . ALA B 1 219 ? -32.087 -47.597 -51.221 1.00 18.87 1219 ALA B CA 1
ATOM 6466 C C . ALA B 1 219 ? -32.980 -48.770 -51.602 1.00 19.43 1219 ALA B C 1
ATOM 6467 O O . ALA B 1 219 ? -32.565 -49.643 -52.351 1.00 21.58 1219 ALA B O 1
ATOM 6469 N N . ARG B 1 220 ? -34.208 -48.779 -51.077 1.00 19.84 1220 ARG B N 1
ATOM 6470 C CA . ARG B 1 220 ? -35.187 -49.815 -51.413 1.00 20.30 1220 ARG B CA 1
ATOM 6471 C C . ARG B 1 220 ? -35.948 -49.275 -52.637 1.00 20.10 1220 ARG B C 1
ATOM 6472 O O . ARG B 1 220 ? -36.374 -48.121 -52.634 1.00 19.19 1220 ARG B O 1
ATOM 6480 N N . CYS B 1 221 ? -36.098 -50.089 -53.676 1.00 21.19 1221 CYS B N 1
ATOM 6481 C CA . CYS B 1 221 ? -36.793 -49.686 -54.907 1.00 21.32 1221 CYS B CA 1
ATOM 6482 C C . CYS B 1 221 ? -38.008 -50.608 -55.130 1.00 22.53 1221 CYS B C 1
ATOM 6483 O O . CYS B 1 221 ? -37.990 -51.779 -54.719 1.00 18.84 1221 CYS B O 1
ATOM 6486 N N . PHE B 1 222 ? -39.059 -50.083 -55.770 1.00 23.37 1222 PHE B N 1
ATOM 6487 C CA . PHE B 1 222 ? -40.308 -50.827 -55.998 1.00 23.26 1222 PHE B CA 1
ATOM 6488 C C . PHE B 1 222 ? -40.781 -50.745 -57.444 1.00 25.09 1222 PHE B C 1
ATOM 6489 O O . PHE B 1 222 ? -40.982 -49.651 -57.973 1.00 21.08 1222 PHE B O 1
ATOM 6497 N N . ARG B 1 223 ? -41.021 -51.906 -58.046 1.00 26.80 1223 ARG B N 1
ATOM 6498 C CA . ARG B 1 223 ? -41.449 -51.981 -59.442 1.00 33.22 1223 ARG B CA 1
ATOM 6499 C C . ARG B 1 223 ? -42.526 -53.058 -59.603 1.00 33.79 1223 ARG B C 1
ATOM 6500 O O . ARG B 1 223 ? -42.266 -54.233 -59.363 1.00 31.27 1223 ARG B O 1
ATOM 6508 N N . ASP B 1 224 ? -43.732 -52.661 -60.001 1.00 36.72 1224 ASP B N 1
ATOM 6509 C CA . ASP B 1 224 ? -44.827 -53.616 -60.175 1.00 42.56 1224 ASP B CA 1
ATOM 6510 C C . ASP B 1 224 ? -44.737 -54.217 -61.572 1.00 48.55 1224 ASP B C 1
ATOM 6511 O O . ASP B 1 224 ? -45.478 -53.841 -62.476 1.00 47.81 1224 ASP B O 1
ATOM 6516 N N . GLU B 1 225 ? -43.822 -55.162 -61.729 1.00 56.99 1225 GLU B N 1
ATOM 6517 C CA . GLU B 1 225 ? -43.579 -55.819 -63.001 1.00 67.95 1225 GLU B CA 1
ATOM 6518 C C . GLU B 1 225 ? -44.114 -57.239 -63.013 1.00 73.07 1225 GLU B C 1
ATOM 6519 O O . GLU B 1 225 ? -44.266 -57.862 -61.967 1.00 73.87 1225 GLU B O 1
ATOM 6525 N N . ASP B 1 226 ? -44.399 -57.747 -64.205 1.00 80.18 1226 ASP B N 1
ATOM 6526 C CA . ASP B 1 226 ? -44.892 -59.107 -64.356 1.00 87.89 1226 ASP B CA 1
ATOM 6527 C C . ASP B 1 226 ? -43.668 -60.005 -64.297 1.00 92.07 1226 ASP B C 1
ATOM 6528 O O . ASP B 1 226 ? -43.399 -60.776 -65.218 1.00 93.56 1226 ASP B O 1
ATOM 6533 N N . LEU B 1 227 ? -42.928 -59.894 -63.201 1.00 96.37 1227 LEU B N 1
ATOM 6534 C CA . LEU B 1 227 ? -41.709 -60.661 -63.025 1.00 100.32 1227 LEU B CA 1
ATOM 6535 C C . LEU B 1 227 ? -41.816 -62.030 -62.380 1.00 101.89 1227 LEU B C 1
ATOM 6536 O O . LEU B 1 227 ? -42.476 -62.212 -61.355 1.00 102.42 1227 LEU B O 1
ATOM 6541 N N . ARG B 1 228 ? -41.146 -62.987 -63.014 1.00 103.06 1228 ARG B N 1
ATOM 6542 C CA . ARG B 1 228 ? -41.079 -64.363 -62.552 1.00 103.66 1228 ARG B CA 1
ATOM 6543 C C . ARG B 1 228 ? -39.621 -64.786 -62.693 1.00 101.04 1228 ARG B C 1
ATOM 6544 O O . ARG B 1 228 ? -39.193 -65.800 -62.140 1.00 101.26 1228 ARG B O 1
ATOM 6552 N N . ALA B 1 229 ? -38.864 -63.980 -63.435 1.00 97.24 1229 ALA B N 1
ATOM 6553 C CA . ALA B 1 229 ? -37.446 -64.228 -63.672 1.00 92.50 1229 ALA B CA 1
ATOM 6554 C C . ALA B 1 229 ? -36.626 -63.953 -62.411 1.00 88.90 1229 ALA B C 1
ATOM 6555 O O . ALA B 1 229 ? -35.633 -63.225 -62.447 1.00 88.72 1229 ALA B O 1
ATOM 6557 N N . ASP B 1 230 ? -37.052 -64.544 -61.299 1.00 83.38 1230 ASP B N 1
ATOM 6558 C CA . ASP B 1 230 ? -36.381 -64.378 -60.012 1.00 77.33 1230 ASP B CA 1
ATOM 6559 C C . ASP B 1 230 ? -36.224 -62.913 -59.622 1.00 71.89 1230 ASP B C 1
ATOM 6560 O O . ASP B 1 230 ? -35.118 -62.432 -59.373 1.00 70.43 1230 ASP B O 1
ATOM 6565 N N . ARG B 1 231 ? -37.343 -62.203 -59.576 1.00 65.51 1231 ARG B N 1
ATOM 6566 C CA . ARG B 1 231 ? -37.332 -60.802 -59.192 1.00 58.89 1231 ARG B CA 1
ATOM 6567 C C . ARG B 1 231 ? -38.387 -60.583 -58.105 1.00 49.26 1231 ARG B C 1
ATOM 6568 O O . ARG B 1 231 ? -39.404 -61.273 -58.056 1.00 47.04 1231 ARG B O 1
ATOM 6576 N N . GLN B 1 232 ? -38.123 -59.630 -57.226 1.00 38.44 1232 GLN B N 1
ATOM 6577 C CA . GLN B 1 232 ? -39.019 -59.321 -56.122 1.00 30.54 1232 GLN B CA 1
ATOM 6578 C C . GLN B 1 232 ? -39.755 -58.017 -56.394 1.00 26.06 1232 GLN B C 1
ATOM 6579 O O . GLN B 1 232 ? -39.275 -57.192 -57.161 1.00 24.80 1232 GLN B O 1
ATOM 6585 N N . PRO B 1 233 ? -40.932 -57.820 -55.772 1.00 24.19 1233 PRO B N 1
ATOM 6586 C CA . PRO B 1 233 ? -41.676 -56.578 -56.005 1.00 24.10 1233 PRO B CA 1
ATOM 6587 C C . PRO B 1 233 ? -40.877 -55.346 -55.584 1.00 26.00 1233 PRO B C 1
ATOM 6588 O O . PRO B 1 233 ? -41.031 -54.267 -56.153 1.00 26.34 1233 PRO B O 1
ATOM 6592 N N . ASP B 1 234 ? -40.023 -55.509 -54.580 1.00 27.96 1234 ASP B N 1
ATOM 6593 C CA . ASP B 1 234 ? -39.133 -54.432 -54.137 1.00 29.45 1234 ASP B CA 1
ATOM 6594 C C . ASP B 1 234 ? -37.747 -55.059 -53.906 1.00 29.72 1234 ASP B C 1
ATOM 6595 O O . ASP B 1 234 ? -37.633 -56.230 -53.508 1.00 31.79 1234 ASP B O 1
ATOM 6600 N N . PHE B 1 235 ? -36.702 -54.287 -54.182 1.00 26.77 1235 PHE B N 1
ATOM 6601 C CA . PHE B 1 235 ? -35.331 -54.767 -54.077 1.00 24.58 1235 PHE B CA 1
ATOM 6602 C C . PHE B 1 235 ? -34.406 -53.646 -53.582 1.00 23.06 1235 PHE B C 1
ATOM 6603 O O . PHE B 1 235 ? -34.797 -52.484 -53.556 1.00 22.17 1235 PHE B O 1
ATOM 6611 N N . THR B 1 236 ? -33.178 -54.009 -53.213 1.00 18.42 1236 THR B N 1
ATOM 6612 C CA . THR B 1 236 ? -32.219 -53.047 -52.681 1.00 17.32 1236 THR B CA 1
ATOM 6613 C C . THR B 1 236 ? -31.091 -52.694 -53.628 1.00 17.00 1236 THR B C 1
ATOM 6614 O O . THR B 1 236 ? -30.521 -53.567 -54.312 1.00 17.67 1236 THR B O 1
ATOM 6618 N N . GLN B 1 237 ? -30.746 -51.415 -53.658 1.00 15.76 1237 GLN B N 1
ATOM 6619 C CA . GLN B 1 237 ? -29.644 -50.967 -54.508 1.00 16.85 1237 GLN B CA 1
ATOM 6620 C C . GLN B 1 237 ? -28.681 -50.102 -53.704 1.00 16.94 1237 GLN B C 1
ATOM 6621 O O . GLN B 1 237 ? -29.091 -49.440 -52.748 1.00 17.76 1237 GLN B O 1
ATOM 6627 N N . LEU B 1 238 ? -27.404 -50.139 -54.086 1.00 15.03 1238 LEU B N 1
ATOM 6628 C CA . LEU B 1 238 ? -26.409 -49.224 -53.537 1.00 13.83 1238 LEU B CA 1
ATOM 6629 C C . LEU B 1 238 ? -26.551 -48.111 -54.568 1.00 16.93 1238 LEU B C 1
ATOM 6630 O O . LEU B 1 238 ? -26.324 -48.341 -55.755 1.00 18.70 1238 LEU B O 1
ATOM 6635 N N . ASP B 1 239 ? -26.946 -46.925 -54.134 1.00 13.72 1239 ASP B N 1
ATOM 6636 C CA . ASP B 1 239 ? -27.149 -45.804 -55.046 1.00 14.86 1239 ASP B CA 1
ATOM 6637 C C . ASP B 1 239 ? -26.038 -44.804 -54.751 1.00 15.79 1239 ASP B C 1
ATOM 6638 O O . ASP B 1 239 ? -25.750 -44.532 -53.582 1.00 16.32 1239 ASP B O 1
ATOM 6643 N N . LEU B 1 240 ? -25.435 -44.245 -55.795 1.00 14.92 1240 LEU B N 1
ATOM 6644 C CA . LEU B 1 240 ? -24.329 -43.312 -55.606 1.00 17.65 1240 LEU B CA 1
ATOM 6645 C C . LEU B 1 240 ? -24.282 -42.253 -56.708 1.00 15.39 1240 LEU B C 1
ATOM 6646 O O . LEU B 1 240 ? -24.554 -42.560 -57.870 1.00 16.70 1240 LEU B O 1
ATOM 6651 N N . GLU B 1 241 ? -23.928 -41.021 -56.348 1.00 15.75 1241 GLU B N 1
ATOM 6652 C CA . GLU B 1 241 ? -23.834 -39.913 -57.320 1.00 17.15 1241 GLU B CA 1
ATOM 6653 C C . GLU B 1 241 ? -22.660 -38.996 -56.941 1.00 17.41 1241 GLU B C 1
ATOM 6654 O O . GLU B 1 241 ? -22.400 -38.768 -55.758 1.00 18.57 1241 GLU B O 1
ATOM 6660 N N . MET B 1 242 ? -21.951 -38.461 -57.929 1.00 16.17 1242 MET B N 1
ATOM 6661 C CA . MET B 1 242 ? -20.804 -37.600 -57.646 1.00 18.82 1242 MET B CA 1
ATOM 6662 C C . MET B 1 242 ? -20.798 -36.402 -58.578 1.00 17.61 1242 MET B C 1
ATOM 6663 O O . MET B 1 242 ? -21.321 -36.485 -59.683 1.00 16.85 1242 MET B O 1
ATOM 6668 N N . SER B 1 243 ? -20.172 -35.306 -58.142 1.00 15.85 1243 SER B N 1
ATOM 6669 C CA . SER B 1 243 ? -20.091 -34.088 -58.953 1.00 18.71 1243 SER B CA 1
ATOM 6670 C C . SER B 1 243 ? -18.690 -33.814 -59.525 1.00 18.87 1243 SER B C 1
ATOM 6671 O O . SER B 1 243 ? -17.685 -34.224 -58.953 1.00 15.65 1243 SER B O 1
ATOM 6674 N N . PHE B 1 244 ? -18.654 -33.118 -60.663 1.00 18.78 1244 PHE B N 1
ATOM 6675 C CA . PHE B 1 244 ? -17.400 -32.727 -61.316 1.00 20.29 1244 PHE B CA 1
ATOM 6676 C C . PHE B 1 244 ? -16.534 -33.930 -61.672 1.00 20.16 1244 PHE B C 1
ATOM 6677 O O . PHE B 1 244 ? -15.309 -33.907 -61.497 1.00 19.74 1244 PHE B O 1
ATOM 6685 N N . VAL B 1 245 ? -17.171 -34.978 -62.182 1.00 19.06 1245 VAL B N 1
ATOM 6686 C CA . VAL B 1 245 ? -16.461 -36.202 -62.547 1.00 20.30 1245 VAL B CA 1
ATOM 6687 C C . VAL B 1 245 ? -16.563 -36.544 -64.032 1.00 22.92 1245 VAL B C 1
ATOM 6688 O O . VAL B 1 245 ? -17.475 -36.093 -64.727 1.00 23.63 1245 VAL B O 1
ATOM 6692 N N . GLU B 1 246 ? -15.610 -37.339 -64.510 1.00 23.87 1246 GLU B N 1
ATOM 6693 C CA . GLU B 1 246 ? -15.648 -37.829 -65.883 1.00 26.29 1246 GLU B CA 1
ATOM 6694 C C . GLU B 1 246 ? -15.868 -39.330 -65.699 1.00 24.35 1246 GLU B C 1
ATOM 6695 O O . GLU B 1 246 ? -15.747 -39.832 -64.575 1.00 23.68 1246 GLU B O 1
ATOM 6701 N N . VAL B 1 247 ? -16.166 -40.053 -66.774 1.00 22.94 1247 VAL B N 1
ATOM 6702 C CA . VAL B 1 247 ? -16.403 -41.493 -66.663 1.00 22.06 1247 VAL B CA 1
ATOM 6703 C C . VAL B 1 247 ? -15.329 -42.205 -65.829 1.00 22.42 1247 VAL B C 1
ATOM 6704 O O . VAL B 1 247 ? -15.657 -42.949 -64.905 1.00 22.55 1247 VAL B O 1
ATOM 6708 N N . GLU B 1 248 ? -14.055 -41.959 -66.125 1.00 20.05 1248 GLU B N 1
ATOM 6709 C CA . GLU B 1 248 ? -12.980 -42.629 -65.396 1.00 23.86 1248 GLU B CA 1
ATOM 6710 C C . GLU B 1 248 ? -12.951 -42.421 -63.881 1.00 23.81 1248 GLU B C 1
ATOM 6711 O O . GLU B 1 248 ? -12.487 -43.309 -63.163 1.00 22.24 1248 GLU B O 1
ATOM 6717 N N . ASP B 1 249 ? -13.419 -41.267 -63.396 1.00 20.18 1249 ASP B N 1
ATOM 6718 C CA . ASP B 1 249 ? -13.411 -41.037 -61.949 1.00 22.57 1249 ASP B CA 1
ATOM 6719 C C . ASP B 1 249 ? -14.438 -41.991 -61.300 1.00 19.28 1249 ASP B C 1
ATOM 6720 O O . ASP B 1 249 ? -14.180 -42.552 -60.238 1.00 19.96 1249 ASP B O 1
ATOM 6725 N N . VAL B 1 250 ? -15.583 -42.194 -61.954 1.00 18.91 1250 VAL B N 1
ATOM 6726 C CA . VAL B 1 250 ? -16.627 -43.083 -61.412 1.00 17.81 1250 VAL B CA 1
ATOM 6727 C C . VAL B 1 250 ? -16.176 -44.539 -61.402 1.00 18.57 1250 VAL B C 1
ATOM 6728 O O . VAL B 1 250 ? -16.341 -45.256 -60.407 1.00 19.04 1250 VAL B O 1
ATOM 6732 N N . LEU B 1 251 ? -15.594 -44.982 -62.507 1.00 19.41 1251 LEU B N 1
ATOM 6733 C CA . LEU B 1 251 ? -15.121 -46.358 -62.606 1.00 19.28 1251 LEU B CA 1
ATOM 6734 C C . LEU B 1 251 ? -14.039 -46.686 -61.573 1.00 19.42 1251 LEU B C 1
ATOM 6735 O O . LEU B 1 251 ? -14.094 -47.722 -60.903 1.00 18.05 1251 LEU B O 1
ATOM 6740 N N . GLU B 1 252 ? -13.054 -45.803 -61.451 1.00 19.06 1252 GLU B N 1
ATOM 6741 C CA . GLU B 1 252 ? -11.959 -46.022 -60.511 1.00 23.47 1252 GLU B CA 1
ATOM 6742 C C . GLU B 1 252 ? -12.448 -46.091 -59.063 1.00 21.62 1252 GLU B C 1
ATOM 6743 O O . GLU B 1 252 ? -11.979 -46.936 -58.287 1.00 19.96 1252 GLU B O 1
ATOM 6749 N N . LEU B 1 253 ? -13.378 -45.207 -58.698 1.00 20.67 1253 LEU B N 1
ATOM 6750 C CA . LEU B 1 253 ? -13.929 -45.207 -57.347 1.00 18.07 1253 LEU B CA 1
ATOM 6751 C C . LEU B 1 253 ? -14.676 -46.496 -57.058 1.00 16.66 1253 LEU B C 1
ATOM 6752 O O . LEU B 1 253 ? -14.566 -47.051 -55.963 1.00 17.12 1253 LEU B O 1
ATOM 6757 N N . ASN B 1 254 ? -15.454 -46.964 -58.030 1.00 16.87 1254 ASN B N 1
ATOM 6758 C CA . ASN B 1 254 ? -16.229 -48.197 -57.866 1.00 17.81 1254 ASN B CA 1
ATOM 6759 C C . ASN B 1 254 ? -15.346 -49.453 -57.804 1.00 18.75 1254 ASN B C 1
ATOM 6760 O O . ASN B 1 254 ? -15.628 -50.381 -57.045 1.00 18.89 1254 ASN B O 1
ATOM 6765 N N . GLU B 1 255 ? -14.275 -49.491 -58.595 1.00 19.01 1255 GLU B N 1
ATOM 6766 C CA . GLU B 1 255 ? -13.350 -50.627 -58.552 1.00 19.67 1255 GLU B CA 1
ATOM 6767 C C . GLU B 1 255 ? -12.718 -50.733 -57.183 1.00 18.90 1255 GLU B C 1
ATOM 6768 O O . GLU B 1 255 ? -12.560 -51.829 -56.651 1.00 19.82 1255 GLU B O 1
ATOM 6774 N N . ARG B 1 256 ? -12.311 -49.598 -56.627 1.00 19.82 1256 ARG B N 1
ATOM 6775 C CA . ARG B 1 256 ? -11.692 -49.604 -55.306 1.00 20.26 1256 ARG B CA 1
ATOM 6776 C C . ARG B 1 256 ? -12.723 -49.969 -54.223 1.00 19.70 1256 ARG B C 1
ATOM 6777 O O . ARG B 1 256 ? -12.398 -50.659 -53.262 1.00 21.94 1256 ARG B O 1
ATOM 6785 N N . LEU B 1 257 ? -13.967 -49.541 -54.395 1.00 19.05 1257 LEU B N 1
ATOM 6786 C CA . LEU B 1 257 ? -15.017 -49.860 -53.409 1.00 19.23 1257 LEU B CA 1
ATOM 6787 C C . LEU B 1 257 ? -15.271 -51.358 -53.430 1.00 19.02 1257 LEU B C 1
ATOM 6788 O O . LEU B 1 257 ? -15.299 -52.023 -52.376 1.00 17.06 1257 LEU B O 1
ATOM 6793 N N . MET B 1 258 ? -15.441 -51.903 -54.637 1.00 18.47 1258 MET B N 1
ATOM 6794 C CA . MET B 1 258 ? -15.702 -53.328 -54.800 1.00 20.14 1258 MET B CA 1
ATOM 6795 C C . MET B 1 258 ? -14.560 -54.215 -54.272 1.00 20.51 1258 MET B C 1
ATOM 6796 O O . MET B 1 258 ? -14.825 -55.277 -53.720 1.00 20.82 1258 MET B O 1
ATOM 6801 N N . ALA B 1 259 ? -13.310 -53.787 -54.455 1.00 19.18 1259 ALA B N 1
ATOM 6802 C CA . ALA B 1 259 ? -12.160 -54.555 -53.959 1.00 22.16 1259 ALA B CA 1
ATOM 6803 C C . ALA B 1 259 ? -12.161 -54.508 -52.442 1.00 21.82 1259 ALA B C 1
ATOM 6804 O O . ALA B 1 259 ? -11.789 -55.483 -51.785 1.00 21.98 1259 ALA B O 1
ATOM 6806 N N . HIS B 1 260 ? -12.564 -53.369 -51.885 1.00 20.95 1260 HIS B N 1
ATOM 6807 C CA . HIS B 1 260 ? -12.638 -53.234 -50.427 1.00 21.15 1260 HIS B CA 1
ATOM 6808 C C . HIS B 1 260 ? -13.726 -54.175 -49.874 1.00 19.96 1260 HIS B C 1
ATOM 6809 O O . HIS B 1 260 ? -13.501 -54.879 -48.894 1.00 21.47 1260 HIS B O 1
ATOM 6816 N N . VAL B 1 261 ? -14.907 -54.179 -50.498 1.00 17.51 1261 VAL B N 1
ATOM 6817 C CA . VAL B 1 261 ? -16.021 -55.044 -50.058 1.00 18.54 1261 VAL B CA 1
ATOM 6818 C C . VAL B 1 261 ? -15.612 -56.533 -50.082 1.00 17.20 1261 VAL B C 1
ATOM 6819 O O . VAL B 1 261 ? -15.836 -57.253 -49.114 1.00 20.12 1261 VAL B O 1
ATOM 6823 N N . PHE B 1 262 ? -15.020 -56.995 -51.178 1.00 19.77 1262 PHE B N 1
ATOM 6824 C CA . PHE B 1 262 ? -14.607 -58.400 -51.286 1.00 20.57 1262 PHE B CA 1
ATOM 6825 C C . PHE B 1 262 ? -13.501 -58.790 -50.295 1.00 22.90 1262 PHE B C 1
ATOM 6826 O O . PHE B 1 262 ? -13.476 -59.924 -49.798 1.00 22.73 1262 PHE B O 1
ATOM 6834 N N . ARG B 1 263 ? -12.598 -57.854 -50.020 1.00 23.06 1263 ARG B N 1
ATOM 6835 C CA . ARG B 1 263 ? -11.493 -58.106 -49.090 1.00 27.91 1263 ARG B CA 1
ATOM 6836 C C . ARG B 1 263 ? -12.031 -58.244 -47.671 1.00 27.64 1263 ARG B C 1
ATOM 6837 O O . ARG B 1 263 ? -11.711 -59.198 -46.967 1.00 27.34 1263 ARG B O 1
ATOM 6845 N N . GLU B 1 264 ? -12.874 -57.304 -47.263 1.00 28.77 1264 GLU B N 1
ATOM 6846 C CA . GLU B 1 264 ? -13.455 -57.316 -45.924 1.00 28.80 1264 GLU B CA 1
ATOM 6847 C C . GLU B 1 264 ? -14.482 -58.415 -45.677 1.00 29.96 1264 GLU B C 1
ATOM 6848 O O . GLU B 1 264 ? -14.503 -59.016 -44.603 1.00 29.03 1264 GLU B O 1
ATOM 6854 N N . ALA B 1 265 ? -15.322 -58.676 -46.674 1.00 28.23 1265 ALA B N 1
ATOM 6855 C CA . ALA B 1 265 ? -16.395 -59.658 -46.553 1.00 28.76 1265 ALA B CA 1
ATOM 6856 C C . ALA B 1 265 ? -16.035 -61.106 -46.802 1.00 29.81 1265 ALA B C 1
ATOM 6857 O O . ALA B 1 265 ? -16.458 -61.991 -46.055 1.00 29.58 1265 ALA B O 1
ATOM 6859 N N . LEU B 1 266 ? -15.280 -61.345 -47.865 1.00 28.56 1266 LEU B N 1
ATOM 6860 C CA . LEU B 1 266 ? -14.902 -62.704 -48.230 1.00 31.24 1266 LEU B CA 1
ATOM 6861 C C . LEU B 1 266 ? -13.424 -62.999 -48.029 1.00 30.48 1266 LEU B C 1
ATOM 6862 O O . LEU B 1 266 ? -13.013 -64.151 -48.055 1.00 33.51 1266 LEU B O 1
ATOM 6867 N N . GLY B 1 267 ? -12.626 -61.959 -47.839 1.00 30.35 1267 GLY B N 1
ATOM 6868 C CA . GLY B 1 267 ? -11.204 -62.167 -47.677 1.00 30.67 1267 GLY B CA 1
ATOM 6869 C C . GLY B 1 267 ? -10.610 -62.552 -49.023 1.00 33.23 1267 GLY B C 1
ATOM 6870 O O . GLY B 1 267 ? -9.654 -63.331 -49.087 1.00 34.25 1267 GLY B O 1
ATOM 6871 N N . VAL B 1 268 ? -11.192 -62.015 -50.099 1.00 32.85 1268 VAL B N 1
ATOM 6872 C CA . VAL B 1 268 ? -10.741 -62.270 -51.474 1.00 33.68 1268 VAL B CA 1
ATOM 6873 C C . VAL B 1 268 ? -10.110 -61.008 -52.068 1.00 35.16 1268 VAL B C 1
ATOM 6874 O O . VAL B 1 268 ? -10.665 -59.909 -51.953 1.00 34.18 1268 VAL B O 1
ATOM 6878 N N . GLU B 1 269 ? -8.962 -61.175 -52.717 1.00 34.24 1269 GLU B N 1
ATOM 6879 C CA . GLU B 1 269 ? -8.247 -60.057 -53.318 1.00 35.28 1269 GLU B CA 1
ATOM 6880 C C . GLU B 1 269 ? -8.556 -59.988 -54.814 1.00 34.12 1269 GLU B C 1
ATOM 6881 O O . GLU B 1 269 ? -8.217 -60.903 -55.565 1.00 34.28 1269 GLU B O 1
ATOM 6887 N N . LEU B 1 270 ? -9.203 -58.911 -55.246 1.00 31.21 1270 LEU B N 1
ATOM 6888 C CA . LEU B 1 270 ? -9.540 -58.753 -56.661 1.00 29.01 1270 LEU B CA 1
ATOM 6889 C C . LEU B 1 270 ? -8.465 -57.968 -57.383 1.00 28.53 1270 LEU B C 1
ATOM 6890 O O . LEU B 1 270 ? -7.969 -56.971 -56.875 1.00 29.89 1270 LEU B O 1
ATOM 6895 N N . PRO B 1 271 ? -8.086 -58.410 -58.584 1.00 29.97 1271 PRO B N 1
ATOM 6896 C CA . PRO B 1 271 ? -7.059 -57.663 -59.315 1.00 30.37 1271 PRO B CA 1
ATOM 6897 C C . PRO B 1 271 ? -7.635 -56.392 -59.964 1.00 31.59 1271 PRO B C 1
ATOM 6898 O O . PRO B 1 271 ? -8.707 -56.423 -60.565 1.00 32.18 1271 PRO B O 1
ATOM 6902 N N . LEU B 1 272 ? -6.929 -55.274 -59.822 1.00 30.29 1272 LEU B N 1
ATOM 6903 C CA . LEU B 1 272 ? -7.361 -54.007 -60.399 1.00 31.77 1272 LEU B CA 1
ATOM 6904 C C . LEU B 1 272 ? -6.335 -53.514 -61.426 1.00 30.09 1272 LEU B C 1
ATOM 6905 O O . LEU B 1 272 ? -5.160 -53.805 -61.319 1.00 30.06 1272 LEU B O 1
ATOM 6910 N N . PRO B 1 273 ? -6.778 -52.762 -62.451 1.00 30.12 1273 PRO B N 1
ATOM 6911 C CA . PRO B 1 273 ? -8.179 -52.373 -62.673 1.00 29.98 1273 PRO B CA 1
ATOM 6912 C C . PRO B 1 273 ? -8.952 -53.505 -63.327 1.00 29.27 1273 PRO B C 1
ATOM 6913 O O . PRO B 1 273 ? -8.366 -54.525 -63.702 1.00 28.12 1273 PRO B O 1
ATOM 6917 N N . PHE B 1 274 ? -10.265 -53.327 -63.471 1.00 27.04 1274 PHE B N 1
ATOM 6918 C CA . PHE B 1 274 ? -11.087 -54.346 -64.122 1.00 26.45 1274 PHE B CA 1
ATOM 6919 C C . PHE B 1 274 ? -10.937 -54.148 -65.630 1.00 26.12 1274 PHE B C 1
ATOM 6920 O O . PHE B 1 274 ? -10.663 -53.038 -66.089 1.00 25.92 1274 PHE B O 1
ATOM 6928 N N . PRO B 1 275 ? -11.113 -55.214 -66.423 1.00 25.36 1275 PRO B N 1
ATOM 6929 C CA . PRO B 1 275 ? -10.976 -54.984 -67.861 1.00 23.98 1275 PRO B CA 1
ATOM 6930 C C . PRO B 1 275 ? -12.144 -54.092 -68.298 1.00 27.46 1275 PRO B C 1
ATOM 6931 O O . PRO B 1 275 ? -13.215 -54.094 -67.669 1.00 26.38 1275 PRO B O 1
ATOM 6935 N N . ARG B 1 276 ? -11.943 -53.336 -69.373 1.00 27.48 1276 ARG B N 1
ATOM 6936 C CA . ARG B 1 276 ? -12.964 -52.451 -69.910 1.00 27.63 1276 ARG B CA 1
ATOM 6937 C C . ARG B 1 276 ? -13.153 -52.789 -71.388 1.00 31.34 1276 ARG B C 1
ATOM 6938 O O . ARG B 1 276 ? -12.202 -52.723 -72.165 1.00 33.10 1276 ARG B O 1
ATOM 6946 N N . LEU B 1 277 ? -14.367 -53.154 -71.785 1.00 30.35 1277 LEU B N 1
ATOM 6947 C CA . LEU B 1 277 ? -14.637 -53.485 -73.189 1.00 31.09 1277 LEU B CA 1
ATOM 6948 C C . LEU B 1 277 ? -15.736 -52.577 -73.736 1.00 29.49 1277 LEU B C 1
ATOM 6949 O O . LEU B 1 277 ? -16.688 -52.267 -73.028 1.00 27.77 1277 LEU B O 1
ATOM 6954 N N . SER B 1 278 ? -15.601 -52.133 -74.985 1.00 27.62 1278 SER B N 1
ATOM 6955 C CA . SER B 1 278 ? -16.636 -51.295 -75.574 1.00 26.60 1278 SER B CA 1
ATOM 6956 C C . SER B 1 278 ? -17.739 -52.249 -75.986 1.00 25.17 1278 SER B C 1
ATOM 6957 O O . SER B 1 278 ? -17.487 -53.428 -76.199 1.00 25.54 1278 SER B O 1
ATOM 6960 N N . TYR B 1 279 ? -18.952 -51.733 -76.086 1.00 22.55 1279 TYR B N 1
ATOM 6961 C CA . TYR B 1 279 ? -20.116 -52.510 -76.485 1.00 26.31 1279 TYR B CA 1
ATOM 6962 C C . TYR B 1 279 ? -19.832 -53.315 -77.765 1.00 28.56 1279 TYR B C 1
ATOM 6963 O O . TYR B 1 279 ? -20.156 -54.501 -77.861 1.00 24.91 1279 TYR B O 1
ATOM 6972 N N . GLU B 1 280 ? -19.223 -52.659 -78.747 1.00 30.75 1280 GLU B N 1
ATOM 6973 C CA . GLU B 1 280 ? -18.910 -53.307 -80.018 1.00 32.69 1280 GLU B CA 1
ATOM 6974 C C . GLU B 1 280 ? -17.916 -54.446 -79.834 1.00 31.55 1280 GLU B C 1
ATOM 6975 O O . GLU B 1 280 ? -18.108 -55.540 -80.353 1.00 32.17 1280 GLU B O 1
ATOM 6981 N N . GLU B 1 281 ? -16.857 -54.179 -79.083 1.00 32.67 1281 GLU B N 1
ATOM 6982 C CA . GLU B 1 281 ? -15.820 -55.165 -78.811 1.00 33.89 1281 GLU B CA 1
ATOM 6983 C C . GLU B 1 281 ? -16.383 -56.395 -78.078 1.00 33.15 1281 GLU B C 1
ATOM 6984 O O . GLU B 1 281 ? -15.982 -57.529 -78.346 1.00 32.54 1281 GLU B O 1
ATOM 6990 N N . ALA B 1 282 ? -17.322 -56.167 -77.161 1.00 30.77 1282 ALA B N 1
ATOM 6991 C CA . ALA B 1 282 ? -17.937 -57.250 -76.397 1.00 30.76 1282 ALA B CA 1
ATOM 6992 C C . ALA B 1 282 ? -18.842 -58.111 -77.275 1.00 29.90 1282 ALA B C 1
ATOM 6993 O O . ALA B 1 282 ? -18.870 -59.328 -77.139 1.00 27.77 1282 ALA B O 1
ATOM 6995 N N . MET B 1 283 ? -19.585 -57.467 -78.166 1.00 30.30 1283 MET B N 1
ATOM 6996 C CA . MET B 1 283 ? -20.486 -58.182 -79.065 1.00 33.78 1283 MET B CA 1
ATOM 6997 C C . MET B 1 283 ? -19.705 -59.044 -80.062 1.00 33.81 1283 MET B C 1
ATOM 6998 O O . MET B 1 283 ? -20.088 -60.177 -80.349 1.00 34.40 1283 MET B O 1
ATOM 7003 N N . GLU B 1 284 ? -18.601 -58.506 -80.568 1.00 32.27 1284 GLU B N 1
ATOM 7004 C CA . GLU B 1 284 ? -17.776 -59.208 -81.545 1.00 34.31 1284 GLU B CA 1
ATOM 7005 C C . GLU B 1 284 ? -16.963 -60.355 -80.976 1.00 35.05 1284 GLU B C 1
ATOM 7006 O O . GLU B 1 284 ? -16.797 -61.395 -81.616 1.00 36.85 1284 GLU B O 1
ATOM 7012 N N . ARG B 1 285 ? -16.445 -60.174 -79.771 1.00 34.19 1285 ARG B N 1
ATOM 7013 C CA . ARG B 1 285 ? -15.635 -61.210 -79.167 1.00 33.08 1285 ARG B CA 1
ATOM 7014 C C . ARG B 1 285 ? -16.409 -62.263 -78.388 1.00 32.87 1285 ARG B C 1
ATOM 7015 O O . ARG B 1 285 ? -15.987 -63.418 -78.348 1.00 32.45 1285 ARG B O 1
ATOM 7023 N N . TYR B 1 286 ? -17.534 -61.882 -77.781 1.00 28.81 1286 TYR B N 1
ATOM 7024 C CA . TYR B 1 286 ? -18.312 -62.832 -76.993 1.00 26.10 1286 TYR B CA 1
ATOM 7025 C C . TYR B 1 286 ? -19.784 -62.937 -77.343 1.00 27.00 1286 TYR B C 1
ATOM 7026 O O . TYR B 1 286 ? -20.500 -63.756 -76.766 1.00 24.38 1286 TYR B O 1
ATOM 7035 N N . GLY B 1 287 ? -20.240 -62.108 -78.271 1.00 24.80 1287 GLY B N 1
ATOM 7036 C CA . GLY B 1 287 ? -21.636 -62.145 -78.667 1.00 27.33 1287 GLY B CA 1
ATOM 7037 C C . GLY B 1 287 ? -22.612 -61.711 -77.588 1.00 27.59 1287 GLY B C 1
ATOM 7038 O O . GLY B 1 287 ? -23.780 -62.068 -77.640 1.00 29.23 1287 GLY B O 1
ATOM 7039 N N . SER B 1 288 ? -22.148 -60.903 -76.637 1.00 27.15 1288 SER B N 1
ATOM 7040 C CA . SER B 1 288 ? -23.016 -60.467 -75.548 1.00 28.10 1288 SER B CA 1
ATOM 7041 C C . SER B 1 288 ? -22.553 -59.162 -74.901 1.00 28.07 1288 SER B C 1
ATOM 7042 O O . SER B 1 288 ? -21.356 -58.877 -74.876 1.00 29.12 1288 SER B O 1
ATOM 7045 N N . ASP B 1 289 ? -23.502 -58.368 -74.398 1.00 28.31 1289 ASP B N 1
ATOM 7046 C CA . ASP B 1 289 ? -23.154 -57.123 -73.716 1.00 29.42 1289 ASP B CA 1
ATOM 7047 C C . ASP B 1 289 ? -22.920 -57.377 -72.233 1.00 28.20 1289 ASP B C 1
ATOM 7048 O O . ASP B 1 289 ? -22.676 -56.446 -71.471 1.00 26.93 1289 ASP B O 1
ATOM 7053 N N . LYS B 1 290 ? -22.990 -58.642 -71.830 1.00 25.55 1290 LYS B N 1
ATOM 7054 C CA . LYS B 1 290 ? -22.717 -59.006 -70.435 1.00 26.79 1290 LYS B CA 1
ATOM 7055 C C . LYS B 1 290 ? -21.892 -60.298 -70.467 1.00 24.51 1290 LYS B C 1
ATOM 7056 O O . LYS B 1 290 ? -22.300 -61.336 -69.955 1.00 24.03 1290 LYS B O 1
ATOM 7062 N N . PRO B 1 291 ? -20.694 -60.231 -71.071 1.00 24.20 1291 PRO B N 1
ATOM 7063 C CA . PRO B 1 291 ? -19.770 -61.360 -71.214 1.00 23.81 1291 PRO B CA 1
ATOM 7064 C C . PRO B 1 291 ? -19.338 -62.059 -69.934 1.00 24.73 1291 PRO B C 1
ATOM 7065 O O . PRO B 1 291 ? -19.083 -61.411 -68.915 1.00 22.53 1291 PRO B O 1
ATOM 7069 N N . ASP B 1 292 ? -19.254 -63.385 -70.003 1.00 22.37 1292 ASP B N 1
ATOM 7070 C CA . ASP B 1 292 ? -18.768 -64.192 -68.878 1.00 23.45 1292 ASP B CA 1
ATOM 7071 C C . ASP B 1 292 ? -17.311 -64.498 -69.262 1.00 24.53 1292 ASP B C 1
ATOM 7072 O O . ASP B 1 292 ? -17.050 -65.203 -70.254 1.00 23.30 1292 ASP B O 1
ATOM 7077 N N . LEU B 1 293 ? -16.366 -63.941 -68.506 1.00 23.87 1293 LEU B N 1
ATOM 7078 C CA . LEU B 1 293 ? -14.939 -64.118 -68.778 1.00 25.40 1293 LEU B CA 1
ATOM 7079 C C . LEU B 1 293 ? -14.228 -65.222 -67.988 1.00 26.99 1293 LEU B C 1
ATOM 7080 O O . LEU B 1 293 ? -12.995 -65.262 -67.955 1.00 26.76 1293 LEU B O 1
ATOM 7085 N N . ARG B 1 294 ? -14.990 -66.095 -67.337 1.00 27.20 1294 ARG B N 1
ATOM 7086 C CA . ARG B 1 294 ? -14.383 -67.185 -66.577 1.00 27.46 1294 ARG B CA 1
ATOM 7087 C C . ARG B 1 294 ? -13.802 -68.273 -67.484 1.00 28.26 1294 ARG B C 1
ATOM 7088 O O . ARG B 1 294 ? -13.194 -69.218 -67.003 1.00 28.36 1294 ARG B O 1
ATOM 7096 N N . PHE B 1 295 ? -14.031 -68.154 -68.788 1.00 29.33 1295 PHE B N 1
ATOM 7097 C CA . PHE B 1 295 ? -13.476 -69.103 -69.760 1.00 30.83 1295 PHE B CA 1
ATOM 7098 C C . PHE B 1 295 ? -13.229 -68.350 -71.066 1.00 30.36 1295 PHE B C 1
ATOM 7099 O O . PHE B 1 295 ? -13.730 -67.241 -71.248 1.00 30.47 1295 PHE B O 1
ATOM 7107 N N . GLY B 1 296 ? -12.429 -68.948 -71.948 1.00 31.47 1296 GLY B N 1
ATOM 7108 C CA . GLY B 1 296 ? -12.085 -68.315 -73.210 1.00 30.08 1296 GLY B CA 1
ATOM 7109 C C . GLY B 1 296 ? -13.104 -68.453 -74.322 1.00 31.32 1296 GLY B C 1
ATOM 7110 O O . GLY B 1 296 ? -14.055 -67.698 -74.355 1.00 30.82 1296 GLY B O 1
ATOM 7111 N N . LEU B 1 297 ? -12.878 -69.384 -75.249 1.00 31.97 1297 LEU B N 1
ATOM 7112 C CA . LEU B 1 297 ? -13.775 -69.635 -76.386 1.00 32.19 1297 LEU B CA 1
ATOM 7113 C C . LEU B 1 297 ? -14.256 -68.362 -77.082 1.00 32.09 1297 LEU B C 1
ATOM 7114 O O . LEU B 1 297 ? -15.453 -68.170 -77.321 1.00 29.73 1297 LEU B O 1
ATOM 7119 N N . GLU B 1 298 ? -13.313 -67.496 -77.422 1.00 33.63 1298 GLU B N 1
ATOM 7120 C CA . GLU B 1 298 ? -13.637 -66.254 -78.099 1.00 33.61 1298 GLU B CA 1
ATOM 7121 C C . GLU B 1 298 ? -14.138 -66.481 -79.530 1.00 33.47 1298 GLU B C 1
ATOM 7122 O O . GLU B 1 298 ? -13.720 -67.416 -80.216 1.00 32.74 1298 GLU B O 1
ATOM 7128 N N . LEU B 1 299 ? -15.047 -65.625 -79.975 1.00 31.95 1299 LEU B N 1
ATOM 7129 C CA . LEU B 1 299 ? -15.581 -65.736 -81.322 1.00 32.93 1299 LEU B CA 1
ATOM 7130 C C . LEU B 1 299 ? -14.601 -65.117 -82.333 1.00 32.92 1299 LEU B C 1
ATOM 7131 O O . LEU B 1 299 ? -13.922 -64.135 -82.033 1.00 28.91 1299 LEU B O 1
ATOM 7136 N N . LYS B 1 300 ? -14.532 -65.712 -83.523 1.00 33.44 1300 LYS B N 1
ATOM 7137 C CA . LYS B 1 300 ? -13.657 -65.233 -84.590 1.00 33.83 1300 LYS B CA 1
ATOM 7138 C C . LYS B 1 300 ? -14.436 -64.921 -85.868 1.00 33.93 1300 LYS B C 1
ATOM 7139 O O . LYS B 1 300 ? -15.311 -65.685 -86.260 1.00 35.38 1300 LYS B O 1
ATOM 7145 N N . GLU B 1 301 ? -14.119 -63.798 -86.511 1.00 33.26 1301 GLU B N 1
ATOM 7146 C CA . GLU B 1 301 ? -14.769 -63.437 -87.765 1.00 34.23 1301 GLU B CA 1
ATOM 7147 C C . GLU B 1 301 ? -13.930 -64.091 -88.873 1.00 34.20 1301 GLU B C 1
ATOM 7148 O O . GLU B 1 301 ? -12.727 -63.843 -88.972 1.00 33.09 1301 GLU B O 1
ATOM 7154 N N . VAL B 1 302 ? -14.556 -64.941 -89.681 1.00 33.64 1302 VAL B N 1
ATOM 7155 C CA . VAL B 1 302 ? -13.842 -65.635 -90.756 1.00 36.57 1302 VAL B CA 1
ATOM 7156 C C . VAL B 1 302 ? -14.515 -65.412 -92.116 1.00 37.95 1302 VAL B C 1
ATOM 7157 O O . VAL B 1 302 ? -14.119 -65.998 -93.125 1.00 39.01 1302 VAL B O 1
ATOM 7161 N N . GLY B 1 303 ? -15.527 -64.554 -92.139 1.00 39.74 1303 GLY B N 1
ATOM 7162 C CA . GLY B 1 303 ? -16.227 -64.261 -93.375 1.00 44.62 1303 GLY B CA 1
ATOM 7163 C C . GLY B 1 303 ? -15.310 -63.865 -94.524 1.00 47.34 1303 GLY B C 1
ATOM 7164 O O . GLY B 1 303 ? -15.536 -64.292 -95.654 1.00 45.69 1303 GLY B O 1
ATOM 7165 N N . PRO B 1 304 ? -14.267 -63.051 -94.275 1.00 50.47 1304 PRO B N 1
ATOM 7166 C CA . PRO B 1 304 ? -13.346 -62.634 -95.339 1.00 53.36 1304 PRO B CA 1
ATOM 7167 C C . PRO B 1 304 ? -12.665 -63.803 -96.054 1.00 55.67 1304 PRO B C 1
ATOM 7168 O O . PRO B 1 304 ? -12.485 -63.774 -97.269 1.00 55.74 1304 PRO B O 1
ATOM 7172 N N . LEU B 1 305 ? -12.292 -64.829 -95.297 1.00 57.18 1305 LEU B N 1
ATOM 7173 C CA . LEU B 1 305 ? -11.621 -65.994 -95.864 1.00 58.98 1305 LEU B CA 1
ATOM 7174 C C . LEU B 1 305 ? -12.464 -66.759 -96.872 1.00 61.60 1305 LEU B C 1
ATOM 7175 O O . LEU B 1 305 ? -11.954 -67.650 -97.550 1.00 62.20 1305 LEU B O 1
ATOM 7180 N N . PHE B 1 306 ? -13.744 -66.424 -96.988 1.00 64.10 1306 PHE B N 1
ATOM 7181 C CA . PHE B 1 306 ? -14.593 -67.172 -97.905 1.00 68.44 1306 PHE B CA 1
ATOM 7182 C C . PHE B 1 306 ? -15.028 -66.570 -99.238 1.00 74.45 1306 PHE B C 1
ATOM 7183 O O . PHE B 1 306 ? -15.646 -67.270 -100.036 1.00 76.02 1306 PHE B O 1
ATOM 7191 N N . ARG B 1 307 ? -14.734 -65.304 -99.514 1.00 81.67 1307 ARG B N 1
ATOM 7192 C CA . ARG B 1 307 ? -15.156 -64.783 -100.809 1.00 89.14 1307 ARG B CA 1
ATOM 7193 C C . ARG B 1 307 ? -14.045 -64.595 -101.823 1.00 93.02 1307 ARG B C 1
ATOM 7194 O O . ARG B 1 307 ? -13.548 -63.489 -102.034 1.00 95.09 1307 ARG B O 1
ATOM 7202 N N . GLN B 1 308 ? -13.677 -65.706 -102.448 1.00 96.39 1308 GLN B N 1
ATOM 7203 C CA . GLN B 1 308 ? -12.647 -65.778 -103.478 1.00 98.90 1308 GLN B CA 1
ATOM 7204 C C . GLN B 1 308 ? -12.907 -67.179 -104.000 1.00 99.86 1308 GLN B C 1
ATOM 7205 O O . GLN B 1 308 ? -12.640 -67.508 -105.157 1.00 100.92 1308 GLN B O 1
ATOM 7211 N N . SER B 1 309 ? -13.450 -67.992 -103.098 1.00 100.24 1309 SER B N 1
ATOM 7212 C CA . SER B 1 309 ? -13.821 -69.371 -103.363 1.00 100.16 1309 SER B CA 1
ATOM 7213 C C . SER B 1 309 ? -15.329 -69.327 -103.571 1.00 98.58 1309 SER B C 1
ATOM 7214 O O . SER B 1 309 ? -15.807 -68.607 -104.444 1.00 99.71 1309 SER B O 1
ATOM 7217 N N . GLY B 1 310 ? -16.084 -70.074 -102.774 1.00 95.49 1310 GLY B N 1
ATOM 7218 C CA . GLY B 1 310 ? -17.521 -70.026 -102.946 1.00 92.15 1310 GLY B CA 1
ATOM 7219 C C . GLY B 1 310 ? -18.398 -71.128 -102.386 1.00 90.16 1310 GLY B C 1
ATOM 7220 O O . GLY B 1 310 ? -18.605 -72.160 -103.021 1.00 88.70 1310 GLY B O 1
ATOM 7221 N N . PHE B 1 311 ? -18.915 -70.903 -101.182 1.00 88.17 1311 PHE B N 1
ATOM 7222 C CA . PHE B 1 311 ? -19.832 -71.836 -100.542 1.00 85.29 1311 PHE B CA 1
ATOM 7223 C C . PHE B 1 311 ? -21.074 -71.012 -100.237 1.00 86.73 1311 PHE B C 1
ATOM 7224 O O . PHE B 1 311 ? -21.091 -70.226 -99.293 1.00 87.57 1311 PHE B O 1
ATOM 7232 N N . ARG B 1 312 ? -22.096 -71.182 -101.066 1.00 88.03 1312 ARG B N 1
ATOM 7233 C CA . ARG B 1 312 ? -23.358 -70.461 -100.930 1.00 89.43 1312 ARG B CA 1
ATOM 7234 C C . ARG B 1 312 ? -23.558 -69.703 -99.619 1.00 86.86 1312 ARG B C 1
ATOM 7235 O O . ARG B 1 312 ? -23.217 -68.524 -99.514 1.00 86.15 1312 ARG B O 1
ATOM 7243 N N . VAL B 1 313 ? -24.109 -70.391 -98.627 1.00 83.98 1313 VAL B N 1
ATOM 7244 C CA . VAL B 1 313 ? -24.389 -69.806 -97.324 1.00 81.30 1313 VAL B CA 1
ATOM 7245 C C . VAL B 1 313 ? -23.309 -68.864 -96.791 1.00 79.39 1313 VAL B C 1
ATOM 7246 O O . VAL B 1 313 ? -23.613 -67.775 -96.308 1.00 78.75 1313 VAL B O 1
ATOM 7250 N N . PHE B 1 314 ? -22.051 -69.280 -96.889 1.00 76.91 1314 PHE B N 1
ATOM 7251 C CA . PHE B 1 314 ? -20.941 -68.487 -96.372 1.00 75.57 1314 PHE B CA 1
ATOM 7252 C C . PHE B 1 314 ? -20.580 -67.192 -97.099 1.00 79.20 1314 PHE B C 1
ATOM 7253 O O . PHE B 1 314 ? -19.576 -66.563 -96.761 1.00 78.94 1314 PHE B O 1
ATOM 7261 N N . GLN B 1 315 ? -21.373 -66.774 -98.083 1.00 83.94 1315 GLN B N 1
ATOM 7262 C CA . GLN B 1 315 ? -21.046 -65.525 -98.763 1.00 87.83 1315 GLN B CA 1
ATOM 7263 C C . GLN B 1 315 ? -22.179 -64.519 -98.886 1.00 88.99 1315 GLN B C 1
ATOM 7264 O O . GLN B 1 315 ? -21.939 -63.316 -98.950 1.00 89.53 1315 GLN B O 1
ATOM 7270 N N . GLU B 1 316 ? -23.411 -65.002 -98.936 1.00 90.53 1316 GLU B N 1
ATOM 7271 C CA . GLU B 1 316 ? -24.543 -64.094 -99.013 1.00 91.92 1316 GLU B CA 1
ATOM 7272 C C . GLU B 1 316 ? -24.578 -63.359 -97.674 1.00 90.43 1316 GLU B C 1
ATOM 7273 O O . GLU B 1 316 ? -25.166 -62.280 -97.552 1.00 91.20 1316 GLU B O 1
ATOM 7279 N N . ALA B 1 317 ? -23.933 -63.960 -96.675 1.00 87.12 1317 ALA B N 1
ATOM 7280 C CA . ALA B 1 317 ? -23.867 -63.396 -95.332 1.00 82.35 1317 ALA B CA 1
ATOM 7281 C C . ALA B 1 317 ? -22.698 -62.430 -95.222 1.00 78.06 1317 ALA B C 1
ATOM 7282 O O . ALA B 1 317 ? -21.597 -62.718 -95.690 1.00 76.45 1317 ALA B O 1
ATOM 7284 N N . GLU B 1 318 ? -22.950 -61.283 -94.603 1.00 73.06 1318 GLU B N 1
ATOM 7285 C CA . GLU B 1 318 ? -21.917 -60.273 -94.420 1.00 68.25 1318 GLU B CA 1
ATOM 7286 C C . GLU B 1 318 ? -20.938 -60.737 -93.359 1.00 63.44 1318 GLU B C 1
ATOM 7287 O O . GLU B 1 318 ? -19.809 -60.255 -93.287 1.00 61.54 1318 GLU B O 1
ATOM 7293 N N . SER B 1 319 ? -21.378 -61.680 -92.536 1.00 58.25 1319 SER B N 1
ATOM 7294 C CA . SER B 1 319 ? -20.530 -62.186 -91.472 1.00 53.47 1319 SER B CA 1
ATOM 7295 C C . SER B 1 319 ? -20.607 -63.693 -91.269 1.00 47.66 1319 SER B C 1
ATOM 7296 O O . SER B 1 319 ? -21.665 -64.309 -91.413 1.00 47.40 1319 SER B O 1
ATOM 7299 N N . VAL B 1 320 ? -19.458 -64.269 -90.942 1.00 42.41 1320 VAL B N 1
ATOM 7300 C CA . VAL B 1 320 ? -19.333 -65.688 -90.652 1.00 38.58 1320 VAL B CA 1
ATOM 7301 C C . VAL B 1 320 ? -18.489 -65.743 -89.380 1.00 37.62 1320 VAL B C 1
ATOM 7302 O O . VAL B 1 320 ? -17.299 -65.418 -89.396 1.00 36.04 1320 VAL B O 1
ATOM 7306 N N . LYS B 1 321 ? -19.119 -66.123 -88.274 1.00 35.10 1321 LYS B N 1
ATOM 7307 C CA . LYS B 1 321 ? -18.426 -66.217 -86.991 1.00 33.23 1321 LYS B CA 1
ATOM 7308 C C . LYS B 1 321 ? -18.044 -67.662 -86.727 1.00 30.52 1321 LYS B C 1
ATOM 7309 O O . LYS B 1 321 ? -18.817 -68.571 -87.012 1.00 29.66 1321 LYS B O 1
ATOM 7315 N N . ALA B 1 322 ? -16.858 -67.874 -86.177 1.00 27.56 1322 ALA B N 1
ATOM 7316 C CA . ALA B 1 322 ? -16.417 -69.226 -85.890 1.00 28.26 1322 ALA B CA 1
ATOM 7317 C C . ALA B 1 322 ? -16.021 -69.374 -84.432 1.00 29.20 1322 ALA B C 1
ATOM 7318 O O . ALA B 1 322 ? -15.597 -68.405 -83.790 1.00 26.76 1322 ALA B O 1
ATOM 7320 N N . LEU B 1 323 ? -16.144 -70.602 -83.933 1.00 27.51 1323 LEU B N 1
ATOM 7321 C CA . LEU B 1 323 ? -15.793 -70.936 -82.560 1.00 30.03 1323 LEU B CA 1
ATOM 7322 C C . LEU B 1 323 ? -15.075 -72.277 -82.567 1.00 30.59 1323 LEU B C 1
ATOM 7323 O O . LEU B 1 323 ? -15.565 -73.244 -83.156 1.00 30.81 1323 LEU B O 1
ATOM 7328 N N . ALA B 1 324 ? -13.920 -72.335 -81.912 1.00 30.41 1324 ALA B N 1
ATOM 7329 C CA . ALA B 1 324 ? -13.142 -73.562 -81.831 1.00 31.67 1324 ALA B CA 1
ATOM 7330 C C . ALA B 1 324 ? -13.265 -74.229 -80.456 1.00 32.78 1324 ALA B C 1
ATOM 7331 O O . ALA B 1 324 ? -12.736 -73.725 -79.469 1.00 34.74 1324 ALA B O 1
ATOM 7333 N N . LEU B 1 325 ? -13.956 -75.368 -80.401 1.00 33.62 1325 LEU B N 1
ATOM 7334 C CA . LEU B 1 325 ? -14.138 -76.111 -79.155 1.00 33.27 1325 LEU B CA 1
ATOM 7335 C C . LEU B 1 325 ? -13.043 -77.160 -78.969 1.00 34.81 1325 LEU B C 1
ATOM 7336 O O . LEU B 1 325 ? -12.750 -77.929 -79.882 1.00 33.99 1325 LEU B O 1
ATOM 7341 N N . PRO B 1 326 ? -12.429 -77.209 -77.776 1.00 34.44 1326 PRO B N 1
ATOM 7342 C CA . PRO B 1 326 ? -11.365 -78.168 -77.477 1.00 35.68 1326 PRO B CA 1
ATOM 7343 C C . PRO B 1 326 ? -11.852 -79.596 -77.233 1.00 37.30 1326 PRO B C 1
ATOM 7344 O O . PRO B 1 326 ? -11.398 -80.265 -76.303 1.00 37.84 1326 PRO B O 1
ATOM 7348 N N . LYS B 1 327 ? -12.770 -80.066 -78.069 1.00 36.30 1327 LYS B N 1
ATOM 7349 C CA . LYS B 1 327 ? -13.301 -81.418 -77.925 1.00 35.53 1327 LYS B CA 1
ATOM 7350 C C . LYS B 1 327 ? -14.005 -81.879 -79.187 1.00 34.60 1327 LYS B C 1
ATOM 7351 O O . LYS B 1 327 ? -14.625 -81.080 -79.880 1.00 34.58 1327 LYS B O 1
ATOM 7357 N N . ALA B 1 328 ? -13.916 -83.173 -79.472 1.00 34.60 1328 ALA B N 1
ATOM 7358 C CA . ALA B 1 328 ? -14.581 -83.746 -80.640 1.00 34.77 1328 ALA B CA 1
ATOM 7359 C C . ALA B 1 328 ? -16.022 -84.018 -80.227 1.00 36.26 1328 ALA B C 1
ATOM 7360 O O . ALA B 1 328 ? -16.289 -84.958 -79.479 1.00 36.41 1328 ALA B O 1
ATOM 7362 N N . LEU B 1 329 ? -16.948 -83.199 -80.709 1.00 37.58 1329 LEU B N 1
ATOM 7363 C CA . LEU B 1 329 ? -18.358 -83.339 -80.351 1.00 38.11 1329 LEU B CA 1
ATOM 7364 C C . LEU B 1 329 ? -19.061 -84.538 -80.978 1.00 40.34 1329 LEU B C 1
ATOM 7365 O O . LEU B 1 329 ? -18.642 -85.045 -82.014 1.00 40.75 1329 LEU B O 1
ATOM 7370 N N . SER B 1 330 ? -20.138 -84.984 -80.328 1.00 39.94 1330 SER B N 1
ATOM 7371 C CA . SER B 1 330 ? -20.945 -86.093 -80.832 1.00 41.11 1330 SER B CA 1
ATOM 7372 C C . SER B 1 330 ? -22.087 -85.453 -81.595 1.00 41.29 1330 SER B C 1
ATOM 7373 O O . SER B 1 330 ? -22.296 -84.248 -81.486 1.00 42.79 1330 SER B O 1
ATOM 7376 N N . ARG B 1 331 ? -22.825 -86.251 -82.358 1.00 42.79 1331 ARG B N 1
ATOM 7377 C CA . ARG B 1 331 ? -23.939 -85.730 -83.135 1.00 45.15 1331 ARG B CA 1
ATOM 7378 C C . ARG B 1 331 ? -25.040 -85.141 -82.260 1.00 45.03 1331 ARG B C 1
ATOM 7379 O O . ARG B 1 331 ? -25.721 -84.196 -82.657 1.00 44.38 1331 ARG B O 1
ATOM 7387 N N . LYS B 1 332 ? -25.211 -85.704 -81.068 1.00 45.14 1332 LYS B N 1
ATOM 7388 C CA . LYS B 1 332 ? -26.237 -85.228 -80.150 1.00 45.24 1332 LYS B CA 1
ATOM 7389 C C . LYS B 1 332 ? -25.824 -83.878 -79.577 1.00 42.97 1332 LYS B C 1
ATOM 7390 O O . LYS B 1 332 ? -26.649 -82.981 -79.424 1.00 40.51 1332 LYS B O 1
ATOM 7396 N N . GLU B 1 333 ? -24.541 -83.736 -79.265 1.00 41.48 1333 GLU B N 1
ATOM 7397 C CA . GLU B 1 333 ? -24.038 -82.480 -78.727 1.00 42.48 1333 GLU B CA 1
ATOM 7398 C C . GLU B 1 333 ? -24.171 -81.361 -79.760 1.00 41.15 1333 GLU B C 1
ATOM 7399 O O . GLU B 1 333 ? -24.494 -80.229 -79.409 1.00 40.06 1333 GLU B O 1
ATOM 7405 N N . VAL B 1 334 ? -23.918 -81.684 -81.029 1.00 39.07 1334 VAL B N 1
ATOM 7406 C CA . VAL B 1 334 ? -24.024 -80.709 -82.115 1.00 37.44 1334 VAL B CA 1
ATOM 7407 C C . VAL B 1 334 ? -25.479 -80.273 -82.278 1.00 38.02 1334 VAL B C 1
ATOM 7408 O O . VAL B 1 334 ? -25.776 -79.081 -82.415 1.00 38.35 1334 VAL B O 1
ATOM 7412 N N . ALA B 1 335 ? -26.386 -81.245 -82.257 1.00 37.05 1335 ALA B N 1
ATOM 7413 C CA . ALA B 1 335 ? -27.810 -80.969 -82.426 1.00 38.44 1335 ALA B CA 1
ATOM 7414 C C . ALA B 1 335 ? -28.341 -80.077 -81.311 1.00 40.46 1335 ALA B C 1
ATOM 7415 O O . ALA B 1 335 ? -29.185 -79.212 -81.545 1.00 40.98 1335 ALA B O 1
ATOM 7417 N N . GLU B 1 336 ? -27.852 -80.292 -80.095 1.00 40.04 1336 GLU B N 1
ATOM 7418 C CA . GLU B 1 336 ? -28.295 -79.482 -78.973 1.00 41.87 1336 GLU B CA 1
ATOM 7419 C C . GLU B 1 336 ? -27.847 -78.034 -79.183 1.00 40.57 1336 GLU B C 1
ATOM 7420 O O . GLU B 1 336 ? -28.627 -77.108 -78.984 1.00 38.88 1336 GLU B O 1
ATOM 7426 N N . LEU B 1 337 ? -26.598 -77.845 -79.607 1.00 39.76 1337 LEU B N 1
ATOM 7427 C CA . LEU B 1 337 ? -26.069 -76.502 -79.847 1.00 40.43 1337 LEU B CA 1
ATOM 7428 C C . LEU B 1 337 ? -26.773 -75.816 -81.013 1.00 41.54 1337 LEU B C 1
ATOM 7429 O O . LEU B 1 337 ? -26.901 -74.593 -81.040 1.00 39.02 1337 LEU B O 1
ATOM 7434 N N . GLU B 1 338 ? -27.232 -76.604 -81.979 1.00 44.51 1338 GLU B N 1
ATOM 7435 C CA . GLU B 1 338 ? -27.920 -76.038 -83.133 1.00 48.06 1338 GLU B CA 1
ATOM 7436 C C . GLU B 1 338 ? -29.275 -75.479 -82.725 1.00 49.04 1338 GLU B C 1
ATOM 7437 O O . GLU B 1 338 ? -29.778 -74.526 -83.327 1.00 49.54 1338 GLU B O 1
ATOM 7443 N N . GLU B 1 339 ? -29.869 -76.088 -81.706 1.00 49.73 1339 GLU B N 1
ATOM 7444 C CA . GLU B 1 339 ? -31.161 -75.651 -81.208 1.00 51.07 1339 GLU B CA 1
ATOM 7445 C C . GLU B 1 339 ? -30.991 -74.270 -80.585 1.00 49.32 1339 GLU B C 1
ATOM 7446 O O . GLU B 1 339 ? -31.790 -73.364 -80.831 1.00 48.17 1339 GLU B O 1
ATOM 7452 N N . VAL B 1 340 ? -29.939 -74.110 -79.787 1.00 47.05 1340 VAL B N 1
ATOM 7453 C CA . VAL B 1 340 ? -29.664 -72.831 -79.140 1.00 46.16 1340 VAL B CA 1
ATOM 7454 C C . VAL B 1 340 ? -29.475 -71.731 -80.190 1.00 46.28 1340 VAL B C 1
ATOM 7455 O O . VAL B 1 340 ? -29.998 -70.624 -80.050 1.00 43.82 1340 VAL B O 1
ATOM 7459 N N . ALA B 1 341 ? -28.738 -72.051 -81.249 1.00 46.54 1341 ALA B N 1
ATOM 7460 C CA . ALA B 1 341 ? -28.477 -71.100 -82.327 1.00 49.35 1341 ALA B CA 1
ATOM 7461 C C . ALA B 1 341 ? -29.770 -70.643 -82.997 1.00 51.45 1341 ALA B C 1
ATOM 7462 O O . ALA B 1 341 ? -29.942 -69.459 -83.293 1.00 50.02 1341 ALA B O 1
ATOM 7464 N N . LYS B 1 342 ? -30.675 -71.590 -83.235 1.00 54.40 1342 LYS B N 1
ATOM 7465 C CA . LYS B 1 342 ? -31.950 -71.289 -83.874 1.00 57.56 1342 LYS B CA 1
ATOM 7466 C C . LYS B 1 342 ? -32.881 -70.499 -82.956 1.00 59.20 1342 LYS B C 1
ATOM 7467 O O . LYS B 1 342 ? -33.708 -69.718 -83.423 1.00 59.60 1342 LYS B O 1
ATOM 7473 N N . ARG B 1 343 ? -32.749 -70.708 -81.651 1.00 60.67 1343 ARG B N 1
ATOM 7474 C CA . ARG B 1 343 ? -33.580 -69.995 -80.693 1.00 62.04 1343 ARG B CA 1
ATOM 7475 C C . ARG B 1 343 ? -33.340 -68.501 -80.887 1.00 61.80 1343 ARG B C 1
ATOM 7476 O O . ARG B 1 343 ? -34.276 -67.708 -80.877 1.00 61.97 1343 ARG B O 1
ATOM 7484 N N . HIS B 1 344 ? -32.077 -68.124 -81.065 1.00 62.13 1344 HIS B N 1
ATOM 7485 C CA . HIS B 1 344 ? -31.714 -66.728 -81.290 1.00 62.66 1344 HIS B CA 1
ATOM 7486 C C . HIS B 1 344 ? -31.762 -66.472 -82.785 1.00 64.39 1344 HIS B C 1
ATOM 7487 O O . HIS B 1 344 ? -30.857 -65.883 -83.376 1.00 63.16 1344 HIS B O 1
ATOM 7494 N N . LYS B 1 345 ? -32.854 -66.949 -83.370 1.00 68.18 1345 LYS B N 1
ATOM 7495 C CA . LYS B 1 345 ? -33.159 -66.848 -84.790 1.00 72.02 1345 LYS B CA 1
ATOM 7496 C C . LYS B 1 345 ? -31.995 -66.733 -85.771 1.00 72.04 1345 LYS B C 1
ATOM 7497 O O . LYS B 1 345 ? -31.757 -65.686 -86.366 1.00 72.96 1345 LYS B O 1
ATOM 7503 N N . ALA B 1 346 ? -31.277 -67.839 -85.922 1.00 71.46 1346 ALA B N 1
ATOM 7504 C CA . ALA B 1 346 ? -30.166 -67.955 -86.853 1.00 70.54 1346 ALA B CA 1
ATOM 7505 C C . ALA B 1 346 ? -30.622 -69.141 -87.692 1.00 70.58 1346 ALA B C 1
ATOM 7506 O O . ALA B 1 346 ? -31.204 -70.080 -87.150 1.00 71.33 1346 ALA B O 1
ATOM 7508 N N . GLN B 1 347 ? -30.373 -69.113 -88.998 1.00 70.14 1347 GLN B N 1
ATOM 7509 C CA . GLN B 1 347 ? -30.831 -70.198 -89.866 1.00 69.28 1347 GLN B CA 1
ATOM 7510 C C . GLN B 1 347 ? -30.266 -71.578 -89.557 1.00 66.37 1347 GLN B C 1
ATOM 7511 O O . GLN B 1 347 ? -30.913 -72.585 -89.841 1.00 66.73 1347 GLN B O 1
ATOM 7517 N N . GLY B 1 348 ? -29.069 -71.636 -88.983 1.00 62.31 1348 GLY B N 1
ATOM 7518 C CA . GLY B 1 348 ? -28.500 -72.931 -88.664 1.00 56.44 1348 GLY B CA 1
ATOM 7519 C C . GLY B 1 348 ? -27.089 -72.914 -88.120 1.00 51.89 1348 GLY B C 1
ATOM 7520 O O . GLY B 1 348 ? -26.444 -71.870 -88.047 1.00 50.80 1348 GLY B O 1
ATOM 7521 N N . LEU B 1 349 ? -26.609 -74.091 -87.740 1.00 47.96 1349 LEU B N 1
ATOM 7522 C CA . LEU B 1 349 ? -25.266 -74.233 -87.204 1.00 45.51 1349 LEU B CA 1
ATOM 7523 C C . LEU B 1 349 ? -24.448 -75.176 -88.091 1.00 42.72 1349 LEU B C 1
ATOM 7524 O O . LEU B 1 349 ? -24.826 -76.328 -88.289 1.00 42.95 1349 LEU B O 1
ATOM 7529 N N . ALA B 1 350 ? -23.338 -74.683 -88.629 1.00 38.25 1350 ALA B N 1
ATOM 7530 C CA . ALA B 1 350 ? -22.478 -75.504 -89.473 1.00 35.00 1350 ALA B CA 1
ATOM 7531 C C . ALA B 1 350 ? -21.329 -75.974 -88.608 1.00 33.74 1350 ALA B C 1
ATOM 7532 O O . ALA B 1 350 ? -20.924 -75.265 -87.684 1.00 34.32 1350 ALA B O 1
ATOM 7534 N N . TRP B 1 351 ? -20.792 -77.154 -88.903 1.00 29.44 1351 TRP B N 1
ATOM 7535 C CA . TRP B 1 351 ? -19.687 -77.681 -88.118 1.00 28.19 1351 TRP B CA 1
ATOM 7536 C C . TRP B 1 351 ? -18.743 -78.570 -88.922 1.00 28.14 1351 TRP B C 1
ATOM 7537 O O . TRP B 1 351 ? -19.067 -79.008 -90.024 1.00 26.44 1351 TRP B O 1
ATOM 7548 N N . ALA B 1 352 ? -17.581 -78.843 -88.341 1.00 27.58 1352 ALA B N 1
ATOM 7549 C CA . ALA B 1 352 ? -16.589 -79.704 -88.962 1.00 30.51 1352 ALA B CA 1
ATOM 7550 C C . ALA B 1 352 ? -15.546 -80.071 -87.921 1.00 33.01 1352 ALA B C 1
ATOM 7551 O O . ALA B 1 352 ? -15.151 -79.233 -87.115 1.00 32.37 1352 ALA B O 1
ATOM 7553 N N . ARG B 1 353 ? -15.105 -81.324 -87.924 1.00 34.82 1353 ARG B N 1
ATOM 7554 C CA . ARG B 1 353 ? -14.090 -81.753 -86.971 1.00 38.42 1353 ARG B CA 1
ATOM 7555 C C . ARG B 1 353 ? -12.710 -81.448 -87.541 1.00 40.75 1353 ARG B C 1
ATOM 7556 O O . ARG B 1 353 ? -12.504 -81.505 -88.756 1.00 39.48 1353 ARG B O 1
ATOM 7564 N N . VAL B 1 354 ? -11.770 -81.109 -86.667 1.00 42.25 1354 VAL B N 1
ATOM 7565 C CA . VAL B 1 354 ? -10.409 -80.799 -87.093 1.00 45.43 1354 VAL B CA 1
ATOM 7566 C C . VAL B 1 354 ? -9.504 -82.002 -86.825 1.00 50.30 1354 VAL B C 1
ATOM 7567 O O . VAL B 1 354 ? -9.135 -82.272 -85.680 1.00 51.69 1354 VAL B O 1
ATOM 7571 N N . GLU B 1 355 ? -9.156 -82.728 -87.882 1.00 55.02 1355 GLU B N 1
ATOM 7572 C CA . GLU B 1 355 ? -8.291 -83.896 -87.749 1.00 59.88 1355 GLU B CA 1
ATOM 7573 C C . GLU B 1 355 ? -6.887 -83.530 -88.203 1.00 62.04 1355 GLU B C 1
ATOM 7574 O O . GLU B 1 355 ? -6.629 -82.396 -88.602 1.00 62.15 1355 GLU B O 1
ATOM 7580 N N . GLU B 1 356 ? -5.977 -84.492 -88.132 1.00 65.27 1356 GLU B N 1
ATOM 7581 C CA . GLU B 1 356 ? -4.601 -84.257 -88.543 1.00 68.35 1356 GLU B CA 1
ATOM 7582 C C . GLU B 1 356 ? -4.536 -84.065 -90.061 1.00 67.55 1356 GLU B C 1
ATOM 7583 O O . GLU B 1 356 ? -4.771 -84.999 -90.823 1.00 66.74 1356 GLU B O 1
ATOM 7589 N N . GLY B 1 357 ? -4.232 -82.846 -90.492 1.00 67.07 1357 GLY B N 1
ATOM 7590 C CA . GLY B 1 357 ? -4.144 -82.556 -91.913 1.00 66.09 1357 GLY B CA 1
ATOM 7591 C C . GLY B 1 357 ? -5.454 -82.598 -92.686 1.00 65.39 1357 GLY B C 1
ATOM 7592 O O . GLY B 1 357 ? -5.491 -83.104 -93.809 1.00 66.70 1357 GLY B O 1
ATOM 7593 N N . GLY B 1 358 ? -6.527 -82.063 -92.110 1.00 62.97 1358 GLY B N 1
ATOM 7594 C CA . GLY B 1 358 ? -7.805 -82.067 -92.802 1.00 59.72 1358 GLY B CA 1
ATOM 7595 C C . GLY B 1 358 ? -9.004 -81.950 -91.880 1.00 57.65 1358 GLY B C 1
ATOM 7596 O O . GLY B 1 358 ? -8.852 -81.912 -90.659 1.00 57.81 1358 GLY B O 1
ATOM 7597 N N . PHE B 1 359 ? -10.195 -81.891 -92.467 1.00 54.00 1359 PHE B N 1
ATOM 7598 C CA . PHE B 1 359 ? -11.430 -81.779 -91.701 1.00 52.29 1359 PHE B CA 1
ATOM 7599 C C . PHE B 1 359 ? -12.333 -82.971 -91.997 1.00 52.09 1359 PHE B C 1
ATOM 7600 O O . PHE B 1 359 ? -12.146 -83.657 -93.000 1.00 53.01 1359 PHE B O 1
ATOM 7608 N N . SER B 1 360 ? -13.308 -83.203 -91.121 1.00 50.75 1360 SER B N 1
ATOM 7609 C CA . SER B 1 360 ? -14.257 -84.302 -91.269 1.00 49.84 1360 SER B CA 1
ATOM 7610 C C . SER B 1 360 ? -15.657 -83.913 -90.816 1.00 47.78 1360 SER B C 1
ATOM 7611 O O . SER B 1 360 ? -15.825 -83.095 -89.913 1.00 46.96 1360 SER B O 1
ATOM 7614 N N . GLY B 1 361 ? -16.654 -84.515 -91.453 1.00 44.41 1361 GLY B N 1
ATOM 7615 C CA . GLY B 1 361 ? -18.036 -84.242 -91.117 1.00 42.16 1361 GLY B CA 1
ATOM 7616 C C . GLY B 1 361 ? -18.489 -82.826 -91.413 1.00 40.60 1361 GLY B C 1
ATOM 7617 O O . GLY B 1 361 ? -17.674 -81.930 -91.673 1.00 39.52 1361 GLY B O 1
ATOM 7618 N N . GLY B 1 362 ? -19.801 -82.632 -91.378 1.00 37.48 1362 GLY B N 1
ATOM 7619 C CA . GLY B 1 362 ? -20.371 -81.323 -91.624 1.00 39.40 1362 GLY B CA 1
ATOM 7620 C C . GLY B 1 362 ? -19.974 -80.687 -92.947 1.00 40.12 1362 GLY B C 1
ATOM 7621 O O . GLY B 1 362 ? -20.104 -81.299 -94.014 1.00 38.53 1362 GLY B O 1
ATOM 7622 N N . VAL B 1 363 ? -19.487 -79.452 -92.876 1.00 38.15 1363 VAL B N 1
ATOM 7623 C CA . VAL B 1 363 ? -19.091 -78.713 -94.068 1.00 35.91 1363 VAL B CA 1
ATOM 7624 C C . VAL B 1 363 ? -17.601 -78.836 -94.379 1.00 34.80 1363 VAL B C 1
ATOM 7625 O O . VAL B 1 363 ? -17.024 -77.967 -95.045 1.00 34.37 1363 VAL B O 1
ATOM 7629 N N . ALA B 1 364 ? -16.985 -79.921 -93.919 1.00 31.24 1364 ALA B N 1
ATOM 7630 C CA . ALA B 1 364 ? -15.555 -80.136 -94.129 1.00 32.34 1364 ALA B CA 1
ATOM 7631 C C . ALA B 1 364 ? -15.064 -79.924 -95.568 1.00 31.18 1364 ALA B C 1
ATOM 7632 O O . ALA B 1 364 ? -14.018 -79.309 -95.778 1.00 28.26 1364 ALA B O 1
ATOM 7634 N N . LYS B 1 365 ? -15.809 -80.415 -96.555 1.00 30.47 1365 LYS B N 1
ATOM 7635 C CA . LYS B 1 365 ? -15.348 -80.281 -97.937 1.00 35.06 1365 LYS B CA 1
ATOM 7636 C C . LYS B 1 365 ? -15.164 -78.840 -98.408 1.00 35.09 1365 LYS B C 1
ATOM 7637 O O . LYS B 1 365 ? -14.357 -78.580 -99.294 1.00 36.53 1365 LYS B O 1
ATOM 7643 N N . PHE B 1 366 ? -15.888 -77.901 -97.808 1.00 34.69 1366 PHE B N 1
ATOM 7644 C CA . PHE B 1 366 ? -15.766 -76.500 -98.194 1.00 34.19 1366 PHE B CA 1
ATOM 7645 C C . PHE B 1 366 ? -14.652 -75.789 -97.436 1.00 35.30 1366 PHE B C 1
ATOM 7646 O O . PHE B 1 366 ? -14.269 -74.671 -97.779 1.00 35.32 1366 PHE B O 1
ATOM 7654 N N . LEU B 1 367 ? -14.123 -76.447 -96.411 1.00 34.07 1367 LEU B N 1
ATOM 7655 C CA . LEU B 1 367 ? -13.064 -75.872 -95.598 1.00 33.58 1367 LEU B CA 1
ATOM 7656 C C . LEU B 1 367 ? -11.665 -76.200 -96.108 1.00 33.44 1367 LEU B C 1
ATOM 7657 O O . LEU B 1 367 ? -10.730 -75.409 -95.936 1.00 30.09 1367 LEU B O 1
ATOM 7662 N N . GLU B 1 368 ? -11.518 -77.369 -96.726 1.00 34.00 1368 GLU B N 1
ATOM 7663 C CA . GLU B 1 368 ? -10.219 -77.804 -97.242 1.00 34.72 1368 GLU B CA 1
ATOM 7664 C C . GLU B 1 368 ? -9.500 -76.752 -98.108 1.00 34.83 1368 GLU B C 1
ATOM 7665 O O . GLU B 1 368 ? -8.293 -76.566 -97.971 1.00 32.97 1368 GLU B O 1
ATOM 7671 N N . PRO B 1 369 ? -10.234 -76.050 -99.002 1.00 35.57 1369 PRO B N 1
ATOM 7672 C CA . PRO B 1 369 ? -9.620 -75.027 -99.864 1.00 37.71 1369 PRO B CA 1
ATOM 7673 C C . PRO B 1 369 ? -9.076 -73.797 -99.128 1.00 41.27 1369 PRO B C 1
ATOM 7674 O O . PRO B 1 369 ? -8.463 -72.933 -99.752 1.00 40.56 1369 PRO B O 1
ATOM 7678 N N . VAL B 1 370 ? -9.312 -73.707 -97.816 1.00 41.70 1370 VAL B N 1
ATOM 7679 C CA . VAL B 1 370 ? -8.820 -72.579 -97.022 1.00 42.98 1370 VAL B CA 1
ATOM 7680 C C . VAL B 1 370 ? -8.227 -73.036 -95.687 1.00 46.37 1370 VAL B C 1
ATOM 7681 O O . VAL B 1 370 ? -7.988 -72.223 -94.791 1.00 43.64 1370 VAL B O 1
ATOM 7685 N N . ARG B 1 371 ? -7.982 -74.338 -95.576 1.00 49.90 1371 ARG B N 1
ATOM 7686 C CA . ARG B 1 371 ? -7.452 -74.957 -94.361 1.00 53.22 1371 ARG B CA 1
ATOM 7687 C C . ARG B 1 371 ? -6.410 -74.155 -93.581 1.00 55.11 1371 ARG B C 1
ATOM 7688 O O . ARG B 1 371 ? -6.602 -73.863 -92.402 1.00 53.95 1371 ARG B O 1
ATOM 7696 N N . GLU B 1 372 ? -5.310 -73.812 -94.242 1.00 57.04 1372 GLU B N 1
ATOM 7697 C CA . GLU B 1 372 ? -4.213 -73.065 -93.626 1.00 57.88 1372 GLU B CA 1
ATOM 7698 C C . GLU B 1 372 ? -4.641 -71.733 -93.009 1.00 56.54 1372 GLU B C 1
ATOM 7699 O O . GLU B 1 372 ? -4.357 -71.459 -91.841 1.00 56.85 1372 GLU B O 1
ATOM 7705 N N . ALA B 1 373 ? -5.307 -70.905 -93.805 1.00 53.72 1373 ALA B N 1
ATOM 7706 C CA . ALA B 1 373 ? -5.769 -69.600 -93.354 1.00 51.92 1373 ALA B CA 1
ATOM 7707 C C . ALA B 1 373 ? -6.802 -69.701 -92.222 1.00 50.95 1373 ALA B C 1
ATOM 7708 O O . ALA B 1 373 ? -6.829 -68.858 -91.324 1.00 48.46 1373 ALA B O 1
ATOM 7710 N N . LEU B 1 374 ? -7.644 -70.732 -92.273 1.00 48.16 1374 LEU B N 1
ATOM 7711 C CA . LEU B 1 374 ? -8.678 -70.935 -91.263 1.00 46.80 1374 LEU B CA 1
ATOM 7712 C C . LEU B 1 374 ? -8.069 -71.341 -89.923 1.00 47.42 1374 LEU B C 1
ATOM 7713 O O . LEU B 1 374 ? -8.451 -70.822 -88.875 1.00 45.56 1374 LEU B O 1
ATOM 7718 N N . LEU B 1 375 ? -7.119 -72.271 -89.962 1.00 47.01 1375 LEU B N 1
ATOM 7719 C CA . LEU B 1 375 ? -6.480 -72.743 -88.741 1.00 49.01 1375 LEU B CA 1
ATOM 7720 C C . LEU B 1 375 ? -5.728 -71.642 -88.007 1.00 50.33 1375 LEU B C 1
ATOM 7721 O O . LEU B 1 375 ? -5.572 -71.707 -86.788 1.00 51.02 1375 LEU B O 1
ATOM 7726 N N . GLN B 1 376 ? -5.256 -70.638 -88.741 1.00 50.91 1376 GLN B N 1
ATOM 7727 C CA . GLN B 1 376 ? -4.545 -69.527 -88.116 1.00 52.38 1376 GLN B CA 1
ATOM 7728 C C . GLN B 1 376 ? -5.540 -68.584 -87.451 1.00 51.40 1376 GLN B C 1
ATOM 7729 O O . GLN B 1 376 ? -5.399 -68.252 -86.278 1.00 51.04 1376 GLN B O 1
ATOM 7735 N N . ALA B 1 377 ? -6.543 -68.157 -88.212 1.00 49.47 1377 ALA B N 1
ATOM 7736 C CA . ALA B 1 377 ? -7.568 -67.253 -87.700 1.00 49.41 1377 ALA B CA 1
ATOM 7737 C C . ALA B 1 377 ? -8.273 -67.806 -86.455 1.00 48.77 1377 ALA B C 1
ATOM 7738 O O . ALA B 1 377 ? -8.576 -67.058 -85.528 1.00 49.82 1377 ALA B O 1
ATOM 7740 N N . THR B 1 378 ? -8.527 -69.112 -86.438 1.00 48.42 1378 THR B N 1
ATOM 7741 C CA . THR B 1 378 ? -9.216 -69.745 -85.312 1.00 48.42 1378 THR B CA 1
ATOM 7742 C C . THR B 1 378 ? -8.290 -70.374 -84.284 1.00 49.64 1378 THR B C 1
ATOM 7743 O O . THR B 1 378 ? -8.715 -70.672 -83.174 1.00 50.94 1378 THR B O 1
ATOM 7747 N N . GLU B 1 379 ? -7.039 -70.602 -84.663 1.00 51.55 1379 GLU B N 1
ATOM 7748 C CA . GLU B 1 379 ? -6.058 -71.206 -83.765 1.00 53.89 1379 GLU B CA 1
ATOM 7749 C C . GLU B 1 379 ? -6.468 -72.614 -83.328 1.00 53.43 1379 GLU B C 1
ATOM 7750 O O . GLU B 1 379 ? -6.033 -73.098 -82.283 1.00 53.10 1379 GLU B O 1
ATOM 7756 N N . ALA B 1 380 ? -7.304 -73.266 -84.127 1.00 53.05 1380 ALA B N 1
ATOM 7757 C CA . ALA B 1 380 ? -7.765 -74.611 -83.806 1.00 53.65 1380 ALA B CA 1
ATOM 7758 C C . ALA B 1 380 ? -6.670 -75.645 -84.023 1.00 54.80 1380 ALA B C 1
ATOM 7759 O O . ALA B 1 380 ? -5.797 -75.476 -84.873 1.00 55.78 1380 ALA B O 1
ATOM 7761 N N . ARG B 1 381 ? -6.725 -76.720 -83.248 1.00 56.01 1381 ARG B N 1
ATOM 7762 C CA . ARG B 1 381 ? -5.743 -77.789 -83.342 1.00 56.96 1381 ARG B CA 1
ATOM 7763 C C . ARG B 1 381 ? -6.468 -79.107 -83.576 1.00 54.55 1381 ARG B C 1
ATOM 7764 O O . ARG B 1 381 ? -7.684 -79.190 -83.414 1.00 53.18 1381 ARG B O 1
ATOM 7772 N N . PRO B 1 382 ? -5.730 -80.157 -83.972 1.00 52.61 1382 PRO B N 1
ATOM 7773 C CA . PRO B 1 382 ? -6.359 -81.458 -84.212 1.00 50.29 1382 PRO B CA 1
ATOM 7774 C C . PRO B 1 382 ? -7.117 -81.931 -82.973 1.00 48.00 1382 PRO B C 1
ATOM 7775 O O . PRO B 1 382 ? -6.626 -81.814 -81.851 1.00 48.11 1382 PRO B O 1
ATOM 7779 N N . GLY B 1 383 ? -8.312 -82.468 -83.179 1.00 44.92 1383 GLY B N 1
ATOM 7780 C CA . GLY B 1 383 ? -9.111 -82.924 -82.060 1.00 43.01 1383 GLY B CA 1
ATOM 7781 C C . GLY B 1 383 ? -10.229 -81.944 -81.725 1.00 41.28 1383 GLY B C 1
ATOM 7782 O O . GLY B 1 383 ? -11.228 -82.322 -81.096 1.00 40.50 1383 GLY B O 1
ATOM 7783 N N . ASP B 1 384 ? -10.073 -80.690 -82.146 1.00 37.66 1384 ASP B N 1
ATOM 7784 C CA . ASP B 1 384 ? -11.086 -79.669 -81.885 1.00 36.45 1384 ASP B CA 1
ATOM 7785 C C . ASP B 1 384 ? -12.246 -79.764 -82.862 1.00 35.17 1384 ASP B C 1
ATOM 7786 O O . ASP B 1 384 ? -12.169 -80.456 -83.883 1.00 37.10 1384 ASP B O 1
ATOM 7791 N N . THR B 1 385 ? -13.330 -79.068 -82.541 1.00 32.71 1385 THR B N 1
ATOM 7792 C CA . THR B 1 385 ? -14.499 -79.030 -83.407 1.00 30.72 1385 THR B CA 1
ATOM 7793 C C . THR B 1 385 ? -14.783 -77.570 -83.712 1.00 31.34 1385 THR B C 1
ATOM 7794 O O . THR B 1 385 ? -14.800 -76.725 -82.808 1.00 29.65 1385 THR B O 1
ATOM 7798 N N . LEU B 1 386 ? -14.996 -77.274 -84.987 1.00 27.51 1386 LEU B N 1
ATOM 7799 C CA . LEU B 1 386 ? -15.298 -75.913 -85.421 1.00 29.23 1386 LEU B CA 1
ATOM 7800 C C . LEU B 1 386 ? -16.800 -75.741 -85.611 1.00 29.16 1386 LEU B C 1
ATOM 7801 O O . LEU B 1 386 ? -17.463 -76.613 -86.178 1.00 29.34 1386 LEU B O 1
ATOM 7806 N N . LEU B 1 387 ? -17.332 -74.620 -85.132 1.00 26.72 1387 LEU B N 1
ATOM 7807 C CA . LEU B 1 387 ? -18.753 -74.313 -85.290 1.00 28.63 1387 LEU B CA 1
ATOM 7808 C C . LEU B 1 387 ? -18.840 -72.965 -86.000 1.00 28.58 1387 LEU B C 1
ATOM 7809 O O . LEU B 1 387 ? -18.014 -72.083 -85.752 1.00 27.18 1387 LEU B O 1
ATOM 7814 N N . PHE B 1 388 ? -19.832 -72.809 -86.877 1.00 28.43 1388 PHE B N 1
ATOM 7815 C CA . PHE B 1 388 ? -20.018 -71.564 -87.622 1.00 29.30 1388 PHE B CA 1
ATOM 7816 C C . PHE B 1 388 ? -21.468 -71.102 -87.656 1.00 30.60 1388 PHE B C 1
ATOM 7817 O O . PHE B 1 388 ? -22.399 -71.904 -87.646 1.00 30.70 1388 PHE B O 1
ATOM 7825 N N . VAL B 1 389 ? -21.643 -69.793 -87.729 1.00 30.90 1389 VAL B N 1
ATOM 7826 C CA . VAL B 1 389 ? -22.962 -69.205 -87.860 1.00 34.27 1389 VAL B CA 1
ATOM 7827 C C . VAL B 1 389 ? -22.785 -68.077 -88.869 1.00 36.25 1389 VAL B C 1
ATOM 7828 O O . VAL B 1 389 ? -21.958 -67.176 -88.670 1.00 34.43 1389 VAL B O 1
ATOM 7832 N N . ALA B 1 390 ? -23.531 -68.155 -89.967 1.00 37.06 1390 ALA B N 1
ATOM 7833 C CA . ALA B 1 390 ? -23.457 -67.153 -91.026 1.00 39.02 1390 ALA B CA 1
ATOM 7834 C C . ALA B 1 390 ? -24.765 -66.377 -91.132 1.00 39.48 1390 ALA B C 1
ATOM 7835 O O . ALA B 1 390 ? -25.845 -66.953 -91.034 1.00 39.56 1390 ALA B O 1
ATOM 7837 N N . GLY B 1 391 ? -24.659 -65.070 -91.342 1.00 41.88 1391 GLY B N 1
ATOM 7838 C CA . GLY B 1 391 ? -25.849 -64.239 -91.462 1.00 44.71 1391 GLY B CA 1
ATOM 7839 C C . GLY B 1 391 ? -25.545 -62.800 -91.094 1.00 44.62 1391 GLY B C 1
ATOM 7840 O O . GLY B 1 391 ? -24.383 -62.398 -91.165 1.00 43.81 1391 GLY B O 1
ATOM 7841 N N . PRO B 1 392 ? -26.561 -61.997 -90.713 1.00 45.72 1392 PRO B N 1
ATOM 7842 C CA . PRO B 1 392 ? -26.347 -60.594 -90.336 1.00 47.24 1392 PRO B CA 1
ATOM 7843 C C . PRO B 1 392 ? -25.353 -60.534 -89.172 1.00 48.79 1392 PRO B C 1
ATOM 7844 O O . PRO B 1 392 ? -25.447 -61.326 -88.234 1.00 49.18 1392 PRO B O 1
ATOM 7848 N N . ARG B 1 393 ? -24.412 -59.599 -89.232 1.00 49.60 1393 ARG B N 1
ATOM 7849 C CA . ARG B 1 393 ? -23.394 -59.464 -88.196 1.00 52.60 1393 ARG B CA 1
ATOM 7850 C C . ARG B 1 393 ? -23.925 -59.553 -86.757 1.00 52.70 1393 ARG B C 1
ATOM 7851 O O . ARG B 1 393 ? -23.287 -60.164 -85.895 1.00 50.92 1393 ARG B O 1
ATOM 7859 N N . LYS B 1 394 ? -25.087 -58.954 -86.504 1.00 52.06 1394 LYS B N 1
ATOM 7860 C CA . LYS B 1 394 ? -25.685 -58.960 -85.165 1.00 53.49 1394 LYS B CA 1
ATOM 7861 C C . LYS B 1 394 ? -26.277 -60.314 -84.801 1.00 50.85 1394 LYS B C 1
ATOM 7862 O O . LYS B 1 394 ? -26.178 -60.757 -83.662 1.00 51.05 1394 LYS B O 1
ATOM 7868 N N . VAL B 1 395 ? -26.906 -60.961 -85.774 1.00 48.63 1395 VAL B N 1
ATOM 7869 C CA . VAL B 1 395 ? -27.518 -62.267 -85.558 1.00 44.66 1395 VAL B CA 1
ATOM 7870 C C . VAL B 1 395 ? -26.453 -63.335 -85.338 1.00 41.24 1395 VAL B C 1
ATOM 7871 O O . VAL B 1 395 ? -26.567 -64.165 -84.435 1.00 39.45 1395 VAL B O 1
ATOM 7875 N N . ALA B 1 396 ? -25.419 -63.307 -86.172 1.00 36.73 1396 ALA B N 1
ATOM 7876 C CA . ALA B 1 396 ? -24.341 -64.281 -86.096 1.00 35.29 1396 ALA B CA 1
ATOM 7877 C C . ALA B 1 396 ? -23.628 -64.243 -84.751 1.00 34.33 1396 ALA B C 1
ATOM 7878 O O . ALA B 1 396 ? -23.378 -65.283 -84.146 1.00 30.24 1396 ALA B O 1
ATOM 7880 N N . ALA B 1 397 ? -23.290 -63.036 -84.303 1.00 34.65 1397 ALA B N 1
ATOM 7881 C CA . ALA B 1 397 ? -22.594 -62.847 -83.032 1.00 34.78 1397 ALA B CA 1
ATOM 7882 C C . ALA B 1 397 ? -23.450 -63.285 -81.847 1.00 34.26 1397 ALA B C 1
ATOM 7883 O O . ALA B 1 397 ? -23.003 -64.062 -81.005 1.00 31.09 1397 ALA B O 1
ATOM 7885 N N . THR B 1 398 ? -24.676 -62.772 -81.787 1.00 35.25 1398 THR B N 1
ATOM 7886 C CA . THR B 1 398 ? -25.595 -63.107 -80.706 1.00 36.76 1398 THR B CA 1
ATOM 7887 C C . THR B 1 398 ? -25.860 -64.606 -80.652 1.00 34.77 1398 THR B C 1
ATOM 7888 O O . THR B 1 398 ? -25.783 -65.210 -79.589 1.00 34.60 1398 THR B O 1
ATOM 7892 N N . ALA B 1 399 ? -26.153 -65.207 -81.801 1.00 33.61 1399 ALA B N 1
ATOM 7893 C CA . ALA B 1 399 ? -26.426 -66.640 -81.852 1.00 31.42 1399 ALA B CA 1
ATOM 7894 C C . ALA B 1 399 ? -25.228 -67.458 -81.389 1.00 31.79 1399 ALA B C 1
ATOM 7895 O O . ALA B 1 399 ? -25.368 -68.321 -80.525 1.00 33.34 1399 ALA B O 1
ATOM 7897 N N . LEU B 1 400 ? -24.048 -67.205 -81.952 1.00 30.38 1400 LEU B N 1
ATOM 7898 C CA . LEU B 1 400 ? -22.868 -67.963 -81.535 1.00 31.56 1400 LEU B CA 1
ATOM 7899 C C . LEU B 1 400 ? -22.505 -67.634 -80.093 1.00 30.52 1400 LEU B C 1
ATOM 7900 O O . LEU B 1 400 ? -21.840 -68.427 -79.411 1.00 30.14 1400 LEU B O 1
ATOM 7905 N N . GLY B 1 401 ? -22.932 -66.458 -79.636 1.00 29.12 1401 GLY B N 1
ATOM 7906 C CA . GLY B 1 401 ? -22.643 -66.053 -78.276 1.00 27.88 1401 GLY B CA 1
ATOM 7907 C C . GLY B 1 401 ? -23.348 -66.992 -77.328 1.00 27.83 1401 GLY B C 1
ATOM 7908 O O . GLY B 1 401 ? -22.784 -67.435 -76.328 1.00 25.50 1401 GLY B O 1
ATOM 7909 N N . ALA B 1 402 ? -24.597 -67.295 -77.660 1.00 26.92 1402 ALA B N 1
ATOM 7910 C CA . ALA B 1 402 ? -25.417 -68.192 -76.870 1.00 28.64 1402 ALA B CA 1
ATOM 7911 C C . ALA B 1 402 ? -24.850 -69.611 -76.927 1.00 29.02 1402 ALA B C 1
ATOM 7912 O O . ALA B 1 402 ? -24.910 -70.355 -75.945 1.00 26.31 1402 ALA B O 1
ATOM 7914 N N . VAL B 1 403 ? -24.310 -69.990 -78.085 1.00 28.31 1403 VAL B N 1
ATOM 7915 C CA . VAL B 1 403 ? -23.718 -71.314 -78.232 1.00 28.00 1403 VAL B CA 1
ATOM 7916 C C . VAL B 1 403 ? -22.498 -71.454 -77.333 1.00 28.02 1403 VAL B C 1
ATOM 7917 O O . VAL B 1 403 ? -22.321 -72.479 -76.675 1.00 28.70 1403 VAL B O 1
ATOM 7921 N N . ARG B 1 404 ? -21.668 -70.417 -77.290 1.00 27.32 1404 ARG B N 1
ATOM 7922 C CA . ARG B 1 404 ? -20.462 -70.413 -76.458 1.00 27.59 1404 ARG B CA 1
ATOM 7923 C C . ARG B 1 404 ? -20.788 -70.720 -74.985 1.00 29.97 1404 ARG B C 1
ATOM 7924 O O . ARG B 1 404 ? -20.093 -71.502 -74.329 1.00 29.97 1404 ARG B O 1
ATOM 7932 N N . LEU B 1 405 ? -21.852 -70.103 -74.479 1.00 32.77 1405 LEU B N 1
ATOM 7933 C CA . LEU B 1 405 ? -22.286 -70.310 -73.093 1.00 34.01 1405 LEU B CA 1
ATOM 7934 C C . LEU B 1 405 ? -22.771 -71.740 -72.863 1.00 34.70 1405 LEU B C 1
ATOM 7935 O O . LEU B 1 405 ? -22.301 -72.419 -71.952 1.00 34.30 1405 LEU B O 1
ATOM 7940 N N . ARG B 1 406 ? -23.702 -72.205 -73.689 1.00 36.50 1406 ARG B N 1
ATOM 7941 C CA . ARG B 1 406 ? -24.210 -73.571 -73.555 1.00 39.62 1406 ARG B CA 1
ATOM 7942 C C . ARG B 1 406 ? -23.074 -74.586 -73.720 1.00 41.05 1406 ARG B C 1
ATOM 7943 O O . ARG B 1 406 ? -23.069 -75.642 -73.078 1.00 41.73 1406 ARG B O 1
ATOM 7951 N N . ALA B 1 407 ? -22.108 -74.258 -74.579 1.00 39.53 1407 ALA B N 1
ATOM 7952 C CA . ALA B 1 407 ? -20.967 -75.134 -74.829 1.00 38.86 1407 ALA B CA 1
ATOM 7953 C C . ALA B 1 407 ? -20.127 -75.298 -73.579 1.00 39.27 1407 ALA B C 1
ATOM 7954 O O . ALA B 1 407 ? -19.549 -76.361 -73.344 1.00 39.90 1407 ALA B O 1
ATOM 7956 N N . ALA B 1 408 ? -20.043 -74.237 -72.781 1.00 38.57 1408 ALA B N 1
ATOM 7957 C CA . ALA B 1 408 ? -19.261 -74.296 -71.557 1.00 41.30 1408 ALA B CA 1
ATOM 7958 C C . ALA B 1 408 ? -19.807 -75.373 -70.618 1.00 42.16 1408 ALA B C 1
ATOM 7959 O O . ALA B 1 408 ? -19.045 -76.019 -69.905 1.00 42.22 1408 ALA B O 1
ATOM 7961 N N . ASP B 1 409 ? -21.121 -75.572 -70.633 1.00 43.47 1409 ASP B N 1
ATOM 7962 C CA . ASP B 1 409 ? -21.744 -76.583 -69.784 1.00 46.63 1409 ASP B CA 1
ATOM 7963 C C . ASP B 1 409 ? -21.439 -77.992 -70.281 1.00 48.35 1409 ASP B C 1
ATOM 7964 O O . ASP B 1 409 ? -20.900 -78.816 -69.540 1.00 47.58 1409 ASP B O 1
ATOM 7969 N N . LEU B 1 410 ? -21.781 -78.259 -71.542 1.00 48.53 1410 LEU B N 1
ATOM 7970 C CA . LEU B 1 410 ? -21.570 -79.580 -72.131 1.00 48.63 1410 LEU B CA 1
ATOM 7971 C C . LEU B 1 410 ? -20.153 -80.054 -71.941 1.00 48.55 1410 LEU B C 1
ATOM 7972 O O . LEU B 1 410 ? -19.902 -81.208 -71.607 1.00 50.89 1410 LEU B O 1
ATOM 7977 N N . LEU B 1 411 ? -19.218 -79.153 -72.149 1.00 48.04 1411 LEU B N 1
ATOM 7978 C CA . LEU B 1 411 ? -17.828 -79.518 -72.015 1.00 48.79 1411 LEU B CA 1
ATOM 7979 C C . LEU B 1 411 ? -17.410 -79.609 -70.558 1.00 50.19 1411 LEU B C 1
ATOM 7980 O O . LEU B 1 411 ? -16.331 -80.106 -70.245 1.00 49.39 1411 LEU B O 1
ATOM 7985 N N . GLY B 1 412 ? -18.269 -79.125 -69.669 1.00 51.32 1412 GLY B N 1
ATOM 7986 C CA . GLY B 1 412 ? -17.949 -79.152 -68.257 1.00 53.99 1412 GLY B CA 1
ATOM 7987 C C . GLY B 1 412 ? -16.718 -78.316 -67.951 1.00 55.14 1412 GLY B C 1
ATOM 7988 O O . GLY B 1 412 ? -15.911 -78.681 -67.100 1.00 56.00 1412 GLY B O 1
ATOM 7989 N N . LEU B 1 413 ? -16.562 -77.197 -68.649 1.00 56.83 1413 LEU B N 1
ATOM 7990 C CA . LEU B 1 413 ? -15.414 -76.327 -68.422 1.00 59.00 1413 LEU B CA 1
ATOM 7991 C C . LEU B 1 413 ? -15.459 -75.803 -66.992 1.00 61.06 1413 LEU B C 1
ATOM 7992 O O . LEU B 1 413 ? -16.529 -75.733 -66.383 1.00 60.47 1413 LEU B O 1
ATOM 7997 N N . LYS B 1 414 ? -14.298 -75.445 -66.451 1.00 63.57 1414 LYS B N 1
ATOM 7998 C CA . LYS B 1 414 ? -14.224 -74.933 -65.083 1.00 66.18 1414 LYS B CA 1
ATOM 7999 C C . LYS B 1 414 ? -14.466 -73.427 -65.044 1.00 65.65 1414 LYS B C 1
ATOM 8000 O O . LYS B 1 414 ? -13.647 -72.635 -65.517 1.00 66.73 1414 LYS B O 1
ATOM 8006 N N . ARG B 1 415 ? -15.605 -73.041 -64.487 1.00 62.96 1415 ARG B N 1
ATOM 8007 C CA . ARG B 1 415 ? -15.956 -71.636 -64.384 1.00 61.54 1415 ARG B CA 1
ATOM 8008 C C . ARG B 1 415 ? -15.987 -71.253 -62.909 1.00 59.04 1415 ARG B C 1
ATOM 8009 O O . ARG B 1 415 ? -17.029 -71.331 -62.258 1.00 59.19 1415 ARG B O 1
ATOM 8017 N N . GLU B 1 416 ? -14.838 -70.847 -62.382 1.00 55.77 1416 GLU B N 1
ATOM 8018 C CA . GLU B 1 416 ? -14.759 -70.462 -60.978 1.00 54.01 1416 GLU B CA 1
ATOM 8019 C C . GLU B 1 416 ? -14.087 -69.102 -60.801 1.00 48.71 1416 GLU B C 1
ATOM 8020 O O . GLU B 1 416 ? -13.396 -68.618 -61.693 1.00 48.47 1416 GLU B O 1
ATOM 8026 N N . GLY B 1 417 ? -14.296 -68.489 -59.642 1.00 42.95 1417 GLY B N 1
ATOM 8027 C CA . GLY B 1 417 ? -13.705 -67.191 -59.386 1.00 36.13 1417 GLY B CA 1
ATOM 8028 C C . GLY B 1 417 ? -14.683 -66.073 -59.691 1.00 30.84 1417 GLY B C 1
ATOM 8029 O O . GLY B 1 417 ? -15.828 -66.326 -60.051 1.00 28.40 1417 GLY B O 1
ATOM 8030 N N . PHE B 1 418 ? -14.227 -64.835 -59.550 1.00 27.37 1418 PHE B N 1
ATOM 8031 C CA . PHE B 1 418 ? -15.066 -63.674 -59.802 1.00 25.79 1418 PHE B CA 1
ATOM 8032 C C . PHE B 1 418 ? -14.434 -62.796 -60.883 1.00 26.21 1418 PHE B C 1
ATOM 8033 O O . PHE B 1 418 ? -13.432 -62.134 -60.651 1.00 28.46 1418 PHE B O 1
ATOM 8041 N N . ARG B 1 419 ? -15.012 -62.803 -62.074 1.00 22.91 1419 ARG B N 1
ATOM 8042 C CA . ARG B 1 419 ? -14.471 -61.980 -63.143 1.00 22.86 1419 ARG B CA 1
ATOM 8043 C C . ARG B 1 419 ? -15.359 -60.781 -63.409 1.00 18.98 1419 ARG B C 1
ATOM 8044 O O . ARG B 1 419 ? -16.450 -60.903 -63.957 1.00 17.93 1419 ARG B O 1
ATOM 8052 N N . PHE B 1 420 ? -14.892 -59.619 -62.981 1.00 20.19 1420 PHE B N 1
ATOM 8053 C CA . PHE B 1 420 ? -15.603 -58.366 -63.188 1.00 21.04 1420 PHE B CA 1
ATOM 8054 C C . PHE B 1 420 ? -15.080 -57.710 -64.453 1.00 23.26 1420 PHE B C 1
ATOM 8055 O O . PHE B 1 420 ? -13.951 -57.961 -64.853 1.00 24.36 1420 PHE B O 1
ATOM 8063 N N . LEU B 1 421 ? -15.911 -56.865 -65.068 1.00 23.71 1421 LEU B N 1
ATOM 8064 C CA . LEU B 1 421 ? -15.515 -56.080 -66.230 1.00 21.54 1421 LEU B CA 1
ATOM 8065 C C . LEU B 1 421 ? -16.536 -54.981 -66.464 1.00 21.93 1421 LEU B C 1
ATOM 8066 O O . LEU B 1 421 ? -17.709 -55.102 -66.083 1.00 21.31 1421 LEU B O 1
ATOM 8071 N N . TRP B 1 422 ? -16.072 -53.909 -67.092 1.00 20.50 1422 TRP B N 1
ATOM 8072 C CA . TRP B 1 422 ? -16.919 -52.778 -67.445 1.00 20.06 1422 TRP B CA 1
ATOM 8073 C C . TRP B 1 422 ? -17.204 -52.855 -68.929 1.00 21.45 1422 TRP B C 1
ATOM 8074 O O . TRP B 1 422 ? -16.298 -53.147 -69.720 1.00 21.42 1422 TRP B O 1
ATOM 8085 N N . VAL B 1 423 ? -18.454 -52.607 -69.308 1.00 20.93 1423 VAL B N 1
ATOM 8086 C CA . VAL B 1 423 ? -18.815 -52.551 -70.713 1.00 22.63 1423 VAL B CA 1
ATOM 8087 C C . VAL B 1 423 ? -19.183 -51.073 -70.876 1.00 26.16 1423 VAL B C 1
ATOM 8088 O O . VAL B 1 423 ? -20.047 -50.547 -70.155 1.00 25.51 1423 VAL B O 1
ATOM 8092 N N . VAL B 1 424 ? -18.492 -50.404 -71.794 1.00 25.29 1424 VAL B N 1
ATOM 8093 C CA . VAL B 1 424 ? -18.674 -48.978 -72.027 1.00 27.33 1424 VAL B CA 1
ATOM 8094 C C . VAL B 1 424 ? -19.014 -48.640 -73.489 1.00 29.64 1424 VAL B C 1
ATOM 8095 O O . VAL B 1 424 ? -19.106 -49.523 -74.343 1.00 24.91 1424 VAL B O 1
ATOM 8099 N N . ASP B 1 425 ? -19.199 -47.346 -73.748 1.00 30.80 1425 ASP B N 1
ATOM 8100 C CA . ASP B 1 425 ? -19.496 -46.834 -75.084 1.00 34.78 1425 ASP B CA 1
ATOM 8101 C C . ASP B 1 425 ? -20.749 -47.424 -75.715 1.00 35.90 1425 ASP B C 1
ATOM 8102 O O . ASP B 1 425 ? -20.723 -47.801 -76.882 1.00 37.77 1425 ASP B O 1
ATOM 8107 N N . PHE B 1 426 ? -21.831 -47.535 -74.954 1.00 37.95 1426 PHE B N 1
ATOM 8108 C CA . PHE B 1 426 ? -23.074 -48.050 -75.519 1.00 38.84 1426 PHE B CA 1
ATOM 8109 C C . PHE B 1 426 ? -23.639 -46.939 -76.395 1.00 43.27 1426 PHE B C 1
ATOM 8110 O O . PHE B 1 426 ? -23.235 -45.777 -76.269 1.00 41.25 1426 PHE B O 1
ATOM 8118 N N . PRO B 1 427 ? -24.561 -47.279 -77.311 1.00 46.47 1427 PRO B N 1
ATOM 8119 C CA . PRO B 1 427 ? -25.149 -46.246 -78.169 1.00 48.94 1427 PRO B CA 1
ATOM 8120 C C . PRO B 1 427 ? -26.161 -45.488 -77.303 1.00 51.98 1427 PRO B C 1
ATOM 8121 O O . PRO B 1 427 ? -26.641 -46.025 -76.302 1.00 51.82 1427 PRO B O 1
ATOM 8125 N N . LEU B 1 428 ? -26.484 -44.255 -77.679 1.00 56.02 1428 LEU B N 1
ATOM 8126 C CA . LEU B 1 428 ? -27.430 -43.456 -76.907 1.00 59.92 1428 LEU B CA 1
ATOM 8127 C C . LEU B 1 428 ? -28.892 -43.843 -77.128 1.00 64.98 1428 LEU B C 1
ATOM 8128 O O . LEU B 1 428 ? -29.670 -43.906 -76.174 1.00 64.19 1428 LEU B O 1
ATOM 8133 N N . LEU B 1 429 ? -29.261 -44.112 -78.379 1.00 71.47 1429 LEU B N 1
ATOM 8134 C CA . LEU B 1 429 ? -30.641 -44.467 -78.714 1.00 79.00 1429 LEU B CA 1
ATOM 8135 C C . LEU B 1 429 ? -30.827 -45.942 -79.083 1.00 84.43 1429 LEU B C 1
ATOM 8136 O O . LEU B 1 429 ? -29.915 -46.582 -79.602 1.00 84.91 1429 LEU B O 1
ATOM 8141 N N . GLU B 1 430 ? -32.028 -46.457 -78.824 1.00 91.43 1430 GLU B N 1
ATOM 8142 C CA . GLU B 1 430 ? -32.368 -47.861 -79.070 1.00 98.59 1430 GLU B CA 1
ATOM 8143 C C . GLU B 1 430 ? -32.989 -48.154 -80.440 1.00 103.80 1430 GLU B C 1
ATOM 8144 O O . GLU B 1 430 ? -33.027 -47.290 -81.320 1.00 103.86 1430 GLU B O 1
ATOM 8150 N N . TRP B 1 431 ? -33.465 -49.390 -80.601 1.00 110.51 1431 TRP B N 1
ATOM 8151 C CA . TRP B 1 431 ? -34.102 -49.868 -81.834 1.00 117.32 1431 TRP B CA 1
ATOM 8152 C C . TRP B 1 431 ? -35.486 -49.232 -82.018 1.00 120.42 1431 TRP B C 1
ATOM 8153 O O . TRP B 1 431 ? -36.482 -49.820 -81.592 1.00 121.03 1431 TRP B O 1
ATOM 8164 N N . ASP B 1 432 ? -35.586 -48.070 -82.652 1.00 123.91 1432 ASP B N 1
ATOM 8165 C CA . ASP B 1 432 ? -36.912 -47.488 -82.840 1.00 127.58 1432 ASP B CA 1
ATOM 8166 C C . ASP B 1 432 ? -37.514 -47.951 -84.168 1.00 129.72 1432 ASP B C 1
ATOM 8167 O O . ASP B 1 432 ? -38.557 -47.462 -84.598 1.00 130.27 1432 ASP B O 1
ATOM 8172 N N . GLU B 1 433 ? -36.843 -48.908 -84.802 1.00 131.77 1433 GLU B N 1
ATOM 8173 C CA . GLU B 1 433 ? -37.283 -49.472 -86.072 1.00 133.45 1433 GLU B CA 1
ATOM 8174 C C . GLU B 1 433 ? -37.308 -48.456 -87.217 1.00 134.11 1433 GLU B C 1
ATOM 8175 O O . GLU B 1 433 ? -36.633 -47.429 -87.163 1.00 134.15 1433 GLU B O 1
ATOM 8181 N N . GLU B 1 434 ? -38.104 -48.741 -88.245 1.00 134.67 1434 GLU B N 1
ATOM 8182 C CA . GLU B 1 434 ? -38.181 -47.889 -89.433 1.00 135.03 1434 GLU B CA 1
ATOM 8183 C C . GLU B 1 434 ? -39.329 -46.894 -89.618 1.00 134.87 1434 GLU B C 1
ATOM 8184 O O . GLU B 1 434 ? -39.301 -46.117 -90.577 1.00 135.47 1434 GLU B O 1
ATOM 8190 N N . GLU B 1 435 ? -40.336 -46.894 -88.751 1.00 133.99 1435 GLU B N 1
ATOM 8191 C CA . GLU B 1 435 ? -41.424 -45.939 -88.943 1.00 132.65 1435 GLU B CA 1
ATOM 8192 C C . GLU B 1 435 ? -40.985 -44.505 -88.684 1.00 131.29 1435 GLU B C 1
ATOM 8193 O O . GLU B 1 435 ? -40.969 -43.683 -89.601 1.00 131.40 1435 GLU B O 1
ATOM 8199 N N . GLU B 1 436 ? -40.614 -44.193 -87.446 1.00 129.19 1436 GLU B N 1
ATOM 8200 C CA . GLU B 1 436 ? -40.203 -42.826 -87.137 1.00 126.62 1436 GLU B CA 1
ATOM 8201 C C . GLU B 1 436 ? -39.014 -42.584 -86.203 1.00 124.11 1436 GLU B C 1
ATOM 8202 O O . GLU B 1 436 ? -37.927 -43.120 -86.419 1.00 123.92 1436 GLU B O 1
ATOM 8208 N N . ALA B 1 437 ? -39.225 -41.761 -85.177 1.00 120.73 1437 ALA B N 1
ATOM 8209 C CA . ALA B 1 437 ? -38.176 -41.370 -84.224 1.00 116.60 1437 ALA B CA 1
ATOM 8210 C C . ALA B 1 437 ? -37.630 -42.427 -83.260 1.00 113.07 1437 ALA B C 1
ATOM 8211 O O . ALA B 1 437 ? -38.302 -43.404 -82.920 1.00 113.00 1437 ALA B O 1
ATOM 8213 N N . TRP B 1 438 ? -36.399 -42.191 -82.814 1.00 107.86 1438 TRP B N 1
ATOM 8214 C CA . TRP B 1 438 ? -35.701 -43.084 -81.900 1.00 102.36 1438 TRP B CA 1
ATOM 8215 C C . TRP B 1 438 ? -36.254 -43.048 -80.482 1.00 98.80 1438 TRP B C 1
ATOM 8216 O O . TRP B 1 438 ? -37.205 -42.322 -80.187 1.00 97.84 1438 TRP B O 1
ATOM 8227 N N . THR B 1 439 ? -35.634 -43.841 -79.613 1.00 94.59 1439 THR B N 1
ATOM 8228 C CA . THR B 1 439 ? -36.000 -43.925 -78.204 1.00 90.66 1439 THR B CA 1
ATOM 8229 C C . THR B 1 439 ? -34.703 -44.092 -77.409 1.00 87.98 1439 THR B C 1
ATOM 8230 O O . THR B 1 439 ? -33.653 -44.371 -77.988 1.00 87.43 1439 THR B O 1
ATOM 8234 N N . TYR B 1 440 ? -34.768 -43.926 -76.091 1.00 84.44 1440 TYR B N 1
ATOM 8235 C CA . TYR B 1 440 ? -33.574 -44.055 -75.259 1.00 80.96 1440 TYR B CA 1
ATOM 8236 C C . TYR B 1 440 ? -33.263 -45.504 -74.886 1.00 78.88 1440 TYR B C 1
ATOM 8237 O O . TYR B 1 440 ? -34.170 -46.321 -74.726 1.00 78.96 1440 TYR B O 1
ATOM 8246 N N . MET B 1 441 ? -31.974 -45.812 -74.750 1.00 75.73 1441 MET B N 1
ATOM 8247 C CA . MET B 1 441 ? -31.537 -47.159 -74.397 1.00 73.23 1441 MET B CA 1
ATOM 8248 C C . MET B 1 441 ? -31.163 -47.232 -72.919 1.00 70.56 1441 MET B C 1
ATOM 8249 O O . MET B 1 441 ? -31.080 -48.312 -72.335 1.00 69.91 1441 MET B O 1
ATOM 8254 N N . HIS B 1 442 ? -30.941 -46.071 -72.318 1.00 68.12 1442 HIS B N 1
ATOM 8255 C CA . HIS B 1 442 ? -30.578 -46.002 -70.912 1.00 65.57 1442 HIS B CA 1
ATOM 8256 C C . HIS B 1 442 ? -31.654 -45.235 -70.153 1.00 63.80 1442 HIS B C 1
ATOM 8257 O O . HIS B 1 442 ? -32.553 -45.830 -69.559 1.00 64.35 1442 HIS B O 1
ATOM 8264 N N . HIS B 1 443 ? -31.563 -43.913 -70.185 1.00 60.74 1443 HIS B N 1
ATOM 8265 C CA . HIS B 1 443 ? -32.529 -43.055 -69.517 1.00 57.38 1443 HIS B CA 1
ATOM 8266 C C . HIS B 1 443 ? -32.365 -41.666 -70.122 1.00 53.61 1443 HIS B C 1
ATOM 8267 O O . HIS B 1 443 ? -31.255 -41.261 -70.455 1.00 55.30 1443 HIS B O 1
ATOM 8274 N N . PRO B 1 444 ? -33.475 -40.928 -70.294 1.00 49.68 1444 PRO B N 1
ATOM 8275 C CA . PRO B 1 444 ? -33.512 -39.578 -70.866 1.00 47.06 1444 PRO B CA 1
ATOM 8276 C C . PRO B 1 444 ? -32.410 -38.627 -70.410 1.00 43.96 1444 PRO B C 1
ATOM 8277 O O . PRO B 1 444 ? -31.992 -37.740 -71.156 1.00 43.57 1444 PRO B O 1
ATOM 8281 N N . PHE B 1 445 ? -31.924 -38.816 -69.196 1.00 39.10 1445 PHE B N 1
ATOM 8282 C CA . PHE B 1 445 ? -30.892 -37.929 -68.681 1.00 39.93 1445 PHE B CA 1
ATOM 8283 C C . PHE B 1 445 ? -29.454 -38.369 -68.921 1.00 37.71 1445 PHE B C 1
ATOM 8284 O O . PHE B 1 445 ? -28.531 -37.736 -68.418 1.00 39.24 1445 PHE B O 1
ATOM 8292 N N . THR B 1 446 ? -29.263 -39.433 -69.702 1.00 33.74 1446 THR B N 1
ATOM 8293 C CA . THR B 1 446 ? -27.921 -39.919 -69.999 1.00 30.15 1446 THR B CA 1
ATOM 8294 C C . THR B 1 446 ? -27.236 -39.012 -71.016 1.00 30.30 1446 THR B C 1
ATOM 8295 O O . THR B 1 446 ? -27.782 -38.718 -72.070 1.00 30.29 1446 THR B O 1
ATOM 8299 N N . SER B 1 447 ? -26.024 -38.589 -70.699 1.00 28.56 1447 SER B N 1
ATOM 8300 C CA . SER B 1 447 ? -25.267 -37.711 -71.566 1.00 31.12 1447 SER B CA 1
ATOM 8301 C C . SER B 1 447 ? -24.663 -38.400 -72.786 1.00 34.33 1447 SER B C 1
ATOM 8302 O O . SER B 1 447 ? -24.033 -39.445 -72.669 1.00 33.28 1447 SER B O 1
ATOM 8305 N N . PRO B 1 448 ? -24.878 -37.834 -73.984 1.00 37.50 1448 PRO B N 1
ATOM 8306 C CA . PRO B 1 448 ? -24.273 -38.490 -75.146 1.00 38.91 1448 PRO B CA 1
ATOM 8307 C C . PRO B 1 448 ? -22.793 -38.097 -75.102 1.00 40.11 1448 PRO B C 1
ATOM 8308 O O . PRO B 1 448 ? -22.428 -37.131 -74.424 1.00 37.34 1448 PRO B O 1
ATOM 8312 N N . HIS B 1 449 ? -21.944 -38.856 -75.783 1.00 40.81 1449 HIS B N 1
ATOM 8313 C CA . HIS B 1 449 ? -20.523 -38.550 -75.809 1.00 45.04 1449 HIS B CA 1
ATOM 8314 C C . HIS B 1 449 ? -20.376 -37.139 -76.388 1.00 48.38 1449 HIS B C 1
ATOM 8315 O O . HIS B 1 449 ? -21.054 -36.781 -77.350 1.00 47.89 1449 HIS B O 1
ATOM 8322 N N . PRO B 1 450 ? -19.497 -36.317 -75.801 1.00 51.91 1450 PRO B N 1
ATOM 8323 C CA . PRO B 1 450 ? -19.287 -34.949 -76.278 1.00 55.59 1450 PRO B CA 1
ATOM 8324 C C . PRO B 1 450 ? -18.811 -34.846 -77.729 1.00 60.20 1450 PRO B C 1
ATOM 8325 O O . PRO B 1 450 ? -19.376 -34.083 -78.519 1.00 61.24 1450 PRO B O 1
ATOM 8329 N N . GLU B 1 451 ? -17.782 -35.614 -78.082 1.00 62.90 1451 GLU B N 1
ATOM 8330 C CA . GLU B 1 451 ? -17.250 -35.570 -79.441 1.00 66.37 1451 GLU B CA 1
ATOM 8331 C C . GLU B 1 451 ? -18.279 -36.009 -80.475 1.00 66.68 1451 GLU B C 1
ATOM 8332 O O . GLU B 1 451 ? -18.129 -35.728 -81.662 1.00 67.57 1451 GLU B O 1
ATOM 8338 N N . ASP B 1 452 ? -19.324 -36.693 -80.023 1.00 65.59 1452 ASP B N 1
ATOM 8339 C CA . ASP B 1 452 ? -20.373 -37.164 -80.920 1.00 65.22 1452 ASP B CA 1
ATOM 8340 C C . ASP B 1 452 ? -21.538 -36.188 -80.958 1.00 65.33 1452 ASP B C 1
ATOM 8341 O O . ASP B 1 452 ? -22.529 -36.424 -81.652 1.00 64.33 1452 ASP B O 1
ATOM 8346 N N . LEU B 1 453 ? -21.419 -35.096 -80.206 1.00 65.97 1453 LEU B N 1
ATOM 8347 C CA . LEU B 1 453 ? -22.478 -34.089 -80.131 1.00 67.13 1453 LEU B CA 1
ATOM 8348 C C . LEU B 1 453 ? -23.077 -33.671 -81.473 1.00 69.39 1453 LEU B C 1
ATOM 8349 O O . LEU B 1 453 ? -24.294 -33.717 -81.659 1.00 69.14 1453 LEU B O 1
ATOM 8354 N N . PRO B 1 454 ? -22.232 -33.251 -82.429 1.00 71.20 1454 PRO B N 1
ATOM 8355 C CA . PRO B 1 454 ? -22.742 -32.833 -83.739 1.00 72.97 1454 PRO B CA 1
ATOM 8356 C C . PRO B 1 454 ? -23.554 -33.900 -84.477 1.00 74.43 1454 PRO B C 1
ATOM 8357 O O . PRO B 1 454 ? -24.605 -33.604 -85.046 1.00 75.20 1454 PRO B O 1
ATOM 8361 N N . LEU B 1 455 ? -23.068 -35.137 -84.462 1.00 75.87 1455 LEU B N 1
ATOM 8362 C CA . LEU B 1 455 ? -23.752 -36.238 -85.135 1.00 77.38 1455 LEU B CA 1
ATOM 8363 C C . LEU B 1 455 ? -25.164 -36.442 -84.603 1.00 79.23 1455 LEU B C 1
ATOM 8364 O O . LEU B 1 455 ? -25.956 -37.175 -85.190 1.00 79.71 1455 LEU B O 1
ATOM 8369 N N . LEU B 1 456 ? -25.472 -35.792 -83.489 1.00 81.90 1456 LEU B N 1
ATOM 8370 C CA . LEU B 1 456 ? -26.779 -35.923 -82.857 1.00 85.00 1456 LEU B CA 1
ATOM 8371 C C . LEU B 1 456 ? -27.923 -35.530 -83.787 1.00 87.64 1456 LEU B C 1
ATOM 8372 O O . LEU B 1 456 ? -29.049 -35.995 -83.624 1.00 87.81 1456 LEU B O 1
ATOM 8377 N N . GLU B 1 457 ? -27.623 -34.689 -84.772 1.00 91.13 1457 GLU B N 1
ATOM 8378 C CA . GLU B 1 457 ? -28.637 -34.215 -85.711 1.00 94.31 1457 GLU B CA 1
ATOM 8379 C C . GLU B 1 457 ? -28.671 -34.949 -87.051 1.00 95.19 1457 GLU B C 1
ATOM 8380 O O . GLU B 1 457 ? -29.724 -35.408 -87.491 1.00 95.33 1457 GLU B O 1
ATOM 8386 N N . LYS B 1 458 ? -27.512 -35.052 -87.691 1.00 96.43 1458 LYS B N 1
ATOM 8387 C CA . LYS B 1 458 ? -27.388 -35.690 -88.998 1.00 97.51 1458 LYS B CA 1
ATOM 8388 C C . LYS B 1 458 ? -27.336 -37.217 -89.008 1.00 98.29 1458 LYS B C 1
ATOM 8389 O O . LYS B 1 458 ? -27.841 -37.848 -89.938 1.00 98.80 1458 LYS B O 1
ATOM 8395 N N . ASP B 1 459 ? -26.723 -37.809 -87.988 1.00 98.64 1459 ASP B N 1
ATOM 8396 C CA . ASP B 1 459 ? -26.606 -39.265 -87.906 1.00 98.46 1459 ASP B CA 1
ATOM 8397 C C . ASP B 1 459 ? -26.606 -39.723 -86.449 1.00 98.48 1459 ASP B C 1
ATOM 8398 O O . ASP B 1 459 ? -25.586 -40.186 -85.934 1.00 98.78 1459 ASP B O 1
ATOM 8403 N N . PRO B 1 460 ? -27.756 -39.603 -85.765 1.00 97.99 1460 PRO B N 1
ATOM 8404 C CA . PRO B 1 460 ? -27.884 -40.005 -84.359 1.00 97.00 1460 PRO B CA 1
ATOM 8405 C C . PRO B 1 460 ? -27.729 -41.512 -84.196 1.00 95.65 1460 PRO B C 1
ATOM 8406 O O . PRO B 1 460 ? -27.872 -42.049 -83.097 1.00 96.17 1460 PRO B O 1
ATOM 8410 N N . GLY B 1 461 ? -27.447 -42.187 -85.305 1.00 93.49 1461 GLY B N 1
ATOM 8411 C CA . GLY B 1 461 ? -27.282 -43.626 -85.276 1.00 89.63 1461 GLY B CA 1
ATOM 8412 C C . GLY B 1 461 ? -26.056 -44.070 -84.511 1.00 86.54 1461 GLY B C 1
ATOM 8413 O O . GLY B 1 461 ? -26.143 -44.941 -83.647 1.00 86.46 1461 GLY B O 1
ATOM 8414 N N . ARG B 1 462 ? -24.912 -43.467 -84.818 1.00 83.97 1462 ARG B N 1
ATOM 8415 C CA . ARG B 1 462 ? -23.666 -43.822 -84.153 1.00 81.61 1462 ARG B CA 1
ATOM 8416 C C . ARG B 1 462 ? -23.155 -42.798 -83.137 1.00 76.39 1462 ARG B C 1
ATOM 8417 O O . ARG B 1 462 ? -21.956 -42.514 -83.071 1.00 75.94 1462 ARG B O 1
ATOM 8425 N N . VAL B 1 463 ? -24.074 -42.242 -82.352 1.00 69.26 1463 VAL B N 1
ATOM 8426 C CA . VAL B 1 463 ? -23.706 -41.297 -81.304 1.00 62.50 1463 VAL B CA 1
ATOM 8427 C C . VAL B 1 463 ? -23.680 -42.123 -80.025 1.00 56.44 1463 VAL B C 1
ATOM 8428 O O . VAL B 1 463 ? -24.689 -42.709 -79.631 1.00 52.69 1463 VAL B O 1
ATOM 8432 N N . ARG B 1 464 ? -22.518 -42.184 -79.389 1.00 50.72 1464 ARG B N 1
ATOM 8433 C CA . ARG B 1 464 ? -22.372 -42.970 -78.173 1.00 46.65 1464 ARG B CA 1
ATOM 8434 C C . ARG B 1 464 ? -22.802 -42.209 -76.913 1.00 43.05 1464 ARG B C 1
ATOM 8435 O O . ARG B 1 464 ? -22.853 -40.979 -76.895 1.00 40.00 1464 ARG B O 1
ATOM 8443 N N . ALA B 1 465 ? -23.123 -42.959 -75.865 1.00 37.18 1465 ALA B N 1
ATOM 8444 C CA . ALA B 1 465 ? -23.533 -42.364 -74.601 1.00 33.59 1465 ALA B CA 1
ATOM 8445 C C . ALA B 1 465 ? -22.406 -42.519 -73.581 1.00 29.94 1465 ALA B C 1
ATOM 8446 O O . ALA B 1 465 ? -21.525 -43.362 -73.739 1.00 28.46 1465 ALA B O 1
ATOM 8448 N N . LEU B 1 466 ? -22.408 -41.687 -72.551 1.00 26.81 1466 LEU B N 1
ATOM 8449 C CA . LEU B 1 466 ? -21.397 -41.822 -71.515 1.00 23.86 1466 LEU B CA 1
ATOM 8450 C C . LEU B 1 466 ? -22.038 -42.713 -70.455 1.00 23.09 1466 LEU B C 1
ATOM 8451 O O . LEU B 1 466 ? -22.276 -42.275 -69.330 1.00 24.32 1466 LEU B O 1
ATOM 8456 N N . ALA B 1 467 ? -22.349 -43.951 -70.836 1.00 20.87 1467 ALA B N 1
ATOM 8457 C CA . ALA B 1 467 ? -22.966 -44.908 -69.911 1.00 21.36 1467 ALA B CA 1
ATOM 8458 C C . ALA B 1 467 ? -22.034 -46.117 -69.750 1.00 22.65 1467 ALA B C 1
ATOM 8459 O O . ALA B 1 467 ? -21.189 -46.398 -70.619 1.00 22.63 1467 ALA B O 1
ATOM 8461 N N . TYR B 1 468 ? -22.181 -46.833 -68.642 1.00 20.41 1468 TYR B N 1
ATOM 8462 C CA . TYR B 1 468 ? -21.339 -47.990 -68.344 1.00 17.61 1468 TYR B CA 1
ATOM 8463 C C . TYR B 1 468 ? -22.106 -49.042 -67.542 1.00 19.47 1468 TYR B C 1
ATOM 8464 O O . TYR B 1 468 ? -22.979 -48.707 -66.735 1.00 19.33 1468 TYR B O 1
ATOM 8473 N N . ASP B 1 469 ? -21.791 -50.312 -67.780 1.00 19.37 1469 ASP B N 1
ATOM 8474 C CA . ASP B 1 469 ? -22.416 -51.422 -67.070 1.00 20.68 1469 ASP B CA 1
ATOM 8475 C C . ASP B 1 469 ? -21.299 -52.172 -66.384 1.00 20.39 1469 ASP B C 1
ATOM 8476 O O . ASP B 1 469 ? -20.199 -52.325 -66.950 1.00 18.17 1469 ASP B O 1
ATOM 8481 N N . LEU B 1 470 ? -21.600 -52.658 -65.185 1.00 19.68 1470 LEU B N 1
ATOM 8482 C CA . LEU B 1 470 ? -20.669 -53.428 -64.374 1.00 20.61 1470 LEU B CA 1
ATOM 8483 C C . LEU B 1 470 ? -21.225 -54.838 -64.413 1.00 20.38 1470 LEU B C 1
ATOM 8484 O O . LEU B 1 470 ? -22.379 -55.070 -64.026 1.00 21.34 1470 LEU B O 1
ATOM 8489 N N . VAL B 1 471 ? -20.411 -55.776 -64.887 1.00 20.02 1471 VAL B N 1
ATOM 8490 C CA . VAL B 1 471 ? -20.836 -57.159 -65.001 1.00 20.27 1471 VAL B CA 1
ATOM 8491 C C . VAL B 1 471 ? -19.915 -58.075 -64.207 1.00 20.56 1471 VAL B C 1
ATOM 8492 O O . VAL B 1 471 ? -18.708 -57.802 -64.056 1.00 22.60 1471 VAL B O 1
ATOM 8496 N N . LEU B 1 472 ? -20.504 -59.131 -63.651 1.00 17.61 1472 LEU B N 1
ATOM 8497 C CA . LEU B 1 472 ? -19.778 -60.123 -62.870 1.00 17.32 1472 LEU B CA 1
ATOM 8498 C C . LEU B 1 472 ? -20.198 -61.513 -63.343 1.00 18.26 1472 LEU B C 1
ATOM 8499 O O . LEU B 1 472 ? -21.364 -61.870 -63.244 1.00 15.93 1472 LEU B O 1
ATOM 8504 N N . ASN B 1 473 ? -19.254 -62.289 -63.875 1.00 19.11 1473 ASN B N 1
ATOM 8505 C CA . ASN B 1 473 ? -19.564 -63.642 -64.313 1.00 18.88 1473 ASN B CA 1
ATOM 8506 C C . ASN B 1 473 ? -20.760 -63.765 -65.262 1.00 19.48 1473 ASN B C 1
ATOM 8507 O O . ASN B 1 473 ? -21.577 -64.677 -65.132 1.00 20.12 1473 ASN B O 1
ATOM 8512 N N . GLY B 1 474 ? -20.862 -62.858 -66.222 1.00 18.01 1474 GLY B N 1
ATOM 8513 C CA . GLY B 1 474 ? -21.954 -62.933 -67.174 1.00 19.67 1474 GLY B CA 1
ATOM 8514 C C . GLY B 1 474 ? -23.276 -62.366 -66.676 1.00 20.62 1474 GLY B C 1
ATOM 8515 O O . GLY B 1 474 ? -24.302 -62.575 -67.317 1.00 22.80 1474 GLY B O 1
ATOM 8516 N N . VAL B 1 475 ? -23.255 -61.645 -65.557 1.00 19.39 1475 VAL B N 1
ATOM 8517 C CA . VAL B 1 475 ? -24.478 -61.066 -64.982 1.00 20.44 1475 VAL B CA 1
ATOM 8518 C C . VAL B 1 475 ? -24.312 -59.562 -64.731 1.00 20.65 1475 VAL B C 1
ATOM 8519 O O . VAL B 1 475 ? -23.274 -59.106 -64.214 1.00 19.20 1475 VAL B O 1
ATOM 8523 N N . GLU B 1 476 ? -25.329 -58.785 -65.084 1.00 18.22 1476 GLU B N 1
ATOM 8524 C CA . GLU B 1 476 ? -25.266 -57.342 -64.855 1.00 22.81 1476 GLU B CA 1
ATOM 8525 C C . GLU B 1 476 ? -25.533 -57.016 -63.380 1.00 21.26 1476 GLU B C 1
ATOM 8526 O O . GLU B 1 476 ? -26.641 -57.239 -62.890 1.00 23.53 1476 GLU B O 1
ATOM 8532 N N . VAL B 1 477 ? -24.532 -56.499 -62.669 1.00 21.12 1477 VAL B N 1
ATOM 8533 C CA . VAL B 1 477 ? -24.730 -56.165 -61.264 1.00 21.31 1477 VAL B CA 1
ATOM 8534 C C . VAL B 1 477 ? -24.876 -54.660 -61.018 1.00 22.68 1477 VAL B C 1
ATOM 8535 O O . VAL B 1 477 ? -25.207 -54.222 -59.910 1.00 22.40 1477 VAL B O 1
ATOM 8539 N N . GLY B 1 478 ? -24.635 -53.861 -62.045 1.00 21.95 1478 GLY B N 1
ATOM 8540 C CA . GLY B 1 478 ? -24.746 -52.429 -61.862 1.00 23.29 1478 GLY B CA 1
ATOM 8541 C C . GLY B 1 478 ? -24.659 -51.649 -63.146 1.00 23.21 1478 GLY B C 1
ATOM 8542 O O . GLY B 1 478 ? -24.226 -52.168 -64.177 1.00 21.93 1478 GLY B O 1
ATOM 8543 N N . GLY B 1 479 ? -25.066 -50.392 -63.090 1.00 23.00 1479 GLY B N 1
ATOM 8544 C CA . GLY B 1 479 ? -25.006 -49.556 -64.273 1.00 22.20 1479 GLY B CA 1
ATOM 8545 C C . GLY B 1 479 ? -25.236 -48.102 -63.942 1.00 22.27 1479 GLY B C 1
ATOM 8546 O O . GLY B 1 479 ? -25.920 -47.772 -62.974 1.00 20.10 1479 GLY B O 1
ATOM 8547 N N . GLY B 1 480 ? -24.664 -47.219 -64.746 1.00 20.81 1480 GLY B N 1
ATOM 8548 C CA . GLY B 1 480 ? -24.850 -45.805 -64.512 1.00 19.38 1480 GLY B CA 1
ATOM 8549 C C . GLY B 1 480 ? -24.382 -44.992 -65.692 1.00 21.95 1480 GLY B C 1
ATOM 8550 O O . GLY B 1 480 ? -24.115 -45.546 -66.771 1.00 18.76 1480 GLY B O 1
ATOM 8551 N N . SER B 1 481 ? -24.276 -43.681 -65.493 1.00 21.27 1481 SER B N 1
ATOM 8552 C CA . SER B 1 481 ? -23.818 -42.782 -66.539 1.00 21.01 1481 SER B CA 1
ATOM 8553 C C . SER B 1 481 ? -23.609 -41.362 -66.044 1.00 20.55 1481 SER B C 1
ATOM 8554 O O . SER B 1 481 ? -24.013 -41.005 -64.916 1.00 17.19 1481 SER B O 1
ATOM 8557 N N . ILE B 1 482 ? -22.946 -40.572 -66.895 1.00 22.21 1482 ILE B N 1
ATOM 8558 C CA . ILE B 1 482 ? -22.715 -39.153 -66.651 1.00 20.18 1482 ILE B CA 1
ATOM 8559 C C . ILE B 1 482 ? -24.065 -38.578 -67.109 1.00 20.87 1482 ILE B C 1
ATOM 8560 O O . ILE B 1 482 ? -24.626 -39.014 -68.129 1.00 19.06 1482 ILE B O 1
ATOM 8565 N N . ARG B 1 483 ? -24.589 -37.632 -66.334 1.00 19.46 1483 ARG B N 1
ATOM 8566 C CA . ARG B 1 483 ? -25.891 -37.021 -66.602 1.00 21.99 1483 ARG B CA 1
ATOM 8567 C C . ARG B 1 483 ? -25.734 -35.735 -67.411 1.00 21.94 1483 ARG B C 1
ATOM 8568 O O . ARG B 1 483 ? -24.651 -35.175 -67.510 1.00 19.71 1483 ARG B O 1
ATOM 8576 N N . ILE B 1 484 ? -26.843 -35.271 -67.966 1.00 23.37 1484 ILE B N 1
ATOM 8577 C CA . ILE B 1 484 ? -26.865 -34.024 -68.721 1.00 23.89 1484 ILE B CA 1
ATOM 8578 C C . ILE B 1 484 ? -27.135 -32.900 -67.713 1.00 22.86 1484 ILE B C 1
ATOM 8579 O O . ILE B 1 484 ? -28.144 -32.931 -67.005 1.00 20.85 1484 ILE B O 1
ATOM 8584 N N . HIS B 1 485 ? -26.234 -31.927 -67.612 1.00 23.61 1485 HIS B N 1
ATOM 8585 C CA . HIS B 1 485 ? -26.463 -30.826 -66.674 1.00 28.36 1485 HIS B CA 1
ATOM 8586 C C . HIS B 1 485 ? -26.856 -29.518 -67.372 1.00 30.47 1485 HIS B C 1
ATOM 8587 O O . HIS B 1 485 ? -27.153 -28.532 -66.711 1.00 28.63 1485 HIS B O 1
ATOM 8594 N N . ASP B 1 486 ? -26.850 -29.512 -68.703 1.00 33.30 1486 ASP B N 1
ATOM 8595 C CA . ASP B 1 486 ? -27.208 -28.317 -69.472 1.00 36.18 1486 ASP B CA 1
ATOM 8596 C C . ASP B 1 486 ? -28.664 -28.412 -69.900 1.00 38.18 1486 ASP B C 1
ATOM 8597 O O . ASP B 1 486 ? -29.024 -29.287 -70.686 1.00 36.50 1486 ASP B O 1
ATOM 8602 N N . PRO B 1 487 ? -29.516 -27.494 -69.401 1.00 40.69 1487 PRO B N 1
ATOM 8603 C CA . PRO B 1 487 ? -30.952 -27.446 -69.702 1.00 42.78 1487 PRO B CA 1
ATOM 8604 C C . PRO B 1 487 ? -31.232 -27.372 -71.201 1.00 45.62 1487 PRO B C 1
ATOM 8605 O O . PRO B 1 487 ? -32.240 -27.890 -71.676 1.00 45.18 1487 PRO B O 1
ATOM 8609 N N . ARG B 1 488 ? -30.338 -26.722 -71.940 1.00 49.30 1488 ARG B N 1
ATOM 8610 C CA . ARG B 1 488 ? -30.523 -26.585 -73.380 1.00 55.03 1488 ARG B CA 1
ATOM 8611 C C . ARG B 1 488 ? -30.206 -27.890 -74.102 1.00 55.48 1488 ARG B C 1
ATOM 8612 O O . ARG B 1 488 ? -30.935 -28.286 -75.014 1.00 56.69 1488 ARG B O 1
ATOM 8620 N N . LEU B 1 489 ? -29.124 -28.554 -73.694 1.00 54.37 1489 LEU B N 1
ATOM 8621 C CA . LEU B 1 489 ? -28.736 -29.824 -74.304 1.00 52.33 1489 LEU B CA 1
ATOM 8622 C C . LEU B 1 489 ? -29.838 -30.837 -74.047 1.00 51.00 1489 LEU B C 1
ATOM 8623 O O . LEU B 1 489 ? -30.201 -31.599 -74.935 1.00 51.62 1489 LEU B O 1
ATOM 8628 N N . GLN B 1 490 ? -30.365 -30.841 -72.826 1.00 51.18 1490 GLN B N 1
ATOM 8629 C CA . GLN B 1 490 ? -31.436 -31.759 -72.456 1.00 51.89 1490 GLN B CA 1
ATOM 8630 C C . GLN B 1 490 ? -32.553 -31.614 -73.494 1.00 54.42 1490 GLN B C 1
ATOM 8631 O O . GLN B 1 490 ? -33.073 -32.607 -74.013 1.00 53.85 1490 GLN B O 1
ATOM 8637 N N . ALA B 1 491 ? -32.908 -30.364 -73.796 1.00 55.67 1491 ALA B N 1
ATOM 8638 C CA . ALA B 1 491 ? -33.949 -30.064 -74.775 1.00 56.91 1491 ALA B CA 1
ATOM 8639 C C . ALA B 1 491 ? -33.566 -30.618 -76.140 1.00 58.18 1491 ALA B C 1
ATOM 8640 O O . ALA B 1 491 ? -34.327 -31.366 -76.752 1.00 59.55 1491 ALA B O 1
ATOM 8642 N N . ARG B 1 492 ? -32.384 -30.238 -76.615 1.00 58.01 1492 ARG B N 1
ATOM 8643 C CA . ARG B 1 492 ? -31.894 -30.702 -77.904 1.00 59.19 1492 ARG B CA 1
ATOM 8644 C C . ARG B 1 492 ? -32.089 -32.213 -77.990 1.00 60.22 1492 ARG B C 1
ATOM 8645 O O . ARG B 1 492 ? -32.462 -32.740 -79.037 1.00 60.57 1492 ARG B O 1
ATOM 8653 N N . VAL B 1 493 ? -31.837 -32.904 -76.879 1.00 60.61 1493 VAL B N 1
ATOM 8654 C CA . VAL B 1 493 ? -31.999 -34.352 -76.820 1.00 61.06 1493 VAL B CA 1
ATOM 8655 C C . VAL B 1 493 ? -33.478 -34.680 -76.926 1.00 63.09 1493 VAL B C 1
ATOM 8656 O O . VAL B 1 493 ? -33.876 -35.530 -77.724 1.00 64.02 1493 VAL B O 1
ATOM 8660 N N . PHE B 1 494 ? -34.291 -34.005 -76.120 1.00 64.46 1494 PHE B N 1
ATOM 8661 C CA . PHE B 1 494 ? -35.731 -34.228 -76.149 1.00 67.56 1494 PHE B CA 1
ATOM 8662 C C . PHE B 1 494 ? -36.286 -33.979 -77.552 1.00 70.69 1494 PHE B C 1
ATOM 8663 O O . PHE B 1 494 ? -37.355 -34.481 -77.901 1.00 69.56 1494 PHE B O 1
ATOM 8671 N N . ARG B 1 495 ? -35.550 -33.208 -78.353 1.00 75.08 1495 ARG B N 1
ATOM 8672 C CA . ARG B 1 495 ? -35.957 -32.919 -79.726 1.00 78.67 1495 ARG B CA 1
ATOM 8673 C C . ARG B 1 495 ? -35.904 -34.218 -80.524 1.00 79.67 1495 ARG B C 1
ATOM 8674 O O . ARG B 1 495 ? -36.820 -34.528 -81.286 1.00 79.76 1495 ARG B O 1
ATOM 8682 N N . LEU B 1 496 ? -34.828 -34.977 -80.334 1.00 80.40 1496 LEU B N 1
ATOM 8683 C CA . LEU B 1 496 ? -34.654 -36.250 -81.024 1.00 81.08 1496 LEU B CA 1
ATOM 8684 C C . LEU B 1 496 ? -35.636 -37.307 -80.532 1.00 81.20 1496 LEU B C 1
ATOM 8685 O O . LEU B 1 496 ? -36.290 -37.972 -81.333 1.00 82.45 1496 LEU B O 1
ATOM 8690 N N . LEU B 1 497 ? -35.734 -37.464 -79.216 1.00 80.87 1497 LEU B N 1
ATOM 8691 C CA . LEU B 1 497 ? -36.636 -38.452 -78.639 1.00 80.43 1497 LEU B CA 1
ATOM 8692 C C . LEU B 1 497 ? -38.089 -38.191 -79.021 1.00 81.02 1497 LEU B C 1
ATOM 8693 O O . LEU B 1 497 ? -38.939 -39.074 -78.898 1.00 81.42 1497 LEU B O 1
ATOM 8698 N N . GLY B 1 498 ? -38.372 -36.975 -79.477 1.00 81.22 1498 GLY B N 1
ATOM 8699 C CA . GLY B 1 498 ? -39.724 -36.631 -79.878 1.00 81.82 1498 GLY B CA 1
ATOM 8700 C C . GLY B 1 498 ? -40.700 -36.373 -78.742 1.00 82.56 1498 GLY B C 1
ATOM 8701 O O . GLY B 1 498 ? -41.911 -36.499 -78.926 1.00 82.37 1498 GLY B O 1
ATOM 8702 N N . ILE B 1 499 ? -40.187 -36.013 -77.568 1.00 83.00 1499 ILE B N 1
ATOM 8703 C CA . ILE B 1 499 ? -41.046 -35.734 -76.420 1.00 83.11 1499 ILE B CA 1
ATOM 8704 C C . ILE B 1 499 ? -41.459 -34.263 -76.433 1.00 83.87 1499 ILE B C 1
ATOM 8705 O O . ILE B 1 499 ? -40.610 -33.370 -76.414 1.00 83.17 1499 ILE B O 1
ATOM 8710 N N . GLY B 1 500 ? -42.769 -34.027 -76.469 1.00 84.65 1500 GLY B N 1
ATOM 8711 C CA . GLY B 1 500 ? -43.292 -32.673 -76.506 1.00 86.33 1500 GLY B CA 1
ATOM 8712 C C . GLY B 1 500 ? -42.894 -31.801 -75.334 1.00 87.88 1500 GLY B C 1
ATOM 8713 O O . GLY B 1 500 ? -42.657 -32.298 -74.233 1.00 87.96 1500 GLY B O 1
ATOM 8714 N N . GLU B 1 501 ? -42.829 -30.495 -75.571 1.00 89.30 1501 GLU B N 1
ATOM 8715 C CA . GLU B 1 501 ? -42.455 -29.540 -74.536 1.00 90.98 1501 GLU B CA 1
ATOM 8716 C C . GLU B 1 501 ? -43.577 -29.336 -73.535 1.00 90.83 1501 GLU B C 1
ATOM 8717 O O . GLU B 1 501 ? -43.473 -28.510 -72.632 1.00 91.20 1501 GLU B O 1
ATOM 8723 N N . GLU B 1 502 ? -44.651 -30.096 -73.704 1.00 90.68 1502 GLU B N 1
ATOM 8724 C CA . GLU B 1 502 ? -45.796 -30.020 -72.810 1.00 90.97 1502 GLU B CA 1
ATOM 8725 C C . GLU B 1 502 ? -45.806 -31.285 -71.969 1.00 89.96 1502 GLU B C 1
ATOM 8726 O O . GLU B 1 502 ? -46.297 -31.301 -70.842 1.00 89.92 1502 GLU B O 1
ATOM 8732 N N . GLU B 1 503 ? -45.249 -32.347 -72.537 1.00 89.08 1503 GLU B N 1
ATOM 8733 C CA . GLU B 1 503 ? -45.159 -33.637 -71.870 1.00 87.96 1503 GLU B CA 1
ATOM 8734 C C . GLU B 1 503 ? -43.970 -33.616 -70.910 1.00 86.58 1503 GLU B C 1
ATOM 8735 O O . GLU B 1 503 ? -43.992 -34.257 -69.861 1.00 86.95 1503 GLU B O 1
ATOM 8741 N N . GLN B 1 504 ? -42.934 -32.868 -71.274 1.00 84.52 1504 GLN B N 1
ATOM 8742 C CA . GLN B 1 504 ? -41.752 -32.758 -70.433 1.00 82.57 1504 GLN B CA 1
ATOM 8743 C C . GLN B 1 504 ? -42.129 -31.970 -69.187 1.00 81.91 1504 GLN B C 1
ATOM 8744 O O . GLN B 1 504 ? -41.707 -32.297 -68.081 1.00 80.68 1504 GLN B O 1
ATOM 8750 N N . ARG B 1 505 ? -42.945 -30.939 -69.381 1.00 82.22 1505 ARG B N 1
ATOM 8751 C CA . ARG B 1 505 ? -43.399 -30.091 -68.287 1.00 83.26 1505 ARG B CA 1
ATOM 8752 C C . ARG B 1 505 ? -44.379 -30.831 -67.391 1.00 82.23 1505 ARG B C 1
ATOM 8753 O O . ARG B 1 505 ? -44.854 -30.285 -66.397 1.00 82.66 1505 ARG B O 1
ATOM 8761 N N . GLU B 1 506 ? -44.683 -32.074 -67.746 1.00 81.12 1506 GLU B N 1
ATOM 8762 C CA . GLU B 1 506 ? -45.608 -32.878 -66.962 1.00 79.37 1506 GLU B CA 1
ATOM 8763 C C . GLU B 1 506 ? -44.923 -34.035 -66.257 1.00 76.58 1506 GLU B C 1
ATOM 8764 O O . GLU B 1 506 ? -45.288 -34.391 -65.142 1.00 76.97 1506 GLU B O 1
ATOM 8770 N N . LYS B 1 507 ? -43.926 -34.620 -66.907 1.00 73.40 1507 LYS B N 1
ATOM 8771 C CA . LYS B 1 507 ? -43.221 -35.756 -66.330 1.00 70.47 1507 LYS B CA 1
ATOM 8772 C C . LYS B 1 507 ? -41.867 -35.416 -65.711 1.00 65.95 1507 LYS B C 1
ATOM 8773 O O . LYS B 1 507 ? -41.319 -36.208 -64.946 1.00 66.00 1507 LYS B O 1
ATOM 8779 N N . PHE B 1 508 ? -41.336 -34.240 -66.032 1.00 60.06 1508 PHE B N 1
ATOM 8780 C CA . PHE B 1 508 ? -40.037 -33.823 -65.514 1.00 53.27 1508 PHE B CA 1
ATOM 8781 C C . PHE B 1 508 ? -39.981 -32.321 -65.226 1.00 49.04 1508 PHE B C 1
ATOM 8782 O O . PHE B 1 508 ? -38.921 -31.782 -64.916 1.00 48.25 1508 PHE B O 1
ATOM 8790 N N . GLY B 1 509 ? -41.123 -31.653 -65.323 1.00 44.56 1509 GLY B N 1
ATOM 8791 C CA . GLY B 1 509 ? -41.173 -30.219 -65.096 1.00 40.90 1509 GLY B CA 1
ATOM 8792 C C . GLY B 1 509 ? -40.375 -29.661 -63.929 1.00 36.99 1509 GLY B C 1
ATOM 8793 O O . GLY B 1 509 ? -39.556 -28.755 -64.103 1.00 36.86 1509 GLY B O 1
ATOM 8794 N N . PHE B 1 510 ? -40.607 -30.183 -62.733 1.00 35.16 1510 PHE B N 1
ATOM 8795 C CA . PHE B 1 510 ? -39.897 -29.677 -61.566 1.00 34.10 1510 PHE B CA 1
ATOM 8796 C C . PHE B 1 510 ? -38.385 -29.884 -61.664 1.00 32.56 1510 PHE B C 1
ATOM 8797 O O . PHE B 1 510 ? -37.616 -29.072 -61.153 1.00 32.36 1510 PHE B O 1
ATOM 8805 N N . PHE B 1 511 ? -37.951 -30.954 -62.325 1.00 30.73 1511 PHE B N 1
ATOM 8806 C CA . PHE B 1 511 ? -36.516 -31.214 -62.444 1.00 29.30 1511 PHE B CA 1
ATOM 8807 C C . PHE B 1 511 ? -35.844 -30.340 -63.488 1.00 28.52 1511 PHE B C 1
ATOM 8808 O O . PHE B 1 511 ? -34.723 -29.857 -63.280 1.00 26.33 1511 PHE B O 1
ATOM 8816 N N . LEU B 1 512 ? -36.512 -30.140 -64.617 1.00 27.45 1512 LEU B N 1
ATOM 8817 C CA . LEU B 1 512 ? -35.960 -29.299 -65.659 1.00 26.75 1512 LEU B CA 1
ATOM 8818 C C . LEU B 1 512 ? -35.728 -27.894 -65.112 1.00 26.42 1512 LEU B C 1
ATOM 8819 O O . LEU B 1 512 ? -34.755 -27.240 -65.453 1.00 27.59 1512 LEU B O 1
ATOM 8824 N N . GLU B 1 513 ? -36.614 -27.432 -64.243 1.00 26.21 1513 GLU B N 1
ATOM 8825 C CA . GLU B 1 513 ? -36.462 -26.105 -63.671 1.00 27.49 1513 GLU B CA 1
ATOM 8826 C C . GLU B 1 513 ? -35.231 -26.045 -62.774 1.00 26.68 1513 GLU B C 1
ATOM 8827 O O . GLU B 1 513 ? -34.536 -25.029 -62.722 1.00 25.86 1513 GLU B O 1
ATOM 8833 N N . ALA B 1 514 ? -34.959 -27.144 -62.076 1.00 24.39 1514 ALA B N 1
ATOM 8834 C CA . ALA B 1 514 ? -33.811 -27.210 -61.176 1.00 22.82 1514 ALA B CA 1
ATOM 8835 C C . ALA B 1 514 ? -32.508 -27.021 -61.939 1.00 22.13 1514 ALA B C 1
ATOM 8836 O O . ALA B 1 514 ? -31.558 -26.421 -61.431 1.00 18.10 1514 ALA B O 1
ATOM 8838 N N . LEU B 1 515 ? -32.469 -27.527 -63.168 1.00 22.38 1515 LEU B N 1
ATOM 8839 C CA . LEU B 1 515 ? -31.267 -27.423 -63.978 1.00 23.40 1515 LEU B CA 1
ATOM 8840 C C . LEU B 1 515 ? -30.934 -25.976 -64.340 1.00 24.65 1515 LEU B C 1
ATOM 8841 O O . LEU B 1 515 ? -29.786 -25.658 -64.645 1.00 28.75 1515 LEU B O 1
ATOM 8846 N N . GLU B 1 516 ? -31.925 -25.088 -64.262 1.00 26.94 1516 GLU B N 1
ATOM 8847 C CA . GLU B 1 516 ? -31.718 -23.681 -64.621 1.00 26.16 1516 GLU B CA 1
ATOM 8848 C C . GLU B 1 516 ? -31.082 -22.840 -63.528 1.00 25.69 1516 GLU B C 1
ATOM 8849 O O . GLU B 1 516 ? -30.748 -21.666 -63.747 1.00 24.88 1516 GLU B O 1
ATOM 8855 N N . TYR B 1 517 ? -30.908 -23.431 -62.352 1.00 23.37 1517 TYR B N 1
ATOM 8856 C CA . TYR B 1 517 ? -30.303 -22.720 -61.241 1.00 22.76 1517 TYR B CA 1
ATOM 8857 C C . TYR B 1 517 ? -28.828 -23.048 -61.029 1.00 23.73 1517 TYR B C 1
ATOM 8858 O O . TYR B 1 517 ? -28.294 -22.812 -59.952 1.00 26.43 1517 TYR B O 1
ATOM 8867 N N . GLY B 1 518 ? -28.164 -23.587 -62.048 1.00 22.98 1518 GLY B N 1
ATOM 8868 C CA . GLY B 1 518 ? -26.745 -23.895 -61.907 1.00 22.74 1518 GLY B CA 1
ATOM 8869 C C . GLY B 1 518 ? -26.446 -25.318 -61.471 1.00 22.60 1518 GLY B C 1
ATOM 8870 O O . GLY B 1 518 ? -26.115 -25.560 -60.315 1.00 23.94 1518 GLY B O 1
ATOM 8871 N N . ALA B 1 519 ? -26.566 -26.261 -62.400 1.00 22.15 1519 ALA B N 1
ATOM 8872 C CA . ALA B 1 519 ? -26.296 -27.663 -62.109 1.00 21.03 1519 ALA B CA 1
ATOM 8873 C C . ALA B 1 519 ? -24.858 -27.972 -62.502 1.00 21.69 1519 ALA B C 1
ATOM 8874 O O . ALA B 1 519 ? -24.425 -27.656 -63.613 1.00 19.78 1519 ALA B O 1
ATOM 8876 N N . PRO B 1 520 ? -24.104 -28.622 -61.611 1.00 20.25 1520 PRO B N 1
ATOM 8877 C CA . PRO B 1 520 ? -22.715 -28.950 -61.938 1.00 20.37 1520 PRO B CA 1
ATOM 8878 C C . PRO B 1 520 ? -22.685 -30.238 -62.756 1.00 21.37 1520 PRO B C 1
ATOM 8879 O O . PRO B 1 520 ? -23.687 -30.951 -62.841 1.00 19.64 1520 PRO B O 1
ATOM 8883 N N . PRO B 1 521 ? -21.545 -30.532 -63.401 1.00 22.05 1521 PRO B N 1
ATOM 8884 C CA . PRO B 1 521 ? -21.462 -31.774 -64.179 1.00 19.93 1521 PRO B CA 1
ATOM 8885 C C . PRO B 1 521 ? -21.553 -32.837 -63.086 1.00 19.50 1521 PRO B C 1
ATOM 8886 O O . PRO B 1 521 ? -21.018 -32.634 -61.982 1.00 19.83 1521 PRO B O 1
ATOM 8890 N N . HIS B 1 522 ? -22.227 -33.945 -63.362 1.00 16.73 1522 HIS B N 1
ATOM 8891 C CA . HIS B 1 522 ? -22.349 -35.000 -62.372 1.00 14.81 1522 HIS B CA 1
ATOM 8892 C C . HIS B 1 522 ? -22.686 -36.323 -63.025 1.00 16.13 1522 HIS B C 1
ATOM 8893 O O . HIS B 1 522 ? -23.055 -36.368 -64.202 1.00 17.58 1522 HIS B O 1
ATOM 8900 N N . GLY B 1 523 ? -22.519 -37.406 -62.270 1.00 15.69 1523 GLY B N 1
ATOM 8901 C CA . GLY B 1 523 ? -22.798 -38.740 -62.782 1.00 16.95 1523 GLY B CA 1
ATOM 8902 C C . GLY B 1 523 ? -22.726 -39.768 -61.664 1.00 16.73 1523 GLY B C 1
ATOM 8903 O O . GLY B 1 523 ? -22.230 -39.476 -60.579 1.00 17.29 1523 GLY B O 1
ATOM 8904 N N . GLY B 1 524 ? -23.208 -40.974 -61.907 1.00 16.07 1524 GLY B N 1
ATOM 8905 C CA . GLY B 1 524 ? -23.170 -41.953 -60.842 1.00 15.49 1524 GLY B CA 1
ATOM 8906 C C . GLY B 1 524 ? -23.445 -43.366 -61.290 1.00 13.81 1524 GLY B C 1
ATOM 8907 O O . GLY B 1 524 ? -23.272 -43.706 -62.475 1.00 15.74 1524 GLY B O 1
ATOM 8908 N N . ILE B 1 525 ? -23.928 -44.185 -60.361 1.00 14.16 1525 ILE B N 1
ATOM 8909 C CA . ILE B 1 525 ? -24.177 -45.578 -60.667 1.00 13.50 1525 ILE B CA 1
ATOM 8910 C C . ILE B 1 525 ? -25.059 -46.186 -59.586 1.00 17.41 1525 ILE B C 1
ATOM 8911 O O . ILE B 1 525 ? -25.193 -45.622 -58.501 1.00 17.36 1525 ILE B O 1
ATOM 8916 N N . ALA B 1 526 ? -25.670 -47.328 -59.891 1.00 17.88 1526 ALA B N 1
ATOM 8917 C CA . ALA B 1 526 ? -26.451 -48.068 -58.908 1.00 19.53 1526 ALA B CA 1
ATOM 8918 C C . ALA B 1 526 ? -26.128 -49.550 -59.099 1.00 15.92 1526 ALA B C 1
ATOM 8919 O O . ALA B 1 526 ? -26.005 -50.029 -60.224 1.00 16.54 1526 ALA B O 1
ATOM 8921 N N . TRP B 1 527 ? -25.969 -50.258 -57.990 1.00 16.51 1527 TRP B N 1
ATOM 8922 C CA . TRP B 1 527 ? -25.677 -51.691 -57.992 1.00 16.98 1527 TRP B CA 1
ATOM 8923 C C . TRP B 1 527 ? -26.912 -52.451 -57.512 1.00 18.24 1527 TRP B C 1
ATOM 8924 O O . TRP B 1 527 ? -27.594 -51.999 -56.600 1.00 17.55 1527 TRP B O 1
ATOM 8935 N N . GLY B 1 528 ? -27.166 -53.620 -58.096 1.00 17.11 1528 GLY B N 1
ATOM 8936 C CA . GLY B 1 528 ? -28.276 -54.450 -57.631 1.00 15.44 1528 GLY B CA 1
ATOM 8937 C C . GLY B 1 528 ? -27.657 -55.223 -56.480 1.00 16.00 1528 GLY B C 1
ATOM 8938 O O . GLY B 1 528 ? -27.011 -56.249 -56.682 1.00 15.70 1528 GLY B O 1
ATOM 8939 N N . LEU B 1 529 ? -27.850 -54.747 -55.256 1.00 16.39 1529 LEU B N 1
ATOM 8940 C CA . LEU B 1 529 ? -27.229 -55.393 -54.097 1.00 19.26 1529 LEU B CA 1
ATOM 8941 C C . LEU B 1 529 ? -27.667 -56.835 -53.827 1.00 17.00 1529 LEU B C 1
ATOM 8942 O O . LEU B 1 529 ? -26.846 -57.682 -53.459 1.00 17.66 1529 LEU B O 1
ATOM 8947 N N . ASP B 1 530 ? -28.952 -57.117 -54.001 1.00 18.39 1530 ASP B N 1
ATOM 8948 C CA . ASP B 1 530 ? -29.468 -58.468 -53.792 1.00 16.71 1530 ASP B CA 1
ATOM 8949 C C . ASP B 1 530 ? -28.768 -59.419 -54.777 1.00 18.46 1530 ASP B C 1
ATOM 8950 O O . ASP B 1 530 ? -28.325 -60.508 -54.400 1.00 17.81 1530 ASP B O 1
ATOM 8955 N N . ARG B 1 531 ? -28.676 -59.015 -56.043 1.00 18.42 1531 ARG B N 1
ATOM 8956 C CA . ARG B 1 531 ? -28.040 -59.870 -57.047 1.00 18.88 1531 ARG B CA 1
ATOM 8957 C C . ARG B 1 531 ? -26.553 -60.098 -56.755 1.00 19.50 1531 ARG B C 1
ATOM 8958 O O . ARG B 1 531 ? -26.054 -61.223 -56.876 1.00 17.89 1531 ARG B O 1
ATOM 8966 N N . LEU B 1 532 ? -25.843 -59.045 -56.361 1.00 17.30 1532 LEU B N 1
ATOM 8967 C CA . LEU B 1 532 ? -24.417 -59.157 -56.047 1.00 17.56 1532 LEU B CA 1
ATOM 8968 C C . LEU B 1 532 ? -24.219 -60.161 -54.906 1.00 16.45 1532 LEU B C 1
ATOM 8969 O O . LEU B 1 532 ? -23.319 -61.019 -54.946 1.00 17.28 1532 LEU B O 1
ATOM 8974 N N . LEU B 1 533 ? -25.061 -60.052 -53.886 1.00 16.96 1533 LEU B N 1
ATOM 8975 C CA . LEU B 1 533 ? -24.977 -60.952 -52.729 1.00 16.88 1533 LEU B CA 1
ATOM 8976 C C . LEU B 1 533 ? -25.268 -62.401 -53.099 1.00 18.42 1533 LEU B C 1
ATOM 8977 O O . LEU B 1 533 ? -24.655 -63.333 -52.547 1.00 18.48 1533 LEU B O 1
ATOM 8982 N N . ALA B 1 534 ? -26.202 -62.611 -54.027 1.00 15.61 1534 ALA B N 1
ATOM 8983 C CA . ALA B 1 534 ? -26.533 -63.948 -54.459 1.00 17.54 1534 ALA B CA 1
ATOM 8984 C C . ALA B 1 534 ? -25.316 -64.574 -55.159 1.00 18.37 1534 ALA B C 1
ATOM 8985 O O . ALA B 1 534 ? -25.025 -65.745 -54.948 1.00 18.89 1534 ALA B O 1
ATOM 8987 N N . LEU B 1 535 ? -24.623 -63.793 -55.994 1.00 17.87 1535 LEU B N 1
ATOM 8988 C CA . LEU B 1 535 ? -23.434 -64.289 -56.701 1.00 19.79 1535 LEU B CA 1
ATOM 8989 C C . LEU B 1 535 ? -22.253 -64.539 -55.753 1.00 21.32 1535 LEU B C 1
ATOM 8990 O O . LEU B 1 535 ? -21.506 -65.505 -55.927 1.00 21.04 1535 LEU B O 1
ATOM 8995 N N . MET B 1 536 ? -22.080 -63.660 -54.766 1.00 19.88 1536 MET B N 1
ATOM 8996 C CA . MET B 1 536 ? -20.985 -63.803 -53.789 1.00 23.10 1536 MET B CA 1
ATOM 8997 C C . MET B 1 536 ? -21.157 -65.074 -52.955 1.00 24.70 1536 MET B C 1
ATOM 8998 O O . MET B 1 536 ? -20.186 -65.672 -52.506 1.00 27.63 1536 MET B O 1
ATOM 9003 N N . THR B 1 537 ? -22.409 -65.470 -52.757 1.00 26.69 1537 THR B N 1
ATOM 9004 C CA . THR B 1 537 ? -22.784 -66.623 -51.937 1.00 28.10 1537 THR B CA 1
ATOM 9005 C C . THR B 1 537 ? -23.060 -67.887 -52.735 1.00 28.01 1537 THR B C 1
ATOM 9006 O O . THR B 1 537 ? -23.268 -68.968 -52.176 1.00 27.53 1537 THR B O 1
ATOM 9010 N N . GLY B 1 538 ? -23.071 -67.755 -54.051 1.00 28.73 1538 GLY B N 1
ATOM 9011 C CA . GLY B 1 538 ? -23.350 -68.904 -54.887 1.00 28.28 1538 GLY B CA 1
ATOM 9012 C C . GLY B 1 538 ? -24.790 -69.365 -54.714 1.00 31.01 1538 GLY B C 1
ATOM 9013 O O . GLY B 1 538 ? -25.090 -70.545 -54.898 1.00 30.01 1538 GLY B O 1
ATOM 9014 N N . SER B 1 539 ? -25.682 -68.442 -54.348 1.00 27.42 1539 SER B N 1
ATOM 9015 C CA . SER B 1 539 ? -27.091 -68.780 -54.174 1.00 27.50 1539 SER B CA 1
ATOM 9016 C C . SER B 1 539 ? -27.813 -68.885 -55.521 1.00 28.16 1539 SER B C 1
ATOM 9017 O O . SER B 1 539 ? -27.495 -68.165 -56.462 1.00 27.52 1539 SER B O 1
ATOM 9020 N N . PRO B 1 540 ? -28.809 -69.778 -55.612 1.00 29.34 1540 PRO B N 1
ATOM 9021 C CA . PRO B 1 540 ? -29.577 -69.976 -56.843 1.00 29.54 1540 PRO B CA 1
ATOM 9022 C C . PRO B 1 540 ? -30.622 -68.891 -57.085 1.00 29.72 1540 PRO B C 1
ATOM 9023 O O . PRO B 1 540 ? -31.149 -68.772 -58.186 1.00 29.66 1540 PRO B O 1
ATOM 9027 N N . SER B 1 541 ? -30.915 -68.110 -56.052 1.00 23.73 1541 SER B N 1
ATOM 9028 C CA . SER B 1 541 ? -31.955 -67.086 -56.127 1.00 23.02 1541 SER B CA 1
ATOM 9029 C C . SER B 1 541 ? -31.685 -65.978 -55.119 1.00 21.83 1541 SER B C 1
ATOM 9030 O O . SER B 1 541 ? -31.046 -66.222 -54.100 1.00 21.84 1541 SER B O 1
ATOM 9033 N N . ILE B 1 542 ? -32.172 -64.767 -55.381 1.00 19.09 1542 ILE B N 1
ATOM 9034 C CA . ILE B 1 542 ? -31.964 -63.687 -54.418 1.00 18.81 1542 ILE B CA 1
ATOM 9035 C C . ILE B 1 542 ? -32.817 -63.884 -53.163 1.00 18.74 1542 ILE B C 1
ATOM 9036 O O . ILE B 1 542 ? -32.682 -63.140 -52.181 1.00 21.14 1542 ILE B O 1
ATOM 9041 N N . ARG B 1 543 ? -33.692 -64.884 -53.177 1.00 17.37 1543 ARG B N 1
ATOM 9042 C CA . ARG B 1 543 ? -34.515 -65.120 -51.991 1.00 20.93 1543 ARG B CA 1
ATOM 9043 C C . ARG B 1 543 ? -33.666 -65.686 -50.852 1.00 18.26 1543 ARG B C 1
ATOM 9044 O O . ARG B 1 543 ? -34.076 -65.639 -49.689 1.00 20.65 1543 ARG B O 1
ATOM 9052 N N . GLU B 1 544 ? -32.497 -66.236 -51.189 1.00 17.04 1544 GLU B N 1
ATOM 9053 C CA . GLU B 1 544 ? -31.593 -66.814 -50.185 1.00 17.20 1544 GLU B CA 1
ATOM 9054 C C . GLU B 1 544 ? -30.798 -65.754 -49.414 1.00 16.55 1544 GLU B C 1
ATOM 9055 O O . GLU B 1 544 ? -30.205 -66.060 -48.369 1.00 19.00 1544 GLU B O 1
ATOM 9061 N N . VAL B 1 545 ? -30.794 -64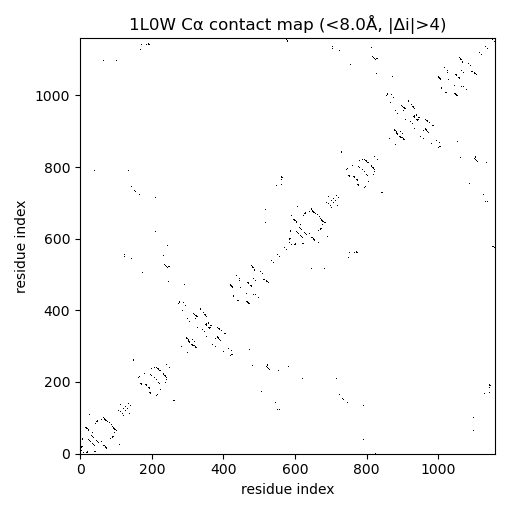.513 -49.898 1.00 16.44 1545 VAL B N 1
ATOM 9062 C CA . VAL B 1 545 ? -30.051 -63.448 -49.225 1.00 17.43 1545 VAL B CA 1
ATOM 9063 C C . VAL B 1 545 ? -30.939 -62.294 -48.735 1.00 16.40 1545 VAL B C 1
ATOM 9064 O O . VAL B 1 545 ? -30.451 -61.204 -48.468 1.00 16.91 1545 VAL B O 1
ATOM 9068 N N . ILE B 1 546 ? -32.241 -62.546 -48.628 1.00 14.11 1546 ILE B N 1
ATOM 9069 C CA . ILE B 1 546 ? -33.220 -61.548 -48.170 1.00 14.71 1546 ILE B CA 1
ATOM 9070 C C . ILE B 1 546 ? -33.938 -62.243 -47.009 1.00 16.03 1546 ILE B C 1
ATOM 9071 O O . ILE B 1 546 ? -34.454 -63.337 -47.187 1.00 16.75 1546 ILE B O 1
ATOM 9076 N N . ALA B 1 547 ? -33.998 -61.610 -45.839 1.00 15.11 1547 ALA B N 1
ATOM 9077 C CA . ALA B 1 547 ? -34.622 -62.259 -44.674 1.00 15.70 1547 ALA B CA 1
ATOM 9078 C C . ALA B 1 547 ? -36.046 -62.762 -44.870 1.00 16.44 1547 ALA B C 1
ATOM 9079 O O . ALA B 1 547 ? -36.349 -63.934 -44.587 1.00 17.78 1547 ALA B O 1
ATOM 9081 N N . PHE B 1 548 ? -36.937 -61.881 -45.319 1.00 14.05 1548 PHE B N 1
ATOM 9082 C CA . PHE B 1 548 ? -38.342 -62.256 -45.515 1.00 15.70 1548 PHE B CA 1
ATOM 9083 C C . PHE B 1 548 ? -38.809 -61.882 -46.919 1.00 16.43 1548 PHE B C 1
ATOM 9084 O O . PHE B 1 548 ? -39.453 -60.859 -47.096 1.00 18.24 1548 PHE B O 1
ATOM 9092 N N . PRO B 1 549 ? -38.513 -62.713 -47.929 1.00 18.97 1549 PRO B N 1
ATOM 9093 C CA . PRO B 1 549 ? -38.918 -62.413 -49.309 1.00 19.58 1549 PRO B CA 1
ATOM 9094 C C . PRO B 1 549 ? -40.355 -62.867 -49.670 1.00 20.91 1549 PRO B C 1
ATOM 9095 O O . PRO B 1 549 ? -41.026 -63.515 -48.874 1.00 18.24 1549 PRO B O 1
ATOM 9099 N N . LYS B 1 550 ? -40.818 -62.512 -50.871 1.00 21.86 1550 LYS B N 1
ATOM 9100 C CA . LYS B 1 550 ? -42.157 -62.918 -51.339 1.00 23.32 1550 LYS B CA 1
ATOM 9101 C C . LYS B 1 550 ? -41.964 -64.122 -52.262 1.00 23.95 1550 LYS B C 1
ATOM 9102 O O . LYS B 1 550 ? -40.873 -64.328 -52.772 1.00 23.95 1550 LYS B O 1
ATOM 9108 N N . ASN B 1 551 ? -43.013 -64.904 -52.502 1.00 25.15 1551 ASN B N 1
ATOM 9109 C CA . ASN B 1 551 ? -42.873 -66.029 -53.432 1.00 27.28 1551 ASN B CA 1
ATOM 9110 C C . ASN B 1 551 ? -43.000 -65.522 -54.875 1.00 28.31 1551 ASN B C 1
ATOM 9111 O O . ASN B 1 551 ? -43.000 -64.313 -55.122 1.00 25.92 1551 ASN B O 1
ATOM 9116 N N . LYS B 1 552 ? -43.126 -66.448 -55.821 1.00 31.62 1552 LYS B N 1
ATOM 9117 C CA . LYS B 1 552 ? -43.209 -66.092 -57.236 1.00 35.45 1552 LYS B CA 1
ATOM 9118 C C . LYS B 1 552 ? -44.444 -65.313 -57.653 1.00 35.48 1552 LYS B C 1
ATOM 9119 O O . LYS B 1 552 ? -44.423 -64.610 -58.660 1.00 38.43 1552 LYS B O 1
ATOM 9125 N N . GLU B 1 553 ? -45.523 -65.423 -56.890 1.00 36.57 1553 GLU B N 1
ATOM 9126 C CA . GLU B 1 553 ? -46.739 -64.685 -57.219 1.00 37.03 1553 GLU B CA 1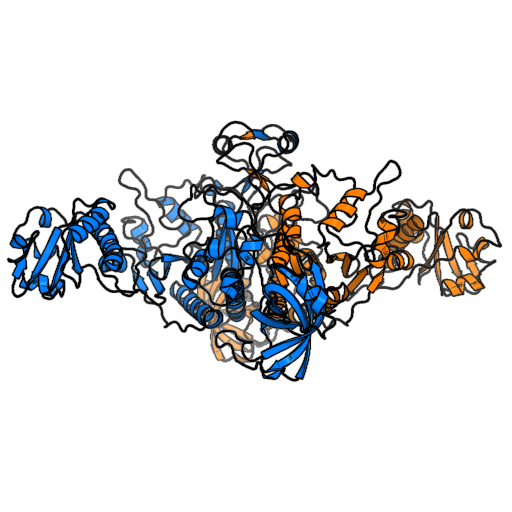
ATOM 9127 C C . GLU B 1 553 ? -46.719 -63.332 -56.519 1.00 34.66 1553 GLU B C 1
ATOM 9128 O O . GLU B 1 553 ? -47.695 -62.583 -56.584 1.00 35.26 1553 GLU B O 1
ATOM 9134 N N . GLY B 1 554 ? -45.621 -63.013 -55.836 1.00 30.19 1554 GLY B N 1
ATOM 9135 C CA . GLY B 1 554 ? -45.571 -61.741 -55.137 1.00 27.36 1554 GLY B CA 1
ATOM 9136 C C . GLY B 1 554 ? -46.339 -61.810 -53.834 1.00 26.05 1554 GLY B C 1
ATOM 9137 O O . GLY B 1 554 ? -46.675 -60.780 -53.250 1.00 25.85 1554 GLY B O 1
ATOM 9138 N N . LYS B 1 555 ? -46.636 -63.019 -53.368 1.00 25.29 1555 LYS B N 1
ATOM 9139 C CA . LYS B 1 555 ? -47.375 -63.167 -52.116 1.00 25.14 1555 LYS B CA 1
ATOM 9140 C C . LYS B 1 555 ? -46.466 -63.569 -50.960 1.00 24.00 1555 LYS B C 1
ATOM 9141 O O . LYS B 1 555 ? -45.340 -64.021 -51.162 1.00 23.78 1555 LYS B O 1
ATOM 9147 N N . ASP B 1 556 ? -46.971 -63.404 -49.746 1.00 22.43 1556 ASP B N 1
ATOM 9148 C CA . ASP B 1 556 ? -46.217 -63.727 -48.555 1.00 23.83 1556 ASP B CA 1
ATOM 9149 C C . ASP B 1 556 ? -46.908 -64.801 -47.726 1.00 25.03 1556 ASP B C 1
ATOM 9150 O O . ASP B 1 556 ? -47.822 -64.504 -46.953 1.00 23.43 1556 ASP B O 1
ATOM 9155 N N . PRO B 1 557 ? -46.467 -66.062 -47.864 1.00 26.09 1557 PRO B N 1
ATOM 9156 C CA . PRO B 1 557 ? -47.031 -67.202 -47.135 1.00 27.63 1557 PRO B CA 1
ATOM 9157 C C . PRO B 1 557 ? -46.912 -67.052 -45.610 1.00 28.76 1557 PRO B C 1
ATOM 9158 O O . PRO B 1 557 ? -47.771 -67.520 -44.875 1.00 30.24 1557 PRO B O 1
ATOM 9162 N N . LEU B 1 558 ? -45.867 -66.387 -45.133 1.00 30.25 1558 LEU B N 1
ATOM 9163 C CA . LEU B 1 558 ? -45.701 -66.225 -43.685 1.00 30.42 1558 LEU B CA 1
ATOM 9164 C C . LEU B 1 558 ? -46.814 -65.382 -43.072 1.00 34.07 1558 LEU B C 1
ATOM 9165 O O . LEU B 1 558 ? -47.469 -65.785 -42.102 1.00 34.23 1558 LEU B O 1
ATOM 9170 N N . THR B 1 559 ? -47.041 -64.205 -43.639 1.00 35.22 1559 THR B N 1
ATOM 9171 C CA . THR B 1 559 ? -48.052 -63.306 -43.111 1.00 37.88 1559 THR B CA 1
ATOM 9172 C C . THR B 1 559 ? -49.396 -63.435 -43.819 1.00 40.12 1559 THR B C 1
ATOM 9173 O O . THR B 1 559 ? -50.431 -63.078 -43.263 1.00 39.29 1559 THR B O 1
ATOM 9177 N N . GLY B 1 560 ? -49.376 -63.942 -45.045 1.00 43.35 1560 GLY B N 1
ATOM 9178 C CA . GLY B 1 560 ? -50.605 -64.060 -45.803 1.00 44.79 1560 GLY B CA 1
ATOM 9179 C C . GLY B 1 560 ? -50.922 -62.654 -46.341 1.00 45.07 1560 GLY B C 1
ATOM 9180 O O . GLY B 1 560 ? -52.084 -62.299 -46.479 1.00 47.59 1560 GLY B O 1
ATOM 9181 N N . ALA B 1 561 ? -49.896 -61.863 -46.638 1.00 45.63 1561 ALA B N 1
ATOM 9182 C CA . ALA B 1 561 ? -50.065 -60.518 -47.144 1.00 46.38 1561 ALA B CA 1
ATOM 9183 C C . ALA B 1 561 ? -49.812 -60.396 -48.609 1.00 48.36 1561 ALA B C 1
ATOM 9184 O O . ALA B 1 561 ? -48.716 -60.684 -49.111 1.00 54.37 1561 ALA B O 1
ATOM 9186 N N . PRO B 1 562 ? -50.823 -59.939 -49.355 1.00 45.11 1562 PRO B N 1
ATOM 9187 C CA . PRO B 1 562 ? -51.908 -59.446 -50.166 1.00 42.26 1562 PRO B CA 1
ATOM 9188 C C . PRO B 1 562 ? -53.202 -60.008 -49.535 1.00 39.98 1562 PRO B C 1
ATOM 9189 O O . PRO B 1 562 ? -53.573 -61.161 -49.749 1.00 39.52 1562 PRO B O 1
ATOM 9193 N N . SER B 1 563 ? -53.868 -59.182 -48.744 1.00 37.91 1563 SER B N 1
ATOM 9194 C CA . SER B 1 563 ? -55.116 -59.571 -48.072 1.00 39.30 1563 SER B CA 1
ATOM 9195 C C . SER B 1 563 ? -56.231 -58.542 -48.302 1.00 40.85 1563 SER B C 1
ATOM 9196 O O . SER B 1 563 ? -55.969 -57.376 -48.606 1.00 40.55 1563 SER B O 1
ATOM 9199 N N . PRO B 1 564 ? -57.495 -58.973 -48.165 1.00 40.47 1564 PRO B N 1
ATOM 9200 C CA . PRO B 1 564 ? -58.662 -58.104 -48.352 1.00 40.51 1564 PRO B CA 1
ATOM 9201 C C . PRO B 1 564 ? -58.817 -57.152 -47.174 1.00 41.14 1564 PRO B C 1
ATOM 9202 O O . PRO B 1 564 ? -58.405 -57.473 -46.062 1.00 41.17 1564 PRO B O 1
ATOM 9206 N N . VAL B 1 565 ? -59.404 -55.985 -47.416 1.00 42.76 1565 VAL B N 1
ATOM 9207 C CA . VAL B 1 565 ? -59.633 -55.002 -46.364 1.00 45.10 1565 VAL B CA 1
ATOM 9208 C C . VAL B 1 565 ? -61.134 -54.722 -46.247 1.00 46.82 1565 VAL B C 1
ATOM 9209 O O . VAL B 1 565 ? -61.872 -54.832 -47.223 1.00 46.78 1565 VAL B O 1
ATOM 9213 N N . PRO B 1 566 ? -61.601 -54.351 -45.045 1.00 49.70 1566 PRO B N 1
ATOM 9214 C CA . PRO B 1 566 ? -63.024 -54.062 -44.836 1.00 52.27 1566 PRO B CA 1
ATOM 9215 C C . PRO B 1 566 ? -63.572 -53.068 -45.855 1.00 54.60 1566 PRO B C 1
ATOM 9216 O O . PRO B 1 566 ? -62.927 -52.073 -46.181 1.00 55.08 1566 PRO B O 1
ATOM 9220 N N . GLU B 1 567 ? -64.767 -53.354 -46.358 1.00 56.72 1567 GLU B N 1
ATOM 9221 C CA . GLU B 1 567 ? -65.414 -52.512 -47.354 1.00 58.94 1567 GLU B CA 1
ATOM 9222 C C . GLU B 1 567 ? -65.510 -51.061 -46.898 1.00 59.56 1567 GLU B C 1
ATOM 9223 O O . GLU B 1 567 ? -65.489 -50.147 -47.720 1.00 59.27 1567 GLU B O 1
ATOM 9229 N N . GLU B 1 568 ? -65.609 -50.841 -45.592 1.00 59.14 1568 GLU B N 1
ATOM 9230 C CA . GLU B 1 568 ? -65.714 -49.479 -45.097 1.00 60.54 1568 GLU B CA 1
ATOM 9231 C C . GLU B 1 568 ? -64.363 -48.796 -45.027 1.00 59.36 1568 GLU B C 1
ATOM 9232 O O . GLU B 1 568 ? -64.286 -47.569 -45.047 1.00 58.91 1568 GLU B O 1
ATOM 9238 N N . GLN B 1 569 ? -63.294 -49.581 -44.939 1.00 58.31 1569 GLN B N 1
ATOM 9239 C CA . GLN B 1 569 ? -61.970 -48.984 -44.889 1.00 57.02 1569 GLN B CA 1
ATOM 9240 C C . GLN B 1 569 ? -61.670 -48.393 -46.263 1.00 55.32 1569 GLN B C 1
ATOM 9241 O O . GLN B 1 569 ? -61.056 -47.333 -46.367 1.00 56.23 1569 GLN B O 1
ATOM 9247 N N . LEU B 1 570 ? -62.112 -49.077 -47.316 1.00 52.72 1570 LEU B N 1
ATOM 9248 C CA . LEU B 1 570 ? -61.897 -48.592 -48.678 1.00 51.84 1570 LEU B CA 1
ATOM 9249 C C . LEU B 1 570 ? -62.768 -47.376 -48.946 1.00 51.04 1570 LEU B C 1
ATOM 9250 O O . LEU B 1 570 ? -62.332 -46.402 -49.564 1.00 51.93 1570 LEU B O 1
ATOM 9255 N N . ARG B 1 571 ? -64.009 -47.445 -48.481 1.00 48.84 1571 ARG B N 1
ATOM 9256 C CA . ARG B 1 571 ? -64.958 -46.354 -48.640 1.00 47.99 1571 ARG B CA 1
ATOM 9257 C C . ARG B 1 571 ? -64.377 -45.089 -48.008 1.00 46.57 1571 ARG B C 1
ATOM 9258 O O . ARG B 1 571 ? -64.591 -43.982 -48.501 1.00 44.33 1571 ARG B O 1
ATOM 9266 N N . GLU B 1 572 ? -63.645 -45.268 -46.912 1.00 43.23 1572 GLU B N 1
ATOM 9267 C CA . GLU B 1 572 ? -63.013 -44.154 -46.216 1.00 42.76 1572 GLU B CA 1
ATOM 9268 C C . GLU B 1 572 ? -62.018 -43.483 -47.166 1.00 40.83 1572 GLU B C 1
ATOM 9269 O O . GLU B 1 572 ? -61.831 -42.267 -47.137 1.00 38.52 1572 GLU B O 1
ATOM 9275 N N . LEU B 1 573 ? -61.388 -44.297 -48.009 1.00 36.73 1573 LEU B N 1
ATOM 9276 C CA . LEU B 1 573 ? -60.418 -43.811 -48.977 1.00 35.85 1573 LEU B CA 1
ATOM 9277 C C . LEU B 1 573 ? -61.129 -43.336 -50.244 1.00 35.61 1573 LEU B C 1
ATOM 9278 O O . LEU B 1 573 ? -60.510 -42.775 -51.143 1.00 36.23 1573 LEU B O 1
ATOM 9283 N N . GLY B 1 574 ? -62.435 -43.565 -50.313 1.00 34.72 1574 GLY B N 1
ATOM 9284 C CA . GLY B 1 574 ? -63.194 -43.151 -51.484 1.00 33.39 1574 GLY B CA 1
ATOM 9285 C C . GLY B 1 574 ? -62.915 -44.024 -52.688 1.00 34.70 1574 GLY B C 1
ATOM 9286 O O . GLY B 1 574 ? -62.839 -43.539 -53.820 1.00 36.33 1574 GLY B O 1
ATOM 9287 N N . LEU B 1 575 ? -62.773 -45.322 -52.446 1.00 35.19 1575 LEU B N 1
ATOM 9288 C CA . LEU B 1 575 ? -62.495 -46.277 -53.509 1.00 35.74 1575 LEU B CA 1
ATOM 9289 C C . LEU B 1 575 ? -63.423 -47.496 -53.420 1.00 37.39 1575 LEU B C 1
ATOM 9290 O O . LEU B 1 575 ? -63.916 -47.843 -52.345 1.00 35.60 1575 LEU B O 1
ATOM 9295 N N . MET B 1 576 ? -63.667 -48.132 -54.562 1.00 38.03 1576 MET B N 1
ATOM 9296 C CA . MET B 1 576 ? -64.480 -49.346 -54.601 1.00 40.40 1576 MET B CA 1
ATOM 9297 C C . MET B 1 576 ? -63.832 -50.330 -55.582 1.00 39.74 1576 MET B C 1
ATOM 9298 O O . MET B 1 576 ? -63.208 -49.917 -56.567 1.00 38.16 1576 MET B O 1
ATOM 9303 N N . VAL B 1 577 ? -63.959 -51.621 -55.300 1.00 39.97 1577 VAL B N 1
ATOM 9304 C CA . VAL B 1 577 ? -63.367 -52.658 -56.141 1.00 43.42 1577 VAL B CA 1
ATOM 9305 C C . VAL B 1 577 ? -64.195 -52.963 -57.388 1.00 47.75 1577 VAL B C 1
ATOM 9306 O O . VAL B 1 577 ? -65.421 -52.961 -57.333 1.00 46.20 1577 VAL B O 1
ATOM 9310 N N . VAL B 1 578 ? -63.506 -53.236 -58.498 1.00 53.09 1578 VAL B N 1
ATOM 9311 C CA . VAL B 1 578 ? -64.141 -53.560 -59.774 1.00 61.33 1578 VAL B CA 1
ATOM 9312 C C . VAL B 1 578 ? -63.640 -54.882 -60.399 1.00 67.24 1578 VAL B C 1
ATOM 9313 O O . VAL B 1 578 ? -64.144 -55.951 -60.048 1.00 69.18 1578 VAL B O 1
ATOM 9317 N N . ARG B 1 579 ? -62.659 -54.820 -61.308 1.00 74.24 1579 ARG B N 1
ATOM 9318 C CA . ARG B 1 579 ? -62.156 -56.040 -61.978 1.00 81.27 1579 ARG B CA 1
ATOM 9319 C C . ARG B 1 579 ? -60.752 -55.965 -62.610 1.00 85.53 1579 ARG B C 1
ATOM 9320 O O . ARG B 1 579 ? -60.502 -55.023 -63.363 1.00 85.97 1579 ARG B O 1
ATOM 9328 N N . PRO B 1 580 ? -59.804 -56.880 -62.258 1.00 89.23 1580 PRO B N 1
ATOM 9329 C CA . PRO B 1 580 ? -58.503 -56.754 -62.946 1.00 90.76 1580 PRO B CA 1
ATOM 9330 C C . PRO B 1 580 ? -57.300 -57.566 -62.449 1.00 91.42 1580 PRO B C 1
ATOM 9331 O O . PRO B 1 580 ? -56.212 -56.958 -62.278 1.00 89.70 1580 PRO B O 1
#

Solvent-accessible surface area: 49116 Å² total; per-residue (Å²): 108,84,33,68,44,48,0,4,45,0,92,75,118,39,57,54,80,123,2,28,0,4,0,8,2,4,76,62,64,83,103,62,44,57,0,36,2,10,2,8,7,21,71,11,12,1,13,1,2,0,48,84,104,19,110,2,37,77,30,0,97,126,0,153,63,8,18,0,0,28,1,75,0,72,2,69,94,43,129,136,64,54,118,195,42,74,5,1,129,0,6,1,64,6,53,36,14,93,38,35,15,96,14,90,122,30,55,15,58,6,32,2,6,19,46,46,88,166,36,110,103,31,72,62,98,57,8,6,109,32,3,4,1,0,1,4,9,90,77,0,12,91,7,6,77,12,14,11,114,0,3,28,5,0,4,50,11,0,53,144,39,26,3,5,8,4,25,5,12,18,0,12,61,13,50,82,129,69,26,64,13,12,3,0,6,12,22,92,68,54,16,27,2,3,1,2,10,52,46,5,38,36,17,5,0,0,0,0,0,0,7,2,10,24,0,0,10,41,5,32,0,0,76,7,48,103,30,192,54,32,117,10,9,17,55,6,34,0,3,0,0,1,2,18,8,95,36,100,34,0,2,81,10,1,6,81,0,1,7,36,0,0,102,100,2,62,61,48,124,17,108,78,100,9,55,79,15,17,46,97,73,0,30,63,70,22,5,26,52,99,1,3,21,64,22,46,28,60,5,53,58,0,13,101,51,2,184,184,63,54,37,179,56,4,40,138,16,142,0,0,2,0,0,24,0,83,84,57,5,53,154,177,33,8,52,52,1,48,100,22,0,80,193,88,178,9,128,17,14,26,29,0,42,2,91,166,62,14,28,39,31,51,13,14,158,69,0,91,90,24,73,110,36,0,37,126,40,7,127,9,177,86,34,24,0,0,0,1,2,10,9,88,94,126,47,0,1,49,0,0,4,17,0,3,70,80,0,1,88,57,32,54,50,192,50,151,44,55,98,7,0,0,0,26,46,13,28,6,17,34,187,22,139,166,165,107,39,94,65,80,56,51,41,14,12,1,13,2,33,73,135,10,56,79,60,1,87,160,71,10,46,128,1,59,1,34,8,0,34,1,0,0,18,13,48,96,3,5,23,16,1,16,7,3,44,52,41,200,39,1,29,65,4,2,170,31,21,54,41,28,120,144,95,4,198,114,39,25,19,48,1,39,58,0,2,73,8,0,0,0,26,0,0,0,1,22,0,20,0,7,71,0,1,4,47,13,42,66,22,125,15,7,16,6,2,31,3,14,9,8,27,152,116,10,48,15,32,10,7,42,0,15,14,99,20,77,139,129,42,10,120,67,11,0,4,83,62,67,143,88,128,89,40,70,45,45,0,3,40,0,103,76,117,35,62,49,77,154,2,29,0,4,0,7,1,4,78,70,66,84,97,62,43,48,3,33,1,8,1,8,11,16,61,8,10,3,16,1,4,0,43,83,97,9,116,2,47,61,30,0,98,125,1,148,54,5,21,0,0,21,1,88,7,83,1,86,91,32,115,139,78,53,122,159,36,74,3,1,146,2,7,0,53,4,61,36,16,96,40,34,16,97,15,88,120,29,56,13,87,5,36,19,10,13,31,61,77,168,50,181,81,29,74,56,95,62,9,3,99,30,2,4,0,0,0,3,7,96,68,0,8,87,6,5,72,10,12,11,113,0,0,25,5,0,4,47,8,0,53,153,46,25,3,2,14,5,29,6,14,17,1,16,66,15,51,94,120,68,36,75,13,11,3,0,6,13,31,98,73,42,16,26,2,2,1,3,13,47,49,5,26,37,12,7,0,0,0,0,0,0,7,2,9,29,0,0,9,42,5,34,0,0,74,8,41,76,59,183,72,37,76,13,18,17,12,7,32,0,2,0,0,3,2,15,8,102,26,80,33,0,2,87,12,1,7,109,0,2,5,21,0,0,106,105,4,64,64,50,118,12,108,79,99,11,53,77,12,33,44,130,74,0,34,41,84,18,6,27,52,91,2,6,29,64,22,44,30,54,10,51,54,1,9,108,55,2,148,179,59,41,33,197,88,3,60,169,15,124,0,0,2,0,0,23,0,82,76,56,4,52,155,144,35,13,51,37,0,56,102,1,0,90,150,66,169,9,164,26,16,20,31,0,52,3,84,153,64,12,18,48,31,50,23,11,156,72,0,76,98,23,79,117,42,0,42,144,40,4,105,4,148,77,36,21,0,0,0,1,1,21,11,76,95,150,46,0,2,50,0,0,4,17,0,4,73,82,0,1,86,57,32,55,42,164,72,146,45,51,84,3,0,0,0,25,49,9,31,8,12,77,157,31,120,168,140,153,56,84,49,84,53,57,55,10,2,4,13,3,32,75,120,8,54,69,35,1,121,153,54,14,34,145,1,70,0,32,3,1,32,1,2,0,16,21,48,86,3,5,23,17,5,16,18,4,47,56,35,173,36,1,32,69,5,5,178,38,20,56,27,38,120,140,75,14,160,125,25,20,21,42,1,29,55,0,2,59,9,0,0,0,23,0,0,0,1,20,1,23,0,7,46,0,1,2,48,13,41,65,20,128,12,2,18,10,0,31,4,12,6,8,15,150,111,13,57,11,34,10,13,38,0,14,9,99,18,63,116,97,30,9,126,67,11,0,5,97,58,35,190,55

Secondary structure (DSSP, 8-state):
---SS-GGG--GGGTT-EEEEEEEEEEEEE-SS-EEEEEEETTEEEEEEE-TTSTTHHHHTT--TT-EEEEEEEEEE-SS--TTSTTTTEEEEEEEEEEEE--PPPSS--SSGGGTPPP-PPPHHHHHHTHHHHTTSHHHHHHHHHHHHHHHHHHHHHHHTT-EE-PPPSSB---SSSSPPPEEE-TTSTTEEEE--S-SHHHHHHHHHTT-SEEEEEEEEE------SS--SEEEEEEEEEES--HHHHHHHHHHHHHHHHHHHT--PPPSS--EEEHHHHHHHHSSSS---SS----EE-GGGGSSS--THHHHSSEEEEEEESS---HHHHHHHHHHHHHTS-S--EEEEEETTEEESTTHHHHGGGHHHHHHHH---TT-EEEEEEESHHHHHHHHHHHHHHHHHHTT----S--EEEEE--BSB---TTTS---BSS-TTBPBPSTTTTHHHH-GGG-BBSEEEEEETTEEEEEEEEBP--HHHHHHHHHHHT--TTTHHHHTHHHHHHTTBTPPPEEEEEEEHHHHHHHHHT-SSGGGGSSS---TTS-BTTTTBSEE--HHHHHHHTEEE---/---SS-GGG--GGGTT-EEEEEEEEEEEEE-SS-EEEEEEETTEEEEEEE-TTSTTHHHHTT--TT-EEEEEEEEEE-SS--TTSTTTTEEEEEEEEEEEE-BPPPSS--SSGGGT----PPPHHHHHHTHHHHTTSHHHHHHHHHHHHHHHHHHHHHHHTT-EE-PPPSSB---SSSSPPPEEE-TTSTTEEEE--S-SHHHHHHHHHTT-SEEEEEEEEE------SS--SEEEEEEEEEES--HHHHHHHHHHHHHHHHHHHT-----SS--EEEHHHHHHHHSSSS---SS----EE-GGGGSSS--THHHHSSEEEEEEESS---HHHHHHHHHHHHHTS-S--EEEEEETTEEESTTHHHHGGGHHHHHHHH---TT-EEEEEEESHHHHHHHHHHHHHHHHHHTT----S--EEEEE--BSB---TTTS---BSS-TTBPBPGGGTTHHHH-GGG-BBSEEEEEETTEEEEEEEEBP--HHHHHHHHHHHT--TTTHHHHTHHHHHHHTTTPPPEEEEEEEHHHHHHHHHT-SSGGGGSSS---TTS-BTTTTBSEE--HHHHHHHTEEE---

Sequence (1160 aa):
MRRTHYAGSLRETHVGEEVVLEGWVNRRRDLGGLIFLDLRDREGLVQLVAHPASPAYATAERVRPEWVVRAKGLVRLRPEPNPRLATGRVEVELSALEVLAEAKTPPFPVDAGWRGEEEKEASEELRLKYRYLDLRRRRMQENLRLRHRVIKAIWDFLDREGFVQVETPFLTKSTPEGARDFLVPYRHEPGLFYALPQSPQLFKQMLMVAGLDRYFQIARCFRDEDLRADRQPDFTQLDLEMSFVEVEDVLELNERLMAHVFREALGVELPLPFPRLSYEEAMERYGSDKPDLRFGLELKEVGPLFRQSGFRVFQEAESVKALALPKALSRKEVAELEEVAKRHKAQGLAWARVEEGGFSGGVAKFLEPVREALLQATEARPGDTLLFVAGPRKVAATALGAVRLRAADLLGLKREGFRFLWVVDFPLLEWDEEEEAWTYMHHPFTSPHPEDLPLLEKDPGRVRALAYDLVLNGVEVGGGSIRIHDPRLQARVFRLLGIGEEEQREKFGFFLEALEYGAPPHGGIAWGLDRLLALMTGSPSIREVIAFPKNKEGKDPLTGAPSPVPEEQLRELGLMVVRPMRRTHYAGSLRETHVGEEVVLEGWVNRRRDLGGLIFLDLRDREGLVQLVAHPASPAYATAERVRPEWVVRAKGLVRLRPEPNPRLATGRVEVELSALEVLAEAKTPPFPVDAGWRGEEEKEASEELRLKYRYLDLRRRRMQENLRLRHRVIKAIWDFLDREGFVQVETPFLTKSTPEGARDFLVPYRHEPGLFYALPQSPQLFKQMLMVAGLDRYFQIARCFRDEDLRADRQPDFTQLDLEMSFVEVEDVLELNERLMAHVFREALGVELPLPFPRLSYEEAMERYGSDKPDLRFGLELKEVGPLFRQSGFRVFQEAESVKALALPKALSRKEVAELEEVAKRHKAQGLAWARVEEGGFSGGVAKFLEPVREALLQATEARPGDTLLFVAGPRKVAATALGAVRLRAADLLGLKREGFRFLWVVDFPLLEWDEEEEAWTYMHHPFTSPHPEDLPLLEKDPGRVRALAYDLVLNGVEVGGGSIRIHDPRLQARVFRLLGIGEEEQREKFGFFLEALEYGAPPHGGIAWGLDRLLALMTGSPSIREVIAFPKNKEGKDPLTGAPSPVPEEQLRELGLMVVRP

Nearest PDB structures (foldseek):
  1l0w-assembly1_B  TM=1.001E+00  e=0.000E+00  Thermus thermophilus
  6hhx-assembly1_A  TM=9.958E-01  e=0.000E+00  Thermus thermophilus
  7ap4-assembly1_A  TM=9.958E-01  e=0.000E+00  Thermus thermophilus HB8
  7ap4-assembly1_B  TM=9.825E-01  e=0.000E+00  Thermus thermophilus HB8
  6wom-assembly1_A  TM=9.394E-01  e=4.402E-72  Elizabethkingia anophelis

InterPro domains:
  IPR002312 Aspartyl/Asparaginyl-tRNA synthetase, class IIb [PR01042] (196-208)
  IPR002312 Aspartyl/Asparaginyl-tRNA synthetase, class IIb [PR01042] (213-226)
  IPR002312 Aspartyl/Asparaginyl-tRNA synthetase, class IIb [PR01042] (468-484)
  IPR002312 Aspartyl/Asparaginyl-tRNA synthetase, class IIb [PR01042] (512-526)
  IPR004115 GAD-like domain superfamily [G3DSA:3.30.1360.30] (278-415)
  IPR004115 GAD-like domain superfamily [SSF55261] (295-413)
  IPR004364 Aminoacyl-tRNA synthetase, class II (D/K/N) [PF00152] (123-552)
  IPR004365 OB-fold nucleic acid binding domain, AA-tRNA synthetase-type [PF01336] (19-97)
  IPR004524 Aspartate-tRNA ligase, type 1 [MF_00044] (2-578)
  IPR004524 Aspartate-tRNA ligase, type 1 [NF001750] (1-577)
  IPR004524 Aspartate-tRNA ligase, type 1 [TIGR00459] (1-578)
  IPR006195 Aminoacyl-tRNA synthetase, class II [PS50862] (144-549)
  IPR012340 Nucleic acid-binding, OB-fold [G3DSA:2.40.50.140] (1-106)
  IPR012340 Nucleic acid-binding, OB-fold [SSF50249] (1-103)
  IPR029351 GAD domain [PF02938] (316-400)
  IPR045864 Class II Aminoacyl-tRNA synthetase/Biotinyl protein ligase (BPL) and lipoyl protein ligase (LPL) [G3DSA:3.30.930.10] (140-573)
  IPR045864 Class II Aminoacyl-tRNA synthetase/Biotinyl protein ligase (BPL) and lipoyl protein ligase (LPL) [SSF55681] (105-576)
  IPR047089 Aspartate-tRNA ligase, type 1, anticodon recognition domain [cd04317] (3-111)
  IPR047090 Aspartate-tRNA ligase, type 1, core domain [cd00777] (144-552)

Radius of gyration: 35.79 Å; Cα contacts (8 Å, |Δi|>4): 2449; chains: 2; bounding box: 71×95×114 Å

B-factor: mean 41.97, std 23.82, range [10.26, 141.81]

CATH classification: 2.40.50.140 (+2 more: 3.30.930.10, 3.30.1360.30)